Protein AF-0000000085028450 (afdb_homodimer)

Sequence (794 aa):
MEYKFAKRMAGMQASAVREILKVTQRPEVISFAGGLPAPELFPVEEIGKVCQEVCAAEGHKVLQYATTEGRPSLRAKIADRMNRKYKSHLGAENILITTGSQQNLDMAGKIFFDEGDVVLMESPTYLAAINAFKAYQPVFKEVPTDDKGMIPEELDKILAETPRAKLIYVIPDFQNPTGICWSLERRQKFMEVVNKYNIPVLEDNPYGELRYEGETLPSLQSMDTKDLVMAMGTFSKTFCPGLRIGWLAAPVTLMKEFVKVKQSADLHTSAFDQAIIDRYMDEYSLDEHVAEINKLYKHRRDLLLKTMEETFTDGTTWTRPEGGLFLWLTFPEGVSARKVFDKCIEKNVAGVLGEFFYPNIKNDRHMRINYSNMPDDRIVEGVRRMAEALKEIKEGKMEYKFAKRMAGMQASAVREILKVTQRPEVISFAGGLPAPELFPVEEIGKVCQEVCAAEGHKVLQYATTEGRPSLRAKIADRMNRKYKSHLGAENILITTGSQQNLDMAGKIFFDEGDVVLMESPTYLAAINAFKAYQPVFKEVPTDDKGMIPEELDKILAETPRAKLIYVIPDFQNPTGICWSLERRQKFMEVVNKYNIPVLEDNPYGELRYEGETLPSLQSMDTKDLVMAMGTFSKTFCPGLRIGWLAAPVTLMKEFVKVKQSADLHTSAFDQAIIDRYMDEYSLDEHVAEINKLYKHRRDLLLKTMEETFTDGTTWTRPEGGLFLWLTFPEGVSARKVFDKCIEKNVAGVLGEFFYPNIKNDRHMRINYSNMPDDRIVEGVRRMAEALKEIKEGK

Secondary structure (DSSP, 8-state):
------GGGGG----HHHHHHHHTTSTTSEE-------GGGS-HHHHHHHHHHHHHHHHHHHTS---TT--HHHHHHHHHHHHHHH-----GGGEEEEETTHHHHHHHHHHH--TT-EEEEEES--HHHHHHHHTT-PEEEEEEEETTEE-HHHHHHHHHT-TTEEEEEE--SS-TTT-----HHHHHHHHHHHHHHT--EEEE-SSTT-B-SS-PPPPHHHH-SSS-EEEEEESTTTT-GGG-EEEEE--HHHHHHHHHHHHHHHSS--HHHHHHHHHHHHHS-HHHHHHHHHHHHHHHHHHHHHHHHHH--SS-EE---SBSSEEEEEPPTT--HHHHHHHHHHTTEE-EEGGGG-SS---SSEEEEE-TTS-HHHHHHHHHHHHHHHHHHHTT-/------GGGGG----HHHHHHHHTTSTTSEE-------GGGS-HHHHHHHHHHHHHHHHHHHTS---TT--HHHHHHHHHHHHHHH-----GGGEEEEESTHHHHHHHHHHH--TT-EEEEEES--HHHHHHHHTT-PEEEEEEEETTEE-HHHHHHHHHT-TTEEEEEE--SS-TTT-----HHHHHHHHHHHHHHT--EEEE-SSTT-B-SS-PPPPHHHH-SSS-EEEEEESTTTT-GGG-EEEEE--HHHHHHHHHHHHHHHSS--HHHHHHHHHHHHHS-HHHHHHHHHHHHHHHHHHHHHHHHHH--SS-EE---SBSSEEEEEPPTT--HHHHHHHHHHTTEE-EEGGGG-SS---SSEEEEE-TTS-HHHHHHHHHHHHHHHHHHHTT-

Radius of gyration: 27.33 Å; Cα contacts (8 Å, |Δi|>4): 1689; chains: 2; bounding box: 54×71×78 Å

pLDDT: mean 95.01, std 7.17, range [56.22, 98.88]

Solvent-accessible surface area (backbone atoms only — not comparable to full-atom values): 39582 Å² total; per-residue (Å²): 130,83,80,72,60,12,75,44,55,77,72,57,65,66,61,68,61,50,60,55,50,57,62,44,66,40,85,78,30,40,60,22,48,62,95,44,63,45,47,89,70,43,62,35,68,61,47,23,52,35,37,34,49,46,27,73,73,43,22,55,60,33,36,30,76,67,60,45,50,45,60,64,69,43,26,35,51,52,20,50,46,43,25,71,64,22,60,33,89,57,50,36,81,24,33,34,44,30,42,20,42,46,28,54,43,27,50,49,22,62,46,40,34,38,75,66,25,26,36,39,29,44,47,61,26,50,45,63,55,51,54,17,32,41,61,34,40,47,39,80,41,74,29,63,45,57,83,46,35,64,39,44,71,56,44,47,56,50,53,76,74,34,88,52,58,49,39,35,44,46,42,55,36,25,18,53,47,48,4,40,45,44,43,72,67,48,51,53,49,37,50,52,46,36,62,73,68,70,47,37,31,42,41,43,39,62,27,56,80,35,52,63,52,87,76,83,60,69,41,70,51,43,68,48,86,72,75,37,40,31,32,34,32,40,38,37,68,66,57,39,34,6,52,28,44,14,27,39,39,34,41,61,82,58,40,57,57,54,50,43,53,39,43,30,37,32,40,41,46,39,35,44,53,48,48,38,54,41,49,39,56,73,75,43,59,61,66,59,50,34,50,53,48,25,53,52,41,42,52,37,44,52,52,47,51,51,48,41,68,73,53,54,81,77,65,62,44,63,51,79,48,48,26,40,53,31,30,26,37,36,46,40,90,91,43,48,30,66,58,50,49,55,45,17,47,74,61,32,20,42,58,32,68,33,42,63,23,28,85,79,67,72,47,55,31,25,34,28,35,32,42,44,64,52,57,72,69,53,42,52,50,35,50,51,42,43,29,50,33,48,50,35,49,77,72,72,100,129,83,82,71,60,13,76,44,56,76,72,57,66,68,59,68,58,51,61,55,49,56,60,44,66,40,85,77,31,40,60,21,49,62,95,43,62,46,47,90,70,43,61,37,69,61,48,22,52,35,36,34,50,46,28,72,74,42,22,54,60,33,36,29,77,68,58,44,50,45,60,63,69,44,27,34,51,52,21,50,48,44,24,70,63,23,61,33,89,54,48,38,81,26,33,33,42,29,43,19,43,46,28,52,43,26,50,48,24,63,45,40,34,38,74,66,24,25,37,38,29,44,47,63,25,50,44,65,53,51,54,17,33,42,60,33,40,46,39,78,41,74,31,61,44,58,84,47,35,65,41,42,70,55,43,47,57,51,53,75,72,34,88,54,59,49,38,35,46,46,42,54,35,26,18,54,49,48,4,40,47,43,42,71,68,48,51,52,48,37,51,52,47,37,63,74,69,71,47,37,31,42,40,42,38,60,26,59,80,35,50,62,52,87,75,82,61,69,42,69,51,42,67,47,86,72,74,35,38,31,33,32,31,42,39,37,69,67,59,39,34,5,52,27,46,14,27,39,40,35,42,61,82,58,39,57,58,53,50,44,54,39,41,30,37,33,41,40,49,40,34,43,52,51,49,38,53,40,50,40,57,74,76,43,59,61,66,59,51,32,50,52,49,25,52,51,40,41,51,38,44,52,51,46,52,52,48,41,69,74,53,56,82,78,64,62,44,64,54,81,48,48,26,40,52,33,29,26,36,37,47,41,91,93,41,48,30,65,61,50,49,55,44,17,49,75,60,33,22,41,57,31,68,32,42,63,23,28,88,78,67,73,48,56,31,26,34,28,35,32,44,44,62,53,57,70,69,53,44,51,52,36,49,51,41,43,30,51,34,48,48,35,48,74,73,70,100

Structure (mmCIF, N/CA/C/O backbone):
data_AF-0000000085028450-model_v1
#
loop_
_entity.id
_entity.type
_entity.pdbx_description
1 polymer 'Putative transcriptional regulator, GntR family'
#
loop_
_atom_site.group_PDB
_atom_site.id
_atom_site.type_symbol
_atom_site.label_atom_id
_atom_site.label_alt_id
_atom_site.label_comp_id
_atom_site.label_asym_id
_atom_site.label_entity_id
_atom_site.label_seq_id
_atom_site.pdbx_PDB_ins_code
_atom_site.Cartn_x
_atom_site.Cartn_y
_atom_sit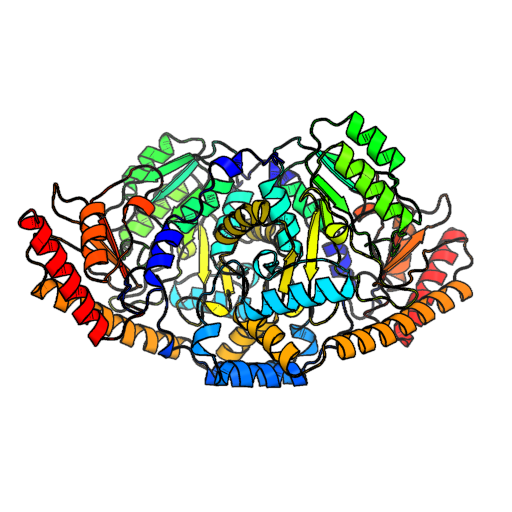e.Cartn_z
_atom_site.occupancy
_atom_site.B_iso_or_equiv
_atom_site.auth_seq_id
_atom_site.auth_comp_id
_atom_site.auth_asym_id
_atom_site.auth_atom_id
_atom_site.pdbx_PDB_model_num
ATOM 1 N N . MET A 1 1 ? 4.684 -19.531 21.875 1 62.53 1 MET A N 1
ATOM 2 C CA . MET A 1 1 ? 5.867 -19.484 21.016 1 62.53 1 MET A CA 1
ATOM 3 C C . MET A 1 1 ? 6.387 -18.062 20.875 1 62.53 1 MET A C 1
ATOM 5 O O . MET A 1 1 ? 5.605 -17.109 20.859 1 62.53 1 MET A O 1
ATOM 9 N N . GLU A 1 2 ? 7.633 -18 21.078 1 80.31 2 GLU A N 1
ATOM 10 C CA . GLU A 1 2 ? 8.258 -16.688 20.938 1 80.31 2 GLU A CA 1
ATOM 11 C C . GLU A 1 2 ? 8.797 -16.469 19.531 1 80.31 2 GLU A C 1
ATOM 13 O O . GLU A 1 2 ? 9.648 -17.234 19.062 1 80.31 2 GLU A O 1
ATOM 18 N N . TYR A 1 3 ? 8.164 -15.688 18.703 1 88.44 3 TYR A N 1
ATOM 19 C CA . TYR A 1 3 ? 8.625 -15.336 17.375 1 88.44 3 TYR A CA 1
ATOM 20 C C . TYR A 1 3 ? 9.93 -14.547 17.438 1 88.44 3 TYR A C 1
ATOM 22 O O . TYR A 1 3 ? 10.141 -13.758 18.359 1 88.44 3 TYR A O 1
ATOM 30 N N . LYS A 1 4 ? 10.812 -14.867 16.609 1 93.19 4 LYS A N 1
ATOM 31 C CA . LYS A 1 4 ? 12.031 -14.078 16.453 1 93.19 4 LYS A CA 1
ATOM 32 C C . LYS A 1 4 ? 11.867 -13.008 15.367 1 93.19 4 LYS A C 1
ATOM 34 O O . LYS A 1 4 ? 12 -13.297 14.18 1 93.19 4 LYS A O 1
ATOM 39 N N . PHE A 1 5 ? 11.617 -11.766 15.797 1 95.75 5 PHE A N 1
ATOM 40 C CA . PHE A 1 5 ? 11.375 -10.672 14.867 1 95.75 5 PHE A CA 1
ATOM 41 C C . PHE A 1 5 ? 12.672 -9.93 14.555 1 95.75 5 PHE A C 1
ATOM 43 O O . PHE A 1 5 ? 13.68 -10.102 15.25 1 95.75 5 PHE A O 1
ATOM 50 N N . ALA A 1 6 ? 12.695 -9.242 13.461 1 96.56 6 ALA A N 1
ATOM 51 C CA . ALA A 1 6 ? 13.797 -8.344 13.125 1 96.56 6 ALA A CA 1
ATOM 52 C C . ALA A 1 6 ? 14.016 -7.305 14.227 1 96.56 6 ALA A C 1
ATOM 54 O O . ALA A 1 6 ? 13.07 -6.93 14.93 1 96.56 6 ALA A O 1
ATOM 55 N N . LYS A 1 7 ? 15.219 -6.758 14.32 1 94.56 7 LYS A N 1
ATOM 56 C CA . LYS A 1 7 ? 15.617 -5.797 15.344 1 94.56 7 LYS A CA 1
ATOM 57 C C . LYS A 1 7 ? 14.766 -4.531 15.273 1 94.56 7 LYS A C 1
ATOM 59 O O . LYS A 1 7 ? 14.438 -3.939 16.297 1 94.56 7 LYS A O 1
ATOM 64 N N . ARG A 1 8 ? 14.375 -4.125 14.125 1 94.25 8 ARG A N 1
ATOM 65 C CA . ARG A 1 8 ? 13.648 -2.879 13.898 1 94.25 8 ARG A CA 1
ATOM 66 C C . ARG A 1 8 ? 12.281 -2.916 14.57 1 94.25 8 ARG A C 1
ATOM 68 O O . ARG A 1 8 ? 11.727 -1.873 14.922 1 94.25 8 ARG A O 1
ATOM 75 N N . MET A 1 9 ? 11.719 -4.117 14.805 1 93.06 9 MET A N 1
ATOM 76 C CA . MET A 1 9 ? 10.375 -4.25 15.352 1 93.06 9 MET A CA 1
ATOM 77 C C . MET A 1 9 ? 10.336 -3.779 16.812 1 93.06 9 MET A C 1
ATOM 79 O O . MET A 1 9 ? 9.289 -3.346 17.297 1 93.06 9 MET A O 1
ATOM 83 N N . ALA A 1 10 ? 11.43 -3.844 17.484 1 86.75 10 ALA A N 1
ATOM 84 C CA . ALA A 1 10 ? 11.516 -3.424 18.875 1 86.75 10 ALA A CA 1
ATOM 85 C C . ALA A 1 10 ? 11.258 -1.926 19.016 1 86.75 10 ALA A C 1
ATOM 87 O O . ALA A 1 10 ? 10.734 -1.47 20.031 1 86.75 10 ALA A O 1
ATOM 88 N N . GLY A 1 11 ? 11.586 -1.196 17.984 1 80.56 11 GLY A N 1
ATOM 89 C CA . GLY A 1 11 ? 11.43 0.248 18.047 1 80.56 11 GLY A CA 1
ATOM 90 C C . GLY A 1 11 ? 10.086 0.723 17.516 1 80.56 11 GLY A C 1
ATOM 91 O O . GLY A 1 11 ? 9.727 1.89 17.688 1 80.56 11 GLY A O 1
ATOM 92 N N . MET A 1 12 ? 9.422 -0.232 16.984 1 81.06 12 MET A N 1
ATOM 93 C CA . MET A 1 12 ? 8.156 0.172 16.375 1 81.06 12 MET A CA 1
ATOM 94 C C . MET A 1 12 ? 7.031 0.123 17.406 1 81.06 12 MET A C 1
ATOM 96 O O . MET A 1 12 ? 6.977 -0.794 18.234 1 81.06 12 MET A O 1
ATOM 100 N N . GLN A 1 13 ? 6.34 1.176 17.625 1 71.88 13 GLN A N 1
ATOM 101 C CA . GLN A 1 13 ? 5.195 1.251 18.531 1 71.88 13 GLN A CA 1
ATOM 102 C C . GLN A 1 13 ? 3.902 1.505 17.766 1 71.88 13 GLN A C 1
ATOM 104 O O . GLN A 1 13 ? 3.914 2.154 16.719 1 71.88 13 GLN A O 1
ATOM 109 N N . ALA A 1 14 ? 2.928 0.711 18.359 1 63.62 14 ALA A N 1
ATOM 110 C CA . ALA A 1 14 ? 1.614 1.062 17.828 1 63.62 14 ALA A CA 1
ATOM 111 C C . ALA A 1 14 ? 1.31 2.541 18.047 1 63.62 14 ALA A C 1
ATOM 113 O O . ALA A 1 14 ? 1.796 3.145 19 1 63.62 14 ALA A O 1
ATOM 114 N N . SER A 1 15 ? 0.757 3.137 17.062 1 61.56 15 SER A N 1
ATOM 115 C CA . SER A 1 15 ? 0.516 4.574 17.109 1 61.56 15 SER A CA 1
ATOM 116 C C . SER A 1 15 ? -0.16 4.98 18.422 1 61.56 15 SER A C 1
ATOM 118 O O . SER A 1 15 ? -1.214 4.445 18.766 1 61.56 15 SER A O 1
ATOM 120 N N . ALA A 1 16 ? 0.602 5.488 19.375 1 56.25 16 ALA A N 1
ATOM 121 C CA . ALA A 1 16 ? 0.039 6.098 20.578 1 56.25 16 ALA A CA 1
ATOM 122 C C . ALA A 1 16 ? -1.253 6.848 20.266 1 56.25 16 ALA A C 1
ATOM 124 O O . ALA A 1 16 ? -2.189 6.848 21.062 1 56.25 16 ALA A O 1
ATOM 125 N N . VAL A 1 17 ? -1.271 7.328 19.078 1 58.5 17 VAL A N 1
ATOM 126 C CA . VAL A 1 17 ? -2.43 8.086 18.625 1 58.5 17 VAL A CA 1
ATOM 127 C C . VAL A 1 17 ? -3.645 7.168 18.531 1 58.5 17 VAL A C 1
ATOM 129 O O . VAL A 1 17 ? -4.773 7.594 18.781 1 58.5 17 VAL A O 1
ATOM 132 N N . ARG A 1 18 ? -3.324 5.949 18.297 1 59.25 18 ARG A N 1
ATOM 133 C CA . ARG A 1 18 ? -4.441 5.02 18.188 1 59.25 18 ARG A CA 1
ATOM 134 C C . ARG A 1 18 ? -5.203 4.91 19.5 1 59.25 18 ARG A C 1
ATOM 136 O O . ARG A 1 18 ? -6.434 4.844 19.5 1 59.25 18 ARG A O 1
ATOM 143 N N . GLU A 1 19 ? -4.402 4.945 20.578 1 57.59 19 GLU A N 1
ATOM 144 C CA . GLU A 1 19 ? -5.059 4.859 21.875 1 57.59 19 GLU A CA 1
ATOM 145 C C . GLU A 1 19 ? -5.926 6.09 22.141 1 57.59 19 GLU A C 1
ATOM 147 O O . GLU A 1 19 ? -7.004 5.98 22.719 1 57.59 19 GLU A O 1
ATOM 152 N N . ILE A 1 20 ? -5.43 7.098 21.672 1 61.25 20 ILE A N 1
ATOM 153 C CA . ILE A 1 20 ? -6.207 8.32 21.828 1 61.25 20 ILE A CA 1
ATOM 154 C C . ILE A 1 20 ? -7.441 8.266 20.938 1 61.25 20 ILE A C 1
ATOM 156 O O . ILE A 1 20 ? -8.531 8.664 21.344 1 61.25 20 ILE A O 1
ATOM 160 N N . LEU A 1 21 ? -7.246 7.641 19.766 1 61.19 21 LEU A N 1
ATOM 161 C CA . LEU A 1 21 ? -8.328 7.59 18.797 1 61.19 21 LEU A CA 1
ATOM 162 C C . LEU A 1 21 ? -9.414 6.613 19.234 1 61.19 21 LEU A C 1
ATOM 164 O O . LEU A 1 21 ? -10.594 6.809 18.938 1 61.19 21 LEU A O 1
ATOM 168 N N . LYS A 1 22 ? -8.953 5.68 20.031 1 62.75 22 LYS A N 1
ATOM 169 C CA . LYS A 1 22 ? -9.938 4.75 20.578 1 62.75 22 LYS A CA 1
ATOM 170 C C . LYS A 1 22 ? -10.898 5.461 21.531 1 62.75 22 LYS A C 1
ATOM 172 O O . LYS A 1 22 ? -12.109 5.203 21.516 1 62.75 22 LYS A O 1
ATOM 177 N N . VAL A 1 23 ? -10.359 6.328 22.297 1 62.72 23 VAL A N 1
ATOM 178 C CA . VAL A 1 23 ? -11.172 7.07 23.25 1 62.72 23 VAL A CA 1
ATOM 179 C C . VAL A 1 23 ? -12.117 8.016 22.5 1 62.72 23 VAL A C 1
ATOM 181 O O . VAL A 1 23 ? -13.258 8.211 22.922 1 62.72 23 VAL A O 1
ATOM 184 N N . THR A 1 24 ? -11.711 8.383 21.344 1 65.69 24 THR A N 1
ATOM 185 C CA . THR A 1 24 ? -12.461 9.391 20.609 1 65.69 24 THR A CA 1
ATOM 186 C C . THR A 1 24 ? -13.602 8.758 19.812 1 65.69 24 THR A C 1
ATOM 188 O O . THR A 1 24 ? -14.438 9.453 19.25 1 65.69 24 THR A O 1
ATOM 191 N N . GLN A 1 25 ? -13.617 7.508 19.906 1 66.31 25 GLN A N 1
ATOM 192 C CA . GLN A 1 25 ? -14.68 6.812 19.203 1 66.31 25 GLN A CA 1
ATOM 193 C C . GLN A 1 25 ? -15.969 6.785 20.016 1 66.31 25 GLN A C 1
ATOM 195 O O . GLN A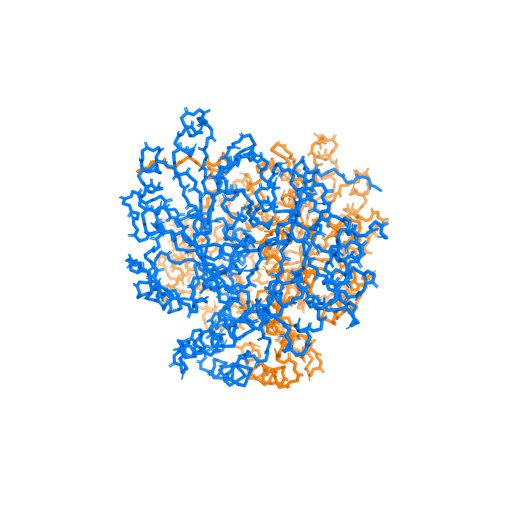 1 25 ? -17.031 6.461 19.5 1 66.31 25 GLN A O 1
ATOM 200 N N . ARG A 1 26 ? -15.922 7.285 21.328 1 75.12 26 ARG A N 1
ATOM 201 C CA . ARG A 1 26 ? -17.125 7.395 22.141 1 75.12 26 ARG A CA 1
ATOM 202 C C . ARG A 1 26 ? -18 8.562 21.672 1 75.12 26 ARG A C 1
ATOM 204 O O . ARG A 1 26 ? -17.516 9.688 21.531 1 75.12 26 ARG A O 1
ATOM 211 N N . PRO A 1 27 ? -19.203 8.297 21.422 1 79.75 27 PRO A N 1
ATOM 212 C CA . PRO A 1 27 ? -20.078 9.32 20.844 1 79.75 27 PRO A CA 1
ATOM 213 C C . PRO A 1 27 ? -20.188 10.57 21.719 1 79.75 27 PRO A C 1
ATOM 215 O O . PRO A 1 27 ? -20.422 11.664 21.203 1 79.75 27 PRO A O 1
ATOM 218 N N . GLU A 1 28 ? -20 10.398 22.938 1 88.44 28 GLU A N 1
ATOM 219 C CA . GLU A 1 28 ? -20.156 11.523 23.844 1 88.44 28 GLU A CA 1
ATOM 220 C C . GLU A 1 28 ? -18.938 12.438 23.812 1 88.44 28 GLU A C 1
ATOM 222 O O . GLU A 1 28 ? -18.984 13.578 24.281 1 88.44 28 GLU A O 1
ATOM 227 N N . VAL A 1 29 ? -17.953 11.953 23.312 1 91.06 29 VAL A N 1
ATOM 228 C CA . VAL A 1 29 ? -16.703 12.711 23.297 1 91.06 29 VAL A CA 1
ATOM 229 C C . VAL A 1 29 ? -16.641 13.594 22.062 1 91.06 29 VAL A C 1
ATOM 231 O O . VAL A 1 29 ? -16.844 13.117 20.938 1 91.06 29 VAL A O 1
ATOM 234 N N . ILE A 1 30 ? -16.5 14.875 22.281 1 93.94 30 ILE A N 1
ATOM 235 C CA . ILE A 1 30 ? -16.172 15.781 21.188 1 93.94 30 ILE A CA 1
ATOM 236 C C . ILE A 1 30 ? -14.68 15.688 20.859 1 93.94 30 ILE A C 1
ATOM 238 O O . ILE A 1 30 ? -13.836 16.109 21.656 1 93.94 30 ILE A O 1
ATOM 242 N N . SER A 1 31 ? -14.398 15.156 19.703 1 91.69 31 SER A N 1
ATOM 243 C CA . SER A 1 31 ? -13 14.867 19.391 1 91.69 31 SER A CA 1
ATOM 244 C C . SER A 1 31 ? -12.422 15.914 18.438 1 91.69 31 SER A C 1
ATOM 246 O O . SER A 1 31 ? -12.867 16.031 17.297 1 91.69 31 SER A O 1
ATOM 248 N N . PHE A 1 32 ? -11.438 16.625 18.922 1 93.62 32 PHE A N 1
ATOM 249 C CA . PHE A 1 32 ? -10.617 17.484 18.094 1 93.62 32 PHE A CA 1
ATOM 250 C C . PHE A 1 32 ? -9.305 16.797 17.719 1 93.62 32 PHE A C 1
ATOM 252 O O . PHE A 1 32 ? -8.359 17.453 17.281 1 93.62 32 PHE A O 1
ATOM 259 N N . ALA A 1 33 ? -9.242 15.477 17.938 1 87.88 33 ALA A N 1
ATOM 260 C CA . ALA A 1 33 ? -7.988 14.734 17.812 1 87.88 33 ALA A CA 1
ATOM 261 C C . ALA A 1 33 ? -7.719 14.359 16.359 1 87.88 33 ALA A C 1
ATOM 263 O O . ALA A 1 33 ? -6.57 14.352 15.914 1 87.88 33 ALA A O 1
ATOM 264 N N . GLY A 1 34 ? -8.664 14.023 15.617 1 81.25 34 GLY A N 1
ATOM 265 C CA . GLY A 1 34 ? -8.414 13.445 14.305 1 81.25 34 GLY A CA 1
ATOM 266 C C . GLY A 1 34 ? -8.227 14.492 13.219 1 81.25 34 GLY A C 1
ATOM 267 O O . GLY A 1 34 ? -8.844 15.562 13.266 1 81.25 34 GLY A O 1
ATOM 268 N N . GLY A 1 35 ? -7.215 14.328 12.328 1 84.25 35 GLY A N 1
ATOM 269 C CA . GLY A 1 35 ? -7.074 15.109 11.109 1 84.25 35 GLY A CA 1
ATOM 270 C C . GLY A 1 35 ? -7.988 14.641 9.992 1 84.25 35 GLY A C 1
ATOM 271 O O . GLY A 1 35 ? -7.531 14.375 8.875 1 84.25 35 GLY A O 1
ATOM 272 N N . LEU A 1 36 ? -9.305 14.664 10.289 1 89.12 36 LEU A N 1
ATOM 273 C CA . LEU A 1 36 ? -10.289 14.078 9.383 1 89.12 36 LEU A CA 1
ATOM 274 C C . LEU A 1 36 ? -10.992 15.164 8.578 1 89.12 36 LEU A C 1
ATOM 276 O O . LEU A 1 36 ? -11.422 16.172 9.133 1 89.12 36 LEU A O 1
ATOM 280 N N . PRO A 1 37 ? -11.102 14.953 7.289 1 93.56 37 PRO A N 1
ATOM 281 C CA . PRO A 1 37 ? -11.914 15.859 6.48 1 93.56 37 PRO A CA 1
ATOM 282 C C . PRO A 1 37 ? -13.398 15.812 6.848 1 93.56 37 PRO A C 1
ATOM 284 O O . PRO A 1 37 ? -13.852 14.852 7.48 1 93.56 37 PRO A O 1
ATOM 287 N N . ALA A 1 38 ? -14.109 16.844 6.488 1 94.5 38 ALA A N 1
ATOM 288 C CA . ALA A 1 38 ? -15.555 16.922 6.699 1 94.5 38 ALA A CA 1
ATOM 289 C C . ALA A 1 38 ? -16.297 15.992 5.75 1 94.5 38 ALA A C 1
ATOM 291 O O . ALA A 1 38 ? -16.359 16.234 4.543 1 94.5 38 ALA A O 1
ATOM 292 N N . PRO A 1 39 ? -16.906 15 6.297 1 93.44 39 PRO A N 1
ATOM 293 C CA . PRO A 1 39 ? -17.531 14.008 5.418 1 93.44 39 PRO A CA 1
ATOM 294 C C . PRO A 1 39 ? -18.703 14.562 4.625 1 93.44 39 PRO A C 1
ATOM 296 O O . PRO A 1 39 ? -19 14.078 3.529 1 93.44 39 PRO A O 1
ATOM 299 N N . GLU A 1 40 ? -19.344 15.602 5.176 1 95 40 GLU A N 1
ATOM 300 C CA . GLU A 1 40 ? -20.531 16.172 4.527 1 95 40 GLU A CA 1
ATOM 301 C C . GLU A 1 40 ? -20.172 16.812 3.188 1 95 40 GLU A C 1
ATOM 303 O O . GLU A 1 40 ? -21.047 17.109 2.377 1 95 40 GLU A O 1
ATOM 308 N N . LEU A 1 41 ? -18.906 17.031 2.918 1 96.25 41 LEU A N 1
ATOM 309 C CA . LEU A 1 41 ? -18.5 17.672 1.675 1 96.25 41 LEU A CA 1
ATOM 310 C C . LEU A 1 41 ? -18.031 16.641 0.655 1 96.25 41 LEU A C 1
ATOM 312 O O . LEU A 1 41 ? -17.734 16.984 -0.491 1 96.25 41 LEU A O 1
ATOM 316 N N . PHE A 1 42 ? -17.938 15.359 1.041 1 97.88 42 PHE A N 1
ATOM 317 C CA . PHE A 1 42 ? -17.562 14.352 0.056 1 97.88 42 PHE A CA 1
ATOM 318 C C . PHE A 1 42 ? -18.562 14.32 -1.091 1 97.88 42 PHE A C 1
ATOM 320 O O . PHE A 1 42 ? -19.781 14.305 -0.864 1 97.88 42 PHE A O 1
ATOM 327 N N . PRO A 1 43 ? -18.094 14.312 -2.291 1 98.38 43 PRO A N 1
ATOM 328 C CA . PRO A 1 43 ? -19.016 14.297 -3.434 1 98.38 43 PRO A CA 1
ATOM 329 C C . PRO A 1 43 ? -19.562 12.898 -3.732 1 98.38 43 PRO A C 1
ATOM 331 O O . PRO A 1 43 ? -19.328 12.359 -4.816 1 98.38 43 PRO A O 1
ATOM 334 N N . VAL A 1 44 ? -20.344 12.406 -2.854 1 98.38 44 VAL A N 1
ATOM 335 C CA . VAL A 1 44 ? -20.812 11.023 -2.83 1 98.38 44 VAL A CA 1
ATOM 336 C C . VAL A 1 44 ? -21.625 10.727 -4.09 1 98.38 44 VAL A C 1
ATOM 338 O O . VAL A 1 44 ? -21.391 9.719 -4.758 1 98.38 44 VAL A O 1
ATOM 341 N N . GLU A 1 45 ? -22.562 11.609 -4.438 1 97.94 45 GLU A N 1
ATOM 342 C CA . GLU A 1 45 ? -23.422 11.391 -5.598 1 97.94 45 GLU A CA 1
ATOM 343 C C . GLU A 1 45 ? -22.609 11.398 -6.891 1 97.94 45 GLU A C 1
ATOM 345 O O . GLU A 1 45 ? -22.812 10.539 -7.758 1 97.94 45 GLU A O 1
ATOM 350 N N . GLU A 1 46 ? -21.75 12.383 -7.008 1 98.44 46 GLU A N 1
ATOM 351 C CA . GLU A 1 46 ? -20.906 12.5 -8.195 1 98.44 46 GLU A CA 1
ATOM 352 C C . GLU A 1 46 ? -20.016 11.266 -8.352 1 98.44 46 GLU A C 1
ATOM 354 O O . GLU A 1 46 ? -19.812 10.781 -9.469 1 98.44 46 GLU A O 1
ATOM 359 N N . ILE A 1 47 ? -19.5 10.734 -7.273 1 98.56 47 ILE A N 1
ATOM 360 C CA . ILE A 1 47 ? -18.641 9.562 -7.312 1 98.56 47 ILE A CA 1
ATOM 361 C C . ILE A 1 47 ? -19.438 8.344 -7.762 1 98.56 47 ILE A C 1
ATOM 363 O O . ILE A 1 47 ? -18.969 7.551 -8.586 1 98.56 47 ILE A O 1
ATOM 367 N N . GLY A 1 48 ? -20.656 8.164 -7.184 1 98.12 48 GLY A N 1
ATOM 368 C CA . GLY A 1 48 ? -21.5 7.078 -7.645 1 98.12 48 GLY A CA 1
ATOM 369 C C . GLY A 1 48 ? -21.734 7.098 -9.148 1 98.12 48 GLY A C 1
ATOM 370 O O . GLY A 1 48 ? -21.656 6.059 -9.805 1 98.12 48 GLY A O 1
ATOM 371 N N . LYS A 1 49 ? -21.953 8.281 -9.68 1 98 49 LYS A N 1
ATOM 372 C CA . LYS A 1 49 ? -22.188 8.445 -11.109 1 98 49 LYS A CA 1
ATOM 373 C C . LYS A 1 49 ? -20.922 8.125 -11.914 1 98 49 LYS A C 1
ATOM 375 O O . LYS A 1 49 ? -20.984 7.414 -12.914 1 98 49 LYS A O 1
ATOM 380 N N . VAL A 1 50 ? -19.875 8.617 -11.477 1 98.06 50 VAL A N 1
ATOM 381 C CA . VAL A 1 50 ? -18.594 8.438 -12.148 1 98.06 50 VAL A CA 1
ATOM 382 C C . VAL A 1 50 ? -18.219 6.953 -12.156 1 98.06 50 VAL A C 1
ATOM 384 O O . VAL A 1 50 ? -17.672 6.453 -13.141 1 98.06 50 VAL A O 1
ATOM 387 N N . CYS A 1 51 ? -18.5 6.254 -11.086 1 98.19 51 CYS A N 1
ATOM 388 C CA . CYS A 1 51 ? -18.219 4.824 -11.023 1 98.19 51 CYS A CA 1
ATOM 389 C C . CYS A 1 51 ? -18.938 4.074 -12.133 1 98.19 51 CYS A C 1
ATOM 391 O O . CYS A 1 51 ? -18.359 3.219 -12.797 1 98.19 51 CYS A O 1
ATOM 393 N N . GLN A 1 52 ? -20.141 4.391 -12.312 1 97.56 52 GLN A N 1
ATOM 394 C CA . GLN A 1 52 ? -20.938 3.746 -13.359 1 97.56 52 GLN A CA 1
ATOM 395 C C . GLN A 1 52 ? -20.359 4.047 -14.742 1 97.56 52 GLN A C 1
ATOM 397 O O . GLN A 1 52 ? -20.297 3.164 -15.594 1 97.56 52 GLN A O 1
ATOM 402 N N . GLU A 1 53 ? -20 5.254 -14.93 1 98.06 53 GLU A N 1
ATOM 403 C CA . GLU A 1 53 ? -19.453 5.672 -16.219 1 98.06 53 GLU A CA 1
ATOM 404 C C . GLU A 1 53 ? -18.125 4.984 -16.5 1 98.06 53 GLU A C 1
ATOM 406 O O . GLU A 1 53 ? -17.875 4.559 -17.625 1 98.06 53 GLU A O 1
ATOM 411 N N . VAL A 1 54 ? -17.281 4.934 -15.492 1 98.56 54 VAL A N 1
ATOM 412 C CA . VAL A 1 54 ? -15.984 4.262 -15.633 1 98.56 54 VAL A CA 1
ATOM 413 C C . VAL A 1 54 ? -16.203 2.793 -15.977 1 98.56 54 VAL A C 1
ATOM 415 O O . VAL A 1 54 ? -15.57 2.264 -16.891 1 98.56 54 VAL A O 1
ATOM 418 N N . CYS A 1 55 ? -17.109 2.115 -15.227 1 98.38 55 CYS A N 1
ATOM 419 C CA . CYS A 1 55 ? -17.391 0.712 -15.492 1 98.38 55 CYS A CA 1
ATOM 420 C C . CYS A 1 55 ? -17.906 0.52 -16.906 1 98.38 55 CYS A C 1
ATOM 422 O O . CYS A 1 55 ? -17.469 -0.392 -17.625 1 98.38 55 CYS A O 1
ATOM 424 N N . ALA A 1 56 ? -18.781 1.407 -17.344 1 97.75 56 ALA A N 1
ATOM 425 C CA . ALA A 1 56 ? -19.391 1.297 -18.672 1 97.75 56 ALA A CA 1
ATOM 426 C C . ALA A 1 56 ? -18.344 1.538 -19.75 1 97.75 56 ALA A C 1
ATOM 428 O O . ALA A 1 56 ? -18.344 0.853 -20.781 1 97.75 56 ALA A O 1
ATOM 429 N N . ALA A 1 57 ? -17.469 2.479 -19.531 1 97.94 57 ALA A N 1
ATOM 430 C CA . ALA A 1 57 ? -16.562 2.928 -20.578 1 97.94 57 ALA A CA 1
ATOM 431 C C . ALA A 1 57 ? -15.312 2.053 -20.641 1 97.94 57 ALA A C 1
ATOM 433 O O . ALA A 1 57 ? -14.781 1.78 -21.719 1 97.94 57 ALA A O 1
ATOM 434 N N . GLU A 1 58 ? -14.828 1.611 -19.484 1 97.75 58 GLU A N 1
ATOM 435 C CA . GLU A 1 58 ? -13.523 0.956 -19.484 1 97.75 58 GLU A CA 1
ATOM 436 C C . GLU A 1 58 ? -13.406 -0.039 -18.328 1 97.75 58 GLU A C 1
ATOM 438 O O . GLU A 1 58 ? -12.32 -0.246 -17.797 1 97.75 58 GLU A O 1
ATOM 443 N N . GLY A 1 59 ? -14.461 -0.588 -17.953 1 97.25 59 GLY A N 1
ATOM 444 C CA . GLY A 1 59 ? -14.5 -1.487 -16.812 1 97.25 59 GLY A CA 1
ATOM 445 C C . GLY A 1 59 ? -13.492 -2.621 -16.906 1 97.25 59 GLY A C 1
ATOM 446 O O . GLY A 1 59 ? -12.75 -2.879 -15.961 1 97.25 59 GLY A O 1
ATOM 447 N N . HIS A 1 60 ? -13.375 -3.324 -18.016 1 95.81 60 HIS A N 1
ATOM 448 C CA . HIS A 1 60 ? -12.5 -4.477 -18.203 1 95.81 60 HIS A CA 1
ATOM 449 C C . HIS A 1 60 ? -11.031 -4.078 -18.078 1 95.81 60 HIS A C 1
ATOM 451 O O . HIS A 1 60 ? -10.203 -4.875 -17.641 1 95.81 60 HIS A O 1
ATOM 457 N N . LYS A 1 61 ? -10.766 -2.846 -18.422 1 95.25 61 LYS A N 1
ATOM 458 C CA . LYS A 1 61 ? -9.391 -2.35 -18.359 1 95.25 61 LYS A CA 1
ATOM 459 C C . LYS A 1 61 ? -9.016 -1.956 -16.922 1 95.25 61 LYS A C 1
ATOM 461 O O . LYS A 1 61 ? -7.965 -2.35 -16.422 1 95.25 61 LYS A O 1
ATOM 466 N N . VAL A 1 62 ? -9.891 -1.232 -16.25 1 97.19 62 VAL A N 1
ATOM 467 C CA . VAL A 1 62 ? -9.523 -0.643 -14.969 1 97.19 62 VAL A CA 1
ATOM 468 C C . VAL A 1 62 ? -9.617 -1.699 -13.867 1 97.19 62 VAL A C 1
ATOM 470 O O . VAL A 1 62 ? -9.055 -1.529 -12.789 1 97.19 62 VAL A O 1
ATOM 473 N N . LEU A 1 63 ? -10.367 -2.746 -14.109 1 97.75 63 LEU A N 1
ATOM 474 C CA . LEU A 1 63 ? -10.492 -3.816 -13.125 1 97.75 63 LEU A CA 1
ATOM 475 C C . LEU A 1 63 ? -9.398 -4.859 -13.32 1 97.75 63 LEU A C 1
ATOM 477 O O . LEU A 1 63 ? -9.328 -5.84 -12.57 1 97.75 63 LEU A O 1
ATOM 481 N N . GLN A 1 64 ? -8.484 -4.68 -14.258 1 95.31 64 GLN A N 1
ATOM 482 C CA . GLN A 1 64 ? -7.289 -5.488 -14.477 1 95.31 64 GLN A CA 1
ATOM 483 C C . GLN A 1 64 ? -6.074 -4.867 -13.789 1 95.31 64 GLN A C 1
ATOM 485 O O . GLN A 1 64 ? -6.137 -3.736 -13.305 1 95.31 64 GLN A O 1
ATOM 490 N N . TYR A 1 65 ? -4.957 -5.637 -13.742 1 93.12 65 TYR A N 1
ATOM 491 C CA . TYR A 1 65 ? -3.68 -5.105 -13.273 1 93.12 65 TYR A CA 1
ATOM 492 C C . TYR A 1 65 ? -3.271 -3.881 -14.086 1 93.12 65 TYR A C 1
ATOM 494 O O . TYR A 1 65 ? -3.598 -3.777 -15.273 1 93.12 65 TYR A O 1
ATOM 502 N N . ALA A 1 66 ? -2.572 -2.982 -13.406 1 93.38 66 ALA A N 1
ATOM 503 C CA . ALA A 1 66 ? -2.105 -1.747 -14.031 1 93.38 66 ALA A CA 1
ATOM 504 C C . ALA A 1 66 ? -0.613 -1.539 -13.781 1 93.38 66 ALA A C 1
ATOM 506 O O . ALA A 1 66 ? 0.047 -2.387 -13.18 1 93.38 66 ALA A O 1
ATOM 507 N N . THR A 1 67 ? -0.11 -0.512 -14.352 1 92.56 67 THR A N 1
ATOM 508 C CA . THR A 1 67 ? 1.3 -0.182 -14.172 1 92.56 67 THR A CA 1
ATOM 509 C C . THR A 1 67 ? 1.554 0.362 -12.773 1 92.56 67 THR A C 1
ATOM 511 O O . THR A 1 67 ? 0.681 1.001 -12.18 1 92.56 67 THR A O 1
ATOM 514 N N . THR A 1 68 ? 2.738 0.172 -12.336 1 95.62 68 THR A N 1
ATOM 515 C CA . THR A 1 68 ? 3.143 0.594 -11 1 95.62 68 THR A CA 1
ATOM 516 C C . THR A 1 68 ? 3.064 2.111 -10.867 1 95.62 68 THR A C 1
ATOM 518 O O . THR A 1 68 ? 2.65 2.627 -9.828 1 95.62 68 THR A O 1
ATOM 521 N N . GLU A 1 69 ? 3.416 2.834 -11.922 1 96.81 69 GLU A N 1
ATOM 522 C CA . GLU A 1 69 ? 3.496 4.293 -11.891 1 96.81 69 GLU A CA 1
ATOM 523 C C . GLU A 1 69 ? 2.117 4.918 -11.695 1 96.81 69 GLU A C 1
ATOM 525 O O . GLU A 1 69 ? 1.995 5.988 -11.102 1 96.81 69 GLU A O 1
ATOM 530 N N . GLY A 1 70 ? 1.115 4.262 -12.242 1 97.69 70 GLY A N 1
ATOM 531 C CA . GLY A 1 70 ? -0.239 4.781 -12.141 1 97.69 70 GLY A CA 1
ATOM 532 C C . GLY A 1 70 ? -0.827 5.184 -13.484 1 97.69 70 GLY A C 1
ATOM 533 O O . GLY A 1 70 ? -0.142 5.141 -14.508 1 97.69 70 GLY A O 1
ATOM 534 N N . ARG A 1 71 ? -2.064 5.539 -13.484 1 98.12 71 ARG A N 1
ATOM 535 C CA . ARG A 1 71 ? -2.836 5.891 -14.672 1 98.12 71 ARG A CA 1
ATOM 536 C C . ARG A 1 71 ? -2.246 7.117 -15.367 1 98.12 71 ARG A C 1
ATOM 538 O O . ARG A 1 71 ? -2.141 8.188 -14.758 1 98.12 71 ARG A O 1
ATOM 545 N N . PRO A 1 72 ? -1.907 6.992 -16.625 1 97.94 72 PRO A N 1
ATOM 546 C CA . PRO A 1 72 ? -1.193 8.07 -17.312 1 97.94 72 PRO A CA 1
ATOM 547 C C . PRO A 1 72 ? -1.965 9.391 -17.297 1 97.94 72 PRO A C 1
ATOM 549 O O . PRO A 1 72 ? -1.39 10.445 -17.016 1 97.94 72 PRO A O 1
ATOM 552 N N . SER A 1 73 ? -3.221 9.352 -17.578 1 98.69 73 SER A N 1
ATOM 553 C CA . SER A 1 73 ? -4.004 10.586 -17.625 1 98.69 73 SER A CA 1
ATOM 554 C C . SER A 1 73 ? -4.086 11.25 -16.266 1 98.69 73 SER A C 1
ATOM 556 O O . SER A 1 73 ? -4.012 12.469 -16.156 1 98.69 73 SER A O 1
ATOM 558 N N . LEU A 1 74 ? -4.211 10.469 -15.211 1 98.81 74 LEU A N 1
ATOM 559 C CA . LEU A 1 74 ? -4.25 11.039 -13.867 1 98.81 74 LEU A CA 1
ATOM 560 C C . LEU A 1 74 ? -2.895 11.625 -13.484 1 98.81 74 LEU A C 1
ATOM 562 O O . LEU A 1 74 ? -2.826 12.688 -12.867 1 98.81 74 LEU A O 1
ATOM 566 N N . ARG A 1 75 ? -1.814 10.906 -13.797 1 98.81 75 ARG A N 1
ATOM 567 C CA . ARG A 1 75 ? -0.471 11.43 -13.562 1 98.81 75 ARG A CA 1
ATOM 568 C C . ARG A 1 75 ? -0.285 12.781 -14.242 1 98.81 75 ARG A C 1
ATOM 570 O O . ARG A 1 75 ? 0.268 13.711 -13.648 1 98.81 75 ARG A O 1
ATOM 577 N N . ALA A 1 76 ? -0.777 12.883 -15.461 1 98.88 76 ALA A N 1
ATOM 578 C CA . ALA A 1 76 ? -0.681 14.141 -16.203 1 98.88 76 ALA A CA 1
ATOM 579 C C . ALA A 1 76 ? -1.5 15.234 -15.523 1 98.88 76 ALA A C 1
ATOM 581 O O . ALA A 1 76 ? -1.051 16.375 -15.422 1 98.88 76 ALA A O 1
ATOM 582 N N . LYS A 1 77 ? -2.699 14.953 -15.102 1 98.88 77 LYS A N 1
ATOM 583 C CA . LYS A 1 77 ? -3.566 15.922 -14.438 1 98.88 77 LYS A CA 1
ATOM 584 C C . LYS A 1 77 ? -2.945 16.406 -13.133 1 98.88 77 LYS A C 1
ATOM 586 O O . LYS A 1 77 ? -3.031 17.594 -12.805 1 98.88 77 LYS A O 1
ATOM 591 N N . ILE A 1 78 ? -2.336 15.484 -12.391 1 98.88 78 ILE A N 1
ATOM 592 C CA . ILE A 1 78 ? -1.679 15.844 -11.133 1 98.88 78 ILE A CA 1
ATOM 593 C C . ILE A 1 78 ? -0.502 16.781 -11.422 1 98.88 78 ILE A C 1
ATOM 595 O O . ILE A 1 78 ? -0.343 17.812 -10.758 1 98.88 78 ILE A O 1
ATOM 599 N N . ALA A 1 79 ? 0.326 16.406 -12.398 1 98.75 79 ALA A N 1
ATOM 600 C CA . ALA A 1 79 ? 1.453 17.25 -12.773 1 98.75 79 ALA A CA 1
ATOM 601 C C . ALA A 1 79 ? 0.981 18.641 -13.164 1 98.75 79 ALA A C 1
ATOM 603 O O . ALA A 1 79 ? 1.519 19.641 -12.68 1 98.75 79 ALA A O 1
ATOM 604 N N . ASP A 1 80 ? -0.023 18.719 -13.984 1 98.69 80 ASP A N 1
ATOM 605 C CA . ASP A 1 80 ? -0.566 19.984 -14.438 1 98.69 80 ASP A CA 1
ATOM 606 C C . ASP A 1 80 ? -1.07 20.828 -13.266 1 98.69 80 ASP A C 1
ATOM 608 O O . ASP A 1 80 ? -0.847 22.031 -13.219 1 98.69 80 ASP A O 1
ATOM 612 N N . ARG A 1 81 ? -1.731 20.219 -12.406 1 98.5 81 ARG A N 1
ATOM 613 C CA . ARG A 1 81 ? -2.271 20.922 -11.25 1 98.5 81 ARG A CA 1
ATOM 614 C C . ARG A 1 81 ? -1.153 21.453 -10.359 1 98.5 81 ARG A C 1
ATOM 616 O O . ARG A 1 81 ? -1.206 22.609 -9.914 1 98.5 81 ARG A O 1
ATOM 623 N N . MET A 1 82 ? -0.152 20.656 -10.117 1 98.44 82 MET A N 1
ATOM 624 C CA . MET A 1 82 ? 0.987 21.109 -9.328 1 98.44 82 MET A CA 1
ATOM 625 C C . MET A 1 82 ? 1.677 22.297 -10.008 1 98.44 82 MET A C 1
ATOM 627 O O . MET A 1 82 ? 2.076 23.25 -9.344 1 98.44 82 MET A O 1
ATOM 631 N N . ASN A 1 83 ? 1.822 22.203 -11.336 1 98.44 83 ASN A N 1
ATOM 632 C CA . ASN A 1 83 ? 2.428 23.297 -12.094 1 98.44 83 ASN A CA 1
ATOM 633 C C . ASN A 1 83 ? 1.628 24.594 -11.945 1 98.44 83 ASN A C 1
ATOM 635 O O . ASN A 1 83 ? 2.201 25.672 -11.742 1 98.44 83 ASN A O 1
ATOM 639 N N . ARG A 1 84 ? 0.349 24.5 -11.977 1 97.88 84 ARG A N 1
ATOM 640 C CA . ARG A 1 84 ? -0.52 25.656 -11.883 1 97.88 84 ARG A CA 1
ATOM 641 C C . ARG A 1 84 ? -0.529 26.219 -10.461 1 97.88 84 ARG A C 1
ATOM 643 O O . ARG A 1 84 ? -0.49 27.438 -10.273 1 97.88 84 ARG A O 1
ATOM 650 N N . LYS A 1 85 ? -0.579 25.375 -9.516 1 97.5 85 LYS A N 1
ATOM 651 C CA . LYS A 1 85 ? -0.791 25.797 -8.141 1 97.5 85 LYS A CA 1
ATOM 652 C C . LYS A 1 85 ? 0.521 26.234 -7.488 1 97.5 85 LYS A C 1
ATOM 654 O O . LYS A 1 85 ? 0.539 27.156 -6.672 1 97.5 85 LYS A O 1
ATOM 659 N N . TYR A 1 86 ? 1.627 25.547 -7.824 1 97.31 86 TYR A N 1
ATOM 660 C CA . TYR A 1 86 ? 2.85 25.734 -7.051 1 97.31 86 TYR A CA 1
ATOM 661 C C . TYR A 1 86 ? 4 26.172 -7.949 1 97.31 86 TYR A C 1
ATOM 663 O O . TYR A 1 86 ? 5.16 26.172 -7.531 1 97.31 86 TYR A O 1
ATOM 671 N N . LYS A 1 87 ? 3.746 26.438 -9.219 1 94.38 87 LYS A N 1
ATOM 672 C CA . LYS A 1 87 ? 4.695 26.984 -10.18 1 94.38 87 LYS A CA 1
ATOM 673 C C . LYS A 1 87 ? 5.809 25.984 -10.484 1 94.38 87 LYS A C 1
ATOM 675 O O . LYS A 1 87 ? 6.969 26.359 -10.633 1 94.38 87 LYS A O 1
ATOM 680 N N . SER A 1 88 ? 5.477 24.719 -10.328 1 96.12 88 SER A N 1
ATOM 681 C CA . SER A 1 88 ? 6.422 23.672 -10.688 1 96.12 88 SER A CA 1
ATOM 682 C C . SER A 1 88 ? 6.465 23.469 -12.195 1 96.12 88 SER A C 1
ATOM 684 O O . SER A 1 88 ? 5.816 24.188 -12.945 1 96.12 88 SER A O 1
ATOM 686 N N . HIS A 1 89 ? 7.379 22.625 -12.664 1 96 89 HIS A N 1
ATOM 687 C CA . HIS A 1 89 ? 7.508 22.203 -14.055 1 96 89 HIS A CA 1
ATOM 688 C C . HIS A 1 89 ? 7.633 20.688 -14.172 1 96 89 HIS A C 1
ATOM 690 O O . HIS A 1 89 ? 8.688 20.172 -14.547 1 96 89 HIS A O 1
ATOM 696 N N . LEU A 1 90 ? 6.531 20.078 -13.969 1 97.81 90 LEU A N 1
ATOM 697 C CA . LEU A 1 90 ? 6.508 18.625 -13.898 1 97.81 90 LEU A CA 1
ATOM 698 C C . LEU A 1 90 ? 5.766 18.031 -15.094 1 97.81 90 LEU A C 1
ATOM 700 O O . LEU A 1 90 ? 4.895 18.688 -15.672 1 97.81 90 LEU A O 1
ATOM 704 N N . GLY A 1 91 ? 6.176 16.922 -15.578 1 98.06 91 GLY A N 1
ATOM 705 C CA . GLY A 1 91 ? 5.402 16.078 -16.469 1 98.06 91 GLY A CA 1
ATOM 706 C C . GLY A 1 91 ? 4.875 14.82 -15.789 1 98.06 91 GLY A C 1
ATOM 707 O O . GLY A 1 91 ? 5.145 14.586 -14.609 1 98.06 91 GLY A O 1
ATOM 708 N N . ALA A 1 92 ? 4.062 14.07 -16.547 1 98 92 ALA A N 1
ATOM 709 C CA . ALA A 1 92 ? 3.51 12.828 -16.031 1 98 92 ALA A CA 1
ATOM 710 C C . ALA A 1 92 ? 4.617 11.891 -15.547 1 98 92 ALA A C 1
ATOM 712 O O . ALA A 1 92 ? 4.426 11.133 -14.594 1 98 92 ALA A O 1
ATOM 713 N N . GLU A 1 93 ? 5.785 11.875 -16.156 1 97 93 GLU A N 1
ATOM 714 C CA . GLU A 1 93 ? 6.902 10.992 -15.844 1 97 93 GLU A CA 1
ATOM 715 C C . GLU A 1 93 ? 7.48 11.312 -14.461 1 97 93 GLU A C 1
ATOM 717 O O . GLU A 1 93 ? 8.219 10.508 -13.898 1 97 93 GLU A O 1
ATOM 722 N N . ASN A 1 94 ? 7.082 12.477 -13.906 1 98.19 94 ASN A N 1
ATOM 723 C CA . ASN A 1 94 ? 7.562 12.875 -12.586 1 98.19 94 ASN A CA 1
ATOM 724 C C . ASN A 1 94 ? 6.602 12.438 -11.492 1 98.19 94 ASN A C 1
ATOM 726 O O . ASN A 1 94 ? 6.859 12.664 -10.305 1 98.19 94 ASN A O 1
ATOM 730 N N . ILE A 1 95 ? 5.496 11.805 -11.922 1 98.81 95 ILE A N 1
ATOM 731 C CA . ILE A 1 95 ? 4.449 11.516 -10.953 1 98.81 95 ILE A CA 1
ATOM 732 C C . ILE A 1 95 ? 4.332 10.008 -10.75 1 98.81 95 ILE A C 1
ATOM 734 O O . ILE A 1 95 ? 4.148 9.258 -11.711 1 98.81 95 ILE A O 1
ATOM 738 N N . LEU A 1 96 ? 4.445 9.555 -9.531 1 98.69 96 LEU A N 1
ATOM 739 C CA . LEU A 1 96 ? 4.133 8.195 -9.109 1 98.69 96 LEU A CA 1
ATOM 740 C C . LEU A 1 96 ? 2.891 8.172 -8.227 1 98.69 96 LEU A C 1
ATOM 742 O O . LEU A 1 96 ? 2.879 8.781 -7.152 1 98.69 96 LEU A O 1
ATOM 746 N N . ILE A 1 97 ? 1.839 7.496 -8.68 1 98.81 97 ILE A N 1
ATOM 747 C CA . ILE A 1 97 ? 0.647 7.359 -7.852 1 98.81 97 ILE A CA 1
ATOM 748 C C . ILE A 1 97 ? 0.912 6.355 -6.734 1 98.81 97 ILE A C 1
ATOM 750 O O . ILE A 1 97 ? 1.478 5.285 -6.973 1 98.81 97 ILE A O 1
ATOM 754 N N . THR A 1 98 ? 0.523 6.719 -5.566 1 98.75 98 THR A N 1
ATOM 755 C CA . THR A 1 98 ? 0.807 5.883 -4.406 1 98.75 98 THR A CA 1
ATOM 756 C C . THR A 1 98 ? -0.462 5.633 -3.598 1 98.75 98 THR A C 1
ATOM 758 O O . THR A 1 98 ? -1.486 6.281 -3.822 1 98.75 98 THR A O 1
ATOM 761 N N . THR A 1 99 ? -0.44 4.625 -2.727 1 98.44 99 THR A N 1
ATOM 762 C CA . THR A 1 99 ? -1.542 4.312 -1.823 1 98.44 99 THR A CA 1
ATOM 763 C C . THR A 1 99 ? -1.52 5.23 -0.605 1 98.44 99 THR A C 1
ATOM 765 O O . THR A 1 99 ? -1.015 4.852 0.454 1 98.44 99 THR A O 1
ATOM 768 N N . GLY A 1 100 ? -2.088 6.355 -0.816 1 97.19 100 GLY A N 1
ATOM 769 C CA . GLY A 1 100 ? -1.882 7.441 0.128 1 97.19 100 GLY A CA 1
ATOM 770 C C . GLY A 1 100 ? -0.469 7.996 0.105 1 97.19 100 GLY A C 1
ATOM 771 O O . GLY A 1 100 ? 0.441 7.359 -0.434 1 97.19 100 GLY A O 1
ATOM 772 N N . SER A 1 101 ? -0.334 9.148 0.714 1 97 101 SER A N 1
ATOM 773 C CA . SER A 1 101 ? 1.003 9.734 0.746 1 97 101 SER A CA 1
ATOM 774 C C . SER A 1 101 ? 1.88 9.055 1.79 1 97 101 SER A C 1
ATOM 776 O O . SER A 1 101 ? 3.107 9.164 1.747 1 97 101 SER A O 1
ATOM 778 N N . GLN A 1 102 ? 1.245 8.344 2.752 1 96.5 102 GLN A N 1
ATOM 779 C CA . GLN A 1 102 ? 1.974 7.59 3.764 1 96.5 102 GLN A CA 1
ATOM 780 C C . GLN A 1 102 ? 2.961 6.621 3.119 1 96.5 102 GLN A C 1
ATOM 782 O O . GLN A 1 102 ? 4.059 6.406 3.637 1 96.5 102 GLN A O 1
ATOM 787 N N . GLN A 1 103 ? 2.588 6.035 2.014 1 98.38 103 GLN A N 1
ATOM 788 C CA . GLN A 1 103 ? 3.438 5.062 1.332 1 98.38 103 GLN A CA 1
ATOM 789 C C . GLN A 1 103 ? 4.75 5.695 0.886 1 98.38 103 GLN A C 1
ATOM 791 O O . GLN A 1 103 ? 5.793 5.035 0.875 1 98.38 103 GLN A O 1
ATOM 796 N N . ASN A 1 104 ? 4.715 6.98 0.528 1 98.62 104 ASN A N 1
ATOM 797 C CA . ASN A 1 104 ? 5.934 7.68 0.137 1 98.62 104 ASN A CA 1
ATOM 798 C C . ASN A 1 104 ? 6.953 7.711 1.273 1 98.62 104 ASN A C 1
ATOM 800 O O . ASN A 1 104 ? 8.156 7.566 1.04 1 98.62 104 ASN A O 1
ATOM 804 N N . LEU A 1 105 ? 6.445 7.957 2.482 1 98.44 105 LEU A N 1
ATOM 805 C CA . LEU A 1 105 ? 7.312 8.016 3.654 1 98.44 105 LEU A CA 1
ATOM 806 C C . LEU A 1 105 ? 7.984 6.668 3.898 1 98.44 105 LEU A C 1
ATOM 808 O O . LEU A 1 105 ? 9.195 6.602 4.121 1 98.44 105 LEU A O 1
ATOM 812 N N . ASP A 1 106 ? 7.23 5.66 3.824 1 97.88 106 ASP A N 1
ATOM 813 C CA . ASP A 1 106 ? 7.758 4.312 4.008 1 97.88 106 ASP A CA 1
ATOM 814 C C . ASP A 1 106 ? 8.797 3.98 2.943 1 97.88 106 ASP A C 1
ATOM 816 O O . ASP A 1 106 ? 9.875 3.469 3.258 1 97.88 106 ASP A O 1
ATOM 820 N N . MET A 1 107 ? 8.477 4.25 1.673 1 98.31 107 MET A N 1
ATOM 821 C CA . MET A 1 107 ? 9.391 3.969 0.573 1 98.31 107 MET A CA 1
ATOM 822 C C . MET A 1 107 ? 10.672 4.793 0.704 1 98.31 107 MET A C 1
ATOM 824 O O . MET A 1 107 ? 11.766 4.285 0.46 1 98.31 107 MET A O 1
ATOM 828 N N . ALA A 1 108 ? 10.531 6.055 1.072 1 98.5 108 ALA A N 1
ATOM 829 C CA . ALA A 1 108 ? 11.711 6.895 1.252 1 98.5 108 ALA A CA 1
ATOM 830 C C . ALA A 1 108 ? 12.625 6.324 2.328 1 98.5 108 ALA A C 1
ATOM 832 O O . ALA A 1 108 ? 13.852 6.305 2.162 1 98.5 108 ALA A O 1
ATOM 833 N N . GLY A 1 109 ? 12.023 5.906 3.445 1 98 109 GLY A N 1
ATOM 834 C CA . GLY A 1 109 ? 12.828 5.262 4.469 1 98 109 GLY A CA 1
ATOM 835 C C . GLY A 1 109 ? 13.609 4.066 3.953 1 98 109 GLY A C 1
ATOM 836 O O . GLY A 1 109 ? 14.805 3.943 4.211 1 98 109 GLY A O 1
ATOM 837 N N . LYS A 1 110 ? 12.914 3.229 3.223 1 97.12 110 LYS A N 1
ATOM 838 C CA . LYS A 1 110 ? 13.523 2.031 2.648 1 97.12 110 LYS A CA 1
ATOM 839 C C . LYS A 1 110 ? 14.656 2.393 1.694 1 97.12 110 LYS A C 1
ATOM 841 O O . LYS A 1 110 ? 15.688 1.721 1.668 1 97.12 110 LYS A O 1
ATOM 846 N N . ILE A 1 111 ? 14.516 3.41 0.925 1 97.69 111 ILE A N 1
ATOM 847 C CA . ILE A 1 111 ? 15.43 3.781 -0.152 1 97.69 111 ILE A CA 1
ATOM 848 C C . ILE A 1 111 ? 16.656 4.477 0.43 1 97.69 111 ILE A C 1
ATOM 850 O O . ILE A 1 111 ? 17.781 4.254 -0.033 1 97.69 111 ILE A O 1
ATOM 854 N N . PHE A 1 112 ? 16.516 5.23 1.52 1 98.06 112 PHE A N 1
ATOM 855 C CA . PHE A 1 112 ? 17.594 6.148 1.866 1 98.06 112 PHE A CA 1
ATOM 856 C C . PHE A 1 112 ? 18.328 5.684 3.123 1 98.06 112 PHE A C 1
ATOM 858 O O . PHE A 1 112 ? 19.5 6.008 3.328 1 98.06 112 PHE A O 1
ATOM 865 N N . PHE A 1 113 ? 17.719 4.914 3.998 1 97.75 113 PHE A N 1
ATOM 866 C CA . PHE A 1 113 ? 18.312 4.785 5.328 1 97.75 113 PHE A CA 1
ATOM 867 C C . PHE A 1 113 ? 18.922 3.398 5.52 1 97.75 113 PHE A C 1
ATOM 869 O O . PHE A 1 113 ? 18.25 2.387 5.273 1 97.75 113 PHE A O 1
ATOM 876 N N . ASP A 1 114 ? 20.109 3.373 5.918 1 96.69 114 ASP A N 1
ATOM 877 C CA . ASP A 1 114 ? 20.672 2.285 6.711 1 96.69 114 ASP A CA 1
ATOM 878 C C . ASP A 1 114 ? 20.625 2.611 8.203 1 96.69 114 ASP A C 1
ATOM 880 O O . ASP A 1 114 ? 20.438 3.768 8.586 1 96.69 114 ASP A O 1
ATOM 884 N N . GLU A 1 115 ? 20.719 1.569 9 1 95.69 115 GLU A N 1
ATOM 885 C CA . GLU A 1 115 ? 20.797 1.8 10.438 1 95.69 115 GLU A CA 1
ATOM 886 C C . GLU A 1 115 ? 21.859 2.844 10.773 1 95.69 115 GLU A C 1
ATOM 888 O O . GLU A 1 115 ? 22.984 2.758 10.305 1 95.69 115 GLU A O 1
ATOM 893 N N . GLY A 1 116 ? 21.438 3.871 11.492 1 96.81 116 GLY A N 1
ATOM 894 C CA . GLY A 1 116 ? 22.391 4.871 11.953 1 96.81 116 GLY A CA 1
ATOM 895 C C . GLY A 1 116 ? 22.453 6.094 11.062 1 96.81 116 GLY A C 1
ATOM 896 O O . GLY A 1 116 ? 22.984 7.133 11.461 1 96.81 116 GLY A O 1
ATOM 897 N N . ASP A 1 117 ? 21.953 6.008 9.852 1 98.31 117 ASP A N 1
ATOM 898 C CA . ASP A 1 117 ? 21.844 7.203 9.016 1 98.31 117 ASP A CA 1
ATOM 899 C C . ASP A 1 117 ? 20.969 8.258 9.68 1 98.31 117 ASP A C 1
ATOM 901 O O . ASP A 1 117 ? 20.219 7.961 10.617 1 98.31 117 ASP A O 1
ATOM 905 N N . VAL A 1 118 ? 21.062 9.523 9.195 1 98.62 118 VAL A N 1
ATOM 906 C CA . VAL A 1 118 ? 20.406 10.609 9.914 1 98.62 118 VAL A CA 1
ATOM 907 C C . VAL A 1 118 ? 19.312 11.219 9.031 1 98.62 118 VAL A C 1
ATOM 909 O O . VAL A 1 118 ? 19.531 11.469 7.848 1 98.62 118 VAL A O 1
ATOM 912 N N . VAL A 1 119 ? 18.172 11.367 9.539 1 98.75 119 VAL A N 1
ATOM 913 C CA . VAL A 1 119 ? 17.094 12.148 8.945 1 98.75 119 VAL A CA 1
ATOM 914 C C . VAL A 1 119 ? 16.859 13.414 9.758 1 98.75 119 VAL A C 1
ATOM 916 O O . VAL A 1 119 ? 16.797 13.367 10.992 1 98.75 119 VAL A O 1
ATOM 919 N N . LEU A 1 120 ? 16.891 14.57 9.094 1 98.75 120 LEU A N 1
ATOM 920 C CA . LEU A 1 120 ? 16.594 15.844 9.727 1 98.75 120 LEU A CA 1
ATOM 921 C C . LEU A 1 120 ? 15.125 16.219 9.547 1 98.75 120 LEU A C 1
ATOM 923 O O . LEU A 1 120 ? 14.57 16.062 8.453 1 98.75 120 LEU A O 1
ATOM 927 N N . MET A 1 121 ? 14.484 16.656 10.586 1 98.19 121 MET A N 1
ATOM 928 C CA . MET A 1 121 ? 13.055 16.969 10.578 1 98.19 121 MET A CA 1
ATOM 929 C C . MET A 1 121 ? 12.758 18.203 11.422 1 98.19 121 MET A C 1
ATOM 931 O O . MET A 1 121 ? 13.531 18.531 12.32 1 98.19 121 MET A O 1
ATOM 935 N N . GLU A 1 122 ? 11.641 18.766 11.117 1 97.75 122 GLU A N 1
ATOM 936 C CA . GLU A 1 122 ? 11.109 19.797 11.992 1 97.75 122 GLU A CA 1
ATOM 937 C C . GLU A 1 122 ? 10.781 19.25 13.375 1 97.75 122 GLU A C 1
ATOM 939 O O . GLU A 1 122 ? 10.594 18.031 13.531 1 97.75 122 GLU A O 1
ATOM 944 N N . SER A 1 123 ? 10.805 20.156 14.359 1 96.19 123 SER A N 1
ATOM 945 C CA . SER A 1 123 ? 10.391 19.828 15.719 1 96.19 123 SER A CA 1
ATOM 946 C C . SER A 1 123 ? 9.422 20.875 16.266 1 96.19 123 SER A C 1
ATOM 948 O O . SER A 1 123 ? 9.812 22 16.562 1 96.19 123 SER A O 1
ATOM 950 N N . PRO A 1 124 ? 8.148 20.531 16.453 1 96.69 124 PRO A N 1
ATOM 951 C CA . PRO A 1 124 ? 7.5 19.234 16.234 1 96.69 124 PRO A CA 1
ATOM 952 C C . PRO A 1 124 ? 7.262 18.938 14.758 1 96.69 124 PRO A C 1
ATOM 954 O O . PRO A 1 124 ? 7.488 19.797 13.906 1 96.69 124 PRO A O 1
ATOM 957 N N . THR A 1 125 ? 6.867 17.672 14.453 1 97.06 125 THR A N 1
ATOM 958 C CA . THR A 1 125 ? 6.582 17.266 13.086 1 97.06 125 THR A CA 1
ATOM 959 C C . THR A 1 125 ? 5.504 16.188 13.07 1 97.06 125 THR A C 1
ATOM 961 O O . THR A 1 125 ? 4.848 15.938 14.078 1 97.06 125 THR A O 1
ATOM 964 N N . TYR A 1 126 ? 5.25 15.672 11.938 1 95.81 126 TYR A N 1
ATOM 965 C CA . TYR A 1 126 ? 4.176 14.711 11.703 1 95.81 126 TYR A CA 1
ATOM 966 C C . TYR A 1 126 ? 4.523 13.352 12.289 1 95.81 126 TYR A C 1
ATOM 968 O O . TYR A 1 126 ? 5.488 12.711 11.859 1 95.81 126 TYR A O 1
ATOM 976 N N . LEU A 1 127 ? 3.713 12.867 13.148 1 92.19 127 LEU A N 1
ATOM 977 C CA . LEU A 1 127 ? 3.949 11.656 13.922 1 92.19 127 LEU A CA 1
ATOM 978 C C . LEU A 1 127 ? 4.102 10.445 13.008 1 92.19 127 LEU A C 1
ATOM 980 O O . LEU A 1 127 ? 4.953 9.586 13.242 1 92.19 127 LEU A O 1
ATOM 984 N N . ALA A 1 128 ? 3.275 10.336 11.984 1 91.38 128 ALA A N 1
ATOM 985 C CA . ALA A 1 128 ? 3.297 9.141 11.148 1 91.38 128 ALA A CA 1
ATOM 986 C C . ALA A 1 128 ? 4.562 9.086 10.297 1 91.38 128 ALA A C 1
ATOM 988 O O . ALA A 1 128 ? 4.988 8.016 9.867 1 91.38 128 ALA A O 1
ATOM 989 N N . ALA A 1 129 ? 5.141 10.219 9.977 1 96.12 129 ALA A N 1
ATOM 990 C CA . ALA A 1 129 ? 6.445 10.227 9.312 1 96.12 129 ALA A CA 1
ATOM 991 C C . ALA A 1 129 ? 7.52 9.633 10.219 1 96.12 129 ALA A C 1
ATOM 993 O O . ALA A 1 129 ? 8.336 8.82 9.773 1 96.12 129 ALA A O 1
ATOM 994 N N . ILE A 1 130 ? 7.496 10.078 11.516 1 94.88 130 ILE A N 1
ATOM 995 C CA . ILE A 1 130 ? 8.43 9.539 12.492 1 94.88 130 ILE A CA 1
ATOM 996 C C . ILE A 1 130 ? 8.32 8.016 12.539 1 94.88 130 ILE A C 1
ATOM 998 O O . ILE A 1 130 ? 9.328 7.312 12.43 1 94.88 130 ILE A O 1
ATOM 1002 N N . ASN A 1 131 ? 7.145 7.574 12.602 1 92 131 ASN A N 1
ATOM 1003 C CA . ASN A 1 131 ? 6.906 6.137 12.727 1 92 131 ASN A CA 1
ATOM 1004 C C . ASN A 1 131 ? 7.348 5.391 11.469 1 92 131 ASN A C 1
ATOM 1006 O O . ASN A 1 131 ? 7.914 4.301 11.555 1 92 131 ASN A O 1
ATOM 1010 N N . ALA A 1 132 ? 7.051 5.922 10.32 1 94.88 132 ALA A N 1
ATOM 1011 C CA . ALA A 1 132 ? 7.453 5.297 9.062 1 94.88 132 ALA A CA 1
ATOM 1012 C C . ALA A 1 132 ? 8.969 5.148 8.984 1 94.88 132 ALA A C 1
ATOM 1014 O O . ALA A 1 132 ? 9.477 4.094 8.594 1 94.88 132 ALA A O 1
ATOM 1015 N N . PHE A 1 133 ? 9.688 6.195 9.375 1 96.81 133 PHE A N 1
ATOM 1016 C CA . PHE A 1 133 ? 11.141 6.176 9.266 1 96.81 133 PHE A CA 1
ATOM 1017 C C . PHE A 1 133 ? 11.75 5.273 10.336 1 96.81 133 PHE A C 1
ATOM 1019 O O . PHE A 1 133 ? 12.797 4.656 10.109 1 96.81 133 PHE A O 1
ATOM 1026 N N . LYS A 1 134 ? 11.086 5.176 11.531 1 93.94 134 LYS A N 1
ATOM 1027 C CA . LYS A 1 134 ? 11.594 4.348 12.617 1 93.94 134 LYS A CA 1
ATOM 1028 C C . LYS A 1 134 ? 11.82 2.91 12.156 1 93.94 134 LYS A C 1
ATOM 1030 O O . LYS A 1 134 ? 12.727 2.234 12.641 1 93.94 134 LYS A O 1
ATOM 1035 N N . ALA A 1 135 ? 11.094 2.494 11.234 1 92.88 135 ALA A N 1
ATOM 1036 C CA . ALA A 1 135 ? 11.156 1.129 10.719 1 92.88 135 ALA A CA 1
ATOM 1037 C C . ALA A 1 135 ? 12.5 0.855 10.055 1 92.88 135 ALA A C 1
ATOM 1039 O O . ALA A 1 135 ? 12.852 -0.3 9.812 1 92.88 135 ALA A O 1
ATOM 1040 N N . TYR A 1 136 ? 13.258 1.85 9.781 1 95.88 136 TYR A N 1
ATOM 1041 C CA . TYR A 1 136 ? 14.531 1.684 9.086 1 95.88 136 TYR A CA 1
ATOM 1042 C C . TYR A 1 136 ? 15.695 2.15 9.953 1 95.88 136 TYR A C 1
ATOM 1044 O O . TYR A 1 136 ? 16.812 2.295 9.469 1 95.88 136 TYR A O 1
ATOM 1052 N N . GLN A 1 137 ? 15.359 2.537 11.188 1 96 137 GLN A N 1
ATOM 1053 C CA . GLN A 1 137 ? 16.281 2.729 12.305 1 96 137 GLN A CA 1
ATOM 1054 C C . GLN A 1 137 ? 17.266 3.865 12.023 1 96 137 GLN A C 1
ATOM 1056 O O . GLN A 1 137 ? 18.469 3.717 12.234 1 96 137 GLN A O 1
ATOM 1061 N N . PRO A 1 138 ? 16.766 4.965 11.508 1 97.31 138 PRO A N 1
ATOM 1062 C CA . PRO A 1 138 ? 17.641 6.137 11.422 1 97.31 138 PRO A CA 1
ATOM 1063 C C . PRO A 1 138 ? 17.828 6.832 12.773 1 97.31 138 PRO A C 1
ATOM 1065 O O . PRO A 1 138 ? 17.156 6.488 13.742 1 97.31 138 PRO A O 1
ATOM 1068 N N . VAL A 1 139 ? 18.797 7.684 12.805 1 97.88 139 VAL A N 1
ATOM 1069 C CA . VAL A 1 139 ? 18.891 8.648 13.898 1 97.88 139 VAL A CA 1
ATOM 1070 C C . VAL A 1 139 ? 18.094 9.906 13.539 1 97.88 139 VAL A C 1
ATOM 1072 O O . VAL A 1 139 ? 18.297 10.492 12.477 1 97.88 139 VAL A O 1
ATOM 1075 N N . PHE A 1 140 ? 17.188 10.289 14.398 1 97.75 140 PHE A N 1
ATOM 1076 C CA . PHE A 1 140 ? 16.391 11.5 14.188 1 97.75 140 PHE A CA 1
ATOM 1077 C C . PHE A 1 140 ? 17.125 12.727 14.734 1 97.75 140 PHE A C 1
ATOM 1079 O O . PHE A 1 140 ? 17.469 12.773 15.914 1 97.75 140 PHE A O 1
ATOM 1086 N N . LYS A 1 141 ? 17.375 13.633 13.906 1 98.19 141 LYS A N 1
ATOM 1087 C CA . LYS A 1 141 ? 17.922 14.922 14.328 1 98.19 141 LYS A CA 1
ATOM 1088 C C . LYS A 1 141 ? 16.922 16.047 14.125 1 98.19 141 LYS A C 1
ATOM 1090 O O . LYS A 1 141 ? 16.453 16.281 13 1 98.19 141 LYS A O 1
ATOM 1095 N N . GLU A 1 142 ? 16.562 16.672 15.188 1 97.94 142 GLU A N 1
ATOM 1096 C CA . GLU A 1 142 ? 15.57 17.75 15.172 1 97.94 142 GLU A CA 1
ATOM 1097 C C . GLU A 1 142 ? 16.203 19.078 14.789 1 97.94 142 GLU A C 1
ATOM 1099 O O . GLU A 1 142 ? 17.312 19.406 15.234 1 97.94 142 GLU A O 1
ATOM 1104 N N . VAL A 1 143 ? 15.555 19.797 13.914 1 98.31 143 VAL A N 1
ATOM 1105 C CA . VAL A 1 143 ? 15.961 21.141 13.555 1 98.31 143 VAL A CA 1
ATOM 1106 C C . VAL A 1 143 ? 15.016 22.156 14.195 1 98.31 143 VAL A C 1
ATOM 1108 O O . VAL A 1 143 ? 13.797 22.078 14.023 1 98.31 143 VAL A O 1
ATOM 1111 N N . PRO A 1 144 ? 15.57 23.078 14.914 1 96.56 144 PRO A N 1
ATOM 1112 C CA . PRO A 1 144 ? 14.719 24.094 15.531 1 96.56 144 PRO A CA 1
ATOM 1113 C C . PRO A 1 144 ? 13.766 24.766 14.539 1 96.56 144 PRO A C 1
ATOM 1115 O O . PRO A 1 144 ? 14.164 25.078 13.414 1 96.56 144 PRO A O 1
ATOM 1118 N N . THR A 1 145 ? 12.516 24.891 14.977 1 95.62 145 THR A N 1
ATOM 1119 C CA . THR A 1 145 ? 11.445 25.438 14.164 1 95.62 145 THR A CA 1
ATOM 1120 C C . THR A 1 145 ? 10.727 26.562 14.906 1 95.62 145 THR A C 1
ATOM 1122 O O . THR A 1 145 ? 10.484 26.469 16.109 1 95.62 145 THR A O 1
ATOM 1125 N N . ASP A 1 146 ? 10.516 27.688 14.234 1 95.62 146 ASP A N 1
ATOM 1126 C CA . ASP A 1 146 ? 9.781 28.797 14.828 1 95.62 146 ASP A CA 1
ATOM 1127 C C . ASP A 1 146 ? 8.477 29.062 14.07 1 95.62 146 ASP A C 1
ATOM 1129 O O . ASP A 1 146 ? 7.945 28.156 13.414 1 95.62 146 ASP A O 1
ATOM 1133 N N . ASP A 1 147 ? 7.859 30.203 14.227 1 94.56 147 ASP A N 1
ATOM 1134 C CA . ASP A 1 147 ? 6.547 30.516 13.664 1 94.56 147 ASP A CA 1
ATOM 1135 C C . ASP A 1 147 ? 6.617 30.656 12.148 1 94.56 147 ASP A C 1
ATOM 1137 O O . ASP A 1 147 ? 5.582 30.734 11.477 1 94.56 147 ASP A O 1
ATOM 1141 N N . LYS A 1 148 ? 7.832 30.578 11.648 1 94.88 148 LYS A N 1
ATOM 1142 C CA . LYS A 1 148 ? 8.008 30.656 10.203 1 94.88 148 LYS A CA 1
ATOM 1143 C C . LYS A 1 148 ? 8.578 29.359 9.641 1 94.88 148 LYS A C 1
ATOM 1145 O O . LYS A 1 148 ? 9.008 29.312 8.492 1 94.88 148 LYS A O 1
ATOM 1150 N N . GLY A 1 149 ? 8.633 28.375 10.445 1 95.5 149 GLY A N 1
ATOM 1151 C CA . GLY A 1 149 ? 9.102 27.078 9.992 1 95.5 149 GLY A CA 1
ATOM 1152 C C . GLY A 1 149 ? 10.523 26.766 10.43 1 95.5 149 GLY A C 1
ATOM 1153 O O . GLY A 1 149 ? 11.031 27.375 11.375 1 95.5 149 GLY A O 1
ATOM 1154 N N . MET A 1 150 ? 11.109 25.781 9.812 1 98.06 150 MET A N 1
ATOM 1155 C CA . MET A 1 150 ? 12.469 25.328 10.102 1 98.06 150 MET A CA 1
ATOM 1156 C C . MET A 1 150 ? 13.469 26.469 9.953 1 98.06 150 MET A C 1
ATOM 1158 O O . MET A 1 150 ? 13.43 27.203 8.977 1 98.06 150 MET A O 1
ATOM 1162 N N . ILE A 1 151 ? 14.398 26.641 10.93 1 98.56 151 ILE A N 1
ATOM 1163 C CA . ILE A 1 151 ? 15.375 27.734 10.914 1 98.56 151 ILE A CA 1
ATOM 1164 C C . ILE A 1 151 ? 16.578 27.328 10.07 1 98.56 151 ILE A C 1
ATOM 1166 O O . ILE A 1 151 ? 17.359 26.453 10.469 1 98.56 151 ILE A O 1
ATOM 1170 N N . PRO A 1 152 ? 16.75 28 8.938 1 98.5 152 PRO A N 1
ATOM 1171 C CA . PRO A 1 152 ? 17.797 27.562 7.996 1 98.5 152 PRO A CA 1
ATOM 1172 C C . PRO A 1 152 ? 19.203 27.672 8.578 1 98.5 152 PRO A C 1
ATOM 1174 O O . PRO A 1 152 ? 20.047 26.812 8.305 1 98.5 152 PRO A O 1
ATOM 1177 N N . GLU A 1 153 ? 19.469 28.688 9.414 1 98.38 153 GLU A N 1
ATOM 1178 C CA . GLU A 1 153 ? 20.781 28.844 10.023 1 98.38 153 GLU A CA 1
ATOM 1179 C C . GLU A 1 153 ? 21.109 27.672 10.938 1 98.38 153 GLU A C 1
ATOM 1181 O O . GLU A 1 153 ? 22.25 27.203 10.977 1 98.38 153 GLU A O 1
ATOM 1186 N N . GLU A 1 154 ? 20.125 27.234 11.625 1 98.62 154 GLU A N 1
ATOM 1187 C CA . GLU A 1 154 ? 20.328 26.078 12.484 1 98.62 154 GLU A CA 1
ATOM 1188 C C . GLU A 1 154 ? 20.516 24.812 11.648 1 98.62 154 GLU A C 1
ATOM 1190 O O . GLU A 1 154 ? 21.328 23.938 12 1 98.62 154 GLU A O 1
ATOM 1195 N N . LEU A 1 155 ? 19.766 24.703 10.594 1 98.81 155 LEU A N 1
ATOM 1196 C CA . LEU A 1 155 ? 19.938 23.578 9.68 1 98.81 155 LEU A CA 1
ATOM 1197 C C . LEU A 1 155 ? 21.359 23.531 9.141 1 98.81 155 LEU A C 1
ATOM 1199 O O . LEU A 1 155 ? 21.969 22.453 9.086 1 98.81 155 LEU A O 1
ATOM 1203 N N . ASP A 1 156 ? 21.844 24.656 8.719 1 98.75 156 ASP A N 1
ATOM 1204 C CA . ASP A 1 156 ? 23.203 24.766 8.188 1 98.75 156 ASP A CA 1
ATOM 1205 C C . ASP A 1 156 ? 24.234 24.266 9.203 1 98.75 156 ASP A C 1
ATOM 1207 O O . ASP A 1 156 ? 25.109 23.469 8.859 1 98.75 156 ASP A O 1
ATOM 1211 N N . LYS A 1 157 ? 24.078 24.719 10.445 1 98.62 157 LYS A N 1
ATOM 1212 C CA . LYS A 1 157 ? 24.984 24.297 11.516 1 98.62 157 LYS A CA 1
ATOM 1213 C C . LYS A 1 157 ? 24.922 22.797 11.734 1 98.62 157 LYS A C 1
ATOM 1215 O O . LYS A 1 157 ? 25.953 22.141 11.867 1 98.62 157 LYS A O 1
ATOM 1220 N N . ILE A 1 158 ? 23.75 22.25 11.781 1 98.56 158 ILE A N 1
ATOM 1221 C CA . ILE A 1 158 ? 23.547 20.828 12.062 1 98.56 158 ILE A CA 1
ATOM 1222 C C . ILE A 1 158 ? 24.125 20 10.93 1 98.56 158 ILE A C 1
ATOM 1224 O O . ILE A 1 158 ? 24.812 19 11.18 1 98.56 158 ILE A O 1
ATOM 1228 N N . LEU A 1 159 ? 23.859 20.406 9.688 1 98.5 159 LEU A N 1
ATOM 1229 C CA . LEU A 1 159 ? 24.344 19.656 8.539 1 98.5 159 LEU A CA 1
ATOM 1230 C C . LEU A 1 159 ? 25.875 19.656 8.484 1 98.5 159 LEU A C 1
ATOM 1232 O O . LEU A 1 159 ? 26.484 18.656 8.094 1 98.5 159 LEU A O 1
ATOM 1236 N N . ALA A 1 160 ? 26.453 20.734 8.898 1 98.19 160 ALA A N 1
ATOM 1237 C CA . ALA A 1 160 ? 27.906 20.844 8.914 1 98.19 160 ALA A CA 1
ATOM 1238 C C . ALA A 1 160 ? 28.531 19.797 9.828 1 98.19 160 ALA A C 1
ATOM 1240 O O . ALA A 1 160 ? 29.641 19.328 9.594 1 98.19 160 ALA A O 1
ATOM 1241 N N . GLU A 1 161 ? 27.734 19.328 10.758 1 98.06 161 GLU A N 1
ATOM 1242 C CA . GLU A 1 161 ? 28.266 18.406 11.758 1 98.06 161 GLU A CA 1
ATOM 1243 C C . GLU A 1 161 ? 27.641 17.016 11.609 1 98.06 161 GLU A C 1
ATOM 1245 O O . GLU A 1 161 ? 27.781 16.172 12.5 1 98.06 161 GLU A O 1
ATOM 1250 N N . THR A 1 162 ? 26.969 16.75 10.578 1 97.81 162 THR A N 1
ATOM 1251 C CA . THR A 1 162 ? 26.234 15.5 10.445 1 97.81 162 THR A CA 1
ATOM 1252 C C . THR A 1 162 ? 26.516 14.852 9.094 1 97.81 162 THR A C 1
ATOM 1254 O O . THR A 1 162 ? 25.656 14.805 8.219 1 97.81 162 THR A O 1
ATOM 1257 N N . PRO A 1 163 ? 27.656 14.266 8.953 1 95 163 PRO A N 1
ATOM 1258 C CA . PRO A 1 163 ? 28.047 13.695 7.664 1 95 163 PRO A CA 1
ATOM 1259 C C . PRO A 1 163 ? 27.141 12.531 7.242 1 95 163 PRO A C 1
ATOM 1261 O O . PRO A 1 163 ? 27.078 12.203 6.059 1 95 163 PRO A O 1
ATOM 1264 N N . ARG A 1 164 ? 26.391 11.961 8.156 1 96.44 164 ARG A N 1
ATOM 1265 C CA . ARG A 1 164 ? 25.562 10.797 7.844 1 96.44 164 ARG A CA 1
ATOM 1266 C C . ARG A 1 164 ? 24.125 11.219 7.52 1 96.44 164 ARG A C 1
ATOM 1268 O O . ARG A 1 164 ? 23.234 10.375 7.453 1 96.44 164 ARG A O 1
ATOM 1275 N N . ALA A 1 165 ? 23.922 12.539 7.328 1 98.19 165 ALA A N 1
ATOM 1276 C CA . ALA A 1 165 ? 22.609 13.023 6.914 1 98.19 165 ALA A CA 1
ATOM 1277 C C . ALA A 1 165 ? 22.234 12.484 5.535 1 98.19 165 ALA A C 1
ATOM 1279 O O . ALA A 1 165 ? 23.031 12.547 4.598 1 98.19 165 ALA A O 1
ATOM 1280 N N . LYS A 1 166 ? 21 11.945 5.449 1 98.06 166 LYS A N 1
ATOM 1281 C CA . LYS A 1 166 ? 20.578 11.32 4.199 1 98.06 166 LYS A CA 1
ATOM 1282 C C . LYS A 1 166 ? 19.344 12.016 3.623 1 98.06 166 LYS A C 1
ATOM 1284 O O . LYS A 1 166 ? 19.109 11.977 2.412 1 98.06 166 LYS A O 1
ATOM 1289 N N . LEU A 1 167 ? 18.516 12.586 4.469 1 98.56 167 LEU A N 1
ATOM 1290 C CA . LEU A 1 167 ? 17.203 13.078 4.059 1 98.56 167 LEU A CA 1
ATOM 1291 C C . LEU A 1 167 ? 16.719 14.164 5.008 1 98.56 167 LEU A C 1
ATOM 1293 O O . LEU A 1 167 ? 16.984 14.117 6.211 1 98.56 167 LEU A O 1
ATOM 1297 N N . ILE A 1 168 ? 16.094 15.195 4.492 1 98.81 168 ILE A N 1
ATOM 1298 C CA . ILE A 1 168 ? 15.359 16.188 5.266 1 98.81 168 ILE A CA 1
ATOM 1299 C C . ILE A 1 168 ? 13.867 16.047 4.984 1 98.81 168 ILE A C 1
ATOM 1301 O O . ILE A 1 168 ? 13.453 15.992 3.822 1 98.81 168 ILE A O 1
ATOM 1305 N N . TYR A 1 169 ? 13.086 15.961 5.996 1 98.81 169 TYR A N 1
ATOM 1306 C CA . TYR A 1 169 ? 11.633 15.922 5.875 1 98.81 169 TYR A CA 1
ATOM 1307 C C . TYR A 1 169 ? 11.008 17.203 6.406 1 98.81 169 TYR A C 1
ATOM 1309 O O . TYR A 1 169 ? 11.266 17.609 7.547 1 98.81 169 TYR A O 1
ATOM 1317 N N . VAL A 1 170 ? 10.102 17.859 5.551 1 98.81 170 VAL A N 1
ATOM 1318 C CA . VAL A 1 170 ? 9.523 19.141 5.965 1 98.81 170 VAL A CA 1
ATOM 1319 C C . VAL A 1 170 ? 8.078 19.234 5.484 1 98.81 170 VAL A C 1
ATOM 1321 O O . VAL A 1 170 ? 7.699 18.578 4.5 1 98.81 170 VAL A O 1
ATOM 1324 N N . ILE A 1 171 ? 7.301 20.016 6.141 1 98.62 171 ILE A N 1
ATOM 1325 C CA . ILE A 1 171 ? 5.926 20.344 5.797 1 98.62 171 ILE A CA 1
ATOM 1326 C C . ILE A 1 171 ? 5.762 21.859 5.734 1 98.62 171 ILE A C 1
ATOM 1328 O O . ILE A 1 171 ? 5.234 22.484 6.664 1 98.62 171 ILE A O 1
ATOM 1332 N N . PRO A 1 172 ? 6.035 22.453 4.613 1 98.44 172 PRO A N 1
ATOM 1333 C CA . PRO A 1 172 ? 6.129 23.922 4.539 1 98.44 172 PRO A CA 1
ATOM 1334 C C . PRO A 1 172 ? 4.762 24.594 4.586 1 98.44 172 PRO A C 1
ATOM 1336 O O . PRO A 1 172 ? 4.668 25.781 4.922 1 98.44 172 PRO A O 1
ATOM 1339 N N . ASP A 1 173 ? 3.738 23.875 4.184 1 98.12 173 ASP A N 1
ATOM 1340 C CA . ASP A 1 173 ? 2.418 24.484 4.117 1 98.12 173 ASP A CA 1
ATOM 1341 C C . ASP A 1 173 ? 1.48 23.906 5.168 1 98.12 173 ASP A C 1
ATOM 1343 O O . ASP A 1 173 ? 1.145 22.719 5.109 1 98.12 173 ASP A O 1
ATOM 1347 N N . PHE A 1 174 ? 1.071 24.797 6.121 1 98 174 PHE A N 1
ATOM 1348 C CA . PHE A 1 174 ? 0.089 24.453 7.145 1 98 174 PHE A CA 1
ATOM 1349 C C . PHE A 1 174 ? 0.482 23.172 7.863 1 98 174 PHE A C 1
ATOM 1351 O O . PHE A 1 174 ? -0.297 22.219 7.91 1 98 174 PHE A O 1
ATOM 1358 N N . GLN A 1 175 ? 1.561 23.25 8.492 1 97.81 175 GLN A N 1
ATOM 1359 C CA . GLN A 1 175 ? 2.338 22.156 9.062 1 97.81 175 GLN A CA 1
ATOM 1360 C C . GLN A 1 175 ? 1.516 21.375 10.086 1 97.81 175 GLN A C 1
ATOM 1362 O O . GLN A 1 175 ? 0.784 21.969 10.883 1 97.81 175 GLN A O 1
ATOM 1367 N N . ASN A 1 176 ? 1.488 20.094 9.992 1 96.75 176 ASN A N 1
ATOM 1368 C CA . ASN A 1 176 ? 1.033 19.188 11.047 1 96.75 176 ASN A CA 1
ATOM 1369 C C . ASN A 1 176 ? 2.152 18.875 12.039 1 96.75 176 ASN A C 1
ATOM 1371 O O . ASN A 1 176 ? 3.129 18.219 11.68 1 96.75 176 ASN A O 1
ATOM 1375 N N . PRO A 1 177 ? 2.082 19.422 13.195 1 96.38 177 PRO A N 1
ATOM 1376 C CA . PRO A 1 177 ? 0.83 19.688 13.914 1 96.38 177 PRO A CA 1
ATOM 1377 C C . PRO A 1 177 ? 0.558 21.172 14.102 1 96.38 177 PRO A C 1
ATOM 1379 O O . PRO A 1 177 ? -0.501 21.547 14.617 1 96.38 177 PRO A O 1
ATOM 1382 N N . THR A 1 178 ? 1.405 22.078 13.664 1 97.31 178 THR A N 1
ATOM 1383 C CA . THR A 1 178 ? 1.407 23.422 14.234 1 97.31 178 THR A CA 1
ATOM 1384 C C . THR A 1 178 ? 0.502 24.344 13.43 1 97.31 178 THR A C 1
ATOM 1386 O O . THR A 1 178 ? 0.146 25.438 13.891 1 97.31 178 THR A O 1
ATOM 1389 N N . GLY A 1 179 ? 0.25 24 12.18 1 97.25 179 GLY A N 1
ATOM 1390 C CA . GLY A 1 179 ? -0.555 24.844 11.32 1 97.25 179 GLY A CA 1
ATOM 1391 C C . GLY A 1 179 ? 0.234 25.984 10.695 1 97.25 179 GLY A C 1
ATOM 1392 O O . GLY A 1 179 ? -0.301 26.75 9.898 1 97.25 179 GLY A O 1
ATOM 1393 N N . ILE A 1 180 ? 1.48 26.078 10.969 1 96.38 180 ILE A N 1
ATOM 1394 C CA . ILE A 1 180 ? 2.293 27.203 10.492 1 96.38 180 ILE A CA 1
ATOM 1395 C C . ILE A 1 180 ? 2.594 27.031 9.008 1 96.38 180 ILE 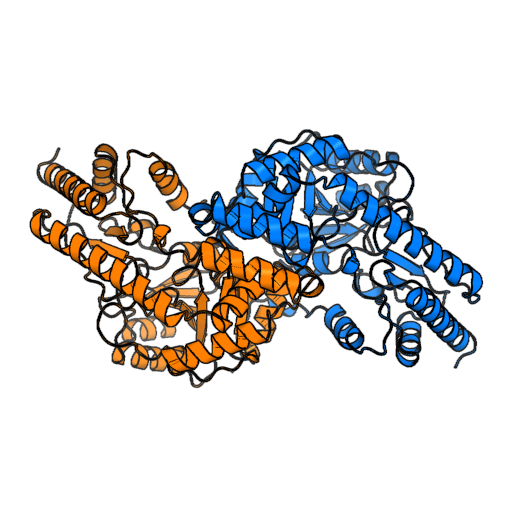A C 1
ATOM 1397 O O . ILE A 1 180 ? 2.557 25.906 8.484 1 96.38 180 ILE A O 1
ATOM 1401 N N . CYS A 1 181 ? 2.848 28.062 8.289 1 97.44 181 CYS A N 1
ATOM 1402 C CA . CYS A 1 181 ? 3.232 28.125 6.883 1 97.44 181 CYS A CA 1
ATOM 1403 C C . CYS A 1 181 ? 4.551 28.875 6.711 1 97.44 181 CYS A C 1
ATOM 1405 O O . CYS A 1 181 ? 4.738 29.953 7.277 1 97.44 181 CYS A O 1
ATOM 1407 N N . TRP A 1 182 ? 5.461 28.25 5.953 1 98.19 182 TRP A N 1
ATOM 1408 C CA . TRP A 1 182 ? 6.746 28.891 5.715 1 98.19 182 TRP A CA 1
ATOM 1409 C C . TRP A 1 182 ? 6.578 30.141 4.852 1 98.19 182 TRP A C 1
ATOM 1411 O O . TRP A 1 182 ? 5.77 30.156 3.922 1 98.19 182 TRP A O 1
ATOM 1421 N N . SER A 1 183 ? 7.363 31.172 5.137 1 96.94 183 SER A N 1
ATOM 1422 C CA . SER A 1 183 ? 7.406 32.312 4.254 1 96.94 183 SER A CA 1
ATOM 1423 C C . SER A 1 183 ? 8.234 32.031 3.004 1 96.94 183 SER A C 1
ATOM 1425 O O . SER A 1 183 ? 8.945 31.031 2.943 1 96.94 183 SER A O 1
ATOM 1427 N N . LEU A 1 184 ? 8.039 32.875 1.989 1 97.31 184 LEU A N 1
ATOM 1428 C CA . LEU A 1 184 ? 8.844 32.75 0.777 1 97.31 184 LEU A CA 1
ATOM 1429 C C . LEU A 1 184 ? 10.328 32.875 1.099 1 97.31 184 LEU A C 1
ATOM 1431 O O . LEU A 1 184 ? 11.141 32.094 0.573 1 97.31 184 LEU A O 1
ATOM 1435 N N . GLU A 1 185 ? 10.664 33.844 1.948 1 97.88 185 GLU A N 1
ATOM 1436 C CA . GLU A 1 185 ? 12.055 34.062 2.34 1 97.88 185 GLU A CA 1
ATOM 1437 C C . GLU A 1 185 ? 12.625 32.812 3.02 1 97.88 185 GLU A C 1
ATOM 1439 O O . GLU A 1 185 ? 13.758 32.406 2.746 1 97.88 185 GLU A O 1
ATOM 1444 N N . ARG A 1 186 ? 11.867 32.25 3.928 1 98.38 186 ARG A N 1
ATOM 1445 C CA . ARG A 1 186 ? 12.273 31.031 4.617 1 98.38 186 ARG A CA 1
ATOM 1446 C C . ARG A 1 186 ? 12.539 29.891 3.629 1 98.38 186 ARG A C 1
ATOM 1448 O O . ARG A 1 186 ? 13.508 29.156 3.771 1 98.38 186 ARG A O 1
ATOM 1455 N N . ARG A 1 187 ? 11.688 29.703 2.637 1 98.5 187 ARG A N 1
ATOM 1456 C CA . ARG A 1 187 ? 11.836 28.672 1.614 1 98.5 187 ARG A CA 1
ATOM 1457 C C . ARG A 1 187 ? 13.125 28.859 0.823 1 98.5 187 ARG A C 1
ATOM 1459 O O . ARG A 1 187 ? 13.852 27.906 0.562 1 98.5 187 ARG A O 1
ATOM 1466 N N . GLN A 1 188 ? 13.383 30.062 0.427 1 98.38 188 GLN A N 1
ATOM 1467 C CA . GLN A 1 188 ? 14.57 30.375 -0.354 1 98.38 188 GLN A CA 1
ATOM 1468 C C . GLN A 1 188 ? 15.844 30.078 0.436 1 98.38 188 GLN A C 1
ATOM 1470 O O . GLN A 1 188 ? 16.781 29.469 -0.085 1 98.38 188 GLN A O 1
ATOM 1475 N N . LYS A 1 189 ? 15.867 30.547 1.678 1 98.69 189 LYS A N 1
ATOM 1476 C CA . LYS A 1 189 ? 17.031 30.312 2.527 1 98.69 189 LYS A CA 1
ATOM 1477 C C . LYS A 1 189 ? 17.234 28.812 2.764 1 98.69 189 LYS A C 1
ATOM 1479 O O . LYS A 1 189 ? 18.375 28.344 2.803 1 98.69 189 LYS A O 1
ATOM 1484 N N . PHE A 1 190 ? 16.172 28.141 2.986 1 98.69 190 PHE A N 1
ATOM 1485 C CA . PHE A 1 190 ? 16.219 26.688 3.139 1 98.69 190 PHE A CA 1
ATOM 1486 C C . PHE A 1 190 ? 16.875 26.047 1.918 1 98.69 190 PHE A C 1
ATOM 1488 O O . PHE A 1 190 ? 17.766 25.203 2.053 1 98.69 190 PHE A O 1
ATOM 1495 N N . MET A 1 191 ? 16.422 26.406 0.69 1 98.62 191 MET A N 1
ATOM 1496 C CA . MET A 1 191 ? 16.938 25.812 -0.542 1 98.62 191 MET A CA 1
ATOM 1497 C C . MET A 1 191 ? 18.422 26.141 -0.724 1 98.62 191 MET A C 1
ATOM 1499 O O . MET A 1 191 ? 19.172 25.328 -1.269 1 98.62 191 MET A O 1
ATOM 1503 N N . GLU A 1 192 ? 18.828 27.297 -0.222 1 98.5 192 GLU A N 1
ATOM 1504 C CA . GLU A 1 192 ? 20.234 27.625 -0.267 1 98.5 192 GLU A CA 1
ATOM 1505 C C . GLU A 1 192 ? 21.062 26.641 0.546 1 98.5 192 GLU A C 1
ATOM 1507 O O . GLU A 1 192 ? 22.109 26.172 0.086 1 98.5 192 GLU A O 1
ATOM 1512 N N . VAL A 1 193 ? 20.578 26.344 1.729 1 98.56 193 VAL A N 1
ATOM 1513 C CA . VAL A 1 193 ? 21.281 25.422 2.604 1 98.56 193 VAL A CA 1
ATOM 1514 C C . VAL A 1 193 ? 21.281 24.031 1.983 1 98.56 193 VAL A C 1
ATOM 1516 O O . VAL A 1 193 ? 22.328 23.359 1.945 1 98.56 193 VAL A O 1
ATOM 1519 N N . VAL A 1 194 ? 20.172 23.594 1.498 1 97.12 194 VAL A N 1
ATOM 1520 C CA . VAL A 1 194 ? 20 22.281 0.889 1 97.12 194 VAL A CA 1
ATOM 1521 C C . VAL A 1 194 ? 20.969 22.125 -0.287 1 97.12 194 VAL A C 1
ATOM 1523 O O . VAL A 1 194 ? 21.594 21.078 -0.445 1 97.12 194 VAL A O 1
ATOM 1526 N N . ASN A 1 195 ? 21.078 23.141 -1.099 1 97.12 195 ASN A N 1
ATOM 1527 C CA . ASN A 1 195 ? 21.953 23.125 -2.264 1 97.12 195 ASN A CA 1
ATOM 1528 C C . ASN A 1 195 ? 23.422 23.047 -1.857 1 97.12 195 ASN A C 1
ATOM 1530 O O . ASN A 1 195 ? 24.234 22.422 -2.549 1 97.12 195 ASN A O 1
ATOM 1534 N N . LYS A 1 196 ? 23.703 23.734 -0.787 1 97.31 196 LYS A N 1
ATOM 1535 C CA . LYS A 1 196 ? 25.078 23.734 -0.278 1 97.31 196 LYS A CA 1
ATOM 1536 C C . LYS A 1 196 ? 25.547 22.328 0.08 1 97.31 196 LYS A C 1
ATOM 1538 O O . LYS A 1 196 ? 26.703 21.984 -0.141 1 97.31 196 LYS A O 1
ATOM 1543 N N . TYR A 1 197 ? 24.672 21.5 0.565 1 97.06 197 TYR A N 1
ATOM 1544 C CA . TYR A 1 197 ? 25.062 20.203 1.103 1 97.06 197 TYR A CA 1
ATOM 1545 C C . TYR A 1 197 ? 24.625 19.062 0.188 1 97.06 197 TYR A C 1
ATOM 1547 O O . TYR A 1 197 ? 24.969 17.906 0.414 1 97.06 197 TYR A O 1
ATOM 1555 N N . ASN A 1 198 ? 23.797 19.344 -0.838 1 96.56 198 ASN A N 1
ATOM 1556 C CA . ASN A 1 198 ? 23.281 18.344 -1.776 1 96.56 198 ASN A CA 1
ATOM 1557 C C . ASN A 1 198 ? 22.547 17.234 -1.054 1 96.56 198 ASN A C 1
ATOM 1559 O O . ASN A 1 198 ? 22.828 16.047 -1.269 1 96.56 198 ASN A O 1
ATOM 1563 N N . ILE A 1 199 ? 21.578 17.594 -0.217 1 96.62 199 ILE A N 1
ATOM 1564 C CA . ILE A 1 199 ? 20.828 16.625 0.574 1 96.62 199 ILE A CA 1
ATOM 1565 C C . ILE A 1 199 ? 19.406 16.516 0.039 1 96.62 199 ILE A C 1
ATOM 1567 O O . ILE A 1 199 ? 18.75 17.531 -0.203 1 96.62 199 ILE A O 1
ATOM 1571 N N . PRO A 1 200 ? 18.906 15.258 -0.21 1 97.75 200 PRO A N 1
ATOM 1572 C CA . PRO A 1 200 ? 17.516 15.086 -0.644 1 97.75 200 PRO A CA 1
ATOM 1573 C C . PRO A 1 200 ? 16.5 15.633 0.365 1 97.75 200 PRO A C 1
ATOM 1575 O O . PRO A 1 200 ? 16.734 15.57 1.574 1 97.75 200 PRO A O 1
ATOM 1578 N N . VAL A 1 201 ? 15.43 16.156 -0.164 1 98.62 201 VAL A N 1
ATOM 1579 C CA . VAL A 1 201 ? 14.367 16.75 0.654 1 98.62 201 VAL A CA 1
ATOM 1580 C C . VAL A 1 201 ? 13.031 16.094 0.314 1 98.62 201 VAL A C 1
ATOM 1582 O O . VAL A 1 201 ? 12.703 15.914 -0.861 1 98.62 201 VAL A O 1
ATOM 1585 N N . LEU A 1 202 ? 12.344 15.656 1.271 1 98.75 202 LEU A N 1
ATOM 1586 C CA . LEU A 1 202 ? 10.945 15.258 1.14 1 98.75 202 LEU A CA 1
ATOM 1587 C C . LEU A 1 202 ? 10.016 16.375 1.6 1 98.75 202 LEU A C 1
ATOM 1589 O O . LEU A 1 202 ? 9.93 16.672 2.795 1 98.75 202 LEU A O 1
ATOM 1593 N N . GLU A 1 203 ? 9.367 17 0.67 1 98.88 203 GLU A N 1
ATOM 1594 C CA . GLU A 1 203 ? 8.398 18.062 0.917 1 98.88 203 GLU A CA 1
ATOM 1595 C C . GLU A 1 203 ? 6.977 17.516 1.005 1 98.88 203 GLU A C 1
ATOM 1597 O O . GLU A 1 203 ? 6.406 17.094 -0.003 1 98.88 203 GLU A O 1
ATOM 1602 N N . ASP A 1 204 ? 6.434 17.484 2.164 1 98.69 204 ASP A N 1
ATOM 1603 C CA . ASP A 1 204 ? 5.094 16.953 2.41 1 98.69 204 ASP A CA 1
ATOM 1604 C C . ASP A 1 204 ? 4.043 18.062 2.318 1 98.69 204 ASP A C 1
ATOM 1606 O O . ASP A 1 204 ? 4.066 19.016 3.1 1 98.69 204 ASP A O 1
ATOM 1610 N N . ASN A 1 205 ? 3.084 17.891 1.379 1 98.25 205 ASN A N 1
ATOM 1611 C CA . ASN A 1 205 ? 2.123 18.953 1.163 1 98.25 205 ASN A CA 1
ATOM 1612 C C . ASN A 1 205 ? 0.701 18.422 1.032 1 98.25 205 ASN A C 1
ATOM 1614 O O . ASN A 1 205 ? 0.056 18.609 -0.001 1 98.25 205 ASN A O 1
ATOM 1618 N N . PRO A 1 206 ? 0.163 17.875 2.078 1 97.69 206 PRO A N 1
ATOM 1619 C CA . PRO A 1 206 ? -1.232 17.438 2.012 1 97.69 206 PRO A CA 1
ATOM 1620 C C . PRO A 1 206 ? -2.225 18.578 2.168 1 97.69 206 PRO A C 1
ATOM 1622 O O . PRO A 1 206 ? -3.4 18.438 1.822 1 97.69 206 PRO A O 1
ATOM 1625 N N . TYR A 1 207 ? -1.786 19.781 2.619 1 97.75 207 TYR A N 1
ATOM 1626 C CA . TYR A 1 207 ? -2.721 20.812 3.043 1 97.75 207 TYR A CA 1
ATOM 1627 C C . TYR A 1 207 ? -2.582 22.062 2.18 1 97.75 207 TYR A C 1
ATOM 1629 O O . TYR A 1 207 ? -3.318 23.031 2.359 1 97.75 207 TYR A O 1
ATOM 1637 N N . GLY A 1 208 ? -1.651 22.062 1.278 1 97.44 208 GLY A N 1
ATOM 1638 C CA . GLY A 1 208 ? -1.297 23.297 0.573 1 97.44 208 GLY A CA 1
ATOM 1639 C C . GLY A 1 208 ? -2.484 23.969 -0.083 1 97.44 208 GLY A C 1
ATOM 1640 O O . GLY A 1 208 ? -2.545 25.203 -0.153 1 97.44 208 GLY A O 1
ATOM 1641 N N . GLU A 1 209 ? -3.43 23.234 -0.501 1 97.81 209 GLU A N 1
ATOM 1642 C CA . GLU A 1 209 ? -4.566 23.797 -1.226 1 97.81 209 GLU A CA 1
ATOM 1643 C C . GLU A 1 209 ? -5.691 24.188 -0.27 1 97.81 209 GLU A C 1
ATOM 1645 O O . GLU A 1 209 ? -6.668 24.812 -0.679 1 97.81 209 GLU A O 1
ATOM 1650 N N . LEU A 1 210 ? -5.559 23.828 0.98 1 98.12 210 LEU A N 1
ATOM 1651 C CA . LEU A 1 210 ? -6.496 24.266 2.006 1 98.12 210 LEU A CA 1
ATOM 1652 C C . LEU A 1 210 ? -6.094 25.625 2.564 1 98.12 210 LEU A C 1
ATOM 1654 O O . LEU A 1 210 ? -5.875 25.766 3.77 1 98.12 210 LEU A O 1
ATOM 1658 N N . ARG A 1 211 ? -6.004 26.578 1.744 1 97.81 211 ARG A N 1
ATOM 1659 C CA . ARG A 1 211 ? -5.602 27.938 2.102 1 97.81 211 ARG A CA 1
ATOM 1660 C C . ARG A 1 211 ? -6.816 28.859 2.215 1 97.81 211 ARG A C 1
ATOM 1662 O O . ARG A 1 211 ? -7.59 28.984 1.267 1 97.81 211 ARG A O 1
ATOM 1669 N N . TYR A 1 212 ? -6.941 29.562 3.375 1 96.62 212 TYR A N 1
ATOM 1670 C CA . TYR A 1 212 ? -8.086 30.422 3.664 1 96.62 212 TYR A CA 1
ATOM 1671 C C . TYR A 1 212 ? -7.754 31.875 3.387 1 96.62 212 TYR A C 1
ATOM 1673 O O . TYR A 1 212 ? -8.641 32.688 3.062 1 96.62 212 TYR A O 1
ATOM 1681 N N . GLU A 1 213 ? -6.523 32.125 3.727 1 95.19 213 GLU A N 1
ATOM 1682 C CA . GLU A 1 213 ? -6.027 33.469 3.621 1 95.19 213 GLU A CA 1
ATOM 1683 C C . GLU A 1 213 ? -4.668 33.531 2.93 1 95.19 213 GLU A C 1
ATOM 1685 O O . GLU A 1 213 ? -3.932 32.531 2.934 1 95.19 213 GLU A O 1
ATOM 1690 N N . GLY A 1 214 ? -4.457 34.688 2.406 1 94.31 214 GLY A N 1
ATOM 1691 C CA . GLY A 1 214 ? -3.152 34.875 1.794 1 94.31 214 GLY A CA 1
ATOM 1692 C C . GLY A 1 214 ? -3.045 34.25 0.415 1 94.31 214 GLY A C 1
ATOM 1693 O O . GLY A 1 214 ? -4.059 34 -0.235 1 94.31 214 GLY A O 1
ATOM 1694 N N . GLU A 1 215 ? -1.795 34.094 -0.01 1 95.12 215 GLU A N 1
ATOM 1695 C CA . GLU A 1 215 ? -1.544 33.594 -1.354 1 95.12 215 GLU A CA 1
ATOM 1696 C C . GLU A 1 215 ? -0.749 32.281 -1.31 1 95.12 215 GLU A C 1
ATOM 1698 O O . GLU A 1 215 ? 0.07 32.094 -0.411 1 95.12 215 GLU A O 1
ATOM 1703 N N . THR A 1 216 ? -1.052 31.516 -2.322 1 96.38 216 THR A N 1
ATOM 1704 C CA . THR A 1 216 ? -0.281 30.297 -2.473 1 96.38 216 THR A CA 1
ATOM 1705 C C . THR A 1 216 ? 1.156 30.609 -2.883 1 96.38 216 THR A C 1
ATOM 1707 O O . THR A 1 216 ? 1.388 31.391 -3.799 1 96.38 216 THR A O 1
ATOM 1710 N N . LEU A 1 217 ? 2.098 30.016 -2.223 1 96.44 217 LEU A N 1
ATOM 1711 C CA . LEU A 1 217 ? 3.518 30.219 -2.48 1 96.44 217 LEU A CA 1
ATOM 1712 C C . LEU A 1 217 ? 4.09 29.094 -3.326 1 96.44 217 LEU A C 1
ATOM 1714 O O . LEU A 1 217 ? 3.523 28 -3.375 1 96.44 217 LEU A O 1
ATOM 1718 N N . PRO A 1 218 ? 5.23 29.344 -4 1 97.25 218 PRO A N 1
ATOM 1719 C CA . PRO A 1 218 ? 5.914 28.25 -4.691 1 97.25 218 PRO A CA 1
ATOM 1720 C C . PRO A 1 218 ? 6.371 27.141 -3.736 1 97.25 218 PRO A C 1
ATOM 1722 O O . PRO A 1 218 ? 6.785 27.438 -2.611 1 97.25 218 PRO A O 1
ATOM 1725 N N . SER A 1 219 ? 6.262 25.953 -4.25 1 97.62 219 SER A N 1
ATOM 1726 C CA . SER A 1 219 ? 6.77 24.844 -3.465 1 97.62 219 SER A CA 1
ATOM 1727 C C . SER A 1 219 ? 8.297 24.812 -3.451 1 97.62 219 SER A C 1
ATOM 1729 O O . SER A 1 219 ? 8.938 25.5 -4.254 1 97.62 219 SER A O 1
ATOM 1731 N N . LEU A 1 220 ? 8.898 24.094 -2.471 1 98.5 220 LEU A N 1
ATOM 1732 C CA . LEU A 1 220 ? 10.336 23.844 -2.51 1 98.5 220 LEU A CA 1
ATOM 1733 C C . LEU A 1 220 ? 10.734 23.141 -3.799 1 98.5 220 LEU A C 1
ATOM 1735 O O . LEU A 1 220 ? 11.773 23.453 -4.387 1 98.5 220 LEU A O 1
ATOM 1739 N N . GLN A 1 221 ? 9.891 22.188 -4.203 1 98 221 GLN A N 1
ATOM 1740 C CA . GLN A 1 221 ? 10.125 21.438 -5.43 1 98 221 GLN A CA 1
ATOM 1741 C C . GLN A 1 221 ? 10.25 22.375 -6.633 1 98 221 GLN A C 1
ATOM 1743 O O . GLN A 1 221 ? 11.078 22.141 -7.516 1 98 221 GLN A O 1
ATOM 1748 N N . SER A 1 222 ? 9.445 23.391 -6.703 1 97.38 222 SER A N 1
ATOM 1749 C CA . SER A 1 222 ? 9.484 24.328 -7.824 1 97.38 222 SER A CA 1
ATOM 1750 C C . SER A 1 222 ? 10.773 25.141 -7.816 1 97.38 222 SER A C 1
ATOM 1752 O O . SER A 1 222 ? 11.172 25.688 -8.844 1 97.38 222 SER A O 1
ATOM 1754 N N . MET A 1 223 ? 11.43 25.234 -6.672 1 97.62 223 MET A N 1
ATOM 1755 C CA . MET A 1 223 ? 12.648 26.016 -6.523 1 97.62 223 MET A CA 1
ATOM 1756 C C . MET A 1 223 ? 13.883 25.156 -6.699 1 97.62 223 MET A C 1
ATOM 1758 O O . MET A 1 223 ? 15.008 25.656 -6.695 1 97.62 223 MET A O 1
ATOM 1762 N N . ASP A 1 224 ? 13.656 23.891 -6.852 1 96.88 224 ASP A N 1
ATOM 1763 C CA . ASP A 1 224 ? 14.75 22.922 -6.898 1 96.88 224 ASP A CA 1
ATOM 1764 C C . ASP A 1 224 ? 15.555 23.078 -8.188 1 96.88 224 ASP A C 1
ATOM 1766 O O . ASP A 1 224 ? 14.992 23.094 -9.281 1 96.88 224 ASP A O 1
ATOM 1770 N N . THR A 1 225 ? 16.875 23.156 -8.062 1 95.5 225 THR A N 1
ATOM 1771 C CA . THR A 1 225 ? 17.734 23.328 -9.227 1 95.5 225 THR A CA 1
ATOM 1772 C C . THR A 1 225 ? 18.688 22.156 -9.367 1 95.5 225 THR A C 1
ATOM 1774 O O . THR A 1 225 ? 19.453 22.062 -10.336 1 95.5 225 THR A O 1
ATOM 1777 N N . LYS A 1 226 ? 18.688 21.203 -8.43 1 96.12 226 LYS A N 1
ATOM 1778 C CA . LYS A 1 226 ? 19.703 20.156 -8.43 1 96.12 226 LYS A CA 1
ATOM 1779 C C . LYS A 1 226 ? 19.062 18.766 -8.344 1 96.12 226 LYS A C 1
ATOM 1781 O O . LYS A 1 226 ? 19.75 17.781 -8.047 1 96.12 226 LYS A O 1
ATOM 1786 N N . ASP A 1 227 ? 17.719 18.703 -8.5 1 95.94 227 ASP A N 1
ATOM 1787 C CA . ASP A 1 227 ? 16.984 17.438 -8.445 1 95.94 227 ASP A CA 1
ATOM 1788 C C . ASP A 1 227 ? 17.078 16.812 -7.059 1 95.94 227 ASP A C 1
ATOM 1790 O O . ASP A 1 227 ? 17.375 15.617 -6.926 1 95.94 227 ASP A O 1
ATOM 1794 N N . LEU A 1 228 ? 16.797 17.672 -6.008 1 97.19 228 LEU A N 1
ATOM 1795 C CA . LEU A 1 228 ? 16.953 17.203 -4.633 1 97.19 228 LEU A CA 1
ATOM 1796 C C . LEU A 1 228 ? 15.594 17.062 -3.957 1 97.19 228 LEU A C 1
ATOM 1798 O O . LEU A 1 228 ? 15.469 16.375 -2.938 1 97.19 228 LEU A O 1
ATOM 1802 N N . VAL A 1 229 ? 14.578 17.703 -4.535 1 98.19 229 VAL A N 1
ATOM 1803 C CA . VAL A 1 229 ? 13.336 17.828 -3.781 1 98.19 229 VAL A CA 1
ATOM 1804 C C . VAL A 1 229 ? 12.289 16.875 -4.348 1 98.19 229 VAL A C 1
ATOM 1806 O O . VAL A 1 229 ? 11.992 16.906 -5.547 1 98.19 229 VAL A O 1
ATOM 1809 N N . MET A 1 230 ? 11.781 16 -3.564 1 98.56 230 MET A N 1
ATOM 1810 C CA . MET A 1 230 ? 10.625 15.148 -3.812 1 98.56 230 MET A CA 1
ATOM 1811 C C . MET A 1 230 ? 9.391 15.672 -3.084 1 98.56 230 MET A C 1
ATOM 1813 O O . MET A 1 230 ? 9.414 15.852 -1.866 1 98.56 230 MET A O 1
ATOM 1817 N N . ALA A 1 231 ? 8.383 15.898 -3.828 1 98.69 231 ALA A N 1
ATOM 1818 C CA . ALA A 1 231 ? 7.168 16.453 -3.236 1 98.69 231 ALA A CA 1
ATOM 1819 C C . ALA A 1 231 ? 6.078 15.398 -3.113 1 98.69 231 ALA A C 1
ATOM 1821 O O . ALA A 1 231 ? 5.891 14.586 -4.02 1 98.69 231 ALA A O 1
ATOM 1822 N N . MET A 1 232 ? 5.434 15.422 -2.004 1 98.62 232 MET A N 1
ATOM 1823 C CA . MET A 1 232 ? 4.332 14.492 -1.759 1 98.62 232 MET A CA 1
ATOM 1824 C C . MET A 1 232 ? 2.992 15.227 -1.767 1 98.62 232 MET A C 1
ATOM 1826 O O . MET A 1 232 ? 2.889 16.344 -1.26 1 98.62 232 MET A O 1
ATOM 1830 N N . GLY A 1 233 ? 2.02 14.578 -2.324 1 98.44 233 GLY A N 1
ATOM 1831 C CA . GLY A 1 233 ? 0.649 15.055 -2.312 1 98.44 233 GLY A CA 1
ATOM 1832 C C . GLY A 1 233 ? -0.372 13.953 -2.137 1 98.44 233 GLY A C 1
ATOM 1833 O O . GLY A 1 233 ? -0.021 12.766 -2.139 1 98.44 233 GLY A O 1
ATOM 1834 N N . THR A 1 234 ? -1.593 14.328 -1.898 1 98.5 234 THR A N 1
ATOM 1835 C CA . THR A 1 234 ? -2.662 13.359 -1.678 1 98.5 234 THR A CA 1
ATOM 1836 C C . THR A 1 234 ? -4.02 13.969 -2.016 1 98.5 234 THR A C 1
ATOM 1838 O O . THR A 1 234 ? -4.195 15.188 -1.943 1 98.5 234 THR A O 1
ATOM 1841 N N . PHE A 1 235 ? -4.957 13.18 -2.408 1 98.69 235 PHE A N 1
ATOM 1842 C CA . PHE A 1 235 ? -6.344 13.586 -2.6 1 98.69 235 PHE A CA 1
ATOM 1843 C C . PHE A 1 235 ? -7.137 13.422 -1.309 1 98.69 235 PHE A C 1
ATOM 1845 O O . PHE A 1 235 ? -8.328 13.75 -1.261 1 98.69 235 PHE A O 1
ATOM 1852 N N . SER A 1 236 ? -6.504 13.016 -0.232 1 97.44 236 SER A N 1
ATOM 1853 C CA . SER A 1 236 ? -7.199 12.664 1.001 1 97.44 236 SER A CA 1
ATOM 1854 C C . SER A 1 236 ? -7.844 13.891 1.643 1 97.44 236 SER A C 1
ATOM 1856 O O . SER A 1 236 ? -8.898 13.781 2.273 1 97.44 236 SER A O 1
ATOM 1858 N N . LYS A 1 237 ? -7.156 15.047 1.51 1 97.44 237 LYS A N 1
ATOM 1859 C CA . LYS A 1 237 ? -7.605 16.219 2.25 1 97.44 237 LYS A CA 1
ATOM 1860 C C . LYS A 1 237 ? -8.422 17.156 1.359 1 97.44 237 LYS A C 1
ATOM 1862 O O . LYS A 1 237 ? -9.172 18 1.855 1 97.44 237 LYS A O 1
ATOM 1867 N N . THR A 1 238 ? -8.305 16.969 0.08 1 97.56 238 THR A N 1
ATOM 1868 C CA . THR A 1 238 ? -8.961 17.859 -0.865 1 97.56 238 THR A CA 1
ATOM 1869 C C . THR A 1 238 ? -10.086 17.141 -1.606 1 97.56 238 THR A C 1
ATOM 1871 O O . THR A 1 238 ? -10.812 17.75 -2.391 1 97.56 238 THR A O 1
ATOM 1874 N N . PHE A 1 239 ? -10.195 15.812 -1.403 1 97.88 239 PHE A N 1
ATOM 1875 C CA . PHE A 1 239 ? -11.211 15.031 -2.088 1 97.88 239 PHE A CA 1
ATOM 1876 C C . PHE A 1 239 ? -11.797 13.977 -1.158 1 97.88 239 PHE A C 1
ATOM 1878 O O . PHE A 1 239 ? -12.656 14.273 -0.33 1 97.88 239 PHE A O 1
ATOM 1885 N N . CYS A 1 240 ? -11.195 12.734 -1.114 1 97.31 240 CYS A N 1
ATOM 1886 C CA . CYS A 1 240 ? -11.727 11.664 -0.273 1 97.31 240 CYS A CA 1
ATOM 1887 C C . CYS A 1 240 ? -10.602 10.781 0.246 1 97.31 240 CYS A C 1
ATOM 1889 O O . CYS A 1 240 ? -9.969 10.055 -0.526 1 97.31 240 CYS A O 1
ATOM 1891 N N . PRO A 1 241 ? -10.43 10.773 1.573 1 97 241 PRO A N 1
ATOM 1892 C CA . PRO A 1 241 ? -9.344 9.953 2.109 1 97 241 PRO A CA 1
ATOM 1893 C C . PRO A 1 241 ? -9.586 8.453 1.937 1 97 241 PRO A C 1
ATOM 1895 O O . PRO A 1 241 ? -8.633 7.676 1.847 1 97 241 PRO A O 1
ATOM 1898 N N . GLY A 1 242 ? -10.82 8.016 1.8 1 97.5 242 GLY A N 1
ATOM 1899 C CA . GLY A 1 242 ? -11.156 6.602 1.739 1 97.5 242 GLY A CA 1
ATOM 1900 C C . GLY A 1 242 ? -10.656 5.922 0.478 1 97.5 242 GLY A C 1
ATOM 1901 O O . GLY A 1 242 ? -10.586 4.691 0.415 1 97.5 242 GLY A O 1
ATOM 1902 N N . LEU A 1 243 ? -10.32 6.691 -0.575 1 98.5 243 LEU A N 1
ATOM 1903 C CA . LEU A 1 243 ? -9.828 6.145 -1.836 1 98.5 243 LEU A CA 1
ATOM 1904 C C . LEU A 1 243 ? -8.336 5.832 -1.753 1 98.5 243 LEU A C 1
ATOM 1906 O O . LEU A 1 243 ? -7.809 5.094 -2.586 1 98.5 243 LEU A O 1
ATOM 1910 N N . ARG A 1 244 ? -7.629 6.461 -0.834 1 98.12 244 ARG A N 1
ATOM 1911 C CA . ARG A 1 244 ? -6.219 6.211 -0.547 1 98.12 244 ARG A CA 1
ATOM 1912 C C . ARG A 1 244 ? -5.352 6.492 -1.77 1 98.12 244 ARG A C 1
ATOM 1914 O O . ARG A 1 244 ? -4.488 5.688 -2.121 1 98.12 244 ARG A O 1
ATOM 1921 N N . ILE A 1 245 ? -5.59 7.637 -2.406 1 98.81 245 ILE A N 1
ATOM 1922 C CA . ILE A 1 245 ? -4.773 8.008 -3.559 1 98.81 245 ILE A CA 1
ATOM 1923 C C . ILE A 1 245 ? -3.889 9.195 -3.203 1 98.81 245 ILE A C 1
ATOM 1925 O O . ILE A 1 245 ? -4.391 10.258 -2.816 1 98.81 245 ILE A O 1
ATOM 1929 N N . GLY A 1 246 ? -2.635 9.039 -3.207 1 98.75 246 GLY A N 1
ATOM 1930 C CA . GLY A 1 246 ? -1.612 10.07 -3.127 1 98.75 246 GLY A CA 1
ATOM 1931 C C . GLY A 1 246 ? -0.6 9.992 -4.254 1 98.75 246 GLY A C 1
ATOM 1932 O O . GLY A 1 246 ? -0.79 9.25 -5.219 1 98.75 246 GLY A O 1
ATOM 1933 N N . TRP A 1 247 ? 0.446 10.82 -4.148 1 98.88 247 TRP A N 1
ATOM 1934 C CA . TRP A 1 247 ? 1.463 10.75 -5.195 1 98.88 247 TRP A CA 1
ATOM 1935 C C . TRP A 1 247 ? 2.799 11.289 -4.688 1 98.88 247 TRP A C 1
ATOM 1937 O O . TRP A 1 247 ? 2.854 11.961 -3.656 1 98.88 247 TRP A O 1
ATOM 1947 N N . LEU A 1 248 ? 3.787 10.875 -5.352 1 98.81 248 LEU A N 1
ATOM 1948 C CA . LEU A 1 248 ? 5.137 11.422 -5.266 1 98.81 248 LEU A CA 1
ATOM 1949 C C . LEU A 1 248 ? 5.52 12.125 -6.562 1 98.81 248 LEU A C 1
ATOM 1951 O O . LEU A 1 248 ? 5.383 11.555 -7.648 1 98.81 248 LEU A O 1
ATOM 1955 N N . ALA A 1 249 ? 5.852 13.359 -6.469 1 98.75 249 ALA A N 1
ATOM 1956 C CA . ALA A 1 249 ? 6.5 14.07 -7.562 1 98.75 249 ALA A CA 1
ATOM 1957 C C . ALA A 1 249 ? 8.016 14.125 -7.367 1 98.75 249 ALA A C 1
ATOM 1959 O O . ALA A 1 249 ? 8.5 14.734 -6.414 1 98.75 249 ALA A O 1
ATOM 1960 N N . ALA A 1 250 ? 8.758 13.523 -8.203 1 97.81 250 ALA A N 1
ATOM 1961 C CA . ALA A 1 250 ? 10.195 13.383 -8 1 97.81 250 ALA A CA 1
ATOM 1962 C C . ALA A 1 250 ? 10.953 13.531 -9.32 1 97.81 250 ALA A C 1
ATOM 1964 O O . ALA A 1 250 ? 10.367 13.391 -10.391 1 97.81 250 ALA A O 1
ATOM 1965 N N . PRO A 1 251 ? 12.305 13.898 -9.203 1 95.12 251 PRO A N 1
ATOM 1966 C CA . PRO A 1 251 ? 13.141 13.805 -10.398 1 95.12 251 PRO A CA 1
ATOM 1967 C C . PRO A 1 251 ? 13.141 12.406 -11.016 1 95.12 251 PRO A C 1
ATOM 1969 O O . PRO A 1 251 ? 13.047 11.414 -10.297 1 95.12 251 PRO A O 1
ATOM 1972 N N . VAL A 1 252 ? 13.336 12.344 -12.281 1 90.38 252 VAL A N 1
ATOM 1973 C CA . VAL A 1 252 ? 13.227 11.102 -13.031 1 90.38 252 VAL A CA 1
ATOM 1974 C C . VAL A 1 252 ? 14.266 10.102 -12.531 1 90.38 252 VAL A C 1
ATOM 1976 O O . VAL A 1 252 ? 14.016 8.891 -12.508 1 90.38 252 VAL A O 1
ATOM 1979 N N . THR A 1 253 ? 15.406 10.578 -12.133 1 87.62 253 THR A N 1
ATOM 1980 C CA . THR A 1 253 ? 16.469 9.695 -11.664 1 87.62 253 THR A CA 1
ATOM 1981 C C . THR A 1 253 ? 16.078 9 -10.367 1 87.62 253 THR A C 1
ATOM 1983 O O . THR A 1 253 ? 16.469 7.855 -10.133 1 87.62 253 THR A O 1
ATOM 1986 N N . LEU A 1 254 ? 15.312 9.68 -9.539 1 93.69 254 LEU A N 1
ATOM 1987 C CA . LEU A 1 254 ? 14.867 9.086 -8.281 1 93.69 254 LEU A CA 1
ATOM 1988 C C . LEU A 1 254 ? 13.625 8.234 -8.484 1 93.69 254 LEU A C 1
ATOM 1990 O O . LEU A 1 254 ? 13.359 7.312 -7.715 1 93.69 254 LEU A O 1
ATOM 1994 N N . MET A 1 255 ? 12.891 8.578 -9.586 1 94.94 255 MET A N 1
ATOM 1995 C CA . MET A 1 255 ? 11.625 7.914 -9.875 1 94.94 255 MET A CA 1
ATOM 1996 C C . MET A 1 255 ? 11.828 6.414 -10.07 1 94.94 255 MET A C 1
ATOM 1998 O O . MET A 1 255 ? 11.039 5.609 -9.57 1 94.94 255 MET A O 1
ATOM 2002 N N . LYS A 1 256 ? 12.898 6.043 -10.672 1 91.31 256 LYS A N 1
ATOM 2003 C CA . LYS A 1 256 ? 13.172 4.637 -10.961 1 91.31 256 LYS A CA 1
ATOM 2004 C C . LYS A 1 256 ? 13.305 3.828 -9.672 1 91.31 256 LYS A C 1
ATOM 2006 O O . LYS A 1 256 ? 12.867 2.68 -9.609 1 91.31 256 LYS A O 1
ATOM 2011 N N . GLU A 1 257 ? 13.914 4.418 -8.617 1 94.56 257 GLU A N 1
ATOM 2012 C CA . GLU A 1 257 ? 14.094 3.736 -7.34 1 94.56 257 GLU A CA 1
ATOM 2013 C C . GLU A 1 257 ? 12.766 3.566 -6.613 1 94.56 257 GLU A C 1
ATOM 2015 O O . GLU A 1 257 ? 12.492 2.506 -6.047 1 94.56 257 GLU A O 1
ATOM 2020 N N . PHE A 1 258 ? 11.969 4.613 -6.703 1 97.12 258 PHE A N 1
ATOM 2021 C CA . PHE A 1 258 ? 10.664 4.543 -6.055 1 97.12 258 PHE A CA 1
ATOM 2022 C C . PHE A 1 258 ? 9.766 3.523 -6.746 1 97.12 258 PHE A C 1
ATOM 2024 O O . PHE A 1 258 ? 9.023 2.797 -6.09 1 97.12 258 PHE A O 1
ATOM 2031 N N . VAL A 1 259 ? 9.836 3.457 -8.031 1 94.94 259 VAL A N 1
ATOM 2032 C CA . VAL A 1 259 ? 9.023 2.508 -8.781 1 94.94 259 VAL A CA 1
ATOM 2033 C C . VAL A 1 259 ? 9.43 1.081 -8.422 1 94.94 259 VAL A C 1
ATOM 2035 O O . VAL A 1 259 ? 8.57 0.225 -8.188 1 94.94 259 VAL A O 1
ATOM 2038 N N . LYS A 1 260 ? 10.711 0.847 -8.375 1 92.25 260 LYS A N 1
ATOM 2039 C CA . LYS A 1 260 ? 11.234 -0.466 -8.008 1 92.25 260 LYS A CA 1
ATOM 2040 C C . LYS A 1 260 ? 10.727 -0.9 -6.637 1 92.25 260 LYS A C 1
ATOM 2042 O O . LYS A 1 260 ? 10.242 -2.021 -6.477 1 92.25 260 LYS A O 1
ATOM 2047 N N . VAL A 1 261 ? 10.82 -0.017 -5.699 1 95.69 261 VAL A N 1
ATOM 2048 C CA . VAL A 1 261 ? 10.43 -0.307 -4.324 1 95.69 261 VAL A CA 1
ATOM 2049 C C . VAL A 1 261 ? 8.914 -0.516 -4.246 1 95.69 261 VAL A C 1
ATOM 2051 O O . VAL A 1 261 ? 8.445 -1.42 -3.553 1 95.69 261 VAL A O 1
ATOM 2054 N N . LYS A 1 262 ? 8.195 0.282 -4.992 1 96.12 262 LYS A N 1
ATOM 2055 C CA . LYS A 1 262 ? 6.742 0.169 -4.961 1 96.12 262 LYS A CA 1
ATOM 2056 C C . LYS A 1 262 ? 6.281 -1.15 -5.574 1 96.12 262 LYS A C 1
ATOM 2058 O O . LYS A 1 262 ? 5.332 -1.771 -5.086 1 96.12 262 LYS A O 1
ATOM 2063 N N . GLN A 1 263 ? 6.895 -1.53 -6.609 1 92.31 263 GLN A N 1
ATOM 2064 C CA . GLN A 1 263 ? 6.555 -2.799 -7.246 1 92.31 263 GLN A CA 1
ATOM 2065 C C . GLN A 1 263 ? 6.613 -3.949 -6.246 1 92.31 263 GLN A C 1
ATOM 2067 O O . GLN A 1 263 ? 5.746 -4.828 -6.25 1 92.31 263 GLN A O 1
ATOM 2072 N N . SER A 1 264 ? 7.582 -3.904 -5.461 1 92.25 264 SER A N 1
ATOM 2073 C CA . SER A 1 264 ? 7.754 -4.957 -4.465 1 92.25 264 SER A CA 1
ATOM 2074 C C . SER A 1 264 ? 6.785 -4.785 -3.301 1 92.25 264 SER A C 1
ATOM 2076 O O . SER A 1 264 ? 6.379 -5.766 -2.674 1 92.25 264 SER A O 1
ATOM 2078 N N . ALA A 1 265 ? 6.375 -3.566 -3.08 1 95.25 265 ALA A N 1
ATOM 2079 C CA . ALA A 1 265 ? 5.57 -3.262 -1.897 1 95.25 265 ALA A CA 1
ATOM 2080 C C . ALA A 1 265 ? 4.109 -3.637 -2.115 1 95.25 265 ALA A C 1
ATOM 2082 O O . ALA A 1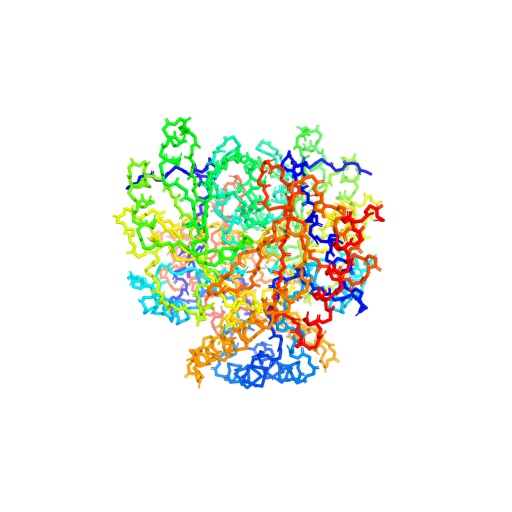 265 ? 3.484 -4.25 -1.246 1 95.25 265 ALA A O 1
ATOM 2083 N N . ASP A 1 266 ? 3.623 -3.207 -3.312 1 95.81 266 ASP A N 1
ATOM 2084 C CA . ASP A 1 266 ? 2.199 -3.473 -3.494 1 95.81 266 ASP A CA 1
ATOM 2085 C C . ASP A 1 266 ? 1.841 -3.553 -4.977 1 95.81 266 ASP A C 1
ATOM 2087 O O . ASP A 1 266 ? 0.663 -3.51 -5.34 1 95.81 266 ASP A O 1
ATOM 2091 N N . LEU A 1 267 ? 2.818 -3.643 -5.859 1 93.38 267 LEU A N 1
ATOM 2092 C CA . LEU A 1 267 ? 2.66 -3.715 -7.309 1 93.38 267 LEU A CA 1
ATOM 2093 C C . LEU A 1 267 ? 2.133 -2.395 -7.863 1 93.38 267 LEU A C 1
ATOM 2095 O O . LEU A 1 267 ? 2.809 -1.737 -8.656 1 93.38 267 LEU A O 1
ATOM 2099 N N . HIS A 1 268 ? 0.998 -1.981 -7.52 1 95.94 268 HIS A N 1
ATOM 2100 C CA . HIS A 1 268 ? 0.421 -0.696 -7.895 1 95.94 268 HIS A CA 1
ATOM 2101 C C . HIS A 1 268 ? -0.786 -0.357 -7.027 1 95.94 268 HIS A C 1
ATOM 2103 O O . HIS A 1 268 ? -1.255 -1.196 -6.254 1 95.94 268 HIS A O 1
ATOM 2109 N N . THR A 1 269 ? -1.167 0.866 -7.078 1 98.25 269 THR A N 1
ATOM 2110 C CA . THR A 1 269 ? -2.336 1.375 -6.367 1 98.25 269 THR A CA 1
ATOM 2111 C C . THR A 1 269 ? -3.615 1.055 -7.137 1 98.25 269 THR A C 1
ATOM 2113 O O . THR A 1 269 ? -3.588 0.881 -8.352 1 98.25 269 THR A O 1
ATOM 2116 N N . SER A 1 270 ? -4.758 0.956 -6.453 1 98.56 270 SER A N 1
ATOM 2117 C CA . SER A 1 270 ? -6.035 0.619 -7.074 1 98.56 270 SER A CA 1
ATOM 2118 C C . SER A 1 270 ? -6.227 1.367 -8.391 1 98.56 270 SER A C 1
ATOM 2120 O O . SER A 1 270 ? -6.305 2.598 -8.406 1 98.56 270 SER A O 1
ATOM 2122 N N . ALA A 1 271 ? -6.281 0.579 -9.461 1 98.12 271 ALA A N 1
ATOM 2123 C CA . ALA A 1 271 ? -6.523 1.17 -10.773 1 98.12 271 ALA A CA 1
ATOM 2124 C C . ALA A 1 271 ? -7.934 1.742 -10.867 1 98.12 271 ALA A C 1
ATOM 2126 O O . ALA A 1 271 ? -8.156 2.762 -11.531 1 98.12 271 ALA A O 1
ATOM 2127 N N . PHE A 1 272 ? -8.859 1.097 -10.18 1 98.69 272 PHE A N 1
ATOM 2128 C CA . PHE A 1 272 ? -10.25 1.525 -10.188 1 98.69 272 PHE A CA 1
ATOM 2129 C C . PHE A 1 272 ? -10.406 2.877 -9.5 1 98.69 272 PHE A C 1
ATOM 2131 O O . PHE A 1 272 ? -11.047 3.783 -10.039 1 98.69 272 PHE A O 1
ATOM 2138 N N . ASP A 1 273 ? -9.812 3.047 -8.328 1 98.81 273 ASP A N 1
ATOM 2139 C CA . ASP A 1 273 ? -9.883 4.312 -7.602 1 98.81 273 ASP A CA 1
ATOM 2140 C C . ASP A 1 273 ? -9.242 5.441 -8.406 1 98.81 273 ASP A C 1
ATOM 2142 O O . ASP A 1 273 ? -9.734 6.57 -8.406 1 98.81 273 ASP A O 1
ATOM 2146 N N . GLN A 1 274 ? -8.117 5.145 -9.047 1 98.88 274 GLN A N 1
ATOM 2147 C CA . GLN A 1 274 ? -7.469 6.141 -9.898 1 98.88 274 GLN A CA 1
ATOM 2148 C C . GLN A 1 274 ? -8.398 6.594 -11.023 1 98.88 274 GLN A C 1
ATOM 2150 O O . GLN A 1 274 ? -8.492 7.789 -11.312 1 98.88 274 GLN A O 1
ATOM 2155 N N . ALA A 1 275 ? -9.07 5.629 -11.625 1 98.81 275 ALA A N 1
ATOM 2156 C CA . ALA A 1 275 ? -9.977 5.934 -12.734 1 98.81 275 ALA A CA 1
ATOM 2157 C C . ALA A 1 275 ? -11.141 6.805 -12.266 1 98.81 275 ALA A C 1
ATOM 2159 O O . ALA A 1 275 ? -11.609 7.676 -13.008 1 98.81 275 ALA A O 1
ATOM 2160 N N . ILE A 1 276 ? -11.625 6.57 -11.094 1 98.75 276 ILE A N 1
ATOM 2161 C CA . ILE A 1 276 ? -12.719 7.348 -10.523 1 98.75 276 ILE A CA 1
ATOM 2162 C C . ILE A 1 276 ? -12.297 8.805 -10.391 1 98.75 276 ILE A C 1
ATOM 2164 O O . ILE A 1 276 ? -13.008 9.711 -10.836 1 98.75 276 ILE A O 1
ATOM 2168 N N . ILE A 1 277 ? -11.148 9.055 -9.797 1 98.88 277 ILE A N 1
ATOM 2169 C CA . ILE A 1 277 ? -10.672 10.422 -9.602 1 98.88 277 ILE A CA 1
ATOM 2170 C C . ILE A 1 277 ? -10.406 11.07 -10.961 1 98.88 277 ILE A C 1
ATOM 2172 O O . ILE A 1 277 ? -10.766 12.227 -11.18 1 98.88 277 ILE A O 1
ATOM 2176 N N . ASP A 1 278 ? -9.75 10.289 -11.828 1 98.88 278 ASP A N 1
ATOM 2177 C CA . ASP A 1 278 ? -9.43 10.773 -13.164 1 98.88 278 ASP A CA 1
ATOM 2178 C C . ASP A 1 278 ? -10.688 11.25 -13.891 1 98.88 278 ASP A C 1
ATOM 2180 O O . ASP A 1 278 ? -10.719 12.359 -14.43 1 98.88 278 ASP A O 1
ATOM 2184 N N . ARG A 1 279 ? -11.727 10.414 -13.891 1 98.69 279 ARG A N 1
ATOM 2185 C CA . ARG A 1 279 ? -12.984 10.734 -14.562 1 98.69 279 ARG A CA 1
ATOM 2186 C C . ARG A 1 279 ? -13.703 11.883 -13.852 1 98.69 279 ARG A C 1
ATOM 2188 O O . ARG A 1 279 ? -14.305 12.742 -14.5 1 98.69 279 ARG A O 1
ATOM 2195 N N . TYR A 1 280 ? -13.719 11.883 -12.531 1 98.75 280 TYR A N 1
ATOM 2196 C CA . TYR A 1 280 ? -14.297 13 -11.789 1 98.75 280 TYR A CA 1
ATOM 2197 C C . TYR A 1 280 ? -13.703 14.32 -12.25 1 98.75 280 TYR A C 1
ATOM 2199 O O . TYR A 1 280 ? -14.438 15.289 -12.484 1 98.75 280 TYR A O 1
ATOM 2207 N N . MET A 1 281 ? -12.414 14.383 -12.406 1 98.75 281 MET A N 1
ATOM 2208 C CA . MET A 1 281 ? -11.727 15.617 -12.766 1 98.75 281 MET A CA 1
ATOM 2209 C C . MET A 1 281 ? -12.055 16.031 -14.195 1 98.75 281 MET A C 1
ATOM 2211 O O . MET A 1 281 ? -11.875 17.188 -14.57 1 98.75 281 MET A O 1
ATOM 2215 N N . ASP A 1 282 ? -12.438 15.094 -15.031 1 98.44 282 ASP A N 1
ATOM 2216 C CA . ASP A 1 282 ? -12.891 15.406 -16.375 1 98.44 282 ASP A CA 1
ATOM 2217 C C . ASP A 1 282 ? -14.273 16.062 -16.359 1 98.44 282 ASP A C 1
ATOM 2219 O O . ASP A 1 282 ? -14.578 16.906 -17.188 1 98.44 282 ASP A O 1
ATOM 2223 N N . GLU A 1 283 ? -15.094 15.641 -15.391 1 98.25 283 GLU A N 1
ATOM 2224 C CA . GLU A 1 283 ? -16.516 15.969 -15.461 1 98.25 283 GLU A CA 1
ATOM 2225 C C . GLU A 1 283 ? -16.875 17.078 -14.469 1 98.25 283 GLU A C 1
ATOM 2227 O O . GLU A 1 283 ? -17.875 17.766 -14.656 1 98.25 283 GLU A O 1
ATOM 2232 N N . TYR A 1 284 ? -16.141 17.141 -13.43 1 98.5 284 TYR A N 1
ATOM 2233 C CA . TYR A 1 284 ? -16.406 18.125 -12.383 1 98.5 284 TYR A CA 1
ATOM 2234 C C . TYR A 1 284 ? -15.164 18.953 -12.07 1 98.5 284 TYR A C 1
ATOM 2236 O O . TYR A 1 284 ? -14.055 18.594 -12.477 1 98.5 284 TYR A O 1
ATOM 2244 N N . SER A 1 285 ? -15.367 20.062 -11.414 1 98.38 285 SER A N 1
ATOM 2245 C CA . SER A 1 285 ? -14.258 20.938 -11.078 1 98.38 285 SER A CA 1
ATOM 2246 C C . SER A 1 285 ? -13.727 20.641 -9.68 1 98.38 285 SER A C 1
ATOM 2248 O O . SER A 1 285 ? -14.352 21 -8.68 1 98.38 285 SER A O 1
ATOM 2250 N N . LEU A 1 286 ? -12.594 20.078 -9.648 1 98.44 286 LEU A N 1
ATOM 2251 C CA . LEU A 1 286 ? -11.953 19.875 -8.352 1 98.44 286 LEU A CA 1
ATOM 2252 C C . LEU A 1 286 ? -11.648 21.203 -7.68 1 98.44 286 LEU A C 1
ATOM 2254 O O . LEU A 1 286 ? -11.711 21.312 -6.453 1 98.44 286 LEU A O 1
ATOM 2258 N N . ASP A 1 287 ? -11.352 22.203 -8.453 1 98.31 287 ASP A N 1
ATOM 2259 C CA . ASP A 1 287 ? -11.094 23.531 -7.914 1 98.31 287 ASP A CA 1
ATOM 2260 C C . ASP A 1 287 ? -12.312 24.062 -7.172 1 98.31 287 ASP A C 1
ATOM 2262 O O . ASP A 1 287 ? -12.188 24.641 -6.086 1 98.31 287 ASP A O 1
ATOM 2266 N N . GLU A 1 288 ? -13.453 23.922 -7.75 1 98.5 288 GLU A N 1
ATOM 2267 C CA . GLU A 1 288 ? -14.68 24.375 -7.098 1 98.5 288 GLU A CA 1
ATOM 2268 C C . GLU A 1 288 ? -14.945 23.594 -5.816 1 98.5 288 GLU A C 1
ATOM 2270 O O . GLU A 1 288 ? -15.383 24.156 -4.812 1 98.5 288 GLU A O 1
ATOM 2275 N N . HIS A 1 289 ? -14.68 22.359 -5.918 1 98.5 289 HIS A N 1
ATOM 2276 C CA . HIS A 1 289 ? -14.852 21.516 -4.73 1 98.5 289 HIS A CA 1
ATOM 2277 C C . HIS A 1 289 ? -13.93 21.984 -3.604 1 98.5 289 HIS A C 1
ATOM 2279 O O . HIS A 1 289 ? -14.367 22.109 -2.459 1 98.5 289 HIS A O 1
ATOM 2285 N N . VAL A 1 290 ? -12.68 22.203 -3.902 1 98.44 290 VAL A N 1
ATOM 2286 C CA . VAL A 1 290 ? -11.703 22.656 -2.912 1 98.44 290 VAL A CA 1
ATOM 2287 C C . VAL A 1 290 ? -12.117 24.016 -2.361 1 98.44 290 VAL A C 1
ATOM 2289 O O . VAL A 1 290 ? -11.938 24.281 -1.171 1 98.44 290 VAL A O 1
ATOM 2292 N N . ALA A 1 291 ? -12.641 24.828 -3.211 1 98.19 291 ALA A N 1
ATOM 2293 C CA . ALA A 1 291 ? -13.117 26.125 -2.758 1 98.19 291 ALA A CA 1
ATOM 2294 C C . ALA A 1 291 ? -14.211 25.984 -1.711 1 98.19 291 ALA A C 1
ATOM 2296 O O . ALA A 1 291 ? -14.266 26.75 -0.748 1 98.19 291 ALA A O 1
ATOM 2297 N N . GLU A 1 292 ? -15.086 25.031 -1.918 1 98.19 292 GLU A N 1
ATOM 2298 C CA . GLU A 1 292 ? -16.141 24.75 -0.94 1 98.19 292 GLU A CA 1
ATOM 2299 C C . GLU A 1 292 ? -15.547 24.281 0.383 1 98.19 292 GLU A C 1
ATOM 2301 O O . GLU A 1 292 ? -16.016 24.672 1.455 1 98.19 292 GLU A O 1
ATOM 2306 N N . ILE A 1 293 ? -14.602 23.453 0.267 1 98.25 293 ILE A N 1
ATOM 2307 C CA . ILE A 1 293 ? -13.914 22.953 1.453 1 98.25 293 ILE A CA 1
ATOM 2308 C C . ILE A 1 293 ? -13.273 24.109 2.205 1 98.25 293 ILE A C 1
ATOM 2310 O O . ILE A 1 293 ? -13.438 24.25 3.42 1 98.25 293 ILE A O 1
ATOM 2314 N N . ASN A 1 294 ? -12.578 24.953 1.459 1 98.38 294 ASN A N 1
ATOM 2315 C CA . ASN A 1 294 ? -11.891 26.094 2.062 1 98.38 294 ASN A CA 1
ATOM 2316 C C . ASN A 1 294 ? -12.875 27.031 2.766 1 98.38 294 ASN A C 1
ATOM 2318 O O . ASN A 1 294 ? -12.578 27.547 3.838 1 98.38 294 ASN A O 1
ATOM 2322 N N . LYS A 1 295 ? -13.992 27.234 2.168 1 98.31 295 LYS A N 1
ATOM 2323 C CA . LYS A 1 295 ? -15.008 28.094 2.771 1 98.31 295 LYS A CA 1
ATOM 2324 C C . LYS A 1 295 ? -15.477 27.531 4.113 1 98.31 295 LYS A C 1
ATOM 2326 O O . LYS A 1 295 ? -15.57 28.266 5.098 1 98.31 295 LYS A O 1
ATOM 2331 N N . LEU A 1 296 ? -15.75 26.281 4.133 1 98.19 296 LEU A N 1
ATOM 2332 C CA . LEU A 1 296 ? -16.234 25.641 5.352 1 98.19 296 LEU A CA 1
ATOM 2333 C C . LEU A 1 296 ? -15.148 25.641 6.426 1 98.19 296 LEU A C 1
ATOM 2335 O O . LEU A 1 296 ? -15.422 25.984 7.582 1 98.19 296 LEU A O 1
ATOM 2339 N N . TYR A 1 297 ? -13.961 25.219 6.035 1 98.06 297 TYR A N 1
ATOM 2340 C CA . TYR A 1 297 ? -12.883 25.094 7.02 1 98.06 297 TYR A CA 1
ATOM 2341 C C . TYR A 1 297 ? -12.477 26.469 7.547 1 98.06 297 TYR A C 1
ATOM 2343 O O . TYR A 1 297 ? -12.117 26.609 8.719 1 98.06 297 TYR A O 1
ATOM 2351 N N . LYS A 1 298 ? -12.477 27.484 6.668 1 98.38 298 LYS A N 1
ATOM 2352 C CA . LYS A 1 298 ? -12.242 28.844 7.141 1 98.38 298 LYS A CA 1
ATOM 2353 C C . LYS A 1 298 ? -13.266 29.25 8.203 1 98.38 298 LYS A C 1
ATOM 2355 O O . LYS A 1 298 ? -12.898 29.812 9.234 1 98.38 298 LYS A O 1
ATOM 2360 N N . HIS A 1 299 ? -14.5 29.016 7.93 1 98.5 299 HIS A N 1
ATOM 2361 C CA . HIS A 1 299 ? -15.57 29.328 8.867 1 98.5 299 HIS A CA 1
ATOM 2362 C C . HIS A 1 299 ? -15.352 28.625 10.203 1 98.5 299 HIS A C 1
ATOM 2364 O O . HIS A 1 299 ? -15.422 29.25 11.266 1 98.5 299 HIS A O 1
ATOM 2370 N N . ARG A 1 300 ? -15.062 27.344 10.156 1 98.12 300 ARG A N 1
ATOM 2371 C CA . ARG A 1 300 ? -14.891 26.547 11.375 1 98.12 300 ARG A CA 1
ATOM 2372 C C . ARG A 1 300 ? -13.648 27 12.141 1 98.12 300 ARG A C 1
ATOM 2374 O O . ARG A 1 300 ? -13.656 27.062 13.367 1 98.12 300 ARG A O 1
ATOM 2381 N N . ARG A 1 301 ? -12.578 27.25 11.391 1 97.94 301 ARG A N 1
ATOM 2382 C CA . ARG A 1 301 ? -11.375 27.797 12.008 1 97.94 301 ARG A CA 1
ATOM 2383 C C . ARG A 1 301 ? -11.672 29.109 12.711 1 97.94 301 ARG A C 1
ATOM 2385 O O . ARG A 1 301 ? -11.281 29.312 13.859 1 97.94 301 ARG A O 1
ATOM 2392 N N . ASP A 1 302 ? -12.359 30.016 12.07 1 98.56 302 ASP A N 1
ATOM 2393 C CA . ASP A 1 302 ? -12.695 31.312 12.648 1 98.56 302 ASP A CA 1
ATOM 2394 C C . ASP A 1 302 ? -13.555 31.156 13.898 1 98.56 302 ASP A C 1
ATOM 2396 O O . ASP A 1 302 ? -13.359 31.859 14.891 1 98.56 302 ASP A O 1
ATOM 2400 N N . LEU A 1 303 ? -14.539 30.25 13.812 1 98.62 303 LEU A N 1
ATOM 2401 C CA . LEU A 1 303 ? -15.414 30 14.945 1 98.62 303 LEU A CA 1
ATOM 2402 C C . LEU A 1 303 ? -14.617 29.469 16.141 1 98.62 303 LEU A C 1
ATOM 2404 O O . LEU A 1 303 ? -14.836 29.891 17.281 1 98.62 303 LEU A O 1
ATOM 2408 N N . LEU A 1 304 ? -13.766 28.531 15.875 1 98.31 304 LEU A N 1
ATOM 2409 C CA . LEU A 1 304 ? -12.93 27.953 16.922 1 98.31 304 LEU A CA 1
ATOM 2410 C C . LEU A 1 304 ? -12.062 29.031 17.578 1 98.31 304 LEU A C 1
ATOM 2412 O O . LEU A 1 304 ? -12.008 29.125 18.797 1 98.31 304 LEU A O 1
ATOM 2416 N N . LEU A 1 305 ? -11.383 29.859 16.781 1 98.31 305 LEU A N 1
ATOM 2417 C CA . LEU A 1 305 ? -10.5 30.906 17.266 1 98.31 305 LEU A CA 1
ATOM 2418 C C . LEU A 1 305 ? -11.281 31.938 18.094 1 98.31 305 LEU A C 1
ATOM 2420 O O . LEU A 1 305 ? -10.836 32.344 19.172 1 98.31 305 LEU A O 1
ATOM 2424 N N . LYS A 1 306 ? -12.383 32.281 17.562 1 98.5 306 LYS A N 1
ATOM 2425 C CA . LYS A 1 306 ? -13.219 33.25 18.281 1 98.5 306 LYS A CA 1
ATOM 2426 C C . LYS A 1 306 ? -13.648 32.719 19.641 1 98.5 306 LYS A C 1
ATOM 2428 O O . LYS A 1 306 ? -13.57 33.438 20.641 1 98.5 306 LYS A O 1
ATOM 2433 N N . THR A 1 307 ? -14.133 31.484 19.609 1 98.56 307 THR A N 1
ATOM 2434 C CA . THR A 1 307 ? -14.586 30.875 20.859 1 98.56 307 THR A CA 1
ATOM 2435 C C . THR A 1 307 ? -13.438 30.75 21.844 1 98.56 307 THR A C 1
ATOM 2437 O O . THR A 1 307 ? -13.625 30.984 23.047 1 98.56 307 THR A O 1
ATOM 2440 N N . MET A 1 308 ? -12.289 30.406 21.438 1 98.31 308 MET A N 1
ATOM 2441 C CA . MET A 1 308 ? -11.117 30.297 22.297 1 98.31 308 MET A CA 1
ATOM 2442 C C . MET A 1 308 ? -10.75 31.672 22.875 1 98.31 308 MET A C 1
ATOM 2444 O O . MET A 1 308 ? -10.461 31.781 24.062 1 98.31 308 MET A O 1
ATOM 2448 N N . GLU A 1 309 ? -10.727 32.688 22.078 1 98 309 GLU A N 1
ATOM 2449 C CA . GLU A 1 309 ? -10.422 34.031 22.516 1 98 309 GLU A CA 1
ATOM 2450 C C . GLU A 1 309 ? -11.375 34.469 23.609 1 98 309 GLU A C 1
ATOM 2452 O O . GLU A 1 309 ? -10.969 35.188 24.547 1 98 309 GLU A O 1
ATOM 2457 N N . GLU A 1 310 ? -12.547 34 23.516 1 97.81 310 GLU A N 1
ATOM 2458 C CA . GLU A 1 310 ? -13.586 34.406 24.453 1 97.81 310 GLU A CA 1
ATOM 2459 C C . GLU A 1 310 ? -13.539 33.594 25.734 1 97.81 310 GLU A C 1
ATOM 2461 O O . GLU A 1 310 ? -14.008 34.031 26.781 1 97.81 310 GLU A O 1
ATOM 2466 N N . THR A 1 311 ? -12.984 32.406 25.641 1 97.69 311 THR A N 1
ATOM 2467 C CA . THR A 1 311 ? -13.227 31.516 26.75 1 97.69 311 THR A CA 1
ATOM 2468 C C . THR A 1 311 ? -11.914 31.141 27.438 1 97.69 311 THR A C 1
ATOM 2470 O O . THR A 1 311 ? -11.906 30.812 28.625 1 97.69 311 THR A O 1
ATOM 2473 N N . PHE A 1 312 ? -10.82 31.062 26.703 1 96.5 312 PHE A N 1
ATOM 2474 C CA . PHE A 1 312 ? -9.539 30.719 27.312 1 96.5 312 PHE A CA 1
ATOM 2475 C C . PHE A 1 312 ? -8.961 31.906 28.062 1 96.5 312 PHE A C 1
ATOM 2477 O O . PHE A 1 312 ? -8.648 32.938 27.453 1 96.5 312 PHE A O 1
ATOM 2484 N N . THR A 1 313 ? -8.812 31.844 29.406 1 91.75 313 THR A N 1
ATOM 2485 C CA . THR A 1 313 ? -8.359 32.969 30.219 1 91.75 313 THR A CA 1
ATOM 2486 C C . THR A 1 313 ? -7.168 32.562 31.078 1 91.75 313 THR A C 1
ATOM 2488 O O . THR A 1 313 ? -6.723 33.344 31.922 1 91.75 313 THR A O 1
ATOM 2491 N N . ASP A 1 314 ? -6.582 31.484 30.797 1 91.44 314 ASP A N 1
ATOM 2492 C CA . ASP A 1 314 ? -5.582 30.906 31.688 1 91.44 314 ASP A CA 1
ATOM 2493 C C . ASP A 1 314 ? -4.168 31.25 31.234 1 91.44 314 ASP A C 1
ATOM 2495 O O . ASP A 1 314 ? -3.203 31.047 31.969 1 91.44 314 ASP A O 1
ATOM 2499 N N . GLY A 1 315 ? -4.004 31.844 30.094 1 95 315 GLY A N 1
ATOM 2500 C CA . GLY A 1 315 ? -2.684 32.156 29.578 1 95 315 GLY A CA 1
ATOM 2501 C C . GLY A 1 315 ? -2.258 31.234 28.438 1 95 315 GLY A C 1
ATOM 2502 O O . GLY A 1 315 ? -1.175 31.391 27.875 1 95 315 GLY A O 1
ATOM 2503 N N . THR A 1 316 ? -3.102 30.266 28.078 1 97.31 316 THR A N 1
ATOM 2504 C CA . THR A 1 316 ? -2.832 29.406 26.922 1 97.31 316 THR A CA 1
ATOM 2505 C C . THR A 1 316 ? -2.758 30.219 25.641 1 97.31 316 THR A C 1
ATOM 2507 O O . THR A 1 316 ? -3.561 31.125 25.438 1 97.31 316 THR A O 1
ATOM 2510 N N . THR A 1 317 ? -1.735 29.953 24.844 1 97.56 317 THR A N 1
ATOM 2511 C CA . THR A 1 317 ? -1.625 30.562 23.531 1 97.56 317 THR A CA 1
ATOM 2512 C C . THR A 1 317 ? -1.805 29.516 22.438 1 97.56 317 THR A C 1
ATOM 2514 O O . THR A 1 317 ? -1.81 28.312 22.703 1 97.56 317 THR A O 1
ATOM 2517 N N . TRP A 1 318 ? -2.027 29.969 21.234 1 98 318 TRP A N 1
ATOM 2518 C CA . TRP A 1 318 ? -2.242 29.047 20.125 1 98 318 TRP A CA 1
ATOM 2519 C C . TRP A 1 318 ? -1.847 29.688 18.797 1 98 318 TRP A C 1
ATOM 2521 O O . TRP A 1 318 ? -1.749 30.906 18.703 1 98 318 TRP A O 1
ATOM 2531 N N . THR A 1 319 ? -1.507 28.859 17.812 1 97.75 319 THR A N 1
ATOM 2532 C CA . THR A 1 319 ? -1.257 29.328 16.469 1 97.75 319 THR A CA 1
ATOM 2533 C C . THR A 1 319 ? -2.553 29.797 15.805 1 97.75 319 THR A C 1
ATOM 2535 O O . THR A 1 319 ? -3.645 29.469 16.266 1 97.75 319 THR A O 1
ATOM 2538 N N . ARG A 1 320 ? -2.43 30.656 14.844 1 96.88 320 ARG A N 1
ATOM 2539 C CA . ARG A 1 320 ? -3.527 31.141 14.016 1 96.88 320 ARG A CA 1
ATOM 2540 C C . ARG A 1 320 ? -3.293 30.812 12.547 1 96.88 320 ARG A C 1
ATOM 2542 O O . ARG A 1 320 ? -2.887 31.688 11.766 1 96.88 320 ARG A O 1
ATOM 2549 N N . PRO A 1 321 ? -3.619 29.609 12.141 1 96.69 321 PRO A N 1
ATOM 2550 C CA . PRO A 1 321 ? -3.271 29.141 10.797 1 96.69 321 PRO A CA 1
ATOM 2551 C C . PRO A 1 321 ? -4.035 29.875 9.695 1 96.69 321 PRO A C 1
ATOM 2553 O O . PRO A 1 321 ? -5.215 30.203 9.867 1 96.69 321 PRO A O 1
ATOM 2556 N N . GLU A 1 322 ? -3.35 30.094 8.617 1 97.25 322 GLU A N 1
ATOM 2557 C CA . GLU A 1 322 ? -3.949 30.688 7.422 1 97.25 322 GLU A CA 1
ATOM 2558 C C . GLU A 1 322 ? -4.59 29.609 6.539 1 97.25 322 GLU A C 1
ATOM 2560 O O . GLU A 1 322 ? -5.188 29.938 5.508 1 97.25 322 GLU A O 1
ATOM 2565 N N . GLY A 1 323 ? -4.504 28.406 6.871 1 97.69 323 GLY A N 1
ATOM 2566 C CA . GLY A 1 323 ? -5.02 27.234 6.164 1 97.69 323 GLY A CA 1
ATOM 2567 C C . GLY A 1 323 ? -4.773 25.938 6.906 1 97.69 323 GLY A C 1
ATOM 2568 O O . GLY A 1 323 ? -4.352 25.938 8.062 1 97.69 323 GLY A O 1
ATOM 2569 N N . GLY A 1 324 ? -5.129 24.844 6.27 1 97.5 324 GLY A N 1
ATOM 2570 C CA . GLY A 1 324 ? -4.898 23.516 6.844 1 97.5 324 GLY A CA 1
ATOM 2571 C C . GLY A 1 324 ? -6.02 23.062 7.754 1 97.5 324 GLY A C 1
ATOM 2572 O O . GLY A 1 324 ? -7.184 23.406 7.535 1 97.5 324 GLY A O 1
ATOM 2573 N N . LEU A 1 325 ? -5.637 22.219 8.727 1 97.38 325 LEU A N 1
ATOM 2574 C CA . LEU A 1 325 ? -6.672 21.562 9.516 1 97.38 325 LEU A CA 1
ATOM 2575 C C . LEU A 1 325 ? -6.41 21.75 11.008 1 97.38 325 LEU A C 1
ATOM 2577 O O . LEU A 1 325 ? -7.273 21.438 11.836 1 97.38 325 LEU A O 1
ATOM 2581 N N . PHE A 1 326 ? -5.242 22.344 11.383 1 97.19 326 PHE A N 1
ATOM 2582 C CA . PHE A 1 326 ? -4.824 22.141 12.766 1 97.19 326 PHE A CA 1
ATOM 2583 C C . PHE A 1 326 ? -4.457 23.484 13.406 1 97.19 326 PHE A C 1
ATOM 2585 O O . PHE A 1 326 ? -4.094 24.438 12.719 1 97.19 326 PHE A O 1
ATOM 2592 N N . LEU A 1 327 ? -4.625 23.453 14.734 1 96.06 327 LEU A N 1
ATOM 2593 C CA . LEU A 1 327 ? -4.078 24.469 15.625 1 96.06 327 LEU A CA 1
ATOM 2594 C C . LEU A 1 327 ? -3.215 23.844 16.703 1 96.06 327 LEU A C 1
ATOM 2596 O O . LEU A 1 327 ? -3.428 22.688 17.078 1 96.06 327 LEU A O 1
ATOM 2600 N N . TRP A 1 328 ? -2.303 24.594 17.156 1 97.75 328 TRP A N 1
ATOM 2601 C CA . TRP A 1 328 ? -1.324 24.156 18.141 1 97.75 328 TRP A CA 1
ATOM 2602 C C . TRP A 1 328 ? -1.426 24.984 19.422 1 97.75 328 TRP A C 1
ATOM 2604 O O . TRP A 1 328 ? -1.171 26.188 19.406 1 97.75 328 TRP A O 1
ATOM 2614 N N . LEU A 1 329 ? -1.784 24.328 20.453 1 98.19 329 LEU A N 1
ATOM 2615 C CA . LEU A 1 329 ? -1.907 24.984 21.75 1 98.19 329 LEU A CA 1
ATOM 2616 C C . LEU A 1 329 ? -0.595 24.922 22.531 1 98.19 329 LEU A C 1
ATOM 2618 O O . LEU A 1 329 ? 0.097 23.891 22.5 1 98.19 329 LEU A O 1
ATOM 2622 N N . THR A 1 330 ? -0.272 25.938 23.141 1 97.94 330 THR A N 1
ATOM 2623 C CA . THR A 1 330 ? 0.831 26.016 24.094 1 97.94 330 THR A CA 1
ATOM 2624 C C . THR A 1 330 ? 0.328 26.422 25.484 1 97.94 330 THR A C 1
ATOM 2626 O O . THR A 1 330 ? -0.157 27.531 25.656 1 97.94 330 THR A O 1
ATOM 2629 N N . PHE A 1 331 ? 0.479 25.547 26.375 1 97.88 331 PHE A N 1
ATOM 2630 C CA . PHE A 1 331 ? 0.014 25.828 27.734 1 97.88 331 PHE A CA 1
ATOM 2631 C C . PHE A 1 331 ? 1.05 26.625 28.516 1 97.88 331 PHE A C 1
ATOM 2633 O O . PHE A 1 331 ? 2.234 26.625 28.172 1 97.88 331 PHE A O 1
ATOM 2640 N N . PRO A 1 332 ? 0.559 27.312 29.562 1 95.31 332 PRO A N 1
ATOM 2641 C CA . PRO A 1 332 ? 1.491 28.125 30.344 1 95.31 332 PRO A CA 1
ATOM 2642 C C . PRO A 1 332 ? 2.574 27.281 31.016 1 95.31 332 PRO A C 1
ATOM 2644 O O . PRO A 1 332 ? 2.43 26.062 31.141 1 95.31 332 PRO A O 1
ATOM 2647 N N . GLU A 1 333 ? 3.623 27.984 31.422 1 94 333 GLU A N 1
ATOM 2648 C CA . GLU A 1 333 ? 4.699 27.312 32.125 1 94 333 GLU A CA 1
ATOM 2649 C C . GLU A 1 333 ? 4.172 26.578 33.375 1 94 333 GLU A C 1
ATOM 2651 O O . GLU A 1 333 ? 3.334 27.109 34.094 1 94 333 GLU A O 1
ATOM 2656 N N . GLY A 1 334 ? 4.609 25.375 33.5 1 91.5 334 GLY A N 1
ATOM 2657 C CA . GLY A 1 334 ? 4.23 24.609 34.656 1 91.5 334 GLY A CA 1
ATOM 2658 C C . GLY A 1 334 ? 2.971 23.781 34.469 1 91.5 334 GLY A C 1
ATOM 2659 O O . GLY A 1 334 ? 2.643 22.922 35.281 1 91.5 334 GLY A O 1
ATOM 2660 N N . VAL A 1 335 ? 2.297 24.078 33.438 1 94.88 335 VAL A N 1
ATOM 2661 C CA . VAL A 1 335 ? 1.08 23.328 33.156 1 94.88 335 VAL A CA 1
ATOM 2662 C C . VAL A 1 335 ? 1.39 22.172 32.188 1 94.88 335 VAL A C 1
ATOM 2664 O O . VAL A 1 335 ? 1.817 22.406 31.062 1 94.88 335 VAL A O 1
ATOM 2667 N N . SER A 1 336 ? 1.112 21 32.656 1 95.31 336 SER A N 1
ATOM 2668 C CA . SER A 1 336 ? 1.351 19.797 31.891 1 95.31 336 SER A CA 1
ATOM 2669 C C . SER A 1 336 ? 0.214 19.547 30.906 1 95.31 336 SER A C 1
ATOM 2671 O O . SER A 1 336 ? -0.956 19.516 31.297 1 95.31 336 SER A O 1
ATOM 2673 N N . ALA A 1 337 ? 0.612 19.328 29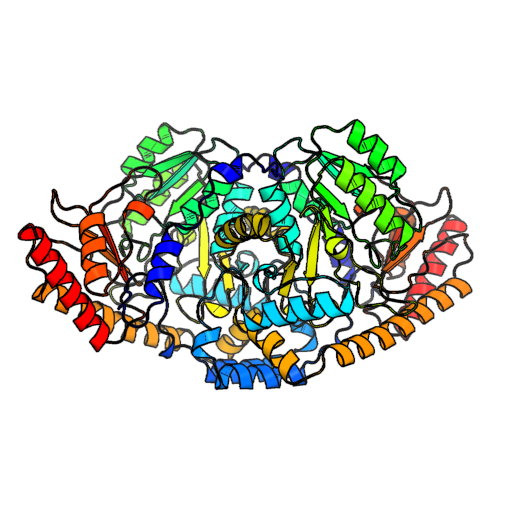.625 1 95.69 337 ALA A N 1
ATOM 2674 C CA . ALA A 1 337 ? -0.385 18.969 28.609 1 95.69 337 ALA A CA 1
ATOM 2675 C C . ALA A 1 337 ? -1.103 17.672 28.984 1 95.69 337 ALA A C 1
ATOM 2677 O O . ALA A 1 337 ? -2.293 17.516 28.703 1 95.69 337 ALA A O 1
ATOM 2678 N N . ARG A 1 338 ? -0.405 16.734 29.531 1 94.06 338 ARG A N 1
ATOM 2679 C CA . ARG A 1 338 ? -1.005 15.469 29.953 1 94.06 338 ARG A CA 1
ATOM 2680 C C . ARG A 1 338 ? -2.111 15.703 30.969 1 94.06 338 ARG A C 1
ATOM 2682 O O . ARG A 1 338 ? -3.172 15.078 30.891 1 94.06 338 ARG A O 1
ATOM 2689 N N . LYS A 1 339 ? -1.852 16.547 31.922 1 95.06 339 LYS A N 1
ATOM 2690 C CA . LYS A 1 339 ? -2.869 16.875 32.906 1 95.06 339 LYS A CA 1
ATOM 2691 C C . LYS A 1 339 ? -4.086 17.531 32.25 1 95.06 339 LYS A C 1
ATOM 2693 O O . LYS A 1 339 ? -5.227 17.219 32.625 1 95.06 339 LYS A O 1
ATOM 2698 N N . VAL A 1 340 ? -3.779 18.438 31.406 1 96.19 340 VAL A N 1
ATOM 2699 C CA . VAL A 1 340 ? -4.867 19.094 30.688 1 96.19 340 VAL A CA 1
ATOM 2700 C C . VAL A 1 340 ? -5.676 18.062 29.922 1 96.19 340 VAL A C 1
ATOM 2702 O O . VAL A 1 340 ? -6.91 18.078 29.938 1 96.19 340 VAL A O 1
ATOM 2705 N N . PHE A 1 341 ? -4.996 17.188 29.188 1 93.88 341 PHE A N 1
ATOM 2706 C CA . PHE A 1 341 ? -5.637 16.125 28.406 1 93.88 341 PHE A CA 1
ATOM 2707 C C . PHE A 1 341 ? -6.562 15.297 29.297 1 93.88 341 PHE A C 1
ATOM 2709 O O . PHE A 1 341 ? -7.719 15.055 28.938 1 93.88 341 PHE A O 1
ATOM 2716 N N . ASP A 1 342 ? -6.059 14.828 30.391 1 93.62 342 ASP A N 1
ATOM 2717 C CA . ASP A 1 342 ? -6.84 13.992 31.297 1 93.62 342 ASP A CA 1
ATOM 2718 C C . ASP A 1 342 ? -8.094 14.719 31.781 1 93.62 342 ASP A C 1
ATOM 2720 O O . ASP A 1 342 ? -9.18 14.133 31.828 1 93.62 342 ASP A O 1
ATOM 2724 N N . LYS A 1 343 ? -7.938 15.938 32.156 1 95.81 343 LYS A N 1
ATOM 2725 C CA . LYS A 1 343 ? -9.078 16.734 32.594 1 95.81 343 LYS A CA 1
ATOM 2726 C C . LYS A 1 343 ? -10.086 16.938 31.469 1 95.81 343 LYS A C 1
ATOM 2728 O O . LYS A 1 343 ? -11.297 16.922 31.688 1 95.81 343 LYS A O 1
ATOM 2733 N N . CYS A 1 344 ? -9.609 17.219 30.281 1 95.56 344 CYS A N 1
ATOM 2734 C CA . CYS A 1 344 ? -10.477 17.344 29.109 1 95.56 344 CYS A CA 1
ATOM 2735 C C . CYS A 1 344 ? -11.281 16.078 28.875 1 95.56 344 CYS A C 1
ATOM 2737 O O . CYS A 1 344 ? -12.477 16.141 28.578 1 95.56 344 CYS A O 1
ATOM 2739 N N . ILE A 1 345 ? -10.641 14.953 29.016 1 93.06 345 ILE A N 1
ATOM 2740 C CA . ILE A 1 345 ? -11.305 13.672 28.812 1 93.06 345 ILE A CA 1
ATOM 2741 C C . ILE A 1 345 ? -12.438 13.516 29.828 1 93.06 345 ILE A C 1
ATOM 2743 O O . ILE A 1 345 ? -13.516 13 29.484 1 93.06 345 ILE A O 1
ATOM 2747 N N . GLU A 1 346 ? -12.172 13.938 31 1 94.12 346 GLU A N 1
ATOM 2748 C CA . GLU A 1 346 ? -13.219 13.914 32 1 94.12 346 GLU A CA 1
ATOM 2749 C C . GLU A 1 346 ? -14.445 14.711 31.562 1 94.12 346 GLU A C 1
ATOM 2751 O O . GLU A 1 346 ? -15.57 14.398 31.953 1 94.12 346 GLU A O 1
ATOM 2756 N N . LYS A 1 347 ? -14.188 15.656 30.797 1 96.25 347 LYS A N 1
ATOM 2757 C CA . LYS A 1 347 ? -15.258 16.531 30.344 1 96.25 347 LYS A CA 1
ATOM 2758 C C . LYS A 1 347 ? -15.711 16.172 28.938 1 96.25 347 LYS A C 1
ATOM 2760 O O . LYS A 1 347 ? -16.391 16.953 28.266 1 96.25 347 LYS A O 1
ATOM 2765 N N . ASN A 1 348 ? -15.273 15.109 28.422 1 94.5 348 ASN A N 1
ATOM 2766 C CA . ASN A 1 348 ? -15.688 14.516 27.156 1 94.5 348 ASN A CA 1
ATOM 2767 C C . ASN A 1 348 ? -15.25 15.367 25.969 1 94.5 348 ASN A C 1
ATOM 2769 O O . ASN A 1 348 ? -16.047 15.617 25.062 1 94.5 348 ASN A O 1
ATOM 2773 N N . VAL A 1 349 ? -14.109 15.859 26.016 1 95 349 VAL A N 1
ATOM 2774 C CA . VAL A 1 349 ? -13.469 16.531 24.875 1 95 349 VAL A CA 1
ATOM 2775 C C . VAL A 1 349 ? -12.016 16.078 24.766 1 95 349 VAL A C 1
ATOM 2777 O O . VAL A 1 349 ? -11.391 15.719 25.766 1 95 349 VAL A O 1
ATOM 2780 N N . ALA A 1 350 ? -11.539 16.016 23.531 1 92.19 350 ALA A N 1
ATOM 2781 C CA . ALA A 1 350 ? -10.203 15.453 23.359 1 92.19 350 ALA A CA 1
ATOM 2782 C C . ALA A 1 350 ? -9.445 16.156 22.25 1 92.19 350 ALA A C 1
ATOM 2784 O O . ALA A 1 350 ? -10.023 16.516 21.219 1 92.19 350 ALA A O 1
ATOM 2785 N N . GLY A 1 351 ? -8.172 16.422 22.484 1 93.69 351 GLY A N 1
ATOM 2786 C CA . GLY A 1 351 ? -7.168 16.734 21.484 1 93.69 351 GLY A CA 1
ATOM 2787 C C . GLY A 1 351 ? -6.055 15.703 21.406 1 93.69 351 GLY A C 1
ATOM 2788 O O . GLY A 1 351 ? -6.242 14.555 21.812 1 93.69 351 GLY A O 1
ATOM 2789 N N . VAL A 1 352 ? -4.941 16.094 20.797 1 93.12 352 VAL A N 1
ATOM 2790 C CA . VAL A 1 352 ? -3.807 15.18 20.719 1 93.12 352 VAL A CA 1
ATOM 2791 C C . VAL A 1 352 ? -2.617 15.773 21.484 1 93.12 352 VAL A C 1
ATOM 2793 O O . VAL A 1 352 ? -2.248 16.922 21.25 1 93.12 352 VAL A O 1
ATOM 2796 N N . LEU A 1 353 ? -2.062 14.938 22.344 1 93.56 353 LEU A N 1
ATOM 2797 C CA . LEU A 1 353 ? -0.891 15.367 23.094 1 93.56 353 LEU A CA 1
ATOM 2798 C C . LEU A 1 353 ? 0.264 15.711 22.156 1 93.56 353 LEU A C 1
ATOM 2800 O O . LEU A 1 353 ? 0.578 14.938 21.25 1 93.56 353 LEU A O 1
ATOM 2804 N N . GLY A 1 354 ? 0.879 16.844 22.438 1 94.62 354 GLY A N 1
ATOM 2805 C CA . GLY A 1 354 ? 1.962 17.328 21.594 1 94.62 354 GLY A CA 1
ATOM 2806 C C . GLY A 1 354 ? 3.186 16.422 21.625 1 94.62 354 GLY A C 1
ATOM 2807 O O . GLY A 1 354 ? 3.945 16.359 20.656 1 94.62 354 GLY A O 1
ATOM 2808 N N . GLU A 1 355 ? 3.396 15.711 22.703 1 93.06 355 GLU A N 1
ATOM 2809 C CA . GLU A 1 355 ? 4.598 14.906 22.906 1 93.06 355 GLU A CA 1
ATOM 2810 C C . GLU A 1 355 ? 4.758 13.875 21.797 1 93.06 355 GLU A C 1
ATOM 2812 O O . GLU A 1 355 ? 5.879 13.469 21.469 1 93.06 355 GLU A O 1
ATOM 2817 N N . PHE A 1 356 ? 3.709 13.547 21.125 1 91.44 356 PHE A N 1
ATOM 2818 C CA . PHE A 1 356 ? 3.744 12.5 20.109 1 91.44 356 PHE A CA 1
ATOM 2819 C C . PHE A 1 356 ? 4.328 13.031 18.797 1 91.44 356 PHE A C 1
ATOM 2821 O O . PHE A 1 356 ? 4.676 12.258 17.906 1 91.44 356 PHE A O 1
ATOM 2828 N N . PHE A 1 357 ? 4.441 14.328 18.688 1 94.94 357 PHE A N 1
ATOM 2829 C CA . PHE A 1 357 ? 4.855 14.938 17.422 1 94.94 357 PHE A CA 1
ATOM 2830 C C . PHE A 1 357 ? 6.34 15.281 17.453 1 94.94 357 PHE A C 1
ATOM 2832 O O . PHE A 1 357 ? 6.852 15.914 16.531 1 94.94 357 PHE A O 1
ATOM 2839 N N . TYR A 1 358 ? 7.016 14.883 18.531 1 95.12 358 TYR A N 1
ATOM 2840 C CA . TYR A 1 358 ? 8.445 15.125 18.641 1 95.12 358 TYR A CA 1
ATOM 2841 C C . TYR A 1 358 ? 9.234 13.844 18.375 1 95.12 358 TYR A C 1
ATOM 2843 O O . TYR A 1 358 ? 8.961 12.805 18.984 1 95.12 358 TYR A O 1
ATOM 2851 N N . PRO A 1 359 ? 10.219 13.93 17.5 1 93.06 359 PRO A N 1
ATOM 2852 C CA . PRO A 1 359 ? 11.031 12.734 17.266 1 93.06 359 PRO A CA 1
ATOM 2853 C C . PRO A 1 359 ? 11.797 12.289 18.516 1 93.06 359 PRO A C 1
ATOM 2855 O O . PRO A 1 359 ? 11.914 11.094 18.766 1 93.06 359 PRO A O 1
ATOM 2858 N N . ASN A 1 360 ? 12.398 13.266 19.234 1 92.62 360 ASN A N 1
ATOM 2859 C CA . ASN A 1 360 ? 13.227 12.945 20.391 1 92.62 360 ASN A CA 1
ATOM 2860 C C . ASN A 1 360 ? 12.828 13.781 21.609 1 92.62 360 ASN A C 1
ATOM 2862 O O . ASN A 1 360 ? 12.57 13.234 22.672 1 92.62 360 ASN A O 1
ATOM 2866 N N . ILE A 1 361 ? 12.719 15.078 21.422 1 82.19 361 ILE A N 1
ATOM 2867 C CA . ILE A 1 361 ? 12.523 16.031 22.516 1 82.19 361 ILE A CA 1
ATOM 2868 C C . ILE A 1 361 ? 11.047 16.094 22.891 1 82.19 361 ILE A C 1
ATOM 2870 O O . ILE A 1 361 ? 10.219 16.578 22.125 1 82.19 361 ILE A O 1
ATOM 2874 N N . LYS A 1 362 ? 10.812 15.586 24.047 1 86.94 362 LYS A N 1
ATOM 2875 C CA . LYS A 1 362 ? 9.422 15.633 24.484 1 86.94 362 LYS A CA 1
ATOM 2876 C C . LYS A 1 362 ? 9.109 16.938 25.203 1 86.94 362 LYS A C 1
ATOM 2878 O O . LYS A 1 362 ? 9.891 17.391 26.047 1 86.94 362 LYS A O 1
ATOM 2883 N N . ASN A 1 363 ? 8.242 17.609 24.656 1 89.75 363 ASN A N 1
ATOM 2884 C CA . ASN A 1 363 ? 7.664 18.797 25.281 1 89.75 363 ASN A CA 1
ATOM 2885 C C . ASN A 1 363 ? 6.242 18.531 25.766 1 89.75 363 ASN A C 1
ATOM 2887 O O . ASN A 1 363 ? 5.41 18.016 25.016 1 89.75 363 ASN A O 1
ATOM 2891 N N . ASP A 1 364 ? 5.977 18.828 27 1 93.94 364 ASP A N 1
ATOM 2892 C CA . ASP A 1 364 ? 4.691 18.484 27.594 1 93.94 364 ASP A CA 1
ATOM 2893 C C . ASP A 1 364 ? 3.811 19.719 27.75 1 93.94 364 ASP A C 1
ATOM 2895 O O . ASP A 1 364 ? 3.053 19.828 28.719 1 93.94 364 ASP A O 1
ATOM 2899 N N . ARG A 1 365 ? 3.92 20.625 26.875 1 96.31 365 ARG A N 1
ATOM 2900 C CA . ARG A 1 365 ? 3.143 21.844 27.031 1 96.31 365 ARG A CA 1
ATOM 2901 C C . ARG A 1 365 ? 2.225 22.078 25.844 1 96.31 365 ARG A C 1
ATOM 2903 O O . ARG A 1 365 ? 1.629 23.156 25.703 1 96.31 365 ARG A O 1
ATOM 2910 N N . HIS A 1 366 ? 2.17 21.109 25.016 1 97.19 366 HIS A N 1
ATOM 2911 C CA . HIS A 1 366 ? 1.479 21.391 23.766 1 97.19 366 HIS A CA 1
ATOM 2912 C C . HIS A 1 366 ? 0.374 20.375 23.5 1 97.19 366 HIS A C 1
ATOM 2914 O O . HIS A 1 366 ? 0.431 19.25 24.016 1 97.19 366 HIS A O 1
ATOM 2920 N N . MET A 1 367 ? -0.594 20.766 22.75 1 96.38 367 MET A N 1
ATOM 2921 C CA . MET A 1 367 ? -1.688 19.938 22.281 1 96.38 367 MET A CA 1
ATOM 2922 C C . MET A 1 367 ? -2.133 20.359 20.875 1 96.38 367 MET A C 1
ATOM 2924 O O . MET A 1 367 ? -2.225 21.562 20.594 1 96.38 367 MET A O 1
ATOM 2928 N N . ARG A 1 368 ? -2.357 19.438 20 1 96.62 368 ARG A N 1
ATOM 2929 C CA . ARG A 1 368 ? -2.906 19.734 18.672 1 96.62 368 ARG A CA 1
ATOM 2930 C C . ARG A 1 368 ? -4.422 19.562 18.656 1 96.62 368 ARG A C 1
ATOM 2932 O O . ARG A 1 368 ? -4.945 18.594 19.203 1 96.62 368 ARG A O 1
ATOM 2939 N N . ILE A 1 369 ? -5.098 20.453 18.062 1 96.06 369 ILE A N 1
ATOM 2940 C CA . ILE A 1 369 ? -6.535 20.281 17.875 1 96.06 369 ILE A CA 1
ATOM 2941 C C . ILE A 1 369 ? -6.902 20.531 16.422 1 96.06 369 ILE A C 1
ATOM 2943 O O . ILE A 1 369 ? -6.199 21.25 15.711 1 96.06 369 ILE A O 1
ATOM 2947 N N . ASN A 1 370 ? -7.922 19.969 15.984 1 95.31 370 ASN A N 1
ATOM 2948 C CA . ASN A 1 370 ? -8.438 20.016 14.625 1 95.31 370 ASN A CA 1
ATOM 2949 C C . ASN A 1 370 ? -9.82 20.656 14.578 1 95.31 370 ASN A C 1
ATOM 2951 O O . ASN A 1 370 ? -10.609 20.516 15.508 1 95.31 370 ASN A O 1
ATOM 2955 N N . TYR A 1 371 ? -10.18 21.391 13.539 1 95.19 371 TYR A N 1
ATOM 2956 C CA . TYR A 1 371 ? -11.461 22.078 13.477 1 95.19 371 TYR A CA 1
ATOM 2957 C C . TYR A 1 371 ? -12.273 21.609 12.273 1 95.19 371 TYR A C 1
ATOM 2959 O O . TYR A 1 371 ? -13.422 22.016 12.094 1 95.19 371 TYR A O 1
ATOM 2967 N N . SER A 1 372 ? -11.742 20.703 11.477 1 92.94 372 SER A N 1
ATOM 2968 C CA . SER A 1 372 ? -12.359 20.391 10.188 1 92.94 372 SER A CA 1
ATOM 2969 C C . SER A 1 372 ? -13.555 19.453 10.359 1 92.94 372 SER A C 1
ATOM 2971 O O . SER A 1 372 ? -14.516 19.516 9.594 1 92.94 372 SER A O 1
ATOM 2973 N N . ASN A 1 373 ? -13.531 18.547 11.344 1 88.62 373 ASN A N 1
ATOM 2974 C CA . ASN A 1 373 ? -14.438 17.406 11.359 1 88.62 373 ASN A CA 1
ATOM 2975 C C . ASN A 1 373 ? -15.547 17.594 12.398 1 88.62 373 ASN A C 1
ATOM 2977 O O . ASN A 1 373 ? -16.141 16.609 12.852 1 88.62 373 ASN A O 1
ATOM 2981 N N . MET A 1 374 ? -15.859 18.75 12.898 1 91.19 374 MET A N 1
ATOM 2982 C CA . MET A 1 374 ? -16.906 19 13.883 1 91.19 374 MET A CA 1
ATOM 2983 C C . MET A 1 374 ? -17.859 20.078 13.414 1 91.19 374 MET A C 1
ATOM 2985 O O . MET A 1 374 ? -17.438 21.078 12.836 1 91.19 374 MET A O 1
ATOM 2989 N N . PRO A 1 375 ? -19.125 19.812 13.625 1 94.12 375 PRO A N 1
ATOM 2990 C CA . PRO A 1 375 ? -20.047 20.906 13.344 1 94.12 375 PRO A CA 1
ATOM 2991 C C . PRO A 1 375 ? -19.891 22.094 14.289 1 94.12 375 PRO A C 1
ATOM 2993 O O . PRO A 1 375 ? -19.25 21.969 15.336 1 94.12 375 PRO A O 1
ATOM 2996 N N . ASP A 1 376 ? -20.562 23.172 13.953 1 97.25 376 ASP A N 1
ATOM 2997 C CA . ASP A 1 376 ? -20.359 24.453 14.633 1 97.25 376 ASP A CA 1
ATOM 2998 C C . ASP A 1 376 ? -20.688 24.344 16.109 1 97.25 376 ASP A C 1
ATOM 3000 O O . ASP A 1 376 ? -19.938 24.828 16.969 1 97.25 376 ASP A O 1
ATOM 3004 N N . ASP A 1 377 ? -21.797 23.734 16.406 1 97.19 377 ASP A N 1
ATOM 3005 C CA . ASP A 1 377 ? -22.25 23.641 17.797 1 97.19 377 ASP A CA 1
ATOM 3006 C C . ASP A 1 377 ? -21.281 22.812 18.641 1 97.19 377 ASP A C 1
ATOM 3008 O O . ASP A 1 377 ? -21.031 23.141 19.797 1 97.19 377 ASP A O 1
ATOM 3012 N N . ARG A 1 378 ? -20.766 21.797 18.062 1 95.75 378 ARG A N 1
ATOM 3013 C CA . ARG A 1 378 ? -19.812 20.938 18.766 1 95.75 378 ARG A CA 1
ATOM 3014 C C . ARG A 1 378 ? -18.469 21.641 18.938 1 95.75 378 ARG A C 1
ATOM 3016 O O . ARG A 1 378 ? -17.766 21.422 19.922 1 95.75 378 ARG A O 1
ATOM 3023 N N . ILE A 1 379 ? -18.109 22.453 17.984 1 97.5 379 ILE A N 1
ATOM 3024 C CA . ILE A 1 379 ? -16.891 23.25 18.094 1 97.5 379 ILE A CA 1
ATOM 3025 C C . ILE A 1 379 ? -17 24.188 19.297 1 97.5 379 ILE A C 1
ATOM 3027 O O . ILE A 1 379 ? -16.109 24.203 20.156 1 97.5 379 ILE A O 1
ATOM 3031 N N . VAL A 1 380 ? -18.062 24.875 19.359 1 98.31 380 VAL A N 1
ATOM 3032 C CA . VAL A 1 380 ? -18.266 25.828 20.438 1 98.31 380 VAL A CA 1
ATOM 3033 C C . VAL A 1 380 ? -18.312 25.109 21.781 1 98.31 380 VAL A C 1
ATOM 3035 O O . VAL A 1 380 ? -17.594 25.484 22.719 1 98.31 380 VAL A O 1
ATOM 3038 N N . GLU A 1 381 ? -19.062 24.047 21.812 1 97.88 381 GLU A N 1
ATOM 3039 C CA . GLU A 1 381 ? -19.203 23.281 23.047 1 97.88 381 GLU A CA 1
ATOM 3040 C C . GLU A 1 381 ? -17.875 22.656 23.469 1 97.88 381 GLU A C 1
ATOM 3042 O O . GLU A 1 381 ? -17.516 22.672 24.641 1 97.88 381 GLU A O 1
ATOM 3047 N N . GLY A 1 382 ? -17.219 22.078 22.516 1 97.5 382 GLY A N 1
ATOM 3048 C CA . GLY A 1 382 ? -15.93 21.469 22.812 1 97.5 382 GLY A CA 1
ATOM 3049 C C . GLY A 1 382 ? -14.914 22.438 23.359 1 97.5 382 GLY A C 1
ATOM 3050 O O . GLY A 1 382 ? -14.203 22.141 24.328 1 97.5 382 GLY A O 1
ATOM 3051 N N . VAL A 1 383 ? -14.844 23.578 22.766 1 98.06 383 VAL A N 1
ATOM 3052 C CA . VAL A 1 383 ? -13.906 24.609 23.219 1 98.06 383 VAL A CA 1
ATOM 3053 C C . VAL A 1 383 ? -14.281 25.094 24.609 1 98.06 383 VAL A C 1
ATOM 3055 O O . VAL A 1 383 ? -13.406 25.312 25.453 1 98.06 383 VAL A O 1
ATOM 3058 N N . ARG A 1 384 ? -15.508 25.234 24.859 1 98 384 ARG A N 1
ATOM 3059 C CA . ARG A 1 384 ? -15.969 25.625 26.188 1 98 384 ARG A CA 1
ATOM 3060 C C . ARG A 1 384 ? -15.562 24.609 27.25 1 98 384 ARG A C 1
ATOM 3062 O O . ARG A 1 384 ? -15.125 24.969 28.344 1 98 384 ARG A O 1
ATOM 3069 N N . ARG A 1 385 ? -15.734 23.406 26.906 1 97.75 385 ARG A N 1
ATOM 3070 C CA . ARG A 1 385 ? -15.344 22.344 27.828 1 97.75 385 ARG A CA 1
ATOM 3071 C C . ARG A 1 385 ? -13.836 22.359 28.078 1 97.75 385 ARG A C 1
ATOM 3073 O O . ARG A 1 385 ? -13.391 22.125 29.203 1 97.75 385 ARG A O 1
ATOM 3080 N N . MET A 1 386 ? -13.086 22.578 27.094 1 97.56 386 MET A N 1
ATOM 3081 C CA . MET A 1 386 ? -11.641 22.703 27.25 1 97.56 386 MET A CA 1
ATOM 3082 C C . MET A 1 386 ? -11.289 23.875 28.156 1 97.56 386 MET A C 1
ATOM 3084 O O . MET A 1 386 ? -10.414 23.766 29 1 97.56 386 MET A O 1
ATOM 3088 N N . ALA A 1 387 ? -11.984 24.938 27.938 1 97.5 387 ALA A N 1
ATOM 3089 C CA . ALA A 1 387 ? -11.758 26.125 28.75 1 97.5 387 ALA A CA 1
ATOM 3090 C C . ALA A 1 387 ? -12.031 25.844 30.234 1 97.5 387 ALA A C 1
ATOM 3092 O O . ALA A 1 387 ? -11.297 26.312 31.109 1 97.5 387 ALA A O 1
ATOM 3093 N N . GLU A 1 388 ? -13.078 25.141 30.438 1 97.06 388 GLU A N 1
ATOM 3094 C CA . GLU A 1 388 ? -13.406 24.75 31.812 1 97.06 388 GLU A CA 1
ATOM 3095 C C . GLU A 1 388 ? -12.312 23.891 32.406 1 97.06 388 GLU A C 1
ATOM 3097 O O . GLU A 1 388 ? -11.953 24.047 33.594 1 97.06 388 GLU A O 1
ATOM 3102 N N . ALA A 1 389 ? -11.867 22.969 31.656 1 96.81 389 ALA A N 1
ATOM 3103 C CA . ALA A 1 389 ? -10.773 22.109 32.094 1 96.81 389 ALA A CA 1
ATOM 3104 C C . ALA A 1 389 ? -9.547 22.938 32.469 1 96.81 389 ALA A C 1
ATOM 3106 O O . ALA A 1 389 ? -8.922 22.703 33.531 1 96.81 389 ALA A O 1
ATOM 3107 N N . LEU A 1 390 ? -9.211 23.859 31.688 1 96.38 390 LEU A N 1
ATOM 3108 C CA . LEU A 1 390 ? -8.039 24.703 31.906 1 96.38 390 LEU A CA 1
ATOM 3109 C C . LEU A 1 390 ? -8.219 25.578 33.156 1 96.38 390 LEU A C 1
ATOM 3111 O O . LEU A 1 390 ? -7.27 25.766 33.906 1 96.38 390 LEU A O 1
ATOM 3115 N N . LYS A 1 391 ? -9.391 26.016 33.312 1 94.75 391 LYS A N 1
ATOM 3116 C CA . LYS A 1 391 ? -9.695 26.812 34.5 1 94.75 391 LYS A CA 1
ATOM 3117 C C . LYS A 1 391 ? -9.516 26 35.75 1 94.75 391 LYS A C 1
ATOM 3119 O O . LYS A 1 391 ? -8.945 26.484 36.75 1 94.75 391 LYS A O 1
ATOM 3124 N N . GLU A 1 392 ? -10.016 24.844 35.656 1 95.19 392 GLU A N 1
ATOM 3125 C CA . GLU A 1 392 ? -9.898 23.969 36.812 1 95.19 392 GLU A CA 1
ATOM 3126 C C . GLU A 1 392 ? -8.438 23.656 37.125 1 95.19 392 GLU A C 1
ATOM 3128 O O . GLU A 1 392 ? -8.047 23.609 38.281 1 95.19 392 GLU A O 1
ATOM 3133 N N . ILE A 1 393 ? -7.664 23.422 36.219 1 94.44 393 ILE A N 1
ATOM 3134 C CA . ILE A 1 393 ? -6.246 23.141 36.406 1 94.44 393 ILE A CA 1
ATOM 3135 C C . ILE A 1 393 ? -5.559 24.359 37 1 94.44 393 ILE A C 1
ATOM 3137 O O . ILE A 1 393 ? -4.746 24.219 37.938 1 94.44 393 ILE A O 1
ATOM 3141 N N . LYS A 1 394 ? -5.84 25.453 36.5 1 90.56 394 LYS A N 1
ATOM 3142 C CA . LYS A 1 394 ? -5.262 26.703 37 1 90.56 394 LYS A CA 1
ATOM 3143 C C . LYS A 1 394 ? -5.613 26.906 38.469 1 90.56 394 LYS A C 1
ATOM 3145 O O . LYS A 1 394 ? -4.809 27.438 39.25 1 90.56 394 LYS A O 1
ATOM 3150 N N . GLU A 1 395 ? -6.812 26.453 38.812 1 90.31 395 GLU A N 1
ATOM 3151 C CA . GLU A 1 395 ? -7.293 26.594 40.188 1 90.31 395 GLU A CA 1
ATOM 3152 C C . GLU A 1 395 ? -6.805 25.453 41.062 1 90.31 395 GLU A C 1
ATOM 3154 O O . GLU A 1 395 ? -7.07 25.422 42.281 1 90.31 395 GLU A O 1
ATOM 3159 N N . GLY A 1 396 ? -6.059 24.484 40.5 1 84.25 396 GLY A N 1
ATOM 3160 C CA . GLY A 1 396 ? -5.492 23.359 41.25 1 84.25 396 GLY A CA 1
ATOM 3161 C C . GLY A 1 396 ? -6.477 22.234 41.469 1 84.25 396 GLY A C 1
ATOM 3162 O O . GLY A 1 396 ? -6.328 21.438 42.406 1 84.25 396 GLY A O 1
ATOM 3163 N N . LYS A 1 397 ? -7.586 22.125 40.781 1 78.62 397 LYS A N 1
ATOM 3164 C CA . LYS A 1 397 ? -8.586 21.062 40.906 1 78.62 397 LYS A CA 1
ATOM 3165 C C . LYS A 1 397 ? -8.281 19.906 39.969 1 78.62 397 LYS A C 1
ATOM 3167 O O . LYS A 1 397 ? -7.738 20.125 38.875 1 78.62 397 LYS A O 1
ATOM 3172 N N . MET B 1 1 ? 24.094 14.594 -9.766 1 62.69 1 MET B N 1
ATOM 3173 C CA . MET B 1 1 ? 24.203 14.344 -8.336 1 62.69 1 MET B CA 1
ATOM 3174 C C . MET B 1 1 ? 24.062 12.859 -8.031 1 62.69 1 MET B C 1
ATOM 3176 O O . MET B 1 1 ? 23.312 12.148 -8.703 1 62.69 1 MET B O 1
ATOM 3180 N N . GLU B 1 2 ? 24.984 12.453 -7.281 1 80.31 2 GLU B N 1
ATOM 3181 C CA . GLU B 1 2 ? 24.938 11.047 -6.895 1 80.31 2 GLU B CA 1
ATOM 3182 C C . GLU B 1 2 ? 24.219 10.859 -5.562 1 80.31 2 GLU B C 1
ATOM 3184 O O . GLU B 1 2 ? 24.625 11.414 -4.543 1 80.31 2 GLU B O 1
ATOM 3189 N N . TYR B 1 3 ? 23.016 10.359 -5.547 1 89 3 TYR B N 1
ATOM 3190 C CA . TYR B 1 3 ? 22.25 10.055 -4.336 1 89 3 TYR B CA 1
ATOM 3191 C C . TYR B 1 3 ? 22.922 8.938 -3.539 1 89 3 TYR B C 1
ATOM 3193 O O . TYR B 1 3 ? 23.516 8.023 -4.117 1 89 3 TYR B O 1
ATOM 3201 N N . LYS B 1 4 ? 22.984 9.109 -2.301 1 93.25 4 LYS B N 1
ATOM 3202 C CA . LYS B 1 4 ? 23.438 8.039 -1.414 1 93.25 4 LYS B CA 1
ATOM 3203 C C . LYS B 1 4 ? 22.266 7.191 -0.923 1 93.25 4 LYS B C 1
ATOM 3205 O O . LYS B 1 4 ? 21.578 7.57 0.022 1 93.25 4 LYS B O 1
ATOM 3210 N N . PHE B 1 5 ? 22.094 6.004 -1.533 1 95.81 5 PHE B N 1
ATOM 3211 C CA . PHE B 1 5 ? 20.969 5.133 -1.196 1 95.81 5 PHE B CA 1
ATOM 3212 C C . PHE B 1 5 ? 21.391 4.117 -0.136 1 95.81 5 PHE B C 1
ATOM 3214 O O . PHE B 1 5 ? 22.578 3.934 0.131 1 95.81 5 PHE B O 1
ATOM 3221 N N . ALA B 1 6 ? 20.422 3.576 0.542 1 96.62 6 ALA B N 1
ATOM 3222 C CA . ALA B 1 6 ? 20.656 2.461 1.457 1 96.62 6 ALA B CA 1
ATOM 3223 C C . ALA B 1 6 ? 21.297 1.284 0.735 1 96.62 6 ALA B C 1
ATOM 3225 O O . ALA B 1 6 ? 21.094 1.098 -0.467 1 96.62 6 ALA B O 1
ATOM 3226 N N . LYS B 1 7 ? 22.016 0.426 1.465 1 94.56 7 LYS B N 1
ATOM 3227 C CA . LYS B 1 7 ? 22.75 -0.719 0.933 1 94.56 7 LYS B CA 1
ATOM 3228 C C . LYS B 1 7 ? 21.797 -1.69 0.223 1 94.56 7 LYS B C 1
ATOM 3230 O O . LYS B 1 7 ? 22.172 -2.289 -0.791 1 94.56 7 LYS B O 1
ATOM 3235 N N . ARG B 1 8 ? 20.609 -1.841 0.685 1 94.25 8 ARG B N 1
ATOM 3236 C CA . ARG B 1 8 ? 19.656 -2.814 0.169 1 94.25 8 ARG B CA 1
ATOM 3237 C C . ARG B 1 8 ? 19.266 -2.488 -1.268 1 94.25 8 ARG B C 1
ATOM 3239 O O . ARG B 1 8 ? 18.875 -3.379 -2.029 1 94.25 8 ARG B O 1
ATOM 3246 N N . MET B 1 9 ? 19.391 -1.219 -1.685 1 93 9 MET B N 1
ATOM 3247 C CA . MET B 1 9 ? 18.953 -0.793 -3.012 1 93 9 MET B CA 1
ATOM 3248 C C . MET B 1 9 ? 19.844 -1.403 -4.094 1 93 9 MET B C 1
ATOM 3250 O O . MET B 1 9 ? 19.406 -1.593 -5.23 1 93 9 MET B O 1
ATOM 3254 N N . ALA B 1 10 ? 21.062 -1.717 -3.764 1 86.62 10 ALA B N 1
ATOM 3255 C CA . ALA B 1 10 ? 22 -2.305 -4.711 1 86.62 10 ALA B CA 1
ATOM 3256 C C . ALA B 1 10 ? 21.531 -3.684 -5.168 1 86.62 10 ALA B C 1
ATOM 3258 O O . ALA B 1 10 ? 21.812 -4.098 -6.297 1 86.62 10 ALA B O 1
ATOM 3259 N N . GLY B 1 11 ? 20.812 -4.344 -4.324 1 80.56 11 GLY B N 1
ATOM 3260 C CA . GLY B 1 11 ? 20.375 -5.688 -4.645 1 80.56 11 GLY B CA 1
ATOM 3261 C C . GLY B 1 11 ? 19 -5.719 -5.301 1 80.56 11 GLY B C 1
ATOM 3262 O O . GLY B 1 11 ? 18.578 -6.754 -5.824 1 80.56 11 GLY B O 1
ATOM 3263 N N . MET B 1 12 ? 18.438 -4.566 -5.285 1 80.62 12 MET B N 1
ATOM 3264 C CA . MET B 1 12 ? 17.078 -4.543 -5.836 1 80.62 12 MET B CA 1
ATOM 3265 C C . MET B 1 12 ? 17.109 -4.305 -7.344 1 80.62 12 MET B C 1
ATOM 3267 O O . MET B 1 12 ? 17.906 -3.504 -7.836 1 80.62 12 MET B O 1
ATOM 3271 N N . GLN B 1 13 ? 16.578 -5.164 -8.125 1 71.56 13 GLN B N 1
ATOM 3272 C CA . GLN B 1 13 ? 16.484 -5.023 -9.578 1 71.56 13 GLN B CA 1
ATOM 3273 C C . GLN B 1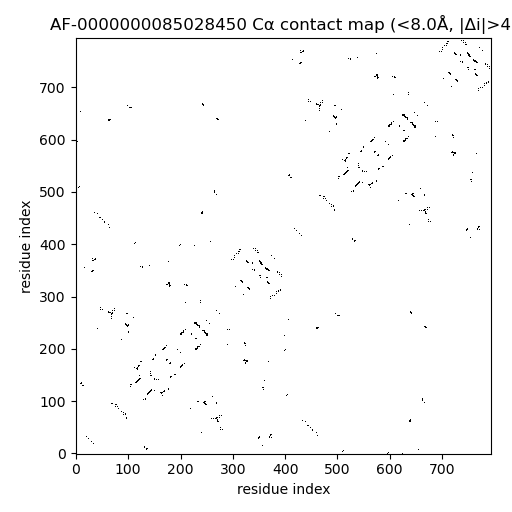 13 ? 15.031 -4.836 -10.008 1 71.56 13 GLN B C 1
ATOM 3275 O O . GLN B 1 13 ? 14.117 -5.332 -9.359 1 71.56 13 GLN B O 1
ATOM 3280 N N . ALA B 1 14 ? 15.039 -3.895 -11.031 1 63.22 14 ALA B N 1
ATOM 3281 C CA . ALA B 1 14 ? 13.719 -3.832 -11.648 1 63.22 14 ALA B CA 1
ATOM 3282 C C . ALA B 1 14 ? 13.297 -5.195 -12.188 1 63.22 14 ALA B C 1
ATOM 3284 O O . ALA B 1 14 ? 14.148 -6.008 -12.562 1 63.22 14 ALA B O 1
ATOM 3285 N N . SER B 1 15 ? 12.086 -5.492 -11.984 1 60.72 15 SER B N 1
ATOM 3286 C CA . SER B 1 15 ? 11.594 -6.816 -12.359 1 60.72 15 SER B CA 1
ATOM 3287 C C . SER B 1 15 ? 12 -7.168 -13.789 1 60.72 15 SER B C 1
ATOM 3289 O O . SER B 1 15 ? 11.711 -6.422 -14.719 1 60.72 15 SER B O 1
ATOM 3291 N N . ALA B 1 16 ? 13.078 -7.945 -13.961 1 56.22 16 ALA B N 1
ATOM 3292 C CA . ALA B 1 16 ? 13.422 -8.508 -15.266 1 56.22 16 ALA B CA 1
ATOM 3293 C C . ALA B 1 16 ? 12.164 -8.852 -16.062 1 56.22 16 ALA B C 1
ATOM 3295 O O . ALA B 1 16 ? 12.133 -8.695 -17.281 1 56.22 16 ALA B O 1
ATOM 3296 N N . VAL B 1 17 ? 11.164 -9.172 -15.312 1 58.62 17 VAL B N 1
ATOM 3297 C CA . VAL B 1 17 ? 9.891 -9.539 -15.922 1 58.62 17 VAL B CA 1
ATOM 3298 C C . VAL B 1 17 ? 9.273 -8.32 -16.609 1 58.62 17 VAL B C 1
ATOM 3300 O O . VAL B 1 17 ? 8.609 -8.461 -17.641 1 58.62 17 VAL B O 1
ATOM 3303 N N . ARG B 1 18 ? 9.641 -7.215 -16.078 1 59.38 18 ARG B N 1
ATOM 3304 C CA . ARG B 1 18 ? 9.078 -6.016 -16.688 1 59.38 18 ARG B CA 1
ATOM 3305 C C . ARG B 1 18 ? 9.547 -5.859 -18.141 1 59.38 18 ARG B C 1
ATOM 3307 O O . ARG B 1 18 ? 8.773 -5.469 -19.016 1 59.38 18 ARG B O 1
ATOM 3314 N N . GLU B 1 19 ? 10.844 -6.223 -18.312 1 57.72 19 GLU B N 1
ATOM 3315 C CA . GLU B 1 19 ? 11.367 -6.113 -19.672 1 57.72 19 GLU B CA 1
ATOM 3316 C C . GLU B 1 19 ? 10.664 -7.09 -20.609 1 57.72 19 GLU B C 1
ATOM 3318 O O . GLU B 1 19 ? 10.406 -6.766 -21.781 1 57.72 19 GLU B O 1
ATOM 3323 N N . ILE B 1 20 ? 10.383 -8.125 -20.047 1 61.56 20 ILE B N 1
ATOM 3324 C CA . ILE B 1 20 ? 9.672 -9.117 -20.859 1 61.56 20 ILE B CA 1
ATOM 3325 C C . ILE B 1 20 ? 8.242 -8.648 -21.109 1 61.56 20 ILE B C 1
ATOM 3327 O O . ILE B 1 20 ? 7.727 -8.781 -22.219 1 61.56 20 ILE B O 1
ATOM 3331 N N . LEU B 1 21 ? 7.707 -7.961 -20.094 1 61.06 21 LEU B N 1
ATOM 3332 C CA . LEU B 1 21 ? 6.316 -7.527 -20.188 1 61.06 21 LEU B CA 1
ATOM 3333 C C . LEU B 1 21 ? 6.18 -6.352 -21.141 1 61.06 21 LEU B C 1
ATOM 3335 O O . LEU B 1 21 ? 5.148 -6.199 -21.797 1 61.06 21 LEU B O 1
ATOM 3339 N N . LYS B 1 22 ? 7.289 -5.66 -21.266 1 63.03 22 LYS B N 1
ATOM 3340 C CA . LYS B 1 22 ? 7.281 -4.57 -22.234 1 63.03 22 LYS B CA 1
ATOM 3341 C C . LYS B 1 22 ? 7.148 -5.098 -23.656 1 63.03 22 LYS B C 1
ATOM 3343 O O . LYS B 1 22 ? 6.418 -4.527 -24.469 1 63.03 22 LYS B O 1
ATOM 3348 N N . VAL B 1 23 ? 7.82 -6.156 -23.891 1 63.25 23 VAL B N 1
ATOM 3349 C CA . VAL B 1 23 ? 7.777 -6.762 -25.219 1 63.25 23 VAL B CA 1
ATOM 3350 C C . VAL B 1 23 ? 6.383 -7.324 -25.484 1 63.25 23 VAL B C 1
ATOM 3352 O O . VAL B 1 23 ? 5.883 -7.258 -26.609 1 63.25 23 VAL B O 1
ATOM 3355 N N . THR B 1 24 ? 5.73 -7.652 -24.438 1 65.81 24 THR B N 1
ATOM 3356 C CA . THR B 1 24 ? 4.445 -8.328 -24.578 1 65.81 24 THR B CA 1
ATOM 3357 C C . THR B 1 24 ? 3.32 -7.32 -24.781 1 65.81 24 THR B C 1
ATOM 3359 O O . THR B 1 24 ? 2.184 -7.699 -25.078 1 65.81 24 THR B O 1
ATOM 3362 N N . GLN B 1 25 ? 3.713 -6.133 -24.703 1 66.75 25 GLN B N 1
ATOM 3363 C CA . GLN B 1 25 ? 2.701 -5.098 -24.891 1 66.75 25 GLN B CA 1
ATOM 3364 C C . GLN B 1 25 ? 2.475 -4.809 -26.375 1 66.75 25 GLN B C 1
ATOM 3366 O O . GLN B 1 25 ? 1.497 -4.152 -26.734 1 66.75 25 GLN B O 1
ATOM 3371 N N . ARG B 1 26 ? 3.307 -5.449 -27.281 1 75.44 26 ARG B N 1
ATOM 3372 C CA . ARG B 1 26 ? 3.084 -5.312 -28.719 1 75.44 26 ARG B CA 1
ATOM 3373 C C . ARG B 1 26 ? 1.872 -6.125 -29.172 1 75.44 26 ARG B C 1
ATOM 3375 O O . ARG B 1 26 ? 1.769 -7.316 -28.859 1 75.44 26 ARG B O 1
ATOM 3382 N N . PRO B 1 27 ? 1.002 -5.523 -29.844 1 80 27 PRO B N 1
ATOM 3383 C CA . PRO B 1 27 ? -0.257 -6.188 -30.188 1 80 27 PRO B CA 1
ATOM 3384 C C . PRO B 1 27 ? -0.05 -7.453 -31.016 1 80 27 PRO B C 1
ATOM 3386 O O . PRO B 1 27 ? -0.877 -8.367 -30.969 1 80 27 PRO B O 1
ATOM 3389 N N . GLU B 1 28 ? 0.986 -7.492 -31.703 1 88.5 28 GLU B N 1
ATOM 3390 C CA . GLU B 1 28 ? 1.223 -8.641 -32.562 1 88.5 28 GLU B CA 1
ATOM 3391 C C . GLU B 1 28 ? 1.73 -9.836 -31.781 1 88.5 28 GLU B C 1
ATOM 3393 O O . GLU B 1 28 ? 1.729 -10.961 -32.281 1 88.5 28 GLU B O 1
ATOM 3398 N N . VAL B 1 29 ? 2.146 -9.586 -30.672 1 91.12 29 VAL B N 1
ATOM 3399 C CA . VAL B 1 29 ? 2.73 -10.656 -29.875 1 91.12 29 VAL B CA 1
ATOM 3400 C C . VAL B 1 29 ? 1.634 -11.367 -29.078 1 91.12 29 VAL B C 1
ATOM 3402 O O . VAL B 1 29 ? 0.835 -10.719 -28.406 1 91.12 29 VAL B O 1
ATOM 3405 N N . ILE B 1 30 ? 1.539 -12.648 -29.281 1 93.94 30 ILE B N 1
ATOM 3406 C CA . ILE B 1 30 ? 0.713 -13.477 -28.406 1 93.94 30 ILE B CA 1
ATOM 3407 C C . ILE B 1 30 ? 1.459 -13.75 -27.094 1 93.94 30 ILE B C 1
ATOM 3409 O O . ILE B 1 30 ? 2.455 -14.477 -27.094 1 93.94 30 ILE B O 1
ATOM 3413 N N . SER B 1 31 ? 0.964 -13.18 -26.047 1 91.69 31 SER B N 1
ATOM 3414 C CA . SER B 1 31 ? 1.71 -13.242 -24.797 1 91.69 31 SER B CA 1
ATOM 3415 C C . SER B 1 31 ? 1.116 -14.281 -23.859 1 91.69 31 SER B C 1
ATOM 3417 O O . SER B 1 31 ? -0.018 -14.141 -23.391 1 91.69 31 SER B O 1
ATOM 3419 N N . PHE B 1 32 ? 1.904 -15.297 -23.562 1 93.56 32 PHE B N 1
ATOM 3420 C CA . PHE B 1 32 ? 1.598 -16.25 -22.5 1 93.56 32 PHE B CA 1
ATOM 3421 C C . PHE B 1 32 ? 2.361 -15.891 -21.234 1 93.56 32 PHE B C 1
ATOM 3423 O O . PHE B 1 32 ? 2.473 -16.719 -20.312 1 93.56 32 PHE B O 1
ATOM 3430 N N . ALA B 1 33 ? 2.91 -14.664 -21.172 1 88 33 ALA B N 1
ATOM 3431 C CA . ALA B 1 33 ? 3.826 -14.289 -20.109 1 88 33 ALA B CA 1
ATOM 3432 C C . ALA B 1 33 ? 3.061 -13.82 -18.859 1 88 33 ALA B C 1
ATOM 3434 O O . ALA B 1 33 ? 3.502 -14.047 -17.734 1 88 33 ALA B O 1
ATOM 3435 N N . GLY B 1 34 ? 1.995 -13.195 -19 1 81.19 34 GLY B N 1
ATOM 3436 C CA . GLY B 1 34 ? 1.365 -12.555 -17.859 1 81.19 34 GLY B CA 1
ATOM 3437 C C . GLY B 1 34 ? 0.443 -13.484 -17.078 1 81.19 34 GLY B C 1
ATOM 3438 O O . GLY B 1 34 ? -0.178 -14.375 -17.672 1 81.19 34 GLY B O 1
ATOM 3439 N N . GLY B 1 35 ? 0.482 -13.461 -15.727 1 84.19 35 GLY B N 1
ATOM 3440 C CA . GLY B 1 35 ? -0.506 -14.102 -14.875 1 84.19 35 GLY B CA 1
ATOM 3441 C C . GLY B 1 35 ? -1.772 -13.281 -14.711 1 84.19 35 GLY B C 1
ATOM 3442 O O . GLY B 1 35 ? -2.213 -13.031 -13.586 1 84.19 35 GLY B O 1
ATOM 3443 N N . LEU B 1 36 ? -2.41 -13.008 -15.852 1 89.06 36 LEU B N 1
ATOM 3444 C CA . LEU B 1 36 ? -3.537 -12.078 -15.867 1 89.06 36 LEU B CA 1
ATOM 3445 C C . LEU B 1 36 ? -4.859 -12.828 -15.953 1 89.06 36 LEU B C 1
ATOM 3447 O O . LEU B 1 36 ? -5.004 -13.758 -16.75 1 89.06 36 LEU B O 1
ATOM 3451 N N . PRO B 1 37 ? -5.801 -12.445 -15.125 1 93.56 37 PRO B N 1
ATOM 3452 C CA . PRO B 1 37 ? -7.152 -13 -15.258 1 93.56 37 PRO B CA 1
ATOM 3453 C C . PRO B 1 37 ? -7.828 -12.602 -16.562 1 93.56 37 PRO B C 1
ATOM 3455 O O . PRO B 1 37 ? -7.402 -11.641 -17.219 1 93.56 37 PRO B O 1
ATOM 3458 N N . ALA B 1 38 ? -8.82 -13.352 -16.953 1 94.5 38 ALA B N 1
ATOM 3459 C CA . ALA B 1 38 ? -9.617 -13.062 -18.141 1 94.5 38 ALA B CA 1
ATOM 3460 C C . ALA B 1 38 ? -10.523 -11.859 -17.906 1 94.5 38 ALA B C 1
ATOM 3462 O O . ALA B 1 38 ? -11.492 -11.938 -17.141 1 94.5 38 ALA B O 1
ATOM 3463 N N . PRO B 1 39 ? -10.258 -10.812 -18.609 1 93.44 39 PRO B N 1
ATOM 3464 C CA . PRO B 1 39 ? -11.016 -9.594 -18.328 1 93.44 39 PRO B CA 1
ATOM 3465 C C . PRO B 1 39 ? -12.5 -9.719 -18.688 1 93.44 39 PRO B C 1
ATOM 3467 O O . PRO B 1 39 ? -13.344 -9.047 -18.094 1 93.44 39 PRO B O 1
ATOM 3470 N N . GLU B 1 40 ? -12.797 -10.586 -19.656 1 95.06 40 GLU B N 1
ATOM 3471 C CA . GLU B 1 40 ? -14.172 -10.742 -20.109 1 95.06 40 GLU B CA 1
ATOM 3472 C C . GLU B 1 40 ? -15.062 -11.297 -19.016 1 95.06 40 GLU B C 1
ATOM 3474 O O . GLU B 1 40 ? -16.297 -11.25 -19.125 1 95.06 40 GLU B O 1
ATOM 3479 N N . LEU B 1 41 ? -14.508 -11.805 -17.953 1 96.31 41 LEU B N 1
ATOM 3480 C CA . LEU B 1 41 ? -15.305 -12.391 -16.875 1 96.31 41 LEU B CA 1
ATOM 3481 C C . LEU B 1 41 ? -15.453 -11.414 -15.719 1 96.31 41 LEU B C 1
ATOM 3483 O O . LEU B 1 41 ? -16.172 -11.688 -14.75 1 96.31 41 LEU B O 1
ATOM 3487 N N . PHE B 1 42 ? -14.789 -10.266 -15.766 1 97.88 42 PHE B N 1
ATOM 3488 C CA . PHE B 1 42 ? -14.984 -9.289 -14.695 1 97.88 42 PHE B CA 1
ATOM 3489 C C . PHE B 1 42 ? -16.438 -8.852 -14.625 1 97.88 42 PHE B C 1
ATOM 3491 O O . PHE B 1 42 ? -17.062 -8.539 -15.641 1 97.88 42 PHE B O 1
ATOM 3498 N N . PRO B 1 43 ? -17 -8.828 -13.469 1 98.38 43 PRO B N 1
ATOM 3499 C CA . PRO B 1 43 ? -18.406 -8.438 -13.336 1 98.38 43 PRO B CA 1
ATOM 3500 C C . PRO B 1 43 ? -18.594 -6.918 -13.359 1 98.38 43 PRO B C 1
ATOM 3502 O O . PRO B 1 43 ? -19.062 -6.34 -12.375 1 98.38 43 PRO B O 1
ATOM 3505 N N . VAL B 1 44 ? -18.344 -6.336 -14.469 1 98.38 44 VAL B N 1
ATOM 3506 C CA . VAL B 1 44 ? -18.25 -4.891 -14.656 1 98.38 44 VAL B CA 1
ATOM 3507 C C . VAL B 1 44 ? -19.594 -4.242 -14.336 1 98.38 44 VAL B C 1
ATOM 3509 O O . VAL B 1 44 ? -19.656 -3.262 -13.594 1 98.38 44 VAL B O 1
ATOM 3512 N N . GLU B 1 45 ? -20.688 -4.789 -14.875 1 97.94 45 GLU B N 1
ATOM 3513 C CA . GLU B 1 45 ? -22.016 -4.219 -14.664 1 97.94 45 GLU B CA 1
ATOM 3514 C C . GLU B 1 45 ? -22.422 -4.289 -13.195 1 97.94 45 GLU B C 1
ATOM 3516 O O . GLU B 1 45 ? -22.938 -3.318 -12.641 1 97.94 45 GLU B O 1
ATOM 3521 N N . GLU B 1 46 ? -22.219 -5.457 -12.617 1 98.44 46 GLU B N 1
ATOM 3522 C CA . GLU B 1 46 ? -22.547 -5.656 -11.211 1 98.44 46 GLU B CA 1
ATOM 3523 C C . GLU B 1 46 ? -21.766 -4.703 -10.312 1 98.44 46 GLU B C 1
ATOM 3525 O O . GLU B 1 46 ? -22.297 -4.156 -9.352 1 98.44 46 GLU B O 1
ATOM 3530 N N . ILE B 1 47 ? -20.516 -4.449 -10.633 1 98.56 47 ILE B N 1
ATOM 3531 C CA . ILE B 1 47 ? -19.672 -3.561 -9.844 1 98.56 47 ILE B CA 1
ATOM 3532 C C . ILE B 1 47 ? -20.172 -2.125 -9.969 1 98.56 47 ILE B C 1
ATOM 3534 O O . ILE B 1 47 ? -20.25 -1.401 -8.969 1 98.56 47 ILE B O 1
ATOM 3538 N N . GLY B 1 48 ? -20.5 -1.7 -11.219 1 98.12 48 GLY B N 1
ATOM 3539 C CA . GLY B 1 48 ? -21.078 -0.38 -11.383 1 98.12 48 GLY B CA 1
ATOM 3540 C C . GLY B 1 48 ? -22.312 -0.163 -10.523 1 98.12 48 GLY B C 1
ATOM 3541 O O . GLY B 1 48 ? -22.453 0.889 -9.898 1 98.12 48 GLY B O 1
ATOM 3542 N N . LYS B 1 49 ? -23.156 -1.167 -10.453 1 98 49 LYS B N 1
ATOM 3543 C CA . LYS B 1 49 ? -24.375 -1.098 -9.656 1 98 49 LYS B CA 1
ATOM 3544 C C . LYS B 1 49 ? -24.062 -1.036 -8.164 1 98 49 LYS B C 1
ATOM 3546 O O . LYS B 1 49 ? -24.625 -0.224 -7.434 1 98 49 LYS B O 1
ATOM 3551 N N . VAL B 1 50 ? -23.203 -1.837 -7.758 1 98.06 50 VAL B N 1
ATOM 3552 C CA . VAL B 1 50 ? -22.812 -1.93 -6.355 1 98.06 50 VAL B CA 1
ATOM 3553 C C . VAL B 1 50 ? -22.188 -0.613 -5.906 1 98.06 50 VAL B C 1
ATOM 3555 O O . VAL B 1 50 ? -22.406 -0.166 -4.777 1 98.06 50 VAL B O 1
ATOM 3558 N N . CYS B 1 51 ? -21.406 0.009 -6.766 1 98.19 51 CYS B N 1
ATOM 3559 C CA . CYS B 1 51 ? -20.781 1.294 -6.441 1 98.19 51 CYS B CA 1
ATOM 3560 C C . CYS B 1 51 ? -21.844 2.334 -6.109 1 98.19 51 CYS B C 1
ATOM 3562 O O . CYS B 1 51 ? -21.719 3.072 -5.129 1 98.19 51 CYS B O 1
ATOM 3564 N N . GLN B 1 52 ? -22.828 2.381 -6.887 1 97.56 52 GLN B N 1
ATOM 3565 C CA . GLN B 1 52 ? -23.922 3.332 -6.656 1 97.56 52 GLN B CA 1
ATOM 3566 C C . GLN B 1 52 ? -24.625 3.051 -5.332 1 97.56 52 GLN B C 1
ATOM 3568 O O . GLN B 1 52 ? -24.953 3.979 -4.594 1 97.56 52 GLN B O 1
ATOM 3573 N N . GLU B 1 53 ? -24.859 1.826 -5.09 1 98.06 53 GLU B N 1
ATOM 3574 C CA . GLU B 1 53 ? -25.547 1.431 -3.863 1 98.06 53 GLU B CA 1
ATOM 3575 C C . GLU B 1 53 ? -24.703 1.765 -2.631 1 98.06 53 GLU B C 1
ATOM 3577 O O . GLU B 1 53 ? -25.234 2.236 -1.622 1 98.06 53 GLU B O 1
ATOM 3582 N N . VAL B 1 54 ? -23.422 1.465 -2.703 1 98.56 54 VAL B N 1
ATOM 3583 C CA . VAL B 1 54 ? -22.516 1.776 -1.607 1 98.56 54 VAL B CA 1
ATOM 3584 C C . VAL B 1 54 ? -22.516 3.283 -1.354 1 98.56 54 VAL B C 1
ATOM 3586 O O . VAL B 1 54 ? -22.625 3.727 -0.208 1 98.56 54 VAL B O 1
ATOM 3589 N N . CYS B 1 55 ? -22.359 4.078 -2.434 1 98.38 55 CYS B N 1
ATOM 3590 C CA . CYS B 1 55 ? -22.375 5.531 -2.303 1 98.38 55 CYS B CA 1
ATOM 3591 C C . CYS B 1 55 ? -23.672 6.023 -1.676 1 98.38 55 CYS B C 1
ATOM 3593 O O . CYS B 1 55 ? -23.656 6.863 -0.773 1 98.38 55 CYS B O 1
ATOM 3595 N N . ALA B 1 56 ? -24.766 5.457 -2.107 1 97.75 56 ALA B N 1
ATOM 3596 C CA . ALA B 1 56 ? -26.078 5.879 -1.611 1 97.75 56 ALA B CA 1
ATOM 3597 C C . ALA B 1 56 ? -26.25 5.496 -0.145 1 97.75 56 ALA B C 1
ATOM 3599 O O . ALA B 1 56 ? -26.812 6.273 0.642 1 97.75 56 ALA B O 1
ATOM 3600 N N . ALA B 1 57 ? -25.797 4.348 0.217 1 97.94 57 ALA B N 1
ATOM 3601 C CA . ALA B 1 57 ? -26.078 3.795 1.539 1 97.94 57 ALA B CA 1
ATOM 3602 C C . ALA B 1 57 ? -25.078 4.309 2.574 1 97.94 57 ALA B C 1
ATOM 3604 O O . ALA B 1 57 ? -25.438 4.543 3.73 1 97.94 57 ALA B O 1
ATOM 3605 N N . GLU B 1 58 ? -23.812 4.465 2.174 1 97.69 58 GLU B N 1
ATOM 3606 C CA . GLU B 1 58 ? -22.797 4.746 3.188 1 97.69 58 GLU B CA 1
ATOM 3607 C C . GLU B 1 58 ? -21.641 5.527 2.598 1 97.69 58 GLU B C 1
ATOM 3609 O O . GLU B 1 58 ? -20.484 5.367 3.029 1 97.69 58 GLU B O 1
ATOM 3614 N N . GLY B 1 59 ? -21.891 6.297 1.643 1 97.25 59 GLY B N 1
ATOM 3615 C CA . GLY B 1 59 ? -20.859 7.031 0.934 1 97.25 59 GLY B CA 1
ATOM 3616 C C . GLY B 1 59 ? -19.969 7.855 1.854 1 97.25 59 GLY B C 1
ATOM 3617 O O . GLY B 1 59 ? -18.75 7.793 1.765 1 97.25 59 GLY B O 1
ATOM 3618 N N . HIS B 1 60 ? -20.5 8.625 2.789 1 95.88 60 HIS B N 1
ATOM 3619 C CA . HIS B 1 60 ? -19.766 9.508 3.68 1 95.88 60 HIS B CA 1
ATOM 3620 C C . HIS B 1 60 ? -18.828 8.719 4.594 1 95.88 60 HIS B C 1
ATOM 3622 O O . HIS B 1 60 ? -17.766 9.203 4.969 1 95.88 60 HIS B O 1
ATOM 3628 N N . LYS B 1 61 ? -19.234 7.512 4.875 1 95.19 61 LYS B N 1
ATOM 3629 C CA . LYS B 1 61 ? -18.438 6.66 5.754 1 95.19 61 LYS B CA 1
ATOM 3630 C C . LYS B 1 61 ? -17.281 6.016 4.996 1 95.19 61 LYS B C 1
ATOM 3632 O O . LYS B 1 61 ? -16.141 6.055 5.453 1 95.19 61 LYS B O 1
ATOM 3637 N N . VAL B 1 62 ? -17.547 5.477 3.826 1 97.12 62 VAL B N 1
ATOM 3638 C CA . VAL B 1 62 ? -16.562 4.664 3.137 1 97.12 62 VAL B CA 1
ATOM 3639 C C . VAL B 1 62 ? -15.547 5.566 2.434 1 97.12 62 VAL B C 1
ATOM 3641 O O . VAL B 1 62 ? -14.453 5.125 2.074 1 97.12 62 VAL B O 1
ATOM 3644 N N . LEU B 1 63 ? -15.922 6.797 2.182 1 97.69 63 LEU B N 1
ATOM 3645 C CA . LEU B 1 63 ? -15.008 7.734 1.541 1 97.69 63 LEU B CA 1
ATOM 3646 C C . LEU B 1 63 ? -14.156 8.461 2.578 1 97.69 63 LEU B C 1
ATOM 3648 O O . LEU B 1 63 ? -13.32 9.289 2.227 1 97.69 63 LEU B O 1
ATOM 3652 N N . GLN B 1 64 ? -14.289 8.156 3.859 1 95.31 64 GLN B N 1
ATOM 3653 C CA . GLN B 1 64 ? -13.453 8.633 4.961 1 95.31 64 GLN B CA 1
ATOM 3654 C C . GLN B 1 64 ? -12.344 7.637 5.285 1 95.31 64 GLN B C 1
ATOM 3656 O O . GLN B 1 64 ? -12.344 6.516 4.77 1 95.31 64 GLN B O 1
ATOM 3661 N N . TYR B 1 65 ? -11.383 8.062 6.137 1 93.12 65 TYR B N 1
ATOM 3662 C CA . TYR B 1 65 ? -10.375 7.156 6.668 1 93.12 65 TYR B CA 1
ATOM 3663 C C . TYR B 1 65 ? -11.023 5.973 7.375 1 93.12 65 TYR B C 1
ATOM 3665 O O . TYR B 1 65 ? -12.109 6.102 7.945 1 93.12 65 TYR B O 1
ATOM 3673 N N . ALA B 1 66 ? -10.328 4.852 7.305 1 93.31 66 ALA B N 1
ATOM 3674 C CA . ALA B 1 66 ? -10.805 3.617 7.926 1 93.31 66 ALA B CA 1
ATOM 3675 C C . ALA B 1 66 ? -9.727 2.99 8.805 1 93.31 66 ALA B C 1
ATOM 3677 O O . ALA B 1 66 ? -8.648 3.555 8.961 1 93.31 66 ALA B O 1
ATOM 3678 N N . THR B 1 67 ? -10.094 1.932 9.438 1 92.62 67 THR B N 1
ATOM 3679 C CA . THR B 1 67 ? -9.148 1.217 10.289 1 92.62 67 THR B CA 1
ATOM 3680 C C . THR B 1 67 ? -8.125 0.463 9.445 1 92.62 67 THR B C 1
ATOM 3682 O O . THR B 1 67 ? -8.438 0.016 8.336 1 92.62 67 THR B O 1
ATOM 3685 N N . THR B 1 68 ? -7.008 0.277 10.008 1 95.69 68 THR B N 1
ATOM 3686 C CA . THR B 1 68 ? -5.902 -0.39 9.336 1 95.69 68 THR B CA 1
ATOM 3687 C C . THR B 1 68 ? -6.262 -1.837 9.008 1 95.69 68 THR B C 1
ATOM 3689 O O . THR B 1 68 ? -5.922 -2.342 7.938 1 95.69 68 THR B O 1
ATOM 3692 N N . GLU B 1 69 ? -6.98 -2.494 9.898 1 96.88 69 GLU B N 1
ATOM 3693 C CA . GLU B 1 69 ? -7.301 -3.912 9.773 1 96.88 69 GLU B CA 1
ATOM 3694 C C . GLU B 1 69 ? -8.219 -4.168 8.578 1 96.88 69 GLU B C 1
ATOM 3696 O O . GLU B 1 69 ? -8.148 -5.23 7.957 1 96.88 69 GLU B O 1
ATOM 3701 N N . GLY B 1 70 ? -9.078 -3.207 8.312 1 97.69 70 GLY B N 1
ATOM 3702 C CA . GLY B 1 70 ? -10.016 -3.355 7.211 1 97.69 70 GLY B CA 1
ATOM 3703 C C . GLY B 1 70 ? -11.461 -3.422 7.66 1 97.69 70 GLY B C 1
ATOM 3704 O O . GLY B 1 70 ? -11.742 -3.436 8.859 1 97.69 70 GLY B O 1
ATOM 3705 N N . ARG B 1 71 ? -12.352 -3.434 6.734 1 98.06 71 ARG B N 1
ATOM 3706 C CA . ARG B 1 71 ? -13.789 -3.422 6.961 1 98.06 71 ARG B CA 1
ATOM 3707 C C . ARG B 1 71 ? -14.234 -4.672 7.711 1 98.06 71 ARG B C 1
ATOM 3709 O O . ARG B 1 71 ? -14.023 -5.793 7.246 1 98.06 71 ARG B O 1
ATOM 3716 N N . PRO B 1 72 ? -14.891 -4.496 8.836 1 97.88 72 PRO B N 1
ATOM 3717 C CA . PRO B 1 72 ? -15.211 -5.641 9.688 1 97.88 72 PRO B CA 1
ATOM 3718 C C . PRO B 1 72 ? -16.062 -6.695 8.977 1 97.88 72 PRO B C 1
ATOM 3720 O O . PRO B 1 72 ? -15.766 -7.891 9.07 1 97.88 72 PRO B O 1
ATOM 3723 N N . SER B 1 73 ? -17.047 -6.289 8.273 1 98.69 73 SER B N 1
ATOM 3724 C CA . SER B 1 73 ? -17.922 -7.25 7.602 1 98.69 73 SER B CA 1
ATOM 3725 C C . SER B 1 73 ? -17.172 -8.023 6.523 1 98.69 73 SER B C 1
ATOM 3727 O O . SER B 1 73 ? -17.375 -9.227 6.359 1 98.69 73 SER B O 1
ATOM 3729 N N . LEU B 1 74 ? -16.297 -7.367 5.801 1 98.81 74 LEU B N 1
ATOM 3730 C CA . LEU B 1 74 ? -15.508 -8.055 4.781 1 98.81 74 LEU B CA 1
ATOM 3731 C C . LEU B 1 74 ? -14.516 -9.023 5.422 1 98.81 74 LEU B C 1
ATOM 3733 O O . LEU B 1 74 ? -14.312 -10.133 4.914 1 98.81 74 LEU B O 1
ATOM 3737 N N . ARG B 1 75 ? -13.852 -8.602 6.496 1 98.81 75 ARG B N 1
ATOM 3738 C CA . ARG B 1 75 ? -12.961 -9.484 7.238 1 98.81 75 ARG B CA 1
ATOM 3739 C C . ARG B 1 75 ? -13.695 -10.75 7.676 1 98.81 75 ARG B C 1
ATOM 3741 O O . ARG B 1 75 ? -13.156 -11.859 7.551 1 98.81 75 ARG B O 1
ATOM 3748 N N . ALA B 1 76 ? -14.914 -10.57 8.148 1 98.88 76 ALA B N 1
ATOM 3749 C CA . ALA B 1 76 ? -15.719 -11.711 8.578 1 98.88 76 ALA B CA 1
ATOM 3750 C C . ALA B 1 76 ? -16.062 -12.617 7.402 1 98.88 76 ALA B C 1
ATOM 3752 O O . ALA B 1 76 ? -16 -13.844 7.52 1 98.88 76 ALA B O 1
ATOM 3753 N N . LYS B 1 77 ? -16.438 -12.078 6.289 1 98.88 77 LYS B N 1
ATOM 3754 C CA . LYS B 1 77 ? -16.781 -12.852 5.098 1 98.88 77 LYS B CA 1
ATOM 3755 C C . LYS B 1 77 ? -15.586 -13.641 4.586 1 98.88 77 LYS B C 1
ATOM 3757 O O . LYS B 1 77 ? -15.727 -14.789 4.164 1 98.88 77 LYS B O 1
ATOM 3762 N N . ILE B 1 78 ? -14.414 -13 4.613 1 98.88 78 ILE B N 1
ATOM 3763 C CA . ILE B 1 78 ? -13.188 -13.672 4.184 1 98.88 78 ILE B CA 1
ATOM 3764 C C . ILE B 1 78 ? -12.883 -14.844 5.113 1 98.88 78 ILE B C 1
ATOM 3766 O O . ILE B 1 78 ? -12.586 -15.945 4.652 1 98.88 78 ILE B O 1
ATOM 3770 N N . ALA B 1 79 ? -12.953 -14.586 6.422 1 98.75 79 ALA B N 1
ATOM 3771 C CA . ALA B 1 79 ? -12.727 -15.656 7.391 1 98.75 79 ALA B CA 1
ATOM 3772 C C . ALA B 1 79 ? -13.688 -16.828 7.152 1 98.75 79 ALA B C 1
ATOM 3774 O O . ALA B 1 79 ? -13.266 -17.984 7.09 1 98.75 79 ALA B O 1
ATOM 3775 N N . ASP B 1 80 ? -14.945 -16.516 6.992 1 98.75 80 ASP B N 1
ATOM 3776 C CA . ASP B 1 80 ? -15.961 -17.531 6.766 1 98.75 80 ASP B CA 1
ATOM 3777 C C . ASP B 1 80 ? -15.672 -18.344 5.5 1 98.75 80 ASP B C 1
ATOM 3779 O O . ASP B 1 80 ? -15.812 -19.562 5.484 1 98.75 80 ASP B O 1
ATOM 3783 N N . ARG B 1 81 ? -15.312 -17.688 4.508 1 98.5 81 ARG B N 1
ATOM 3784 C CA . ARG B 1 81 ? -15.023 -18.344 3.24 1 98.5 81 ARG B CA 1
ATOM 3785 C C . ARG B 1 81 ? -13.812 -19.266 3.369 1 98.5 81 ARG B C 1
ATOM 3787 O O . ARG B 1 81 ? -13.836 -20.406 2.891 1 98.5 81 ARG B O 1
ATOM 3794 N N . MET B 1 82 ? -12.773 -18.797 4.012 1 98.44 82 MET B N 1
ATOM 3795 C CA . MET B 1 82 ? -11.594 -19.641 4.23 1 98.44 82 MET B CA 1
ATOM 3796 C C . MET B 1 82 ? -11.953 -20.875 5.055 1 98.44 82 MET B C 1
ATOM 3798 O O . MET B 1 82 ? -11.477 -21.969 4.773 1 98.44 82 MET B O 1
ATOM 3802 N N . ASN B 1 83 ? -12.797 -20.672 6.086 1 98.44 83 ASN B N 1
ATOM 3803 C CA . ASN B 1 83 ? -13.242 -21.781 6.91 1 98.44 83 ASN B CA 1
ATOM 3804 C C . ASN B 1 83 ? -14 -22.828 6.086 1 98.44 83 ASN B C 1
ATOM 3806 O O . ASN B 1 83 ? -13.766 -24.016 6.23 1 98.44 83 ASN B O 1
ATOM 3810 N N . ARG B 1 84 ? -14.82 -22.375 5.207 1 97.94 84 ARG B N 1
ATOM 3811 C CA . ARG B 1 84 ? -15.617 -23.281 4.383 1 97.94 84 ARG B CA 1
ATOM 3812 C C . ARG B 1 84 ? -14.758 -23.984 3.336 1 97.94 84 ARG B C 1
ATOM 3814 O O . ARG B 1 84 ? -14.922 -25.172 3.09 1 97.94 84 ARG B O 1
ATOM 3821 N N . LYS B 1 85 ? -13.883 -23.266 2.744 1 97.5 85 LYS B N 1
ATOM 3822 C CA . LYS B 1 85 ? -13.141 -23.781 1.597 1 97.5 85 LYS B CA 1
ATOM 3823 C C . LYS B 1 85 ? -11.953 -24.625 2.045 1 97.5 85 LYS B C 1
ATOM 3825 O O . LYS B 1 85 ? -11.609 -25.625 1.393 1 97.5 85 LYS B O 1
ATOM 3830 N N . TYR B 1 86 ? -11.297 -24.219 3.152 1 97.38 86 TYR B N 1
ATOM 3831 C CA . TYR B 1 86 ? -10.008 -24.828 3.475 1 97.38 86 TYR B CA 1
ATOM 3832 C C . TYR B 1 86 ? -10.023 -25.453 4.867 1 97.38 86 TYR B C 1
ATOM 3834 O O . TYR B 1 86 ? -8.977 -25.812 5.406 1 97.38 86 TYR B O 1
ATOM 3842 N N . LYS B 1 87 ? -11.172 -25.469 5.531 1 94.56 87 LYS B N 1
ATOM 3843 C CA . LYS B 1 87 ? -11.398 -26.125 6.809 1 94.56 87 LYS B CA 1
ATOM 3844 C C . LYS B 1 87 ? -10.633 -25.438 7.934 1 94.56 87 LYS B C 1
ATOM 3846 O O . LYS B 1 87 ? -10.094 -26.094 8.82 1 94.56 87 LYS B O 1
ATOM 3851 N N . SER B 1 88 ? -10.383 -24.172 7.727 1 96.19 88 SER B N 1
ATOM 3852 C CA . SER B 1 88 ? -9.75 -23.375 8.773 1 96.19 88 SER B CA 1
ATOM 3853 C C . SER B 1 88 ? -10.758 -23.016 9.867 1 96.19 88 SER B C 1
ATOM 3855 O O . SER B 1 88 ? -11.906 -23.453 9.828 1 96.19 88 SER B O 1
ATOM 3857 N N . HIS B 1 89 ? -10.281 -22.391 10.938 1 96 89 HIS B N 1
ATOM 3858 C CA . HIS B 1 89 ? -11.086 -21.875 12.031 1 96 89 HIS B CA 1
ATOM 3859 C C . HIS B 1 89 ? -10.688 -20.438 12.383 1 96 89 HIS B C 1
ATOM 3861 O O . HIS B 1 89 ? -10.133 -20.188 13.453 1 96 89 HIS B O 1
ATOM 3867 N N . LEU B 1 90 ? -11.086 -19.594 11.523 1 97.75 90 LEU B N 1
ATOM 3868 C CA . LEU B 1 90 ? -10.656 -18.203 11.633 1 97.75 90 LEU B CA 1
ATOM 3869 C C . LEU B 1 90 ? -11.836 -17.297 11.992 1 97.75 90 LEU B C 1
ATOM 3871 O O . LEU B 1 90 ? -12.984 -17.625 11.695 1 97.75 90 LEU B O 1
ATOM 3875 N N . GLY B 1 91 ? -11.617 -16.281 12.742 1 98.06 91 GLY B N 1
ATOM 3876 C CA . GLY B 1 91 ? -12.523 -15.148 12.898 1 98.06 91 GLY B CA 1
ATOM 3877 C C . GLY B 1 91 ? -12.039 -13.891 12.195 1 98.06 91 GLY B C 1
ATOM 3878 O O . GLY B 1 91 ? -10.961 -13.883 11.602 1 98.06 91 GLY B O 1
ATOM 3879 N N . ALA B 1 92 ? -12.906 -12.875 12.234 1 98.06 92 ALA B N 1
ATOM 3880 C CA . ALA B 1 92 ? -12.547 -11.602 11.625 1 98.06 92 ALA B CA 1
ATOM 3881 C C . ALA B 1 92 ? -11.234 -11.062 12.195 1 98.06 92 ALA B C 1
ATOM 3883 O O . ALA B 1 92 ? -10.469 -10.398 11.484 1 98.06 92 ALA B O 1
ATOM 3884 N N . GLU B 1 93 ? -10.93 -11.289 13.461 1 97 93 GLU B N 1
ATOM 3885 C CA . GLU B 1 93 ? -9.742 -10.781 14.141 1 97 93 GLU B CA 1
ATOM 3886 C C . GLU B 1 93 ? -8.469 -11.406 13.57 1 97 93 GLU B C 1
ATOM 3888 O O . GLU B 1 93 ? -7.371 -10.906 13.812 1 97 93 GLU B O 1
ATOM 3893 N N . ASN B 1 94 ? -8.648 -12.484 12.766 1 98.19 94 ASN B N 1
ATOM 3894 C CA . ASN B 1 94 ? -7.5 -13.148 12.156 1 98.19 94 ASN B CA 1
ATOM 3895 C C . ASN B 1 94 ? -7.207 -12.602 10.766 1 98.19 94 ASN B C 1
ATOM 3897 O O . ASN B 1 94 ? -6.25 -13.016 10.109 1 98.19 94 ASN B O 1
ATOM 3901 N N . ILE B 1 95 ? -8.062 -11.641 10.344 1 98.81 95 ILE B N 1
ATOM 3902 C CA . ILE B 1 95 ? -7.957 -11.195 8.953 1 98.81 95 ILE B CA 1
ATOM 3903 C C . ILE B 1 95 ? -7.48 -9.75 8.914 1 98.81 95 ILE B C 1
ATOM 3905 O O . ILE B 1 95 ? -8.086 -8.867 9.531 1 98.81 95 ILE B O 1
ATOM 3909 N N . LEU B 1 96 ? -6.422 -9.484 8.203 1 98.69 96 LEU B N 1
ATOM 3910 C CA . LEU B 1 96 ? -5.949 -8.148 7.855 1 98.69 96 LEU B CA 1
ATOM 3911 C C . LEU B 1 96 ? -6.105 -7.895 6.359 1 98.69 96 LEU B C 1
ATOM 3913 O O . LEU B 1 96 ? -5.508 -8.594 5.539 1 98.69 96 LEU B O 1
ATOM 3917 N N . ILE B 1 97 ? -6.93 -6.918 6 1 98.81 97 ILE B N 1
ATOM 3918 C CA . ILE B 1 97 ? -7.059 -6.562 4.59 1 98.81 97 ILE B CA 1
ATOM 3919 C C . ILE B 1 97 ? -5.816 -5.805 4.133 1 98.81 97 ILE B C 1
ATOM 3921 O O . ILE B 1 97 ? -5.336 -4.906 4.828 1 98.81 97 ILE B O 1
ATOM 3925 N N . THR B 1 98 ? -5.328 -6.184 3.01 1 98.75 98 THR B N 1
ATOM 3926 C CA . THR B 1 98 ? -4.086 -5.598 2.52 1 98.75 98 THR B CA 1
ATOM 3927 C C . THR B 1 98 ? -4.25 -5.109 1.082 1 98.75 98 THR B C 1
ATOM 3929 O O . THR B 1 98 ? -5.234 -5.441 0.418 1 98.75 98 THR B O 1
ATOM 3932 N N . THR B 1 99 ? -3.344 -4.246 0.628 1 98.44 99 THR B N 1
ATOM 3933 C CA . THR B 1 99 ? -3.32 -3.752 -0.745 1 98.44 99 THR B CA 1
ATOM 3934 C C . THR B 1 99 ? -2.676 -4.777 -1.676 1 98.44 99 THR B C 1
ATOM 3936 O O . THR B 1 99 ? -1.492 -4.664 -2.004 1 98.44 99 THR B O 1
ATOM 3939 N N . GLY B 1 100 ? -3.488 -5.68 -2.061 1 97.19 100 GLY B N 1
ATOM 3940 C CA . GLY B 1 100 ? -2.971 -6.883 -2.693 1 97.19 100 GLY B CA 1
ATOM 3941 C C . GLY B 1 100 ? -2.229 -7.793 -1.731 1 97.19 100 GLY B C 1
ATOM 3942 O O . GLY B 1 100 ? -1.854 -7.371 -0.635 1 97.19 100 GLY B O 1
ATOM 3943 N N . SER B 1 101 ? -2.02 -9.016 -2.193 1 97 101 SER B N 1
ATOM 3944 C CA . SER B 1 101 ? -1.293 -9.938 -1.33 1 97 101 SER B CA 1
ATOM 3945 C C . SER B 1 101 ? 0.203 -9.641 -1.336 1 97 101 SER B C 1
ATOM 3947 O O . SER B 1 101 ? 0.93 -10.07 -0.437 1 97 101 SER B O 1
ATOM 3949 N N . GLN B 1 102 ? 0.675 -8.914 -2.373 1 96.5 102 GLN B N 1
ATOM 3950 C CA . GLN B 1 102 ? 2.072 -8.5 -2.457 1 96.5 102 GLN B CA 1
ATOM 3951 C C . GLN B 1 102 ? 2.504 -7.762 -1.193 1 96.5 102 GLN B C 1
ATOM 3953 O O . GLN B 1 102 ? 3.641 -7.91 -0.739 1 96.5 102 GLN B O 1
ATOM 3958 N N . GLN B 1 103 ? 1.632 -6.977 -0.632 1 98.38 103 GLN B N 1
ATOM 3959 C CA . GLN B 1 103 ? 1.948 -6.195 0.559 1 98.38 103 GLN B CA 1
ATOM 3960 C C . GLN B 1 103 ? 2.303 -7.102 1.733 1 98.38 103 GLN B C 1
ATOM 3962 O O . GLN B 1 103 ? 3.143 -6.75 2.564 1 98.38 103 GLN B O 1
ATOM 3967 N N . ASN B 1 104 ? 1.669 -8.273 1.803 1 98.62 104 ASN B N 1
ATOM 3968 C CA . ASN B 1 104 ? 1.985 -9.227 2.861 1 98.62 104 ASN B CA 1
ATOM 3969 C C . ASN B 1 104 ? 3.447 -9.664 2.805 1 98.62 104 ASN B C 1
ATOM 3971 O O . ASN B 1 104 ? 4.094 -9.828 3.84 1 98.62 104 ASN B O 1
ATOM 3975 N N . LEU B 1 105 ? 3.926 -9.906 1.583 1 98.44 105 LEU B N 1
ATOM 3976 C CA . LEU B 1 105 ? 5.309 -10.328 1.393 1 98.44 105 LEU B CA 1
ATOM 3977 C C . LEU B 1 105 ? 6.277 -9.25 1.865 1 98.44 105 LEU B C 1
ATOM 3979 O O . LEU B 1 105 ? 7.234 -9.539 2.59 1 98.44 105 LEU B O 1
ATOM 3983 N N . ASP B 1 106 ? 6.004 -8.078 1.491 1 97.88 106 ASP B N 1
ATOM 3984 C CA . ASP B 1 106 ? 6.84 -6.953 1.9 1 97.88 106 ASP B CA 1
ATOM 3985 C C . ASP B 1 106 ? 6.836 -6.789 3.42 1 97.88 106 ASP B C 1
ATOM 3987 O O . ASP B 1 106 ? 7.891 -6.625 4.035 1 97.88 106 ASP B O 1
ATOM 3991 N N . MET B 1 107 ? 5.641 -6.816 4.031 1 98.31 107 MET B N 1
ATOM 3992 C CA . MET B 1 107 ? 5.52 -6.664 5.48 1 98.31 107 MET B CA 1
ATOM 3993 C C . MET B 1 107 ? 6.211 -7.809 6.207 1 98.31 107 MET B C 1
ATOM 3995 O O . MET B 1 107 ? 6.879 -7.594 7.219 1 98.31 107 MET B O 1
ATOM 3999 N N . ALA B 1 108 ? 6.051 -9.023 5.703 1 98.5 108 ALA B N 1
ATOM 4000 C CA . ALA B 1 108 ? 6.715 -10.164 6.324 1 98.5 108 ALA B CA 1
ATOM 4001 C C . ALA B 1 108 ? 8.234 -9.992 6.312 1 98.5 108 ALA B C 1
ATOM 4003 O O . ALA B 1 108 ? 8.906 -10.281 7.305 1 98.5 108 ALA B O 1
ATOM 4004 N N . GLY B 1 109 ? 8.758 -9.555 5.156 1 98 109 GLY B N 1
ATOM 4005 C CA . GLY B 1 109 ? 10.188 -9.273 5.105 1 98 109 GLY B CA 1
ATOM 4006 C C . GLY B 1 109 ? 10.633 -8.281 6.164 1 98 109 GLY B C 1
ATOM 4007 O O . GLY B 1 109 ? 11.625 -8.508 6.855 1 98 109 GLY B O 1
ATOM 4008 N N . LYS B 1 110 ? 9.883 -7.207 6.277 1 97.12 110 LYS B N 1
ATOM 4009 C CA . LYS B 1 110 ? 10.18 -6.156 7.246 1 97.12 110 LYS B CA 1
ATOM 4010 C C . LYS B 1 110 ? 10.125 -6.699 8.672 1 97.12 110 LYS B C 1
ATOM 4012 O O . LYS B 1 110 ? 10.953 -6.328 9.516 1 97.12 110 LYS B O 1
ATOM 4017 N N . ILE B 1 111 ? 9.219 -7.551 8.977 1 97.69 111 ILE B N 1
ATOM 4018 C CA . ILE B 1 111 ? 8.93 -8.023 10.328 1 97.69 111 ILE B CA 1
ATOM 4019 C C . ILE B 1 111 ? 9.953 -9.094 10.727 1 97.69 111 ILE B C 1
ATOM 4021 O O . ILE B 1 111 ? 10.398 -9.125 11.875 1 97.69 111 ILE B O 1
ATOM 4025 N N . PHE B 1 112 ? 10.438 -9.898 9.789 1 98.06 112 PHE B N 1
ATOM 4026 C CA . PHE B 1 112 ? 11.133 -11.109 10.211 1 98.06 112 PHE B CA 1
ATOM 4027 C C . PHE B 1 112 ? 12.625 -11.008 9.922 1 98.06 112 PHE B C 1
ATOM 4029 O O . PHE B 1 112 ? 13.438 -11.664 10.578 1 98.06 112 PHE B O 1
ATOM 4036 N N . PHE B 1 113 ? 13.078 -10.211 8.984 1 97.75 113 PHE B N 1
ATOM 4037 C CA . PHE B 1 113 ? 14.445 -10.398 8.508 1 97.75 113 PHE B CA 1
ATOM 4038 C C . PHE B 1 113 ? 15.344 -9.258 8.969 1 97.75 113 PHE B C 1
ATOM 4040 O O . PHE B 1 113 ? 15.016 -8.086 8.773 1 97.75 113 PHE B O 1
ATOM 4047 N N . ASP B 1 114 ? 16.406 -9.594 9.555 1 96.75 114 ASP B N 1
ATOM 4048 C CA . ASP B 1 114 ? 17.625 -8.797 9.539 1 96.75 114 ASP B CA 1
ATOM 4049 C C . ASP B 1 114 ? 18.578 -9.273 8.453 1 96.75 114 ASP B C 1
ATOM 4051 O O . ASP B 1 114 ? 18.422 -10.375 7.918 1 96.75 114 ASP B O 1
ATOM 4055 N N . GLU B 1 115 ? 19.484 -8.406 8.094 1 95.69 115 GLU B N 1
ATOM 4056 C CA . GLU B 1 115 ? 20.5 -8.82 7.129 1 95.69 115 GLU B CA 1
ATOM 4057 C C . GLU B 1 115 ? 21.156 -10.141 7.535 1 95.69 115 GLU B C 1
ATOM 4059 O O . GLU B 1 115 ? 21.562 -10.312 8.688 1 95.69 115 GLU B O 1
ATOM 4064 N N . GLY B 1 116 ? 21.125 -11.094 6.625 1 96.81 116 GLY B N 1
ATOM 4065 C CA . GLY B 1 116 ? 21.797 -12.359 6.867 1 96.81 116 GLY B CA 1
ATOM 4066 C C . GLY B 1 116 ? 20.875 -13.438 7.383 1 96.81 116 GLY B C 1
ATOM 4067 O O . GLY B 1 116 ? 21.219 -14.625 7.367 1 96.81 116 GLY B O 1
ATOM 4068 N N . ASP B 1 117 ? 19.703 -13.078 7.867 1 98.31 117 ASP B N 1
ATOM 4069 C CA . ASP B 1 117 ? 18.703 -14.094 8.227 1 98.31 117 ASP B CA 1
ATOM 4070 C C . ASP B 1 117 ? 18.328 -14.945 7.012 1 98.31 117 ASP B C 1
ATOM 4072 O O . ASP B 1 117 ? 18.609 -14.562 5.871 1 98.31 117 ASP B O 1
ATOM 4076 N N . VAL B 1 118 ? 17.719 -16.109 7.273 1 98.62 118 VAL B N 1
ATOM 4077 C CA . VAL B 1 118 ? 17.516 -17.062 6.18 1 98.62 118 VAL B CA 1
ATOM 4078 C C . VAL B 1 118 ? 16.016 -17.25 5.93 1 98.62 118 VAL B C 1
ATOM 4080 O O . VAL B 1 118 ? 15.242 -17.422 6.875 1 98.62 118 VAL B O 1
ATOM 4083 N N . VAL B 1 119 ? 15.602 -17.156 4.746 1 98.75 119 VAL B N 1
ATOM 4084 C CA . VAL B 1 119 ? 14.266 -17.531 4.293 1 98.75 119 VAL B CA 1
ATOM 4085 C C . VAL B 1 119 ? 14.359 -18.781 3.412 1 98.75 119 VAL B C 1
ATOM 4087 O O . VAL B 1 119 ? 15.211 -18.859 2.52 1 98.75 119 VAL B O 1
ATOM 4090 N N . LEU B 1 120 ? 13.594 -19.812 3.752 1 98.75 120 LEU B N 1
ATOM 4091 C CA . LEU B 1 120 ? 13.516 -21.031 2.949 1 98.75 120 LEU B CA 1
ATOM 4092 C C . LEU B 1 120 ? 12.344 -20.969 1.979 1 98.75 120 LEU B C 1
ATOM 4094 O O . LEU B 1 120 ? 11.242 -20.547 2.354 1 98.75 120 LEU B O 1
ATOM 4098 N N . MET B 1 121 ? 12.562 -21.344 0.758 1 98.19 121 MET B N 1
ATOM 4099 C CA . MET B 1 121 ? 11.547 -21.25 -0.291 1 98.19 121 MET B CA 1
ATOM 4100 C C . MET B 1 121 ? 11.633 -22.438 -1.232 1 98.19 121 MET B C 1
ATOM 4102 O O . MET B 1 121 ? 12.68 -23.078 -1.341 1 98.19 121 MET B O 1
ATOM 4106 N N . GLU B 1 122 ? 10.547 -22.656 -1.888 1 97.75 122 GLU B N 1
ATOM 4107 C CA . GLU B 1 122 ? 10.555 -23.609 -2.994 1 97.75 122 GLU B CA 1
ATOM 4108 C C . GLU B 1 122 ? 11.484 -23.141 -4.113 1 97.75 122 GLU B C 1
ATOM 4110 O O . GLU B 1 122 ? 11.797 -21.953 -4.219 1 97.75 122 GLU B O 1
ATOM 4115 N N . SER B 1 123 ? 11.961 -24.141 -4.875 1 96.25 123 SER B N 1
ATOM 4116 C CA . SER B 1 123 ? 12.758 -23.875 -6.066 1 96.25 123 SER B CA 1
ATOM 4117 C C . SER B 1 123 ? 12.258 -24.672 -7.262 1 96.25 123 SER B C 1
ATOM 4119 O O . SER B 1 123 ? 12.414 -25.891 -7.309 1 96.25 123 SER B O 1
ATOM 4121 N N . PRO B 1 124 ? 11.656 -24.031 -8.273 1 96.81 124 PRO B N 1
ATOM 4122 C CA . PRO B 1 124 ? 11.438 -22.594 -8.438 1 96.81 124 PRO B CA 1
ATOM 4123 C C . PRO B 1 124 ? 10.297 -22.062 -7.559 1 96.81 124 PRO B C 1
ATOM 4125 O O . PRO B 1 124 ? 9.602 -22.859 -6.914 1 96.81 124 PRO B O 1
ATOM 4128 N N . THR B 1 125 ? 10.164 -20.719 -7.484 1 97.19 125 THR B N 1
ATOM 4129 C CA . THR B 1 125 ? 9.117 -20.078 -6.699 1 97.19 125 THR B CA 1
ATOM 4130 C C . THR B 1 125 ? 8.695 -18.75 -7.332 1 97.19 125 THR B C 1
ATOM 4132 O O . THR B 1 125 ? 9.062 -18.469 -8.469 1 97.19 125 THR B O 1
ATOM 4135 N N . TYR B 1 126 ? 7.863 -18.062 -6.676 1 95.88 126 TYR B N 1
ATOM 4136 C CA . TYR B 1 126 ? 7.258 -16.828 -7.18 1 95.88 126 TYR B CA 1
ATOM 4137 C C . TYR B 1 126 ? 8.266 -15.688 -7.176 1 95.88 126 TYR B C 1
ATOM 4139 O O . TYR B 1 126 ? 8.75 -15.289 -6.117 1 95.88 126 TYR B O 1
ATOM 4147 N N . LEU B 1 127 ? 8.484 -15.117 -8.289 1 92.19 127 LEU B N 1
ATOM 4148 C CA . LEU B 1 127 ? 9.516 -14.102 -8.516 1 92.19 127 LEU B CA 1
ATOM 4149 C C . LEU B 1 127 ? 9.281 -12.883 -7.633 1 92.19 127 LEU B C 1
ATOM 4151 O O . LEU B 1 127 ? 10.227 -12.32 -7.082 1 92.19 127 LEU B O 1
ATOM 4155 N N . ALA B 1 128 ? 8.039 -12.438 -7.512 1 91.38 128 ALA B N 1
ATOM 4156 C CA . ALA B 1 128 ? 7.773 -11.203 -6.777 1 91.38 128 ALA B CA 1
ATOM 4157 C C . ALA B 1 128 ? 7.992 -11.398 -5.281 1 91.38 128 ALA B C 1
ATOM 4159 O O . ALA B 1 128 ? 8.234 -10.43 -4.551 1 91.38 128 ALA B O 1
ATOM 4160 N N . ALA B 1 129 ? 7.844 -12.594 -4.773 1 96.12 129 ALA B N 1
ATOM 4161 C CA . ALA B 1 129 ? 8.203 -12.875 -3.385 1 96.12 129 ALA B CA 1
ATOM 4162 C C . ALA B 1 129 ? 9.703 -12.703 -3.166 1 96.12 129 ALA B C 1
ATOM 4164 O O . ALA B 1 129 ? 10.133 -12.094 -2.182 1 96.12 129 ALA B O 1
ATOM 4165 N N . ILE B 1 130 ? 10.492 -13.281 -4.125 1 94.88 130 ILE B N 1
ATOM 4166 C CA . ILE B 1 130 ? 11.945 -13.133 -4.07 1 94.88 130 ILE B CA 1
ATOM 4167 C C . ILE B 1 130 ? 12.312 -11.648 -3.998 1 94.88 130 ILE B C 1
ATOM 4169 O O . ILE B 1 130 ? 13.07 -11.234 -3.119 1 94.88 130 ILE B O 1
ATOM 4173 N N . ASN B 1 131 ? 11.719 -10.906 -4.836 1 92.06 131 ASN B N 1
ATOM 4174 C CA . ASN B 1 131 ? 12.039 -9.484 -4.918 1 92.06 131 ASN B CA 1
ATOM 4175 C C . ASN B 1 131 ? 11.625 -8.742 -3.65 1 92.06 131 ASN B C 1
ATOM 4177 O O . ASN B 1 131 ? 12.344 -7.863 -3.178 1 92.06 131 ASN B O 1
ATOM 4181 N N . ALA B 1 132 ? 10.469 -9.047 -3.135 1 94.94 132 ALA B N 1
ATOM 4182 C CA . ALA B 1 132 ? 9.992 -8.414 -1.909 1 94.94 132 ALA B CA 1
ATOM 4183 C C . ALA B 1 132 ? 10.953 -8.672 -0.75 1 94.94 132 ALA B C 1
ATOM 4185 O O . ALA B 1 132 ? 11.289 -7.754 0.003 1 94.94 132 ALA B O 1
ATOM 4186 N N . PHE B 1 133 ? 11.414 -9.906 -0.628 1 96.81 133 PHE B N 1
ATOM 4187 C CA . PHE B 1 133 ? 12.281 -10.266 0.489 1 96.81 133 PHE B CA 1
ATOM 4188 C C . PHE B 1 133 ? 13.68 -9.695 0.296 1 96.81 133 PHE B C 1
ATOM 4190 O O . PHE B 1 133 ? 14.359 -9.359 1.269 1 96.81 133 PHE B O 1
ATOM 4197 N N . LYS B 1 134 ? 14.133 -9.57 -0.986 1 94.12 134 LYS B N 1
ATOM 4198 C CA . LYS B 1 134 ? 15.461 -9.047 -1.282 1 94.12 134 LYS B CA 1
ATOM 4199 C C . LYS B 1 134 ? 15.664 -7.676 -0.639 1 94.12 134 LYS B C 1
ATOM 4201 O O . LYS B 1 134 ? 16.781 -7.332 -0.241 1 94.12 134 LYS B O 1
ATOM 4206 N N . ALA B 1 135 ? 14.648 -6.973 -0.473 1 92.88 135 ALA B N 1
ATOM 4207 C CA . ALA B 1 135 ? 14.688 -5.621 0.079 1 92.88 135 ALA B CA 1
ATOM 4208 C C . ALA B 1 135 ? 15.148 -5.637 1.534 1 92.88 135 ALA B C 1
ATOM 4210 O O . ALA B 1 135 ? 15.516 -4.598 2.088 1 92.88 135 ALA B O 1
ATOM 4211 N N . TYR B 1 136 ? 15.18 -6.762 2.148 1 95.88 136 TYR B N 1
ATOM 4212 C CA . TYR B 1 136 ? 15.547 -6.855 3.557 1 95.88 136 TYR B CA 1
ATOM 4213 C C . TYR B 1 136 ? 16.797 -7.715 3.74 1 95.88 136 TYR B C 1
ATOM 4215 O O . TYR B 1 136 ? 17.125 -8.094 4.863 1 95.88 136 TYR B O 1
ATOM 4223 N N . GLN B 1 137 ? 17.344 -8.141 2.617 1 96 137 GLN B N 1
ATOM 4224 C CA . GLN B 1 137 ? 18.688 -8.703 2.482 1 96 137 GLN B CA 1
ATOM 4225 C C . GLN B 1 137 ? 18.812 -10.016 3.248 1 96 137 GLN B C 1
ATOM 4227 O O . GLN B 1 137 ? 19.781 -10.227 3.986 1 96 137 GLN B O 1
ATOM 4232 N N . PRO B 1 138 ? 17.828 -10.883 3.123 1 97.31 138 PRO B N 1
ATOM 4233 C CA . PRO B 1 138 ? 18.016 -12.227 3.676 1 97.31 138 PRO B CA 1
ATOM 4234 C C . PRO B 1 138 ? 18.922 -13.102 2.805 1 97.31 138 PRO B C 1
ATOM 4236 O O . PRO B 1 138 ? 19.281 -12.703 1.693 1 97.31 138 PRO B O 1
ATOM 4239 N N . VAL B 1 139 ? 19.344 -14.18 3.371 1 97.94 139 VAL B N 1
ATOM 4240 C CA . VAL B 1 139 ? 19.922 -15.258 2.58 1 97.94 139 VAL B CA 1
ATOM 4241 C C . VAL B 1 139 ? 18.812 -16.203 2.109 1 97.94 139 VAL B C 1
ATOM 4243 O O . VAL B 1 139 ? 18.016 -16.688 2.918 1 97.94 139 VAL B O 1
ATOM 4246 N N . PHE B 1 140 ? 18.734 -16.422 0.829 1 97.81 140 PHE B N 1
ATOM 4247 C CA . PHE B 1 140 ? 17.75 -17.344 0.261 1 97.81 140 PHE B CA 1
ATOM 4248 C C . PHE B 1 140 ? 18.281 -18.781 0.267 1 97.81 140 PHE B C 1
ATOM 4250 O O . PHE B 1 140 ? 19.328 -19.062 -0.305 1 97.81 140 PHE B O 1
ATOM 4257 N N . LYS B 1 141 ? 17.594 -19.609 0.907 1 98.19 141 LYS B N 1
ATOM 4258 C CA . LYS B 1 141 ? 17.906 -21.047 0.864 1 98.19 141 LYS B CA 1
ATOM 4259 C C . LYS B 1 141 ? 16.812 -21.812 0.14 1 98.19 141 LYS B C 1
ATOM 4261 O O . LYS B 1 141 ? 15.656 -21.797 0.553 1 98.19 141 LYS B O 1
ATOM 4266 N N . GLU B 1 142 ? 17.203 -22.438 -0.921 1 97.94 142 GLU B N 1
ATOM 4267 C CA . GLU B 1 142 ? 16.266 -23.203 -1.759 1 97.94 142 GLU B CA 1
ATOM 4268 C C . GLU B 1 142 ? 16.031 -24.594 -1.201 1 97.94 142 GLU B C 1
ATOM 4270 O O . GLU B 1 142 ? 16.984 -25.266 -0.777 1 97.94 142 GLU B O 1
ATOM 4275 N N . VAL B 1 143 ? 14.797 -25 -1.133 1 98.31 143 VAL B N 1
ATOM 4276 C CA . VAL B 1 143 ? 14.445 -26.359 -0.755 1 98.31 143 VAL B CA 1
ATOM 4277 C C . VAL B 1 143 ? 14.023 -27.141 -1.993 1 98.31 143 VAL B C 1
ATOM 4279 O O . VAL B 1 143 ? 13.141 -26.719 -2.738 1 98.31 143 VAL B O 1
ATOM 4282 N N . PRO B 1 144 ? 14.633 -28.266 -2.197 1 96.81 144 PRO B N 1
ATOM 4283 C CA . PRO B 1 144 ? 14.258 -29.078 -3.357 1 96.81 144 PRO B CA 1
ATOM 4284 C C . PRO B 1 144 ? 12.758 -29.344 -3.432 1 96.81 144 PRO B C 1
ATOM 4286 O O . PRO B 1 144 ? 12.125 -29.641 -2.41 1 96.81 144 PRO B O 1
ATOM 4289 N N . THR B 1 145 ? 12.234 -29.188 -4.633 1 95.88 145 THR B N 1
ATOM 4290 C CA . THR B 1 145 ? 10.805 -29.328 -4.906 1 95.88 145 THR B CA 1
ATOM 4291 C C . THR B 1 145 ? 10.578 -30.297 -6.062 1 95.88 145 THR B C 1
ATOM 4293 O O . THR B 1 145 ? 11.312 -30.281 -7.055 1 95.88 145 THR B O 1
ATOM 4296 N N . ASP B 1 146 ? 9.672 -31.234 -5.883 1 95.88 146 ASP B N 1
ATOM 4297 C CA . ASP B 1 146 ? 9.32 -32.188 -6.941 1 95.88 146 ASP B CA 1
ATOM 4298 C C . ASP B 1 146 ? 7.871 -31.969 -7.391 1 95.88 146 ASP B C 1
ATOM 4300 O O . ASP B 1 146 ? 7.305 -30.891 -7.219 1 95.88 146 ASP B O 1
ATOM 4304 N N . ASP B 1 147 ? 7.277 -32.938 -8.086 1 94.75 147 ASP B N 1
ATOM 4305 C CA . ASP B 1 147 ? 5.949 -32.781 -8.68 1 94.75 147 ASP B CA 1
ATOM 4306 C C . ASP B 1 147 ? 4.867 -32.75 -7.602 1 94.75 147 ASP B C 1
ATOM 4308 O O . ASP B 1 147 ? 3.705 -32.469 -7.895 1 94.75 147 ASP B O 1
ATOM 4312 N N . LYS B 1 148 ? 5.301 -32.969 -6.375 1 95.06 148 LYS B N 1
ATOM 4313 C CA . LYS B 1 148 ? 4.352 -32.906 -5.266 1 95.06 148 LYS B CA 1
ATOM 4314 C C . LYS B 1 148 ? 4.668 -31.766 -4.32 1 95.06 148 LYS B C 1
ATOM 4316 O O . LYS B 1 148 ? 4.137 -31.703 -3.211 1 95.06 148 LYS B O 1
ATOM 4321 N N . GLY B 1 149 ? 5.551 -30.938 -4.719 1 95.69 149 GLY B N 1
ATOM 4322 C CA . GLY B 1 149 ? 5.875 -29.766 -3.918 1 95.69 149 GLY B CA 1
ATOM 4323 C C . GLY B 1 149 ? 7.188 -29.906 -3.164 1 95.69 149 GLY B C 1
ATOM 4324 O O . GLY B 1 149 ? 8.031 -30.719 -3.521 1 95.69 149 GLY B O 1
ATOM 4325 N N . MET B 1 150 ? 7.391 -29.031 -2.197 1 98.12 150 MET B N 1
ATOM 4326 C CA . MET B 1 150 ? 8.594 -29 -1.373 1 98.12 150 MET B CA 1
ATOM 4327 C C . MET B 1 150 ? 8.828 -30.344 -0.695 1 98.12 150 MET B C 1
ATOM 4329 O O . MET B 1 150 ? 7.902 -30.938 -0.134 1 98.12 150 MET B O 1
ATOM 4333 N N . ILE B 1 151 ? 10.07 -30.891 -0.718 1 98.62 151 ILE B N 1
ATOM 4334 C CA . ILE B 1 151 ? 10.398 -32.188 -0.132 1 98.62 151 ILE B CA 1
ATOM 4335 C C . ILE B 1 151 ? 10.672 -32.031 1.36 1 98.62 151 ILE B C 1
ATOM 4337 O O . ILE B 1 151 ? 11.703 -31.453 1.752 1 98.62 151 ILE B O 1
ATOM 4341 N N . PRO B 1 152 ? 9.789 -32.594 2.188 1 98.5 152 PRO B N 1
ATOM 4342 C CA . PRO B 1 152 ? 9.898 -32.344 3.629 1 98.5 152 PRO B CA 1
ATOM 4343 C C . PRO B 1 152 ? 11.195 -32.875 4.223 1 98.5 152 PRO B C 1
ATOM 4345 O O . PRO B 1 152 ? 11.773 -32.281 5.125 1 98.5 152 PRO B O 1
ATOM 4348 N N . GLU B 1 153 ? 11.695 -34.031 3.727 1 98.38 153 GLU B N 1
ATOM 4349 C CA . GLU B 1 153 ? 12.938 -34.594 4.23 1 98.38 153 GLU B CA 1
ATOM 4350 C C . GLU B 1 153 ? 14.125 -33.656 3.982 1 98.38 153 GLU B C 1
ATOM 4352 O O . GLU B 1 153 ? 15.008 -33.531 4.828 1 98.38 153 GLU B O 1
ATOM 4357 N N . GLU B 1 154 ? 14.102 -33.062 2.85 1 98.69 154 GLU B N 1
ATOM 4358 C CA . GLU B 1 154 ? 15.148 -32.125 2.541 1 98.69 154 GLU B CA 1
ATOM 4359 C C . GLU B 1 154 ? 15.016 -30.859 3.398 1 98.69 154 GLU B C 1
ATOM 4361 O O . GLU B 1 154 ? 16.016 -30.281 3.838 1 98.69 154 GLU B O 1
ATOM 4366 N N . LEU B 1 155 ? 13.805 -30.422 3.598 1 98.81 155 LEU B N 1
ATOM 4367 C CA . LEU B 1 155 ? 13.555 -29.297 4.484 1 98.81 155 LEU B CA 1
ATOM 4368 C C . LEU B 1 155 ? 14.102 -29.562 5.883 1 98.81 155 LEU B C 1
ATOM 4370 O O . LEU B 1 155 ? 14.742 -28.703 6.48 1 98.81 155 LEU B O 1
ATOM 4374 N N . ASP B 1 156 ? 13.812 -30.75 6.383 1 98.75 156 ASP B N 1
ATOM 4375 C CA . ASP B 1 156 ? 14.273 -31.141 7.707 1 98.75 156 ASP B CA 1
ATOM 4376 C C . ASP B 1 156 ? 15.797 -31.062 7.809 1 98.75 156 ASP B C 1
ATOM 4378 O O . ASP B 1 156 ? 16.328 -30.5 8.773 1 98.75 156 ASP B O 1
ATOM 4382 N N . LYS B 1 157 ? 16.469 -31.594 6.785 1 98.62 157 LYS B N 1
ATOM 4383 C CA . LYS B 1 157 ? 17.922 -31.562 6.75 1 98.62 157 LYS B CA 1
ATOM 4384 C C . LYS B 1 157 ? 18.453 -30.125 6.73 1 98.62 157 LYS B C 1
ATOM 4386 O O . LYS B 1 157 ? 19.375 -29.797 7.469 1 98.62 157 LYS B O 1
ATOM 4391 N N . ILE B 1 158 ? 17.875 -29.297 5.918 1 98.62 158 ILE B N 1
ATOM 4392 C CA . ILE B 1 158 ? 18.328 -27.922 5.742 1 98.62 158 ILE B CA 1
ATOM 4393 C C . ILE B 1 158 ? 18.109 -27.141 7.039 1 98.62 158 ILE B C 1
ATOM 4395 O O . ILE B 1 158 ? 19 -26.406 7.48 1 98.62 158 ILE B O 1
ATOM 4399 N N . LEU B 1 159 ? 16.938 -27.344 7.656 1 98.5 159 LEU B N 1
ATOM 4400 C CA . LEU B 1 159 ? 16.625 -26.609 8.883 1 98.5 159 LEU B CA 1
ATOM 4401 C C . LEU B 1 159 ? 17.578 -27.016 10.008 1 98.5 159 LEU B C 1
ATOM 4403 O O . LEU B 1 159 ? 17.953 -26.188 10.828 1 98.5 159 LEU B O 1
ATOM 4407 N N . ALA B 1 160 ? 17.953 -28.25 10.008 1 98.19 160 ALA B N 1
ATOM 4408 C CA . ALA B 1 160 ? 18.859 -28.734 11.031 1 98.19 160 ALA B CA 1
ATOM 4409 C C . ALA B 1 160 ? 20.203 -28 10.969 1 98.19 160 ALA B C 1
ATOM 4411 O O . ALA B 1 160 ? 20.875 -27.844 11.984 1 98.19 160 ALA B O 1
ATOM 4412 N N . GLU B 1 161 ? 20.484 -27.469 9.82 1 98.06 161 GLU B N 1
ATOM 4413 C CA . GLU B 1 161 ? 21.797 -26.844 9.609 1 98.06 161 GLU B CA 1
ATOM 4414 C C . GLU B 1 161 ? 21.672 -25.344 9.438 1 98.06 161 GLU B C 1
ATOM 4416 O O . GLU B 1 161 ? 22.609 -24.672 9.008 1 98.06 161 GLU B O 1
ATOM 4421 N N . THR B 1 162 ? 20.547 -24.781 9.688 1 97.81 162 THR B N 1
ATOM 4422 C CA . THR B 1 162 ? 20.312 -23.375 9.414 1 97.81 162 THR B CA 1
ATOM 4423 C C . THR B 1 162 ? 19.703 -22.672 10.625 1 97.81 162 THR B C 1
ATOM 4425 O O . THR B 1 162 ? 18.531 -22.281 10.602 1 97.81 162 THR B O 1
ATOM 4428 N N . PRO B 1 163 ? 20.5 -22.422 11.594 1 95.06 163 PRO B N 1
ATOM 4429 C CA . PRO B 1 163 ? 19.969 -21.812 12.828 1 95.06 163 PRO B CA 1
ATOM 4430 C C . PRO B 1 163 ? 19.406 -20.422 12.609 1 95.06 163 PRO B C 1
ATOM 4432 O O . PRO B 1 163 ? 18.609 -19.938 13.422 1 95.06 163 PRO B O 1
ATOM 4435 N N . ARG B 1 164 ? 19.734 -19.766 11.508 1 96.44 164 ARG B N 1
ATOM 4436 C CA . ARG B 1 164 ? 19.297 -18.391 11.266 1 96.44 164 ARG B CA 1
ATOM 4437 C C . ARG B 1 164 ? 18.031 -18.375 10.414 1 96.44 164 ARG B C 1
ATOM 4439 O O . ARG B 1 164 ? 17.625 -17.312 9.922 1 96.44 164 ARG B O 1
ATOM 4446 N N . ALA B 1 165 ? 17.406 -19.562 10.242 1 98.25 165 ALA B N 1
ATOM 4447 C CA . ALA B 1 165 ? 16.125 -19.609 9.531 1 98.25 165 ALA B CA 1
ATOM 4448 C C . ALA B 1 165 ? 15.047 -18.844 10.273 1 98.25 165 ALA B C 1
ATOM 4450 O O . ALA B 1 165 ? 14.867 -19.016 11.477 1 98.25 165 ALA B O 1
ATOM 4451 N N . LYS B 1 166 ? 14.328 -17.984 9.508 1 98.12 166 LYS B N 1
ATOM 4452 C CA . LYS B 1 166 ? 13.328 -17.125 10.141 1 98.12 166 LYS B CA 1
ATOM 4453 C C . LYS B 1 166 ? 11.938 -17.391 9.57 1 98.12 166 LYS B C 1
ATOM 4455 O O . LYS B 1 166 ? 10.93 -17.156 10.242 1 98.12 166 LYS B O 1
ATOM 4460 N N . LEU B 1 167 ? 11.859 -17.812 8.328 1 98.56 167 LEU B N 1
ATOM 4461 C CA . LEU B 1 167 ? 10.586 -17.891 7.613 1 98.56 167 LEU B CA 1
ATOM 4462 C C . LEU B 1 167 ? 10.664 -18.906 6.48 1 98.56 167 LEU B C 1
ATOM 4464 O O . LEU B 1 167 ? 11.711 -19.078 5.855 1 98.56 167 LEU B O 1
ATOM 4468 N N . ILE B 1 168 ? 9.617 -19.656 6.277 1 98.81 168 ILE B N 1
ATOM 4469 C CA . ILE B 1 168 ? 9.43 -20.5 5.098 1 98.81 168 ILE B CA 1
ATOM 4470 C C . ILE B 1 168 ? 8.305 -19.938 4.238 1 98.81 168 ILE B C 1
ATOM 4472 O O . ILE B 1 168 ? 7.219 -19.641 4.742 1 98.81 168 ILE B O 1
ATOM 4476 N N . TYR B 1 169 ? 8.555 -19.75 2.988 1 98.88 169 TYR B N 1
ATOM 4477 C CA . TYR B 1 169 ? 7.539 -19.312 2.033 1 98.88 169 TYR B CA 1
ATOM 4478 C C . TYR B 1 169 ? 7.176 -20.438 1.072 1 98.88 169 TYR B C 1
ATOM 4480 O O . TYR B 1 169 ? 8.055 -21.031 0.43 1 98.88 169 TYR B O 1
ATOM 4488 N N . VAL B 1 170 ? 5.805 -20.719 0.932 1 98.81 170 VAL B N 1
ATOM 4489 C CA . VAL B 1 170 ? 5.387 -21.828 0.087 1 98.81 170 VAL B CA 1
ATOM 4490 C C . VAL B 1 170 ? 4.09 -21.469 -0.636 1 98.81 170 VAL B C 1
ATOM 4492 O O . VAL B 1 170 ? 3.314 -20.641 -0.159 1 98.81 170 VAL B O 1
ATOM 4495 N N . ILE B 1 171 ? 3.855 -22.094 -1.734 1 98.69 171 ILE B N 1
ATOM 4496 C CA . ILE B 1 171 ? 2.637 -22.016 -2.529 1 98.69 171 ILE B CA 1
ATOM 4497 C C . ILE B 1 171 ? 2.078 -23.406 -2.781 1 98.69 171 ILE B C 1
ATOM 4499 O O . ILE B 1 171 ? 2.242 -23.969 -3.869 1 98.69 171 ILE B O 1
ATOM 4503 N N . PRO B 1 172 ? 1.289 -23.906 -1.891 1 98.5 172 PRO B N 1
ATOM 4504 C CA . PRO B 1 172 ? 0.904 -25.328 -1.947 1 98.5 172 PRO B CA 1
ATOM 4505 C C . PRO B 1 172 ? -0.12 -25.609 -3.043 1 98.5 172 PRO B C 1
ATOM 4507 O O . PRO B 1 172 ? -0.255 -26.75 -3.48 1 98.5 172 PRO B O 1
ATOM 4510 N N . ASP B 1 173 ? -0.871 -24.594 -3.414 1 98.19 173 ASP B N 1
ATOM 4511 C CA . ASP B 1 173 ? -1.934 -24.828 -4.387 1 98.19 173 ASP B CA 1
ATOM 4512 C C . ASP B 1 173 ? -1.626 -24.125 -5.711 1 98.19 173 ASP B C 1
ATOM 4514 O O . ASP B 1 173 ? -1.562 -22.906 -5.773 1 98.19 173 ASP B O 1
ATOM 4518 N N . PHE B 1 174 ? -1.449 -24.984 -6.766 1 98.06 174 PHE B N 1
ATOM 4519 C CA . PHE B 1 174 ? -1.26 -24.516 -8.133 1 98.06 174 PHE B CA 1
ATOM 4520 C C . PHE B 1 174 ? -0.145 -23.484 -8.203 1 98.06 174 PHE B C 1
ATOM 4522 O O . PHE B 1 174 ? -0.354 -22.375 -8.688 1 98.06 174 PHE B O 1
ATOM 4529 N N . GLN B 1 175 ? 0.979 -23.922 -7.855 1 97.88 175 GLN B N 1
ATOM 4530 C CA . GLN B 1 175 ? 2.188 -23.156 -7.566 1 97.88 175 GLN B CA 1
ATOM 4531 C C . GLN B 1 175 ? 2.604 -22.312 -8.766 1 97.88 175 GLN B C 1
ATOM 4533 O O . GLN B 1 175 ? 2.551 -22.766 -9.906 1 97.88 175 GLN B O 1
ATOM 4538 N N . ASN B 1 176 ? 2.861 -21.047 -8.586 1 96.81 176 ASN B N 1
ATOM 4539 C CA . ASN B 1 176 ? 3.564 -20.188 -9.531 1 96.81 176 ASN B CA 1
ATOM 4540 C C . ASN B 1 176 ? 5.078 -20.297 -9.375 1 96.81 176 ASN B C 1
ATOM 4542 O O . ASN B 1 176 ? 5.633 -19.891 -8.359 1 96.81 176 ASN B O 1
ATOM 4546 N N . PRO B 1 177 ? 5.719 -20.938 -10.266 1 96.38 177 PRO B N 1
ATOM 4547 C CA . PRO B 1 177 ? 5.355 -20.938 -11.688 1 96.38 177 PRO B CA 1
ATOM 4548 C C . PRO B 1 177 ? 4.918 -22.312 -12.188 1 96.38 177 PRO B C 1
ATOM 4550 O O . PRO B 1 177 ? 4.492 -22.453 -13.336 1 96.38 177 PRO B O 1
ATOM 4553 N N . THR B 1 178 ? 4.902 -23.359 -11.391 1 97.44 178 THR B N 1
ATOM 4554 C CA . THR B 1 178 ? 4.949 -24.719 -11.93 1 97.44 178 THR B CA 1
ATOM 4555 C C . THR B 1 178 ? 3.543 -25.266 -12.141 1 97.44 178 THR B C 1
ATOM 4557 O O . THR B 1 178 ? 3.357 -26.266 -12.844 1 97.44 178 THR B O 1
ATOM 4560 N N . GLY B 1 179 ? 2.584 -24.719 -11.422 1 97.31 179 GLY B N 1
ATOM 4561 C CA . GLY B 1 179 ? 1.219 -25.219 -11.516 1 97.31 179 GLY B CA 1
ATOM 4562 C C . GLY B 1 179 ? 0.971 -26.438 -10.656 1 97.31 179 GLY B C 1
ATOM 4563 O O . GLY B 1 179 ? -0.155 -26.938 -10.586 1 97.31 179 GLY B O 1
ATOM 4564 N N . ILE B 1 180 ? 1.931 -26.891 -9.953 1 96.56 180 ILE B N 1
ATOM 4565 C CA . ILE B 1 180 ? 1.81 -28.125 -9.172 1 96.56 180 ILE B CA 1
ATOM 4566 C C . ILE B 1 180 ? 0.981 -27.859 -7.918 1 96.56 180 ILE B C 1
ATOM 4568 O O . ILE B 1 180 ? 0.882 -26.719 -7.457 1 96.56 180 ILE B O 1
ATOM 4572 N N . CYS B 1 181 ? 0.361 -28.844 -7.355 1 97.5 181 CYS B N 1
ATOM 4573 C CA . CYS B 1 181 ? -0.417 -28.844 -6.121 1 97.5 181 CYS B CA 1
ATOM 4574 C C . CYS B 1 181 ? 0.107 -29.891 -5.145 1 97.5 181 CYS B C 1
ATOM 4576 O O . CYS B 1 181 ? 0.344 -31.031 -5.527 1 97.5 181 CYS B O 1
ATOM 4578 N N . TRP B 1 182 ? 0.325 -29.438 -3.898 1 98.19 182 TRP B N 1
ATOM 4579 C CA . TRP B 1 182 ? 0.803 -30.375 -2.889 1 98.19 182 TRP B CA 1
ATOM 4580 C C . TRP B 1 182 ? -0.26 -31.422 -2.568 1 98.19 182 TRP B C 1
ATOM 4582 O O . TRP B 1 182 ? -1.451 -31.109 -2.514 1 98.19 182 TRP B O 1
ATOM 4592 N N . SER B 1 183 ? 0.171 -32.656 -2.314 1 97 183 SER B N 1
ATOM 4593 C CA . SER B 1 183 ? -0.75 -33.656 -1.812 1 97 183 SER B CA 1
ATOM 4594 C C . SER B 1 183 ? -1.04 -33.469 -0.329 1 97 183 SER B C 1
ATOM 4596 O O . SER B 1 183 ? -0.352 -32.688 0.345 1 97 183 SER B O 1
ATOM 4598 N N . LEU B 1 184 ? -2.117 -34.094 0.125 1 97.38 184 LEU B N 1
ATOM 4599 C CA . LEU B 1 184 ? -2.439 -34.062 1.548 1 97.38 184 LEU B CA 1
ATOM 4600 C C . LEU B 1 184 ? -1.284 -34.594 2.383 1 97.38 184 LEU B C 1
ATOM 4602 O O . LEU B 1 184 ? -0.936 -34.031 3.416 1 97.38 184 LEU B O 1
ATOM 4606 N N . GLU B 1 185 ? -0.721 -35.719 1.925 1 97.94 185 GLU B N 1
ATOM 4607 C CA . GLU B 1 185 ? 0.398 -36.344 2.631 1 97.94 185 GLU B CA 1
ATOM 4608 C C . GLU B 1 185 ? 1.586 -35.375 2.723 1 97.94 185 GLU B C 1
ATOM 4610 O O . GLU B 1 185 ? 2.223 -35.281 3.771 1 97.94 185 GLU B O 1
ATOM 4615 N N . ARG B 1 186 ? 1.909 -34.75 1.62 1 98.44 186 ARG B N 1
ATOM 4616 C CA . ARG B 1 186 ? 2.994 -33.781 1.581 1 98.44 186 ARG B CA 1
ATOM 4617 C C . ARG B 1 186 ? 2.756 -32.656 2.582 1 98.44 186 ARG B C 1
ATOM 4619 O O . ARG B 1 186 ? 3.682 -32.219 3.271 1 98.44 186 ARG B O 1
ATOM 4626 N N . ARG B 1 187 ? 1.556 -32.125 2.678 1 98.56 187 ARG B N 1
ATOM 4627 C CA . ARG B 1 187 ? 1.193 -31.047 3.609 1 98.56 187 ARG B CA 1
ATOM 4628 C C . ARG B 1 187 ? 1.401 -31.5 5.055 1 98.56 187 ARG B C 1
ATOM 4630 O O . ARG B 1 187 ? 1.939 -30.734 5.867 1 98.56 187 ARG B O 1
ATOM 4637 N N . GLN B 1 188 ? 0.957 -32.656 5.367 1 98.38 188 GLN B N 1
ATOM 4638 C CA . GLN B 1 188 ? 1.077 -33.188 6.719 1 98.38 188 GLN B CA 1
ATOM 4639 C C . GLN B 1 188 ? 2.541 -33.344 7.125 1 98.38 188 GLN B C 1
ATOM 4641 O O . GLN B 1 188 ? 2.932 -32.938 8.219 1 98.38 188 GLN B O 1
ATOM 4646 N N . LYS B 1 189 ? 3.326 -33.938 6.238 1 98.69 189 LYS B N 1
ATOM 4647 C CA . LYS B 1 189 ? 4.75 -34.125 6.516 1 98.69 189 LYS B CA 1
ATOM 4648 C C . LYS B 1 189 ? 5.449 -32.781 6.68 1 98.69 189 LYS B C 1
ATOM 4650 O O . LYS B 1 189 ? 6.336 -32.625 7.523 1 98.69 189 LYS B O 1
ATOM 4655 N N . PHE B 1 190 ? 5.102 -31.875 5.836 1 98.75 190 PHE B N 1
ATOM 4656 C CA . PHE B 1 190 ? 5.637 -30.516 5.941 1 98.75 190 PHE B CA 1
ATOM 4657 C C . PHE B 1 190 ? 5.348 -29.938 7.316 1 98.75 190 PHE B C 1
ATOM 4659 O O . PHE B 1 190 ? 6.242 -29.391 7.965 1 98.75 190 PHE B O 1
ATOM 4666 N N . MET B 1 191 ? 4.082 -30.016 7.801 1 98.62 191 MET B N 1
ATOM 4667 C CA . MET B 1 191 ? 3.686 -29.453 9.086 1 98.62 191 MET B CA 1
ATOM 4668 C C . MET B 1 191 ? 4.422 -30.125 10.234 1 98.62 191 MET B C 1
ATOM 4670 O O . MET B 1 191 ? 4.73 -29.5 11.242 1 98.62 191 MET B O 1
ATOM 4674 N N . GLU B 1 192 ? 4.734 -31.406 10.039 1 98.5 192 GLU B N 1
ATOM 4675 C CA . GLU B 1 192 ? 5.527 -32.094 11.047 1 98.5 192 GLU B CA 1
ATOM 4676 C C . GLU B 1 192 ? 6.906 -31.469 11.195 1 98.5 192 GLU B C 1
ATOM 4678 O O . GLU B 1 192 ? 7.371 -31.25 12.32 1 98.5 192 GLU B O 1
ATOM 4683 N N . VAL B 1 193 ? 7.52 -31.203 10.07 1 98.56 193 VAL B N 1
ATOM 4684 C CA . VAL B 1 193 ? 8.852 -30.594 10.086 1 98.56 193 VAL B CA 1
ATOM 4685 C C . VAL B 1 193 ? 8.773 -29.188 10.68 1 98.56 193 VAL B C 1
ATOM 4687 O O . VAL B 1 193 ? 9.594 -28.828 11.531 1 98.56 193 VAL B O 1
ATOM 4690 N N . VAL B 1 194 ? 7.824 -28.438 10.258 1 97.12 194 VAL B N 1
ATOM 4691 C CA . VAL B 1 194 ? 7.625 -27.062 10.711 1 97.12 194 VAL B CA 1
ATOM 4692 C C . VAL B 1 194 ? 7.441 -27.031 12.227 1 97.12 194 VAL B C 1
ATOM 4694 O O . VAL B 1 194 ? 8.016 -26.188 12.906 1 97.12 194 VAL B O 1
ATOM 4697 N N . ASN B 1 195 ? 6.668 -27.938 12.75 1 97.12 195 ASN B N 1
ATOM 4698 C CA . ASN B 1 195 ? 6.402 -28.031 14.18 1 97.12 195 ASN B CA 1
ATOM 4699 C C . ASN B 1 195 ? 7.66 -28.391 14.961 1 97.12 195 ASN B C 1
ATOM 4701 O O . ASN B 1 195 ? 7.852 -27.922 16.094 1 97.12 195 ASN B O 1
ATOM 4705 N N . LYS B 1 196 ? 8.43 -29.25 14.352 1 97.31 196 LYS B N 1
ATOM 4706 C CA . LYS B 1 196 ? 9.672 -29.688 14.984 1 97.31 196 LYS B CA 1
ATOM 4707 C C . LYS B 1 196 ? 10.602 -28.5 15.234 1 97.31 196 LYS B C 1
ATOM 4709 O O . LYS B 1 196 ? 11.289 -28.453 16.266 1 97.31 196 LYS B O 1
ATOM 4714 N N . TYR B 1 197 ? 10.609 -27.516 14.375 1 97.12 197 TYR B N 1
ATOM 4715 C CA . TYR B 1 197 ? 11.602 -26.453 14.445 1 97.12 197 TYR B CA 1
ATOM 4716 C C . TYR B 1 197 ? 10.961 -25.141 14.883 1 97.12 197 TYR B C 1
ATOM 4718 O O . TYR B 1 197 ? 11.656 -24.141 15.109 1 97.12 197 TYR B O 1
ATOM 4726 N N . ASN B 1 198 ? 9.625 -25.062 14.977 1 96.56 198 ASN B N 1
ATOM 4727 C CA . ASN B 1 198 ? 8.883 -23.875 15.359 1 96.56 198 ASN B CA 1
ATOM 4728 C C . ASN B 1 198 ? 9.227 -22.688 14.469 1 96.56 198 ASN B C 1
ATOM 4730 O O . ASN B 1 198 ? 9.57 -21.609 14.961 1 96.56 198 ASN B O 1
ATOM 4734 N N . ILE B 1 199 ? 9.109 -22.859 13.164 1 96.62 199 ILE B N 1
ATOM 4735 C CA . ILE B 1 199 ? 9.453 -21.828 12.195 1 96.62 199 ILE B CA 1
ATOM 4736 C C . ILE B 1 199 ? 8.18 -21.281 11.547 1 96.62 199 ILE B C 1
ATOM 4738 O O . ILE B 1 199 ? 7.316 -22.047 11.117 1 96.62 199 ILE B O 1
ATOM 4742 N N . PRO B 1 200 ? 8.016 -19.906 11.508 1 97.75 200 PRO B N 1
ATOM 4743 C CA . PRO B 1 200 ? 6.859 -19.328 10.828 1 97.75 200 PRO B CA 1
ATOM 4744 C C . PRO B 1 200 ? 6.789 -19.703 9.352 1 97.75 200 PRO B C 1
ATOM 4746 O O . PRO B 1 200 ? 7.828 -19.844 8.695 1 97.75 200 PRO B O 1
ATOM 4749 N N . VAL B 1 201 ? 5.586 -19.844 8.875 1 98.62 201 VAL B N 1
ATOM 4750 C CA . VAL B 1 201 ? 5.336 -20.219 7.48 1 98.62 201 VAL B CA 1
ATOM 4751 C C . VAL B 1 201 ? 4.41 -19.188 6.832 1 98.62 201 VAL B C 1
ATOM 4753 O O . VAL B 1 201 ? 3.402 -18.797 7.422 1 98.62 201 VAL B O 1
ATOM 4756 N N . LEU B 1 202 ? 4.773 -18.719 5.734 1 98.75 202 LEU B N 1
ATOM 4757 C CA . LEU B 1 202 ? 3.885 -17.938 4.867 1 98.75 202 LEU B CA 1
ATOM 4758 C C . LEU B 1 202 ? 3.318 -18.812 3.756 1 98.75 202 LEU B C 1
ATOM 4760 O O . LEU B 1 202 ? 4.043 -19.203 2.838 1 98.75 202 LEU B O 1
ATOM 4764 N N . GLU B 1 203 ? 2.064 -19.125 3.854 1 98.88 203 GLU B N 1
ATOM 4765 C CA . GLU B 1 203 ? 1.335 -19.906 2.865 1 98.88 203 GLU B CA 1
ATOM 4766 C C . GLU B 1 203 ? 0.635 -19.016 1.85 1 98.88 203 GLU B C 1
ATOM 4768 O O . GLU B 1 203 ? -0.343 -18.344 2.18 1 98.88 203 GLU B O 1
ATOM 4773 N N . ASP B 1 204 ? 1.126 -18.969 0.668 1 98.69 204 ASP B N 1
ATOM 4774 C CA . ASP B 1 204 ? 0.588 -18.141 -0.399 1 98.69 204 ASP B CA 1
ATOM 4775 C C . ASP B 1 204 ? -0.452 -18.891 -1.222 1 98.69 204 ASP B C 1
ATOM 4777 O O . ASP B 1 204 ? -0.135 -19.906 -1.854 1 98.69 204 ASP B O 1
ATOM 4781 N N . ASN B 1 205 ? -1.701 -18.359 -1.241 1 98.25 205 ASN B N 1
ATOM 4782 C CA . ASN B 1 205 ? -2.766 -19.094 -1.906 1 98.25 205 ASN B CA 1
ATOM 4783 C C . ASN B 1 205 ? -3.631 -18.188 -2.771 1 98.25 205 ASN B C 1
ATOM 4785 O O . ASN B 1 205 ? -4.836 -18.062 -2.539 1 98.25 205 ASN B O 1
ATOM 4789 N N . PRO B 1 206 ? -3.084 -17.656 -3.811 1 97.69 206 PRO B N 1
ATOM 4790 C CA . PRO B 1 206 ? -3.91 -16.844 -4.715 1 97.69 206 PRO B CA 1
ATOM 4791 C C . PRO B 1 206 ? -4.746 -17.703 -5.668 1 97.69 206 PRO B C 1
ATOM 4793 O O . PRO B 1 206 ? -5.711 -17.203 -6.258 1 97.69 206 PRO B O 1
ATOM 4796 N N . TYR B 1 207 ? -4.453 -19.016 -5.805 1 97.81 207 TYR B N 1
ATOM 4797 C CA . TYR B 1 207 ? -5.027 -19.797 -6.887 1 97.81 207 TYR B CA 1
ATOM 4798 C C . TYR B 1 207 ? -5.891 -20.938 -6.34 1 97.81 207 TYR B C 1
ATOM 4800 O O . TYR B 1 207 ? -6.492 -21.688 -7.105 1 97.81 207 TYR B O 1
ATOM 4808 N N . GLY B 1 208 ? -5.941 -21.094 -5.059 1 97.44 208 GLY B N 1
ATOM 4809 C CA . GLY B 1 208 ? -6.547 -22.266 -4.465 1 97.44 208 GLY B CA 1
ATOM 4810 C C . GLY B 1 208 ? -7.965 -22.516 -4.941 1 97.44 208 GLY B C 1
ATOM 4811 O O . GLY B 1 208 ? -8.391 -23.672 -5.078 1 97.44 208 GLY B O 1
ATOM 4812 N N . GLU B 1 209 ? -8.672 -21.516 -5.246 1 97.88 209 GLU B N 1
ATOM 4813 C CA . GLU B 1 209 ? -10.07 -21.656 -5.633 1 97.88 209 GLU B CA 1
ATOM 4814 C C . GLU B 1 209 ? -10.211 -21.844 -7.141 1 97.88 209 GLU B C 1
ATOM 4816 O O . GLU B 1 209 ? -11.305 -22.125 -7.637 1 97.88 209 GLU B O 1
ATOM 4821 N N . LEU B 1 210 ? -9.141 -21.672 -7.863 1 98.12 210 LEU B N 1
ATOM 4822 C CA . LEU B 1 210 ? -9.125 -21.953 -9.289 1 98.12 210 LEU B CA 1
ATOM 4823 C C . LEU B 1 210 ? -8.828 -23.438 -9.547 1 98.12 210 LEU B C 1
ATOM 4825 O O . LEU B 1 210 ? -7.863 -23.766 -10.234 1 98.12 210 LEU B O 1
ATOM 4829 N N . ARG B 1 211 ? -9.609 -24.281 -9.039 1 97.88 211 ARG B N 1
ATOM 4830 C CA . ARG B 1 211 ? -9.461 -25.719 -9.156 1 97.88 211 ARG B CA 1
ATOM 4831 C C . ARG B 1 211 ? -10.406 -26.281 -10.211 1 97.88 211 ARG B C 1
ATOM 4833 O O . ARG B 1 211 ? -11.625 -26.078 -10.133 1 97.88 211 ARG B O 1
ATOM 4840 N N . TYR B 1 212 ? -9.852 -27.062 -11.18 1 96.69 212 TYR B N 1
ATOM 4841 C CA . TYR B 1 212 ? -10.617 -27.609 -12.305 1 96.69 212 TYR B CA 1
ATOM 4842 C C . TYR B 1 212 ? -11 -29.047 -12.039 1 96.69 212 TYR B C 1
ATOM 4844 O O . TYR B 1 212 ? -12.016 -29.531 -12.547 1 96.69 212 TYR B O 1
ATOM 4852 N N . GLU B 1 213 ? -10.023 -29.656 -11.406 1 95.19 213 GLU B N 1
ATOM 4853 C CA . GLU B 1 213 ? -10.156 -31.094 -11.141 1 95.19 213 GLU B CA 1
ATOM 4854 C C . GLU B 1 213 ? -9.781 -31.406 -9.695 1 95.19 213 GLU B C 1
ATOM 4856 O O . GLU B 1 213 ? -9.047 -30.656 -9.055 1 95.19 213 GLU B O 1
ATOM 4861 N N . GLY B 1 214 ? -10.328 -32.531 -9.312 1 94.31 214 GLY B N 1
ATOM 4862 C CA . GLY B 1 214 ? -9.977 -32.969 -7.98 1 94.31 214 GLY B CA 1
ATOM 4863 C C . GLY B 1 214 ? -10.734 -32.25 -6.883 1 94.31 214 GLY B C 1
ATOM 4864 O O . GLY B 1 214 ? -11.773 -31.641 -7.133 1 94.31 214 GLY B O 1
ATOM 4865 N N . GLU B 1 215 ? -10.203 -32.406 -5.688 1 95.19 215 GLU B N 1
ATOM 4866 C CA . GLU B 1 215 ? -10.867 -31.828 -4.523 1 95.19 215 GLU B CA 1
ATOM 4867 C C . GLU B 1 215 ? -9.977 -30.797 -3.83 1 95.19 215 GLU B C 1
ATOM 4869 O O . GLU B 1 215 ? -8.75 -30.938 -3.836 1 95.19 215 GLU B O 1
ATOM 4874 N N . THR B 1 216 ? -10.688 -29.875 -3.266 1 96.44 216 THR B N 1
ATOM 4875 C CA . THR B 1 216 ? -9.969 -28.891 -2.463 1 96.44 216 THR B CA 1
ATOM 4876 C C . THR B 1 216 ? -9.422 -29.516 -1.189 1 96.44 216 THR B C 1
ATOM 4878 O O . THR B 1 216 ? -10.141 -30.234 -0.49 1 96.44 216 THR B O 1
ATOM 4881 N N . LEU B 1 217 ? -8.188 -29.281 -0.896 1 96.56 217 LEU B N 1
ATOM 4882 C CA . LEU B 1 217 ? -7.516 -29.844 0.273 1 96.56 217 LEU B CA 1
ATOM 4883 C C . LEU B 1 217 ? -7.449 -28.812 1.398 1 96.56 217 LEU B C 1
ATOM 4885 O O . LEU B 1 217 ? -7.555 -27.609 1.152 1 96.56 217 LEU B O 1
ATOM 4889 N N . PRO B 1 218 ? -7.27 -29.281 2.652 1 97.25 218 PRO B N 1
ATOM 4890 C CA . PRO B 1 218 ? -7.027 -28.328 3.742 1 97.25 218 PRO B CA 1
ATOM 4891 C C . PRO B 1 218 ? -5.754 -27.516 3.543 1 97.25 218 PRO B C 1
ATOM 4893 O O . PRO B 1 218 ? -4.758 -28.031 3.029 1 97.25 218 PRO B O 1
ATOM 4896 N N . SER B 1 219 ? -5.871 -26.281 3.959 1 97.69 219 SER B N 1
ATOM 4897 C CA . SER B 1 219 ? -4.68 -25.438 3.912 1 97.69 219 SER B CA 1
ATOM 4898 C C . SER B 1 219 ? -3.684 -25.844 4.996 1 97.69 219 SER B C 1
ATOM 4900 O O . SER B 1 219 ? -4.031 -26.562 5.934 1 97.69 219 SER B O 1
ATOM 4902 N N . LEU B 1 220 ? -2.393 -25.422 4.848 1 98.56 220 LEU B N 1
ATOM 4903 C CA . LEU B 1 220 ? -1.433 -25.562 5.938 1 98.56 220 LEU B CA 1
ATOM 4904 C C . LEU B 1 220 ? -1.915 -24.844 7.191 1 98.56 220 LEU B C 1
ATOM 4906 O O . LEU B 1 220 ? -1.754 -25.359 8.305 1 98.56 220 LEU B O 1
ATOM 4910 N N . GLN B 1 221 ? -2.492 -23.672 6.969 1 98 221 GLN B N 1
ATOM 4911 C CA . GLN B 1 221 ? -3.018 -22.859 8.07 1 98 221 GLN B CA 1
ATOM 4912 C C . GLN B 1 221 ? -4.051 -23.641 8.875 1 98 221 GLN B C 1
ATOM 4914 O O . GLN B 1 221 ? -4.094 -23.547 10.102 1 98 221 GLN B O 1
ATOM 4919 N N . SER B 1 222 ? -4.891 -24.406 8.227 1 97.31 222 SER B N 1
ATOM 4920 C CA . SER B 1 222 ? -5.922 -25.172 8.914 1 97.31 222 SER B CA 1
ATOM 4921 C C . SER B 1 222 ? -5.309 -26.297 9.742 1 97.31 222 SER B C 1
ATOM 4923 O O . SER B 1 222 ? -5.938 -26.812 10.672 1 97.31 222 SER B O 1
ATOM 4925 N N . MET B 1 223 ? -4.09 -26.688 9.422 1 97.62 223 MET B N 1
ATOM 4926 C CA . MET B 1 223 ? -3.414 -27.797 10.102 1 97.62 223 MET B CA 1
ATOM 4927 C C . MET B 1 223 ? -2.504 -27.266 11.203 1 97.62 223 MET B C 1
ATOM 4929 O O . MET B 1 223 ? -1.907 -28.062 11.945 1 97.62 223 MET B O 1
ATOM 4933 N N . ASP B 1 224 ? -2.42 -25.984 11.289 1 96.88 224 ASP B N 1
ATOM 4934 C CA . ASP B 1 224 ? -1.495 -25.359 12.227 1 96.88 224 ASP B CA 1
ATOM 4935 C C . ASP B 1 224 ? -1.938 -25.578 13.672 1 96.88 224 ASP B C 1
ATOM 4937 O O . ASP B 1 224 ? -3.092 -25.312 14.016 1 96.88 224 ASP B O 1
ATOM 4941 N N . THR B 1 225 ? -1.035 -26 14.516 1 95.5 225 THR B N 1
ATOM 4942 C CA . THR B 1 225 ? -1.361 -26.266 15.914 1 95.5 225 THR B CA 1
ATOM 4943 C C . THR B 1 225 ? -0.524 -25.375 16.828 1 95.5 225 THR B C 1
ATOM 4945 O O . THR B 1 225 ? -0.71 -25.391 18.047 1 95.5 225 THR B O 1
ATOM 4948 N N . LYS B 1 226 ? 0.401 -24.594 16.297 1 96.06 226 LYS B N 1
ATOM 4949 C CA . LYS B 1 226 ? 1.336 -23.859 17.156 1 96.06 226 LYS B CA 1
ATOM 4950 C C . LYS B 1 226 ? 1.357 -22.375 16.797 1 96.06 226 LYS B C 1
ATOM 4952 O O . LYS B 1 226 ? 2.273 -21.641 17.188 1 96.06 226 LYS B O 1
ATOM 4957 N N . ASP B 1 227 ? 0.399 -21.922 15.945 1 95.81 227 ASP B N 1
ATOM 4958 C CA . ASP B 1 227 ? 0.31 -20.516 15.539 1 95.81 227 ASP B CA 1
ATOM 4959 C C . ASP B 1 227 ? 1.534 -20.109 14.727 1 95.81 227 ASP B C 1
ATOM 4961 O O . ASP B 1 227 ? 2.137 -19.062 14.984 1 95.81 227 ASP B O 1
ATOM 4965 N N . LEU B 1 228 ? 1.864 -20.984 13.695 1 97.12 228 LEU B N 1
ATOM 4966 C CA . LEU B 1 228 ? 3.072 -20.734 12.914 1 97.12 228 LEU B CA 1
ATOM 4967 C C . LEU B 1 228 ? 2.725 -20.312 11.492 1 97.12 228 LEU B C 1
ATOM 4969 O O . LEU B 1 228 ? 3.561 -19.734 10.789 1 97.12 228 LEU B O 1
ATOM 4973 N N . VAL B 1 229 ? 1.483 -20.594 11.086 1 98.19 229 VAL B N 1
ATOM 4974 C CA . VAL B 1 229 ? 1.195 -20.469 9.664 1 98.19 229 VAL B CA 1
ATOM 4975 C C . VAL B 1 229 ? 0.375 -19.203 9.414 1 98.19 229 VAL B C 1
ATOM 4977 O O . VAL B 1 229 ? -0.681 -19 10.023 1 98.19 229 VAL B O 1
ATOM 4980 N N . MET B 1 230 ? 0.844 -18.328 8.617 1 98.56 230 MET B N 1
ATOM 4981 C CA . MET B 1 230 ? 0.149 -17.172 8.055 1 98.56 230 MET B CA 1
ATOM 4982 C C . MET B 1 230 ? -0.262 -17.422 6.605 1 98.56 230 MET B C 1
ATOM 4984 O O . MET B 1 230 ? 0.579 -17.75 5.766 1 98.56 230 MET B O 1
ATOM 4988 N N . ALA B 1 231 ? -1.501 -17.281 6.367 1 98.69 231 ALA B N 1
ATOM 4989 C CA . ALA B 1 231 ? -2.006 -17.562 5.023 1 98.69 231 ALA B CA 1
ATOM 4990 C C . ALA B 1 231 ? -2.334 -16.266 4.281 1 98.69 231 ALA B C 1
ATOM 4992 O O . ALA B 1 231 ? -2.891 -15.336 4.863 1 98.69 231 ALA B O 1
ATOM 4993 N N . MET B 1 232 ? -1.956 -16.25 3.053 1 98.62 232 MET B N 1
ATOM 4994 C CA . MET B 1 232 ? -2.238 -15.094 2.205 1 98.62 232 MET B CA 1
ATOM 4995 C C . MET B 1 232 ? -3.301 -15.43 1.164 1 98.62 232 MET B C 1
ATOM 4997 O O . MET B 1 232 ? -3.303 -16.531 0.607 1 98.62 232 MET B O 1
ATOM 5001 N N . GLY B 1 233 ? -4.148 -14.477 0.928 1 98.44 233 GLY B N 1
ATOM 5002 C CA . GLY B 1 233 ? -5.152 -14.57 -0.121 1 98.44 233 GLY B CA 1
ATOM 5003 C C . GLY B 1 233 ? -5.383 -13.258 -0.844 1 98.44 233 GLY B C 1
ATOM 5004 O O . GLY B 1 233 ? -4.84 -12.219 -0.454 1 98.44 233 GLY B O 1
ATOM 5005 N N . THR B 1 234 ? -6.105 -13.32 -1.925 1 98.5 234 THR B N 1
ATOM 5006 C CA . THR B 1 234 ? -6.375 -12.141 -2.73 1 98.5 234 THR B CA 1
ATOM 5007 C C . THR B 1 234 ? -7.652 -12.312 -3.543 1 98.5 234 THR B C 1
ATOM 5009 O O . THR B 1 234 ? -8.047 -13.438 -3.859 1 98.5 234 THR B O 1
ATOM 5012 N N . PHE B 1 235 ? -8.32 -11.258 -3.842 1 98.69 235 PHE B N 1
ATOM 5013 C CA . PHE B 1 235 ? -9.461 -11.25 -4.75 1 98.69 235 PHE B CA 1
ATOM 5014 C C . PHE B 1 235 ? -9.008 -11.031 -6.188 1 98.69 235 PHE B C 1
ATOM 5016 O O . PHE B 1 235 ? -9.828 -11.023 -7.109 1 98.69 235 PHE B O 1
ATOM 5023 N N . SER B 1 236 ? -7.723 -10.945 -6.43 1 97.44 236 SER B N 1
ATOM 5024 C CA . SER B 1 236 ? -7.195 -10.562 -7.734 1 97.44 236 SER B CA 1
ATOM 5025 C C . SER B 1 236 ? -7.473 -11.633 -8.781 1 97.44 236 SER B C 1
ATOM 5027 O O . SER B 1 236 ? -7.668 -11.32 -9.961 1 97.44 236 SER B O 1
ATOM 5029 N N . LYS B 1 237 ? -7.445 -12.906 -8.336 1 97.44 237 LYS B N 1
ATOM 5030 C CA . LYS B 1 237 ? -7.52 -13.992 -9.305 1 97.44 237 LYS B CA 1
ATOM 5031 C C . LYS B 1 237 ? -8.93 -14.562 -9.391 1 97.44 237 LYS B C 1
ATOM 5033 O O . LYS B 1 237 ? -9.281 -15.234 -10.367 1 97.44 237 LYS B O 1
ATOM 5038 N N . THR B 1 238 ? -9.719 -14.266 -8.406 1 97.56 238 THR B N 1
ATOM 5039 C CA . THR B 1 238 ? -11.055 -14.836 -8.336 1 97.56 238 THR B CA 1
ATOM 5040 C C . THR B 1 238 ? -12.109 -13.75 -8.539 1 97.56 238 THR B C 1
ATOM 5042 O O . THR B 1 238 ? -13.312 -14.047 -8.594 1 97.56 238 THR B O 1
ATOM 5045 N N . PHE B 1 239 ? -11.68 -12.477 -8.609 1 97.88 239 PHE B N 1
ATOM 5046 C CA . PHE B 1 239 ? -12.617 -11.367 -8.766 1 97.88 239 PHE B CA 1
ATOM 5047 C C . PHE B 1 239 ? -12.039 -10.312 -9.703 1 97.88 239 PHE B C 1
ATOM 5049 O O . PHE B 1 239 ? -12.094 -10.461 -10.922 1 97.88 239 PHE B O 1
ATOM 5056 N N . CYS B 1 240 ? -11.289 -9.305 -9.164 1 97.38 240 CYS B N 1
ATOM 5057 C CA . CYS B 1 240 ? -10.734 -8.234 -10 1 97.38 240 CYS B CA 1
ATOM 5058 C C . CYS B 1 240 ? -9.406 -7.75 -9.445 1 97.38 240 CYS B C 1
ATOM 5060 O O . CYS B 1 240 ? -9.352 -7.137 -8.383 1 97.38 240 CYS B O 1
ATOM 5062 N N . PRO B 1 241 ? -8.344 -7.949 -10.227 1 97.06 241 PRO B N 1
ATOM 5063 C CA . PRO B 1 241 ? -7.035 -7.523 -9.719 1 97.06 241 PRO B CA 1
ATOM 5064 C C . PRO B 1 241 ? -6.914 -6.008 -9.602 1 97.06 241 PRO B C 1
ATOM 5066 O O . PRO B 1 241 ? -6.156 -5.508 -8.766 1 97.06 241 PRO B O 1
ATOM 5069 N N . GLY B 1 242 ? -7.68 -5.234 -10.344 1 97.5 242 GLY B N 1
ATOM 5070 C CA . GLY B 1 242 ? -7.559 -3.785 -10.375 1 97.5 242 GLY B CA 1
ATOM 5071 C C . GLY B 1 242 ? -7.961 -3.121 -9.07 1 97.5 242 GLY B C 1
ATOM 5072 O O . GLY B 1 242 ? -7.629 -1.959 -8.836 1 97.5 242 GLY B O 1
ATOM 5073 N N . LEU B 1 243 ? -8.695 -3.83 -8.188 1 98.5 243 LEU B N 1
ATOM 5074 C CA . LEU B 1 243 ? -9.141 -3.289 -6.91 1 98.5 243 LEU B CA 1
ATOM 5075 C C . LEU B 1 243 ? -8.039 -3.4 -5.863 1 98.5 243 LEU B C 1
ATOM 5077 O O . LEU B 1 243 ? -8.094 -2.742 -4.82 1 98.5 243 LEU B O 1
ATOM 5081 N N . ARG B 1 244 ? -7.094 -4.305 -6.062 1 98.12 244 ARG B N 1
ATOM 5082 C CA . ARG B 1 244 ? -5.918 -4.477 -5.219 1 98.12 244 ARG B CA 1
ATOM 5083 C C . ARG B 1 244 ? -6.316 -4.832 -3.789 1 98.12 244 ARG B C 1
ATOM 5085 O O . ARG B 1 244 ? -5.793 -4.254 -2.834 1 98.12 244 ARG B O 1
ATOM 5092 N N . ILE B 1 245 ? -7.23 -5.777 -3.654 1 98.81 245 ILE B N 1
ATOM 5093 C CA . ILE B 1 245 ? -7.633 -6.215 -2.32 1 98.81 245 ILE B CA 1
ATOM 5094 C C . ILE B 1 245 ? -7.129 -7.637 -2.07 1 98.81 245 ILE B C 1
ATOM 5096 O O . ILE B 1 245 ? -7.457 -8.562 -2.82 1 98.81 245 ILE B O 1
ATOM 5100 N N . GLY B 1 246 ? -6.285 -7.828 -1.146 1 98.75 246 GLY B N 1
ATOM 5101 C CA . GLY B 1 246 ? -5.848 -9.102 -0.592 1 98.75 246 GLY B CA 1
ATOM 5102 C C . GLY B 1 246 ? -5.988 -9.172 0.917 1 98.75 246 GLY B C 1
ATOM 5103 O O . GLY B 1 246 ? -6.605 -8.297 1.53 1 98.75 246 GLY B O 1
ATOM 5104 N N . TRP B 1 247 ? -5.457 -10.25 1.491 1 98.88 247 TRP B N 1
ATOM 5105 C CA . TRP B 1 247 ? -5.539 -10.344 2.945 1 98.88 247 TRP B CA 1
ATOM 5106 C C . TRP B 1 247 ? -4.461 -11.273 3.494 1 98.88 247 TRP B C 1
ATOM 5108 O O . TRP B 1 247 ? -3.867 -12.055 2.748 1 98.88 247 TRP B O 1
ATOM 5118 N N . LEU B 1 248 ? -4.191 -11.07 4.707 1 98.81 248 LEU B N 1
ATOM 5119 C CA . LEU B 1 248 ? -3.408 -11.961 5.551 1 98.81 248 LEU B CA 1
ATOM 5120 C C . LEU B 1 248 ? -4.277 -12.586 6.637 1 98.81 248 LEU B C 1
ATOM 5122 O O . LEU B 1 248 ? -4.988 -11.875 7.352 1 98.81 248 LEU B O 1
ATOM 5126 N N . ALA B 1 249 ? -4.332 -13.859 6.66 1 98.75 249 ALA B N 1
ATOM 5127 C CA . ALA B 1 249 ? -4.895 -14.586 7.793 1 98.75 249 ALA B CA 1
ATOM 5128 C C . ALA B 1 249 ? -3.793 -15.07 8.734 1 98.75 249 ALA B C 1
ATOM 5130 O O . ALA B 1 249 ? -2.957 -15.891 8.359 1 98.75 249 ALA B O 1
ATOM 5131 N N . ALA B 1 250 ? -3.754 -14.602 9.922 1 97.81 250 ALA B N 1
ATOM 5132 C CA . ALA B 1 250 ? -2.646 -14.883 10.836 1 97.81 250 ALA B CA 1
ATOM 5133 C C . ALA B 1 250 ? -3.15 -15.078 12.258 1 97.81 250 ALA B C 1
ATOM 5135 O O . ALA B 1 250 ? -4.258 -14.656 12.594 1 97.81 250 ALA B O 1
ATOM 5136 N N . PRO B 1 251 ? -2.301 -15.797 13.102 1 95.12 251 PRO B N 1
ATOM 5137 C CA . PRO B 1 251 ? -2.594 -15.797 14.539 1 95.12 251 PRO B CA 1
ATOM 5138 C C . PRO B 1 251 ? -2.664 -14.391 15.125 1 95.12 251 PRO B C 1
ATOM 5140 O O . PRO B 1 251 ? -1.938 -13.492 14.68 1 95.12 251 PRO B O 1
ATOM 5143 N N . VAL B 1 252 ? -3.434 -14.234 16.125 1 90.44 252 VAL B N 1
ATOM 5144 C CA . VAL B 1 252 ? -3.713 -12.93 16.719 1 90.44 252 VAL B CA 1
ATOM 5145 C C . VAL B 1 252 ? -2.42 -12.312 17.25 1 90.44 252 VAL B C 1
ATOM 5147 O O . VAL B 1 252 ? -2.234 -11.102 17.188 1 90.44 252 VAL B O 1
ATOM 5150 N N . THR B 1 253 ? -1.536 -13.133 17.734 1 87.56 253 THR B N 1
ATOM 5151 C CA . THR B 1 253 ? -0.282 -12.641 18.297 1 87.56 253 THR B CA 1
ATOM 5152 C C . THR B 1 253 ? 0.587 -12.016 17.203 1 87.56 253 THR B C 1
ATOM 5154 O O . THR B 1 253 ? 1.315 -11.055 17.469 1 87.56 253 THR B O 1
ATOM 5157 N N . LEU B 1 254 ? 0.516 -12.531 15.992 1 93.62 254 LEU B N 1
ATOM 5158 C CA . LEU B 1 254 ? 1.301 -11.992 14.891 1 93.62 254 LEU B CA 1
ATOM 5159 C C . LEU B 1 254 ? 0.582 -10.812 14.242 1 93.62 254 LEU B C 1
ATOM 5161 O O . LEU B 1 254 ? 1.22 -9.953 13.625 1 93.62 254 LEU B O 1
ATOM 5165 N N . MET B 1 255 ? -0.77 -10.812 14.438 1 94.94 255 MET B N 1
ATOM 5166 C CA . MET B 1 255 ? -1.61 -9.805 13.805 1 94.94 255 MET B CA 1
ATOM 5167 C C . MET B 1 255 ? -1.211 -8.398 14.258 1 94.94 255 MET B C 1
ATOM 5169 O O . MET B 1 255 ? -1.142 -7.477 13.445 1 94.94 255 MET B O 1
ATOM 5173 N N . LYS B 1 256 ? -0.849 -8.25 15.477 1 91.31 256 LYS B N 1
ATOM 5174 C CA . LYS B 1 256 ? -0.501 -6.945 16.031 1 91.31 256 LYS B CA 1
ATOM 5175 C C . LYS B 1 256 ? 0.726 -6.363 15.336 1 91.31 256 LYS B C 1
ATOM 5177 O O . LYS B 1 256 ? 0.799 -5.156 15.109 1 91.31 256 LYS B O 1
ATOM 5182 N N . GLU B 1 257 ? 1.715 -7.223 14.984 1 94.56 257 GLU B N 1
ATOM 5183 C CA . GLU B 1 257 ? 2.93 -6.773 14.312 1 94.56 257 GLU B CA 1
ATOM 5184 C C . GLU B 1 257 ? 2.639 -6.34 12.883 1 94.56 257 GLU B C 1
ATOM 5186 O O . GLU B 1 257 ? 3.156 -5.32 12.414 1 94.56 257 GLU B O 1
ATOM 5191 N N . PHE B 1 258 ? 1.777 -7.113 12.258 1 97.12 258 PHE B N 1
ATOM 5192 C CA . PHE B 1 258 ? 1.423 -6.777 10.883 1 97.12 258 PHE B CA 1
ATOM 5193 C C . PHE B 1 258 ? 0.623 -5.48 10.836 1 97.12 258 PHE B C 1
ATOM 5195 O O . PHE B 1 258 ? 0.809 -4.664 9.93 1 97.12 258 PHE B O 1
ATOM 5202 N N . VAL B 1 259 ? -0.238 -5.281 11.766 1 94.94 259 VAL B N 1
ATOM 5203 C CA . VAL B 1 259 ? -1.045 -4.066 11.812 1 94.94 259 VAL B CA 1
ATOM 5204 C C . VAL B 1 259 ? -0.142 -2.854 12.023 1 94.94 259 VAL B C 1
ATOM 5206 O O . VAL B 1 259 ? -0.295 -1.833 11.352 1 94.94 259 VAL B O 1
ATOM 5209 N N . LYS B 1 260 ? 0.783 -2.979 12.93 1 92.31 260 LYS B N 1
ATOM 5210 C CA . LYS B 1 260 ? 1.734 -1.906 13.211 1 92.31 260 LYS B CA 1
ATOM 5211 C C . LYS B 1 260 ? 2.512 -1.516 11.961 1 92.31 260 LYS B C 1
ATOM 5213 O O . LYS B 1 260 ? 2.619 -0.331 11.633 1 92.31 260 LYS B O 1
ATOM 5218 N N . VAL B 1 261 ? 3.004 -2.496 11.273 1 95.69 261 VAL B N 1
ATOM 5219 C CA . VAL B 1 261 ? 3.82 -2.275 10.086 1 95.69 261 VAL B CA 1
ATOM 5220 C C . VAL B 1 261 ? 2.963 -1.678 8.969 1 95.69 261 VAL B C 1
ATOM 5222 O O . VAL B 1 261 ? 3.398 -0.767 8.266 1 95.69 261 VAL B O 1
ATOM 5225 N N . LYS B 1 262 ? 1.747 -2.168 8.875 1 96.19 262 LYS B N 1
ATOM 5226 C CA . LYS B 1 262 ? 0.864 -1.674 7.824 1 96.19 262 LYS B CA 1
ATOM 5227 C C . LYS B 1 262 ? 0.479 -0.218 8.07 1 96.19 262 LYS B C 1
ATOM 5229 O O . LYS B 1 262 ? 0.387 0.572 7.125 1 96.19 262 LYS B O 1
ATOM 5234 N N . GLN B 1 263 ? 0.237 0.117 9.258 1 92.31 263 GLN B N 1
ATOM 5235 C CA . GLN B 1 263 ? -0.1 1.495 9.594 1 92.31 263 GLN B CA 1
ATOM 5236 C C . GLN B 1 263 ? 0.963 2.465 9.086 1 92.31 263 GLN B C 1
ATOM 5238 O O . GLN B 1 263 ? 0.639 3.537 8.57 1 92.31 263 GLN B O 1
ATOM 5243 N N . SER B 1 264 ? 2.139 2.064 9.234 1 92.31 264 SER B N 1
ATOM 5244 C CA . SER B 1 264 ? 3.246 2.908 8.805 1 92.31 264 SER B CA 1
ATOM 5245 C C . SER B 1 264 ? 3.416 2.863 7.289 1 92.31 264 SER B C 1
ATOM 5247 O O . SER B 1 264 ? 3.867 3.836 6.68 1 92.31 264 SER B O 1
ATOM 5249 N N . ALA B 1 265 ? 2.986 1.773 6.699 1 95.38 265 ALA B N 1
ATOM 5250 C CA . ALA B 1 265 ? 3.238 1.557 5.277 1 95.38 265 ALA B CA 1
ATOM 5251 C C . ALA B 1 265 ? 2.242 2.334 4.422 1 95.38 265 ALA B C 1
ATOM 5253 O O . ALA B 1 265 ? 2.629 2.984 3.447 1 95.38 265 ALA B O 1
ATOM 5254 N N . ASP B 1 266 ? 0.955 2.199 4.84 1 95.88 266 ASP B N 1
ATOM 5255 C CA . ASP B 1 266 ? -0.019 2.857 3.975 1 95.88 266 ASP B CA 1
ATOM 5256 C C . ASP B 1 266 ? -1.291 3.209 4.742 1 95.88 266 ASP B C 1
ATOM 5258 O O . ASP B 1 266 ? -2.318 3.525 4.145 1 95.88 266 ASP B O 1
ATOM 5262 N N . LEU B 1 267 ? -1.266 3.135 6.07 1 93.5 267 LEU B N 1
ATOM 5263 C CA . LEU B 1 267 ? -2.387 3.422 6.957 1 93.5 267 LEU B CA 1
ATOM 5264 C C . LEU B 1 267 ? -3.48 2.369 6.809 1 93.5 267 LEU B C 1
ATOM 5266 O O . LEU B 1 267 ? -3.793 1.655 7.766 1 93.5 267 LEU B O 1
ATOM 5270 N N . HIS B 1 268 ? -4.078 2.238 5.715 1 95.94 268 HIS B N 1
ATOM 5271 C CA . HIS B 1 268 ? -5.066 1.21 5.41 1 95.94 268 HIS B CA 1
ATOM 5272 C C . HIS B 1 268 ? -5.316 1.113 3.906 1 95.94 268 HIS B C 1
ATOM 5274 O O . HIS B 1 268 ? -4.844 1.954 3.139 1 95.94 268 HIS B O 1
ATOM 5280 N N . THR B 1 269 ? -5.926 0.044 3.516 1 98.19 269 THR B N 1
ATOM 5281 C CA . THR B 1 269 ? -6.305 -0.209 2.129 1 98.19 269 THR B CA 1
ATOM 5282 C C . THR B 1 269 ? -7.594 0.527 1.777 1 98.19 269 THR B C 1
ATOM 5284 O O . THR B 1 269 ? -8.406 0.823 2.656 1 98.19 269 THR B O 1
ATOM 5287 N N . SER B 1 270 ? -7.812 0.858 0.501 1 98.56 270 SER B N 1
ATOM 5288 C CA . SER B 1 270 ? -8.992 1.594 0.051 1 98.56 270 SER B CA 1
ATOM 5289 C C . SER B 1 270 ? -10.25 1.084 0.734 1 98.56 270 SER B C 1
ATOM 5291 O O . SER B 1 270 ? -10.648 -0.07 0.546 1 98.56 270 SER B O 1
ATOM 5293 N N . ALA B 1 271 ? -10.844 1.977 1.525 1 98.06 271 ALA B N 1
ATOM 5294 C CA . ALA B 1 271 ? -12.094 1.63 2.189 1 98.06 271 ALA B CA 1
ATOM 5295 C C . ALA B 1 271 ? -13.227 1.471 1.177 1 98.06 271 ALA B C 1
ATOM 5297 O O . ALA B 1 271 ? -14.109 0.632 1.354 1 98.06 271 ALA B O 1
ATOM 5298 N N . PHE B 1 272 ? -13.164 2.256 0.12 1 98.69 272 PHE B N 1
ATOM 5299 C CA . PHE B 1 272 ? -14.18 2.221 -0.919 1 98.69 272 PHE B CA 1
ATOM 5300 C C . PHE B 1 272 ? -14.156 0.891 -1.661 1 98.69 272 PHE B C 1
ATOM 5302 O O . PHE B 1 272 ? -15.195 0.26 -1.854 1 98.69 272 PHE B O 1
ATOM 5309 N N . ASP B 1 273 ? -12.984 0.429 -2.072 1 98.81 273 ASP B N 1
ATOM 5310 C CA . ASP B 1 273 ? -12.852 -0.849 -2.766 1 98.81 273 ASP B CA 1
ATOM 5311 C C . ASP B 1 273 ? -13.312 -2.004 -1.883 1 98.81 273 ASP B C 1
ATOM 5313 O O . ASP B 1 273 ? -13.93 -2.953 -2.369 1 98.81 273 ASP B O 1
ATOM 5317 N N . GLN B 1 274 ? -12.969 -1.948 -0.606 1 98.81 274 GLN B N 1
ATOM 5318 C CA . GLN B 1 274 ? -13.422 -2.975 0.325 1 98.81 274 GLN B CA 1
ATOM 5319 C C . GLN B 1 274 ? -14.945 -3.027 0.382 1 98.81 274 GLN B C 1
ATOM 5321 O O . GLN B 1 274 ? -15.539 -4.109 0.376 1 98.81 274 GLN B O 1
ATOM 5326 N N . ALA B 1 275 ? -15.555 -1.85 0.432 1 98.81 275 ALA B N 1
ATOM 5327 C CA . ALA B 1 275 ? -17.016 -1.771 0.511 1 98.81 275 ALA B CA 1
ATOM 5328 C C . ALA B 1 275 ? -17.656 -2.342 -0.746 1 98.81 275 ALA B C 1
ATOM 5330 O O . ALA B 1 275 ? -18.719 -2.961 -0.676 1 98.81 275 ALA B O 1
ATOM 5331 N N . ILE B 1 276 ? -17.078 -2.123 -1.874 1 98.75 276 ILE B N 1
ATOM 5332 C CA . ILE B 1 276 ? -17.578 -2.639 -3.141 1 98.75 276 ILE B CA 1
ATOM 5333 C C . ILE B 1 276 ? -17.609 -4.164 -3.105 1 98.75 276 ILE B C 1
ATOM 5335 O O . ILE B 1 276 ? -18.625 -4.785 -3.41 1 98.75 276 ILE B O 1
ATOM 5339 N N . ILE B 1 277 ? -16.5 -4.781 -2.717 1 98.88 277 ILE B N 1
ATOM 5340 C CA . ILE B 1 277 ? -16.422 -6.238 -2.674 1 98.88 277 ILE B CA 1
ATOM 5341 C C . ILE B 1 277 ? -17.391 -6.777 -1.623 1 98.88 277 ILE B C 1
ATOM 5343 O O . ILE B 1 277 ? -18.094 -7.762 -1.863 1 98.88 277 ILE B O 1
ATOM 5347 N N . ASP B 1 278 ? -17.375 -6.102 -0.461 1 98.88 278 ASP B N 1
ATOM 5348 C CA . ASP B 1 278 ? -18.266 -6.496 0.63 1 98.88 278 ASP B CA 1
ATOM 5349 C C . ASP B 1 278 ? -19.719 -6.531 0.17 1 98.88 278 ASP B C 1
ATOM 5351 O O . ASP B 1 278 ? -20.422 -7.523 0.385 1 98.88 278 ASP B O 1
ATOM 5355 N N . ARG B 1 279 ? -20.172 -5.453 -0.472 1 98.75 279 ARG B N 1
ATOM 5356 C CA . ARG B 1 279 ? -21.547 -5.348 -0.955 1 98.75 279 ARG B CA 1
ATOM 5357 C C . ARG B 1 279 ? -21.812 -6.328 -2.092 1 98.75 279 ARG B C 1
ATOM 5359 O O . ARG B 1 279 ? -22.891 -6.914 -2.182 1 98.75 279 ARG B O 1
ATOM 5366 N N . TYR B 1 280 ? -20.875 -6.484 -3.006 1 98.75 280 TYR B N 1
ATOM 5367 C CA . TYR B 1 280 ? -21 -7.48 -4.062 1 98.75 280 TYR B CA 1
ATOM 5368 C C . TYR B 1 280 ? -21.312 -8.859 -3.479 1 98.75 280 TYR B C 1
ATOM 5370 O O . TYR B 1 280 ? -22.219 -9.555 -3.957 1 98.75 280 TYR B O 1
ATOM 5378 N N . MET B 1 281 ? -20.625 -9.242 -2.455 1 98.75 281 MET B N 1
ATOM 5379 C CA . MET B 1 281 ? -20.766 -10.57 -1.859 1 98.75 281 MET B CA 1
ATOM 5380 C C . MET B 1 281 ? -22.109 -10.703 -1.154 1 98.75 281 MET B C 1
ATOM 5382 O O . MET B 1 281 ? -22.578 -11.82 -0.9 1 98.75 281 MET B O 1
ATOM 5386 N N . ASP B 1 282 ? -22.703 -9.602 -0.748 1 98.44 282 ASP B N 1
ATOM 5387 C CA . ASP B 1 282 ? -24.047 -9.625 -0.183 1 98.44 282 ASP B CA 1
ATOM 5388 C C . ASP B 1 282 ? -25.094 -9.883 -1.266 1 98.44 282 ASP B C 1
ATOM 5390 O O . ASP B 1 282 ? -26.125 -10.523 -1.009 1 98.44 282 ASP B O 1
ATOM 5394 N N . GLU B 1 283 ? -24.828 -9.375 -2.465 1 98.25 283 GLU B N 1
ATOM 5395 C CA . GLU B 1 283 ? -25.875 -9.297 -3.475 1 98.25 283 GLU B CA 1
ATOM 5396 C C . GLU B 1 283 ? -25.703 -10.367 -4.543 1 98.25 283 GLU B C 1
ATOM 5398 O O . GLU B 1 283 ? -26.656 -10.758 -5.211 1 98.25 283 GLU B O 1
ATOM 5403 N N . TYR B 1 284 ? -24.484 -10.766 -4.738 1 98.5 284 TYR B N 1
ATOM 5404 C CA . TYR B 1 284 ? -24.172 -11.75 -5.77 1 98.5 284 TYR B CA 1
ATOM 5405 C C . TYR B 1 284 ? -23.375 -12.906 -5.188 1 98.5 284 TYR B C 1
ATOM 5407 O O . TYR B 1 284 ? -22.859 -12.82 -4.074 1 98.5 284 TYR B O 1
ATOM 5415 N N . SER B 1 285 ? -23.328 -14 -5.922 1 98.38 285 SER B N 1
ATOM 5416 C CA . SER B 1 285 ? -22.609 -15.188 -5.465 1 98.38 285 SER B CA 1
ATOM 5417 C C . SER B 1 285 ? -21.188 -15.203 -6.004 1 98.38 285 SER B C 1
ATOM 5419 O O . SER B 1 285 ? -20.969 -15.484 -7.184 1 98.38 285 SER B O 1
ATOM 5421 N N . LEU B 1 286 ? -20.281 -14.969 -5.156 1 98.44 286 LEU B N 1
ATOM 5422 C CA . LEU B 1 286 ? -18.891 -15.094 -5.559 1 98.44 286 LEU B CA 1
ATOM 5423 C C . LEU B 1 286 ? -18.562 -16.531 -5.957 1 98.44 286 LEU B C 1
ATOM 5425 O O . LEU B 1 286 ? -17.766 -16.766 -6.867 1 98.44 286 LEU B O 1
ATOM 5429 N N . ASP B 1 287 ? -19.188 -17.469 -5.336 1 98.38 287 ASP B N 1
ATOM 5430 C CA . ASP B 1 287 ? -19 -18.875 -5.676 1 98.38 287 ASP B CA 1
ATOM 5431 C C . ASP B 1 287 ? -19.391 -19.141 -7.125 1 98.38 287 ASP B C 1
ATOM 5433 O O . ASP B 1 287 ? -18.688 -19.844 -7.848 1 98.38 287 ASP B O 1
ATOM 5437 N N . GLU B 1 288 ? -20.5 -18.641 -7.527 1 98.5 288 GLU B N 1
ATOM 5438 C CA . GLU B 1 288 ? -20.938 -18.812 -8.906 1 98.5 288 GLU B CA 1
ATOM 5439 C C . GLU B 1 288 ? -19.984 -18.141 -9.883 1 98.5 288 GLU B C 1
ATOM 5441 O O . GLU B 1 288 ? -19.688 -18.672 -10.961 1 98.5 288 GLU B O 1
ATOM 5446 N N . HIS B 1 289 ? -19.562 -17.016 -9.484 1 98.5 289 HIS B N 1
ATOM 5447 C CA . HIS B 1 289 ? -18.594 -16.312 -10.32 1 98.5 289 HIS B CA 1
ATOM 5448 C C . HIS B 1 289 ? -17.328 -17.125 -10.492 1 98.5 289 HIS B C 1
ATOM 5450 O O . HIS B 1 289 ? -16.812 -17.266 -11.609 1 98.5 289 HIS B O 1
ATOM 5456 N N . VAL B 1 290 ? -16.781 -17.641 -9.414 1 98.44 290 VAL B N 1
ATOM 5457 C CA . VAL B 1 290 ? -15.57 -18.453 -9.445 1 98.44 290 VAL B CA 1
ATOM 5458 C C . VAL B 1 290 ? -15.805 -19.703 -10.281 1 98.44 290 VAL B C 1
ATOM 5460 O O . VAL B 1 290 ? -14.906 -20.156 -11.008 1 98.44 290 VAL B O 1
ATOM 5463 N N . ALA B 1 291 ? -16.969 -20.234 -10.164 1 98.19 291 ALA B N 1
ATOM 5464 C CA . ALA B 1 291 ? -17.297 -21.422 -10.969 1 98.19 291 ALA B CA 1
ATOM 5465 C C . ALA B 1 291 ? -17.203 -21.109 -12.461 1 98.19 291 ALA B C 1
ATOM 5467 O O . ALA B 1 291 ? -16.766 -21.938 -13.25 1 98.19 291 ALA B O 1
ATOM 5468 N N . GLU B 1 292 ? -17.672 -19.938 -12.836 1 98.19 292 GLU B N 1
ATOM 5469 C CA . GLU B 1 292 ? -17.562 -19.516 -14.234 1 98.19 292 GLU B CA 1
ATOM 5470 C C . GLU B 1 292 ? -16.109 -19.359 -14.664 1 98.19 292 GLU B C 1
ATOM 5472 O O . GLU B 1 292 ? -15.742 -19.734 -15.773 1 98.19 292 GLU B O 1
ATOM 5477 N N . ILE B 1 293 ? -15.367 -18.812 -13.805 1 98.25 293 ILE B N 1
ATOM 5478 C CA . ILE B 1 293 ? -13.938 -18.656 -14.07 1 98.25 293 ILE B CA 1
ATOM 5479 C C . ILE B 1 293 ? -13.297 -20.031 -14.266 1 98.25 293 ILE B C 1
ATOM 5481 O O . ILE B 1 293 ? -12.57 -20.25 -15.234 1 98.25 293 ILE B O 1
ATOM 5485 N N . ASN B 1 294 ? -13.609 -20.922 -13.352 1 98.38 294 ASN B N 1
ATOM 5486 C CA . ASN B 1 294 ? -13.039 -22.266 -13.414 1 98.38 294 ASN B CA 1
ATOM 5487 C C . ASN B 1 294 ? -13.422 -22.984 -14.711 1 98.38 294 ASN B C 1
ATOM 5489 O O . ASN B 1 294 ? -12.602 -23.688 -15.297 1 98.38 294 ASN B O 1
ATOM 5493 N N . LYS B 1 295 ? -14.633 -22.812 -15.125 1 98.31 295 LYS B N 1
ATOM 5494 C CA . LYS B 1 295 ? -15.078 -23.422 -16.375 1 98.31 295 LYS B CA 1
ATOM 5495 C C . LYS B 1 295 ? -14.266 -22.922 -17.562 1 98.31 295 LYS B C 1
ATOM 5497 O O . LYS B 1 295 ? -13.82 -23.703 -18.391 1 98.31 295 LYS B O 1
ATOM 5502 N N . LEU B 1 296 ? -14.094 -21.656 -17.625 1 98.19 296 LEU B N 1
ATOM 5503 C CA . LEU B 1 296 ? -13.352 -21.047 -18.734 1 98.19 296 LEU B CA 1
ATOM 5504 C C . LEU B 1 296 ? -11.891 -21.469 -18.703 1 98.19 296 LEU B C 1
ATOM 5506 O O . LEU B 1 296 ? -11.328 -21.859 -19.719 1 98.19 296 LEU B O 1
ATOM 5510 N N . TYR B 1 297 ? -11.281 -21.344 -17.531 1 98.06 297 TYR B N 1
ATOM 5511 C CA . TYR B 1 297 ? -9.859 -21.641 -17.422 1 98.06 297 TYR B CA 1
ATOM 5512 C C . TYR B 1 297 ? -9.586 -23.125 -17.641 1 98.06 297 TYR B C 1
ATOM 5514 O O . TYR B 1 297 ? -8.555 -23.484 -18.203 1 98.06 297 TYR B O 1
ATOM 5522 N N . LYS B 1 298 ? -10.492 -23.969 -17.156 1 98.38 298 LYS B N 1
ATOM 5523 C CA . LYS B 1 298 ? -10.367 -25.391 -17.484 1 98.38 298 LYS B CA 1
ATOM 5524 C C . LYS B 1 298 ? -10.367 -25.625 -18.984 1 98.38 298 LYS B C 1
ATOM 5526 O O . LYS B 1 298 ? -9.547 -26.391 -19.5 1 98.38 298 LYS B O 1
ATOM 5531 N N . HIS B 1 299 ? -11.305 -25.062 -19.656 1 98.5 299 HIS B N 1
ATOM 5532 C CA . HIS B 1 299 ? -11.398 -25.172 -21.109 1 98.5 299 HIS B CA 1
ATOM 5533 C C . HIS B 1 299 ? -10.109 -24.719 -21.781 1 98.5 299 HIS B C 1
ATOM 5535 O O . HIS B 1 299 ? -9.57 -25.422 -22.641 1 98.5 299 HIS B O 1
ATOM 5541 N N . ARG B 1 300 ? -9.617 -23.547 -21.406 1 98.12 300 ARG B N 1
ATOM 5542 C CA . ARG B 1 300 ? -8.414 -22.984 -22.016 1 98.12 300 ARG B CA 1
ATOM 5543 C C . ARG B 1 300 ? -7.191 -23.844 -21.703 1 98.12 300 ARG B C 1
ATOM 5545 O O . ARG B 1 300 ? -6.336 -24.047 -22.578 1 98.12 300 ARG B O 1
ATOM 5552 N N . ARG B 1 301 ? -7.105 -24.281 -20.453 1 97.94 301 ARG B N 1
ATOM 5553 C CA . ARG B 1 301 ? -6.035 -25.203 -20.078 1 97.94 301 ARG B CA 1
ATOM 5554 C C . ARG B 1 301 ? -6.078 -26.469 -20.938 1 97.94 301 ARG B C 1
ATOM 5556 O O . ARG B 1 301 ? -5.051 -26.891 -21.469 1 97.94 301 ARG B O 1
ATOM 5563 N N . ASP B 1 302 ? -7.215 -27.062 -21.094 1 98.56 302 ASP B N 1
ATOM 5564 C CA . ASP B 1 302 ? -7.367 -28.281 -21.891 1 98.56 302 ASP B CA 1
ATOM 5565 C C . ASP B 1 302 ? -6.98 -28.047 -23.344 1 98.56 302 ASP B C 1
ATOM 5567 O O . ASP B 1 302 ? -6.332 -28.891 -23.969 1 98.56 302 ASP B O 1
ATOM 5571 N N . LEU B 1 303 ? -7.43 -26.922 -23.875 1 98.62 303 LEU B N 1
ATOM 5572 C CA . LEU B 1 303 ? -7.105 -26.562 -25.25 1 98.62 303 LEU B CA 1
ATOM 5573 C C . LEU B 1 303 ? -5.598 -26.406 -25.438 1 98.62 303 LEU B C 1
ATOM 5575 O O . LEU B 1 303 ? -5.035 -26.891 -26.422 1 98.62 303 LEU B O 1
ATOM 5579 N N . LEU B 1 304 ? -4.988 -25.719 -24.531 1 98.31 304 LEU B N 1
ATOM 5580 C CA . LEU B 1 304 ? -3.545 -25.516 -24.578 1 98.31 304 LEU B CA 1
ATOM 5581 C C . LEU B 1 304 ? -2.805 -26.844 -24.531 1 98.31 304 LEU B C 1
ATOM 5583 O O . LEU B 1 304 ? -1.914 -27.094 -25.344 1 98.31 304 LEU B O 1
ATOM 5587 N N . LEU B 1 305 ? -3.16 -27.719 -23.609 1 98.25 305 LEU B N 1
ATOM 5588 C CA . LEU B 1 305 ? -2.529 -29.031 -23.438 1 98.25 305 LEU B CA 1
ATOM 5589 C C . LEU B 1 305 ? -2.709 -29.891 -24.688 1 98.25 305 LEU B C 1
ATOM 5591 O O . LEU B 1 305 ? -1.758 -30.516 -25.156 1 98.25 305 LEU B O 1
ATOM 5595 N N . LYS B 1 306 ? -3.895 -29.891 -25.156 1 98.5 306 LYS B N 1
ATOM 5596 C CA . LYS B 1 306 ? -4.18 -30.656 -26.359 1 98.5 306 LYS B CA 1
ATOM 5597 C C . LYS B 1 306 ? -3.336 -30.188 -27.531 1 98.5 306 LYS B C 1
ATOM 5599 O O . LYS B 1 306 ? -2.758 -31 -28.25 1 98.5 306 LYS B O 1
ATOM 5604 N N . THR B 1 307 ? -3.34 -28.875 -27.719 1 98.56 307 THR B N 1
ATOM 5605 C CA . THR B 1 307 ? -2.576 -28.297 -28.828 1 98.56 307 THR B CA 1
ATOM 5606 C C . THR B 1 307 ? -1.092 -28.609 -28.688 1 98.56 307 THR B C 1
ATOM 5608 O O . THR B 1 307 ? -0.418 -28.922 -29.672 1 98.56 307 THR B O 1
ATOM 5611 N N . MET B 1 308 ? -0.549 -28.531 -27.531 1 98.31 308 MET B N 1
ATOM 5612 C CA . MET B 1 308 ? 0.853 -28.859 -27.281 1 98.31 308 MET B CA 1
ATOM 5613 C C . MET B 1 308 ? 1.136 -30.328 -27.562 1 98.31 308 MET B C 1
ATOM 5615 O O . MET B 1 308 ? 2.146 -30.656 -28.188 1 98.31 308 MET B O 1
ATOM 5619 N N . GLU B 1 309 ? 0.293 -31.203 -27.109 1 98 309 GLU B N 1
ATOM 5620 C CA . GLU B 1 309 ? 0.444 -32.625 -27.359 1 98 309 GLU B CA 1
ATOM 5621 C C . GLU B 1 309 ? 0.5 -32.938 -28.844 1 98 309 GLU B C 1
ATOM 5623 O O . GLU B 1 309 ? 1.238 -33.812 -29.281 1 98 309 GLU B O 1
ATOM 5628 N N . GLU B 1 310 ? -0.194 -32.156 -29.562 1 97.81 310 GLU B N 1
ATOM 5629 C CA . GLU B 1 310 ? -0.307 -32.375 -31 1 97.81 310 GLU B CA 1
ATOM 5630 C C . GLU B 1 310 ? 0.862 -31.75 -31.75 1 97.81 310 GLU B C 1
ATOM 5632 O O . GLU B 1 310 ? 1.178 -32.156 -32.875 1 97.81 310 GLU B O 1
ATOM 5637 N N . THR B 1 311 ? 1.476 -30.781 -31.156 1 97.69 311 THR B N 1
ATOM 5638 C CA . THR B 1 311 ? 2.363 -29.984 -31.984 1 97.69 311 THR B CA 1
ATOM 5639 C C . THR B 1 311 ? 3.801 -30.062 -31.484 1 97.69 311 THR B C 1
ATOM 5641 O O . THR B 1 311 ? 4.746 -29.891 -32.25 1 97.69 311 THR B O 1
ATOM 5644 N N . PHE B 1 312 ? 3.996 -30.188 -30.172 1 96.44 312 PHE B N 1
ATOM 5645 C CA . PHE B 1 312 ? 5.348 -30.266 -29.641 1 96.44 312 PHE B CA 1
ATOM 5646 C C . PHE B 1 312 ? 5.945 -31.656 -29.875 1 96.44 312 PHE B C 1
ATOM 5648 O O . PHE B 1 312 ? 5.422 -32.656 -29.391 1 96.44 312 PHE B O 1
ATOM 5655 N N . THR B 1 313 ? 7.027 -31.781 -30.688 1 91.62 313 THR B N 1
ATOM 5656 C CA . THR B 1 313 ? 7.602 -33.062 -31.047 1 91.62 313 THR B CA 1
ATOM 5657 C C . THR B 1 313 ? 9.094 -33.094 -30.734 1 91.62 313 THR B C 1
ATOM 5659 O O . THR B 1 313 ? 9.789 -34.062 -31.078 1 91.62 313 THR B O 1
ATOM 5662 N N . ASP B 1 314 ? 9.562 -32.188 -29.984 1 91.25 314 ASP B N 1
ATOM 5663 C CA . ASP B 1 314 ? 11 -32 -29.812 1 91.25 314 ASP B CA 1
ATOM 5664 C C . ASP B 1 314 ? 11.484 -32.656 -28.516 1 91.25 314 ASP B C 1
ATOM 5666 O O . ASP B 1 314 ? 12.695 -32.812 -28.312 1 91.25 314 ASP B O 1
ATOM 5670 N N . GLY B 1 315 ? 10.617 -33.125 -27.688 1 94.88 315 GLY B N 1
ATOM 5671 C CA . GLY B 1 315 ? 11.008 -33.719 -26.422 1 94.88 315 GLY B CA 1
ATOM 5672 C C . GLY B 1 315 ? 10.711 -32.844 -25.234 1 94.88 315 GLY B C 1
ATOM 5673 O O . GLY B 1 315 ? 10.961 -33.219 -24.094 1 94.88 315 GLY B O 1
ATOM 5674 N N . THR B 1 316 ? 10.164 -31.641 -25.484 1 97.31 316 THR B N 1
ATOM 5675 C CA . THR B 1 316 ? 9.742 -30.766 -24.406 1 97.31 316 THR B CA 1
ATOM 5676 C C . THR B 1 316 ? 8.648 -31.422 -23.562 1 97.31 316 THR B C 1
ATOM 5678 O O . THR B 1 316 ? 7.742 -32.062 -24.094 1 97.31 316 THR B O 1
ATOM 5681 N N . THR B 1 317 ? 8.805 -31.344 -22.25 1 97.56 317 THR B N 1
ATOM 5682 C CA . THR B 1 317 ? 7.766 -31.797 -21.328 1 97.56 317 THR B CA 1
ATOM 5683 C C . THR B 1 317 ? 7.141 -30.625 -20.594 1 97.56 317 THR B C 1
ATOM 5685 O O . THR B 1 317 ? 7.66 -29.5 -20.641 1 97.56 317 THR B O 1
ATOM 5688 N N . TRP B 1 318 ? 6.012 -30.859 -19.984 1 98 318 TRP B N 1
ATOM 5689 C CA . TRP B 1 318 ? 5.328 -29.781 -19.266 1 98 318 TRP B CA 1
ATOM 5690 C C . TRP B 1 318 ? 4.457 -30.344 -18.141 1 98 318 TRP B C 1
ATOM 5692 O O . TRP B 1 318 ? 4.117 -31.531 -18.156 1 98 318 TRP B O 1
ATOM 5702 N N . THR B 1 319 ? 4.188 -29.547 -17.125 1 97.75 319 THR B N 1
ATOM 5703 C CA . THR B 1 319 ? 3.248 -29.906 -16.078 1 97.75 319 THR B CA 1
ATOM 5704 C C . THR B 1 319 ? 1.819 -29.922 -16.609 1 97.75 319 THR B C 1
ATOM 5706 O O . THR B 1 319 ? 1.538 -29.359 -17.672 1 97.75 319 THR B O 1
ATOM 5709 N N . ARG B 1 320 ? 0.975 -30.656 -15.961 1 96.94 320 ARG B N 1
ATOM 5710 C CA . ARG B 1 320 ? -0.456 -30.734 -16.234 1 96.94 320 ARG B CA 1
ATOM 5711 C C . ARG B 1 320 ? -1.272 -30.312 -15.016 1 96.94 320 ARG B C 1
ATOM 5713 O O . ARG B 1 320 ? -1.798 -31.156 -14.289 1 96.94 320 ARG B O 1
ATOM 5720 N N . PRO B 1 321 ? -1.447 -29.031 -14.836 1 96.75 321 PRO B N 1
ATOM 5721 C CA . PRO B 1 321 ? -2.061 -28.516 -13.609 1 96.75 321 PRO B CA 1
ATOM 5722 C C . PRO B 1 321 ? -3.537 -28.891 -13.492 1 96.75 321 PRO B C 1
ATOM 5724 O O . PRO B 1 321 ? -4.262 -28.891 -14.492 1 96.75 321 PRO B O 1
ATOM 5727 N N . GLU B 1 322 ? -3.928 -29.141 -12.273 1 97.31 322 GLU B N 1
ATOM 5728 C CA . GLU B 1 322 ? -5.328 -29.406 -11.953 1 97.31 322 GLU B CA 1
ATOM 5729 C C . GLU B 1 322 ? -6.082 -28.109 -11.672 1 97.31 322 GLU B C 1
ATOM 5731 O O . GLU B 1 322 ? -7.289 -28.125 -11.414 1 97.31 322 GLU B O 1
ATOM 5736 N N . GLY B 1 323 ? -5.465 -27.016 -11.703 1 97.69 323 GLY B N 1
ATOM 5737 C CA . GLY B 1 323 ? -5.984 -25.688 -11.445 1 97.69 323 GLY B CA 1
ATOM 5738 C C . GLY B 1 323 ? -4.945 -24.594 -11.625 1 97.69 323 GLY B C 1
ATOM 5739 O O . GLY B 1 323 ? -3.85 -24.844 -12.125 1 97.69 323 GLY B O 1
ATOM 5740 N N . GLY B 1 324 ? -5.332 -23.375 -11.312 1 97.5 324 GLY B N 1
ATOM 5741 C CA . GLY B 1 324 ? -4.414 -22.25 -11.391 1 97.5 324 GLY B CA 1
ATOM 5742 C C . GLY B 1 324 ? -4.363 -21.609 -12.766 1 97.5 324 GLY B C 1
ATOM 5743 O O . GLY B 1 324 ? -5.359 -21.594 -13.492 1 97.5 324 GLY B O 1
ATOM 5744 N N . LEU B 1 325 ? -3.203 -21.016 -13.062 1 97.38 325 LEU B N 1
ATOM 5745 C CA . LEU B 1 325 ? -3.127 -20.203 -14.266 1 97.38 325 LEU B CA 1
ATOM 5746 C C . LEU B 1 325 ? -1.94 -20.609 -15.133 1 97.38 325 LEU B C 1
ATOM 5748 O O . LEU B 1 325 ? -1.824 -20.188 -16.281 1 97.38 325 LEU B O 1
ATOM 5752 N N . PHE B 1 326 ? -1.072 -21.547 -14.617 1 97.12 326 PHE B N 1
ATOM 5753 C CA . PHE B 1 326 ? 0.241 -21.625 -15.242 1 97.12 326 PHE B CA 1
ATOM 5754 C C . PHE B 1 326 ? 0.583 -23.078 -15.586 1 97.12 326 PHE B C 1
ATOM 5756 O O . PHE B 1 326 ? 0.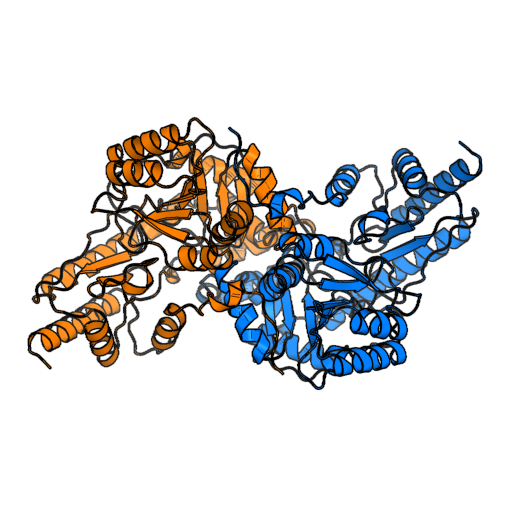058 -24 -14.969 1 97.12 326 PHE B O 1
ATOM 5763 N N . LEU B 1 327 ? 1.433 -23.172 -16.594 1 96.06 327 LEU B N 1
ATOM 5764 C CA . LEU B 1 327 ? 2.145 -24.406 -16.922 1 96.06 327 LEU B CA 1
ATOM 5765 C C . LEU B 1 327 ? 3.648 -24.156 -17 1 96.06 327 LEU B C 1
ATOM 5767 O O . LEU B 1 327 ? 4.09 -23.047 -17.281 1 96.06 327 LEU B O 1
ATOM 5771 N N . TRP B 1 328 ? 4.352 -25.172 -16.734 1 97.75 328 TRP B N 1
ATOM 5772 C CA . TRP B 1 328 ? 5.809 -25.141 -16.656 1 97.75 328 TRP B CA 1
ATOM 5773 C C . TRP B 1 328 ? 6.438 -26.047 -17.703 1 97.75 328 TRP B C 1
ATOM 5775 O O . TRP B 1 328 ? 6.262 -27.266 -17.656 1 97.75 328 TRP B O 1
ATOM 5785 N N . LEU B 1 329 ? 7.129 -25.438 -18.609 1 98.19 329 LEU B N 1
ATOM 5786 C CA . LEU B 1 329 ? 7.801 -26.188 -19.656 1 98.19 329 LEU B CA 1
ATOM 5787 C C . LEU B 1 329 ? 9.219 -26.562 -19.234 1 98.19 329 LEU B C 1
ATOM 5789 O O . LEU B 1 329 ? 9.914 -25.766 -18.609 1 98.19 329 LEU B O 1
ATOM 5793 N N . THR B 1 330 ? 9.602 -27.703 -19.562 1 97.94 330 THR B N 1
ATOM 5794 C CA . THR B 1 330 ? 10.977 -28.172 -19.438 1 97.94 330 THR B CA 1
ATOM 5795 C C . THR B 1 330 ? 11.531 -28.594 -20.781 1 97.94 330 THR B C 1
ATOM 5797 O O . THR B 1 330 ? 11.055 -29.562 -21.391 1 97.94 330 THR B O 1
ATOM 5800 N N . PHE B 1 331 ? 12.516 -27.906 -21.203 1 97.88 331 PHE B N 1
ATOM 5801 C CA . PHE B 1 331 ? 13.117 -28.203 -22.5 1 97.88 331 PHE B CA 1
ATOM 5802 C C . PHE B 1 331 ? 14.117 -29.344 -22.375 1 97.88 331 PHE B C 1
ATOM 5804 O O . PHE B 1 331 ? 14.641 -29.609 -21.297 1 97.88 331 PHE B O 1
ATOM 5811 N N . PRO B 1 332 ? 14.367 -29.984 -23.516 1 95.31 332 PRO B N 1
ATOM 5812 C CA . PRO B 1 332 ? 15.32 -31.109 -23.484 1 95.31 332 PRO B CA 1
ATOM 5813 C C . PRO B 1 332 ? 16.719 -30.672 -23.078 1 95.31 332 PRO B C 1
ATOM 5815 O O . PRO B 1 332 ? 17.047 -29.484 -23.125 1 95.31 332 PRO B O 1
ATOM 5818 N N . GLU B 1 333 ? 17.5 -31.656 -22.703 1 94 333 GLU B N 1
ATOM 5819 C CA . GLU B 1 333 ? 18.891 -31.391 -22.344 1 94 333 GLU B CA 1
ATOM 5820 C C . GLU B 1 333 ? 19.625 -30.688 -23.484 1 94 333 GLU B C 1
ATOM 5822 O O . GLU B 1 333 ? 19.469 -31.062 -24.656 1 94 333 GLU B O 1
ATOM 5827 N N . GLY B 1 334 ? 20.328 -29.672 -23.125 1 91.44 334 GLY B N 1
ATOM 5828 C CA . GLY B 1 334 ? 21.125 -28.969 -24.109 1 91.44 334 GLY B CA 1
ATOM 5829 C C . GLY B 1 334 ? 20.375 -27.812 -24.766 1 91.44 334 GLY B C 1
ATOM 5830 O O . GLY B 1 334 ? 20.984 -27 -25.469 1 91.44 334 GLY B O 1
ATOM 5831 N N . VAL B 1 335 ? 19.125 -27.797 -24.562 1 94.88 335 VAL B N 1
ATOM 5832 C CA . VAL B 1 335 ? 18.344 -26.719 -25.156 1 94.88 335 VAL B CA 1
ATOM 5833 C C . VAL B 1 335 ? 18.172 -25.594 -24.156 1 94.88 335 VAL B C 1
ATOM 5835 O O . VAL B 1 335 ? 17.562 -25.797 -23.094 1 94.88 335 VAL B O 1
ATOM 5838 N N . SER B 1 336 ? 18.641 -24.453 -24.531 1 95.38 336 SER B N 1
ATOM 5839 C CA . SER B 1 336 ? 18.562 -23.266 -23.672 1 95.38 336 SER B CA 1
ATOM 5840 C C . SER B 1 336 ? 17.188 -22.609 -23.781 1 95.38 336 SER B C 1
ATOM 5842 O O . SER B 1 336 ? 16.719 -22.297 -24.891 1 95.38 336 SER B O 1
ATOM 5844 N N . ALA B 1 337 ? 16.594 -22.359 -22.609 1 95.69 337 ALA B N 1
ATOM 5845 C CA . ALA B 1 337 ? 15.312 -21.641 -22.578 1 95.69 337 ALA B CA 1
ATOM 5846 C C . ALA B 1 337 ? 15.461 -20.25 -23.188 1 95.69 337 ALA B C 1
ATOM 5848 O O . ALA B 1 337 ? 14.539 -19.75 -23.828 1 95.69 337 ALA B O 1
ATOM 5849 N N . ARG B 1 338 ? 16.562 -19.594 -22.953 1 94 338 ARG B N 1
ATOM 5850 C CA . ARG B 1 338 ? 16.812 -18.281 -23.516 1 94 338 ARG B CA 1
ATOM 5851 C C . ARG B 1 338 ? 16.781 -18.328 -25.047 1 94 338 ARG B C 1
ATOM 5853 O O . ARG B 1 338 ? 16.203 -17.438 -25.688 1 94 338 ARG B O 1
ATOM 5860 N N . LYS B 1 339 ? 17.406 -19.312 -25.609 1 95.06 339 LYS B N 1
ATOM 5861 C CA . LYS B 1 339 ? 17.375 -19.469 -27.062 1 95.06 339 LYS B CA 1
ATOM 5862 C C . LYS B 1 339 ? 15.945 -19.688 -27.562 1 95.06 339 LYS B C 1
ATOM 5864 O O . LYS B 1 339 ? 15.555 -19.125 -28.594 1 95.06 339 LYS B O 1
ATOM 5869 N N . VAL B 1 340 ? 15.281 -20.547 -26.859 1 96.12 340 VAL B N 1
ATOM 5870 C CA . VAL B 1 340 ? 13.891 -20.797 -27.219 1 96.12 340 VAL B CA 1
ATOM 5871 C C . VAL B 1 340 ? 13.094 -19.5 -27.156 1 96.12 340 VAL B C 1
ATOM 5873 O O . VAL B 1 340 ? 12.305 -19.188 -28.047 1 96.12 340 VAL B O 1
ATOM 5876 N N . PHE B 1 341 ? 13.258 -18.766 -26.062 1 93.88 341 PHE B N 1
ATOM 5877 C CA . PHE B 1 341 ? 12.562 -17.484 -25.859 1 93.88 341 PHE B CA 1
ATOM 5878 C C . PHE B 1 341 ? 12.82 -16.547 -27.031 1 93.88 341 PHE B C 1
ATOM 5880 O O . PHE B 1 341 ? 11.891 -15.969 -27.578 1 93.88 341 PHE B O 1
ATOM 5887 N N . ASP B 1 342 ? 14.055 -16.359 -27.375 1 93.62 342 ASP B N 1
ATOM 5888 C CA . ASP B 1 342 ? 14.43 -15.453 -28.453 1 93.62 342 ASP B CA 1
ATOM 5889 C C . ASP B 1 342 ? 13.773 -15.867 -29.766 1 93.62 342 ASP B C 1
ATOM 5891 O O . ASP B 1 342 ? 13.273 -15.023 -30.516 1 93.62 342 ASP B O 1
ATOM 5895 N N . LYS B 1 343 ? 13.812 -17.125 -30.047 1 95.81 343 LYS B N 1
ATOM 5896 C CA . LYS B 1 343 ? 13.18 -17.641 -31.266 1 95.81 343 LYS B CA 1
ATOM 5897 C C . LYS B 1 343 ? 11.672 -17.422 -31.234 1 95.81 343 LYS B C 1
ATOM 5899 O O . LYS B 1 343 ? 11.062 -17.125 -32.25 1 95.81 343 LYS B O 1
ATOM 5904 N N . CYS B 1 344 ? 11.047 -17.672 -30.109 1 95.62 344 CYS B N 1
ATOM 5905 C CA . CYS B 1 344 ? 9.617 -17.438 -29.953 1 95.62 344 CYS B CA 1
ATOM 5906 C C . CYS B 1 344 ? 9.273 -15.977 -30.219 1 95.62 344 CYS B C 1
ATOM 5908 O O . CYS B 1 344 ? 8.273 -15.68 -30.875 1 95.62 344 CYS B O 1
ATOM 5910 N N . ILE B 1 345 ? 10.094 -15.086 -29.719 1 93.12 345 ILE B N 1
ATOM 5911 C CA . ILE B 1 345 ? 9.859 -13.656 -29.906 1 93.12 345 ILE B CA 1
ATOM 5912 C C . ILE B 1 345 ? 9.898 -13.328 -31.406 1 93.12 345 ILE B C 1
ATOM 5914 O O . ILE B 1 345 ? 9.109 -12.508 -31.875 1 93.12 345 ILE B O 1
ATOM 5918 N N . GLU B 1 346 ? 10.812 -13.938 -32.062 1 94.12 346 GLU B N 1
ATOM 5919 C CA . GLU B 1 346 ? 10.875 -13.75 -33.5 1 94.12 346 GLU B CA 1
ATOM 5920 C C . GLU B 1 346 ? 9.555 -14.141 -34.188 1 94.12 346 GLU B C 1
ATOM 5922 O O . GLU B 1 346 ? 9.195 -13.586 -35.219 1 94.12 346 GLU B O 1
ATOM 5927 N N . LYS B 1 347 ? 8.914 -15.016 -33.562 1 96.25 347 LYS B N 1
ATOM 5928 C CA . LYS B 1 347 ? 7.664 -15.523 -34.125 1 96.25 347 LYS B CA 1
ATOM 5929 C C . LYS B 1 347 ? 6.461 -14.875 -33.438 1 96.25 347 LYS B C 1
ATOM 5931 O O . LYS B 1 347 ? 5.336 -15.367 -33.562 1 96.25 347 LYS B O 1
ATOM 5936 N N . ASN B 1 348 ? 6.66 -13.922 -32.656 1 94.56 348 ASN B N 1
ATOM 5937 C CA . ASN B 1 348 ? 5.645 -13.102 -32 1 94.56 348 ASN B CA 1
ATOM 5938 C C . ASN B 1 348 ? 4.844 -13.898 -30.984 1 94.56 348 ASN B C 1
ATOM 5940 O O . ASN B 1 348 ? 3.615 -13.82 -30.953 1 94.56 348 ASN B O 1
ATOM 5944 N N . VAL B 1 349 ? 5.469 -14.68 -30.25 1 95 349 VAL B N 1
ATOM 5945 C CA . VAL B 1 349 ? 4.891 -15.352 -29.094 1 95 349 VAL B CA 1
ATOM 5946 C C . VAL B 1 349 ? 5.863 -15.305 -27.922 1 95 349 VAL B C 1
ATOM 5948 O O . VAL B 1 349 ? 7.078 -15.25 -28.125 1 95 349 VAL B O 1
ATOM 5951 N N . ALA B 1 350 ? 5.305 -15.227 -26.734 1 92.19 350 ALA B N 1
ATOM 5952 C CA . ALA B 1 350 ? 6.199 -15.031 -25.594 1 92.19 350 ALA B CA 1
ATOM 5953 C C . ALA B 1 350 ? 5.695 -15.781 -24.359 1 92.19 350 ALA B C 1
ATOM 5955 O O . ALA B 1 350 ? 4.488 -15.836 -24.109 1 92.19 350 ALA B O 1
ATOM 5956 N N . GLY B 1 351 ? 6.609 -16.406 -23.641 1 93.62 351 GLY B N 1
ATOM 5957 C CA . GLY B 1 351 ? 6.453 -16.859 -22.266 1 93.62 351 GLY B CA 1
ATOM 5958 C C . GLY B 1 351 ? 7.398 -16.156 -21.297 1 93.62 351 GLY B C 1
ATOM 5959 O O . GLY B 1 351 ? 7.891 -15.07 -21.578 1 93.62 351 GLY B O 1
ATOM 5960 N N . VAL B 1 352 ? 7.551 -16.766 -20.109 1 93.12 352 VAL B N 1
ATOM 5961 C CA . VAL B 1 352 ? 8.484 -16.172 -19.141 1 93.12 352 VAL B CA 1
ATOM 5962 C C . VAL B 1 352 ? 9.625 -17.156 -18.875 1 93.12 352 VAL B C 1
ATOM 5964 O O . VAL B 1 352 ? 9.391 -18.328 -18.594 1 93.12 352 VAL B O 1
ATOM 5967 N N . LEU B 1 353 ? 10.82 -16.609 -18.969 1 93.56 353 LEU B N 1
ATOM 5968 C CA . LEU B 1 353 ? 12 -17.422 -18.703 1 93.56 353 LEU B CA 1
ATOM 5969 C C . LEU B 1 353 ? 11.984 -17.953 -17.281 1 93.56 353 LEU B C 1
ATOM 5971 O O . LEU B 1 353 ? 11.734 -17.203 -16.328 1 93.56 353 LEU B O 1
ATOM 5975 N N . GLY B 1 354 ? 12.273 -19.25 -17.156 1 94.69 354 GLY B N 1
ATOM 5976 C CA . GLY B 1 354 ? 12.234 -19.906 -15.859 1 94.69 354 GLY B CA 1
ATOM 5977 C C . GLY B 1 354 ? 13.281 -19.375 -14.898 1 94.69 354 GLY B C 1
ATOM 5978 O O . GLY B 1 354 ? 13.086 -19.406 -13.688 1 94.69 354 GLY B O 1
ATOM 5979 N N . GLU B 1 355 ? 14.391 -18.875 -15.406 1 93.19 355 GLU B N 1
ATOM 5980 C CA . GLU B 1 355 ? 15.516 -18.453 -14.578 1 93.19 355 GLU B CA 1
ATOM 5981 C C . GLU B 1 355 ? 15.102 -17.375 -13.578 1 93.19 355 GLU B C 1
ATOM 5983 O O . GLU B 1 355 ? 15.688 -17.266 -12.5 1 93.19 355 GLU B O 1
ATOM 5988 N N . PHE B 1 356 ? 14.039 -16.703 -13.836 1 91.56 356 PHE B N 1
ATOM 5989 C CA . PHE B 1 356 ? 13.609 -15.594 -12.984 1 91.56 356 PHE B CA 1
ATOM 5990 C C . PHE B 1 356 ? 12.898 -16.109 -11.742 1 91.56 356 PHE B C 1
ATOM 5992 O O . PHE B 1 356 ? 12.695 -15.352 -10.781 1 91.56 356 PHE B O 1
ATOM 5999 N N . PHE B 1 357 ? 12.547 -17.359 -11.734 1 95 357 PHE B N 1
ATOM 6000 C CA . PHE B 1 357 ? 11.742 -17.906 -10.648 1 95 357 PHE B CA 1
ATOM 6001 C C . PHE B 1 357 ? 12.625 -18.641 -9.641 1 95 357 PHE B C 1
ATOM 6003 O O . PHE B 1 357 ? 12.117 -19.281 -8.719 1 95 357 PHE B O 1
ATOM 6010 N N . TYR B 1 358 ? 13.945 -18.562 -9.844 1 95.06 358 TYR B N 1
ATOM 6011 C CA . TYR B 1 358 ? 14.875 -19.188 -8.914 1 95.06 358 TYR B CA 1
ATOM 6012 C C . TYR B 1 358 ? 15.547 -18.125 -8.031 1 95.06 358 TYR B C 1
ATOM 6014 O O . TYR B 1 358 ? 16.062 -17.141 -8.539 1 95.06 358 TYR B O 1
ATOM 6022 N N . PRO B 1 359 ? 15.531 -18.375 -6.73 1 93.12 359 PRO B N 1
ATOM 6023 C CA . PRO B 1 359 ? 16.203 -17.406 -5.855 1 93.12 359 PRO B CA 1
ATOM 6024 C C . PRO B 1 359 ? 17.703 -17.328 -6.113 1 93.12 359 PRO B C 1
ATOM 6026 O O . PRO B 1 359 ? 18.281 -16.25 -6.059 1 93.12 359 PRO B O 1
ATOM 6029 N N . ASN B 1 360 ? 18.359 -18.5 -6.312 1 92.38 360 ASN B N 1
ATOM 6030 C CA . ASN B 1 360 ? 19.812 -18.531 -6.453 1 92.38 360 ASN B CA 1
ATOM 6031 C C . ASN B 1 360 ? 20.234 -19.297 -7.695 1 92.38 360 ASN B C 1
ATOM 6033 O O . ASN B 1 360 ? 20.969 -18.781 -8.539 1 92.38 360 ASN B O 1
ATOM 6037 N N . ILE B 1 361 ? 19.719 -20.5 -7.871 1 83.25 361 ILE B N 1
ATOM 6038 C CA . ILE B 1 361 ? 20.188 -21.438 -8.891 1 83.25 361 ILE B CA 1
ATOM 6039 C C . ILE B 1 361 ? 19.438 -21.172 -10.203 1 83.25 361 ILE B C 1
ATOM 6041 O O . ILE B 1 361 ? 18.234 -21.406 -10.289 1 83.25 361 ILE B O 1
ATOM 6045 N N . LYS B 1 362 ? 20.219 -20.75 -11.125 1 86.5 362 LYS B N 1
ATOM 6046 C CA . LYS B 1 362 ? 19.578 -20.484 -12.414 1 86.5 362 LYS B CA 1
ATOM 6047 C C . LYS B 1 362 ? 19.547 -21.75 -13.273 1 86.5 362 LYS B C 1
ATOM 6049 O O . LYS B 1 362 ? 20.547 -22.453 -13.375 1 86.5 362 LYS B O 1
ATOM 6054 N N . ASN B 1 363 ? 18.391 -22.125 -13.57 1 89.75 363 ASN B N 1
ATOM 6055 C CA . ASN B 1 363 ? 18.141 -23.203 -14.539 1 89.75 363 ASN B CA 1
ATOM 6056 C C . ASN B 1 363 ? 17.656 -22.641 -15.875 1 89.75 363 ASN B C 1
ATOM 6058 O O . ASN B 1 363 ? 16.703 -21.875 -15.914 1 89.75 363 ASN B O 1
ATOM 6062 N N . ASP B 1 364 ? 18.297 -23.016 -16.922 1 93.94 364 ASP B N 1
ATOM 6063 C CA . ASP B 1 364 ? 18 -22.422 -18.219 1 93.94 364 ASP B CA 1
ATOM 6064 C C . ASP B 1 364 ? 17.203 -23.391 -19.094 1 93.94 364 ASP B C 1
ATOM 6066 O O . ASP B 1 364 ? 17.375 -23.406 -20.312 1 93.94 364 ASP B O 1
ATOM 6070 N N . ARG B 1 365 ? 16.406 -24.188 -18.516 1 96.38 365 ARG B N 1
ATOM 6071 C CA . ARG B 1 365 ? 15.688 -25.156 -19.328 1 96.38 365 ARG B CA 1
ATOM 6072 C C . ARG B 1 365 ? 14.18 -25 -19.172 1 96.38 365 ARG B C 1
ATOM 6074 O O . ARG B 1 365 ? 13.406 -25.844 -19.625 1 96.38 365 ARG B O 1
ATOM 6081 N N . HIS B 1 366 ? 13.805 -23.969 -18.516 1 97.19 366 HIS B N 1
ATOM 6082 C CA . HIS B 1 366 ? 12.391 -23.906 -18.188 1 97.19 366 HIS B CA 1
ATOM 6083 C C . HIS B 1 366 ? 11.773 -22.594 -18.672 1 97.19 366 HIS B C 1
ATOM 6085 O O . HIS B 1 366 ? 12.469 -21.594 -18.844 1 97.19 366 HIS B O 1
ATOM 6091 N N . MET B 1 367 ? 10.5 -22.625 -18.906 1 96.44 367 MET B N 1
ATOM 6092 C CA . MET B 1 367 ? 9.672 -21.469 -19.25 1 96.44 367 MET B CA 1
ATOM 6093 C C . MET B 1 367 ? 8.273 -21.609 -18.672 1 96.44 367 MET B C 1
ATOM 6095 O O . MET B 1 367 ? 7.691 -22.688 -18.672 1 96.44 367 MET B O 1
ATOM 6099 N N . ARG B 1 368 ? 7.742 -20.562 -18.125 1 96.62 368 ARG B N 1
ATOM 6100 C CA . ARG B 1 368 ? 6.363 -20.547 -17.641 1 96.62 368 ARG B CA 1
ATOM 6101 C C . ARG B 1 368 ? 5.422 -19.969 -18.688 1 96.62 368 ARG B C 1
ATOM 6103 O O . ARG B 1 368 ? 5.734 -18.953 -19.328 1 96.62 368 ARG B O 1
ATOM 6110 N N . ILE B 1 369 ? 4.324 -20.547 -18.875 1 96 369 ILE B N 1
ATOM 611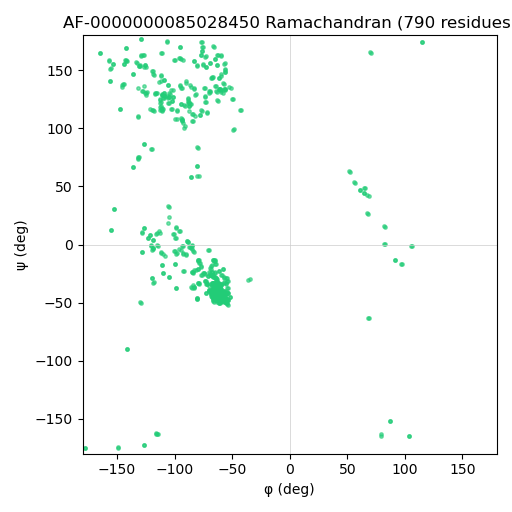1 C CA . ILE B 1 369 ? 3.311 -19.984 -19.766 1 96 369 ILE B CA 1
ATOM 6112 C C . ILE B 1 369 ? 1.962 -19.953 -19.047 1 96 369 ILE B C 1
ATOM 6114 O O . ILE B 1 369 ? 1.714 -20.75 -18.141 1 96 369 ILE B O 1
ATOM 6118 N N . ASN B 1 370 ? 1.138 -19.109 -19.422 1 95.25 370 ASN B N 1
ATOM 6119 C CA . ASN B 1 370 ? -0.189 -18.859 -18.859 1 95.25 370 ASN B CA 1
ATOM 6120 C C . ASN B 1 370 ? -1.284 -19.094 -19.891 1 95.25 370 ASN B C 1
ATOM 6122 O O . ASN B 1 370 ? -1.079 -18.859 -21.078 1 95.25 370 ASN B O 1
ATOM 6126 N N . TYR B 1 371 ? -2.449 -19.562 -19.516 1 95.06 371 TYR B N 1
ATOM 6127 C CA . TYR B 1 371 ? -3.508 -19.859 -20.469 1 95.06 371 TYR B CA 1
ATOM 6128 C C . TYR B 1 371 ? -4.762 -19.047 -20.172 1 95.06 371 TYR B C 1
ATOM 6130 O O . TYR B 1 371 ? -5.742 -19.109 -20.922 1 95.06 371 TYR B O 1
ATOM 6138 N N . SER B 1 372 ? -4.758 -18.25 -19.141 1 92.81 372 SER B N 1
ATOM 6139 C CA . SER B 1 372 ? -5.996 -17.641 -18.656 1 92.81 372 SER B CA 1
ATOM 6140 C C . SER B 1 372 ? -6.395 -16.453 -19.531 1 92.81 372 SER B C 1
ATOM 6142 O O . SER B 1 372 ? -7.582 -16.156 -19.688 1 92.81 372 SER B O 1
ATOM 6144 N N . ASN B 1 373 ? -5.43 -15.703 -20.062 1 88.38 373 ASN B N 1
ATOM 6145 C CA . ASN B 1 373 ? -5.699 -14.375 -20.609 1 88.38 373 ASN B CA 1
ATOM 6146 C C . ASN B 1 373 ? -5.688 -14.375 -22.125 1 88.38 373 ASN B C 1
ATOM 6148 O O . ASN B 1 373 ? -5.391 -13.359 -22.75 1 88.38 373 ASN B O 1
ATOM 6152 N N . MET B 1 374 ? -5.914 -15.453 -22.828 1 91.12 374 MET B N 1
ATOM 6153 C CA . MET B 1 374 ? -5.918 -15.531 -24.281 1 91.12 374 MET B CA 1
ATOM 6154 C C . MET B 1 374 ? -7.156 -16.266 -24.797 1 91.12 374 MET B C 1
ATOM 6156 O O . MET B 1 374 ? -7.574 -17.266 -24.203 1 91.12 374 MET B O 1
ATOM 6160 N N . PRO B 1 375 ? -7.746 -15.672 -25.812 1 94 375 PRO B N 1
ATOM 6161 C CA . PRO B 1 375 ? -8.836 -16.438 -26.422 1 94 375 PRO B CA 1
ATOM 6162 C C . PRO B 1 375 ? -8.352 -17.719 -27.094 1 94 375 PRO B C 1
ATOM 6164 O O . PRO B 1 375 ? -7.156 -17.891 -27.328 1 94 375 PRO B O 1
ATOM 6167 N N . ASP B 1 376 ? -9.305 -18.547 -27.469 1 97.19 376 ASP B N 1
ATOM 6168 C CA . ASP B 1 376 ? -9.031 -19.906 -27.938 1 97.19 376 ASP B CA 1
ATOM 6169 C C . ASP B 1 376 ? -8.141 -19.891 -29.188 1 97.19 376 ASP B C 1
ATOM 6171 O O . ASP B 1 376 ? -7.172 -20.641 -29.266 1 97.19 376 ASP B O 1
ATOM 6175 N N . ASP B 1 377 ? -8.484 -19.047 -30.109 1 97.12 377 ASP B N 1
ATOM 6176 C CA . ASP B 1 377 ? -7.754 -19 -31.375 1 97.12 377 ASP B CA 1
ATOM 6177 C C . ASP B 1 377 ? -6.309 -18.562 -31.156 1 97.12 377 ASP B C 1
ATOM 6179 O O . ASP B 1 377 ? -5.395 -19.078 -31.812 1 97.12 377 ASP B O 1
ATOM 6183 N N . ARG B 1 378 ? -6.113 -17.656 -30.281 1 95.69 378 ARG B N 1
ATOM 6184 C CA . ARG B 1 378 ? -4.773 -17.172 -29.984 1 95.69 378 ARG B CA 1
ATOM 6185 C C . ARG B 1 378 ? -3.969 -18.203 -29.203 1 95.69 378 ARG B C 1
ATOM 6187 O O . ARG B 1 378 ? -2.75 -18.297 -29.359 1 95.69 378 ARG B O 1
ATOM 6194 N N . ILE B 1 379 ? -4.652 -18.984 -28.406 1 97.44 379 ILE B N 1
ATOM 6195 C CA . ILE B 1 379 ? -3.988 -20.078 -27.703 1 97.44 379 ILE B CA 1
ATOM 6196 C C . ILE B 1 379 ? -3.441 -21.078 -28.703 1 97.44 379 ILE B C 1
ATOM 6198 O O . ILE B 1 379 ? -2.26 -21.438 -28.672 1 97.44 379 ILE B O 1
ATOM 6202 N N . VAL B 1 380 ? -4.266 -21.453 -29.594 1 98.31 380 VAL B N 1
ATOM 6203 C CA . VAL B 1 380 ? -3.877 -22.453 -30.594 1 98.31 380 VAL B CA 1
ATOM 6204 C C . VAL B 1 380 ? -2.744 -21.906 -31.453 1 98.31 380 VAL B C 1
ATOM 6206 O O . VAL B 1 380 ? -1.719 -22.562 -31.641 1 98.31 380 VAL B O 1
ATOM 6209 N N . GLU B 1 381 ? -2.928 -20.672 -31.906 1 97.81 381 GLU B N 1
ATOM 6210 C CA . GLU B 1 381 ? -1.925 -20.047 -32.75 1 97.81 381 GLU B CA 1
ATOM 6211 C C . GLU B 1 381 ? -0.605 -19.859 -32.031 1 97.81 381 GLU B C 1
ATOM 6213 O O . GLU B 1 381 ? 0.467 -20.109 -32.562 1 97.81 381 GLU B O 1
ATOM 6218 N N . GLY B 1 382 ? -0.698 -19.375 -30.828 1 97.44 382 GLY B N 1
ATOM 6219 C CA . GLY B 1 382 ? 0.505 -19.172 -30.031 1 97.44 382 GLY B CA 1
ATOM 6220 C C . GLY B 1 382 ? 1.289 -20.438 -29.797 1 97.44 382 GLY B C 1
ATOM 6221 O O . GLY B 1 382 ? 2.516 -20.453 -29.922 1 97.44 382 GLY B O 1
ATOM 6222 N N . VAL B 1 383 ? 0.599 -21.484 -29.469 1 98.06 383 VAL B N 1
ATOM 6223 C CA . VAL B 1 383 ? 1.244 -22.766 -29.219 1 98.06 383 VAL B CA 1
ATOM 6224 C C . VAL B 1 383 ? 1.882 -23.281 -30.516 1 98.06 383 VAL B C 1
ATOM 6226 O O . VAL B 1 383 ? 2.984 -23.844 -30.484 1 98.06 383 VAL B O 1
ATOM 6229 N N . ARG B 1 384 ? 1.23 -23.125 -31.578 1 98 384 ARG B N 1
ATOM 6230 C CA . ARG B 1 384 ? 1.78 -23.531 -32.875 1 98 384 ARG B CA 1
ATOM 6231 C C . ARG B 1 384 ? 3.072 -22.797 -33.188 1 98 384 ARG B C 1
ATOM 6233 O O . ARG B 1 384 ? 4.039 -23.391 -33.656 1 98 384 ARG B O 1
ATOM 6240 N N . ARG B 1 385 ? 3.045 -21.547 -32.938 1 97.69 385 ARG B N 1
ATOM 6241 C CA . ARG B 1 385 ? 4.242 -20.75 -33.156 1 97.69 385 ARG B CA 1
ATOM 6242 C C . ARG B 1 385 ? 5.387 -21.203 -32.25 1 97.69 385 ARG B C 1
ATOM 6244 O O . ARG B 1 385 ? 6.543 -21.234 -32.688 1 97.69 385 ARG B O 1
ATOM 6251 N N . MET B 1 386 ? 5.094 -21.5 -31.062 1 97.5 386 MET B N 1
ATOM 6252 C CA . MET B 1 386 ? 6.102 -22.031 -30.141 1 97.5 386 MET B CA 1
ATOM 6253 C C . MET B 1 386 ? 6.66 -23.359 -30.656 1 97.5 386 MET B C 1
ATOM 6255 O O . MET B 1 386 ? 7.871 -23.578 -30.594 1 97.5 386 MET B O 1
ATOM 6259 N N . ALA B 1 387 ? 5.777 -24.156 -31.125 1 97.44 387 ALA B N 1
ATOM 6260 C CA . ALA B 1 387 ? 6.191 -25.453 -31.672 1 97.44 387 ALA B CA 1
ATOM 6261 C C . ALA B 1 387 ? 7.152 -25.266 -32.844 1 97.44 387 ALA B C 1
ATOM 6263 O O . ALA B 1 387 ? 8.125 -26.016 -32.969 1 97.44 387 ALA B O 1
ATOM 6264 N N . GLU B 1 388 ? 6.824 -24.359 -33.656 1 97.06 388 GLU B N 1
ATOM 6265 C CA . GLU B 1 388 ? 7.695 -24.047 -34.781 1 97.06 388 GLU B CA 1
ATOM 6266 C C . GLU B 1 388 ? 9.07 -23.578 -34.312 1 97.06 388 GLU B C 1
ATOM 6268 O O . GLU B 1 388 ? 10.094 -23.984 -34.875 1 97.06 388 GLU B O 1
ATOM 6273 N N . ALA B 1 389 ? 9.055 -22.734 -33.375 1 96.81 389 ALA B N 1
ATOM 6274 C CA . ALA B 1 389 ? 10.312 -22.266 -32.781 1 96.81 389 ALA B CA 1
ATOM 6275 C C . ALA B 1 389 ? 11.148 -23.422 -32.281 1 96.81 389 ALA B C 1
ATOM 6277 O O . ALA B 1 389 ? 12.359 -23.484 -32.5 1 96.81 389 ALA B O 1
ATOM 6278 N N . LEU B 1 390 ? 10.547 -24.297 -31.594 1 96.38 390 LEU B N 1
ATOM 6279 C CA . LEU B 1 390 ? 11.227 -25.453 -31 1 96.38 390 LEU B CA 1
ATOM 6280 C C . LEU B 1 390 ? 11.773 -26.375 -32.094 1 96.38 390 LEU B C 1
ATOM 6282 O O . LEU B 1 390 ? 12.875 -26.906 -31.953 1 96.38 390 LEU B O 1
ATOM 6286 N N . LYS B 1 391 ? 11.008 -26.516 -33.094 1 94.75 391 LYS B N 1
ATOM 6287 C CA . LYS B 1 391 ? 11.445 -27.328 -34.219 1 94.75 391 LYS B CA 1
ATOM 6288 C C . LYS B 1 391 ? 12.695 -26.734 -34.844 1 94.75 391 LYS B C 1
ATOM 6290 O O . LYS B 1 391 ? 13.633 -27.469 -35.188 1 94.75 391 LYS B O 1
ATOM 6295 N N . GLU B 1 392 ? 12.602 -25.5 -35 1 95.12 392 GLU B N 1
ATOM 6296 C CA . GLU B 1 392 ? 13.742 -24.828 -35.625 1 95.12 392 GLU B CA 1
ATOM 6297 C C . GLU B 1 392 ? 14.984 -24.953 -34.75 1 95.12 392 GLU B C 1
ATOM 6299 O O . GLU B 1 392 ? 16.094 -25.156 -35.281 1 95.12 392 GLU B O 1
ATOM 6304 N N . ILE B 1 393 ? 14.891 -24.828 -33.531 1 94.44 393 ILE B N 1
ATOM 6305 C CA . ILE B 1 393 ? 16.016 -24.969 -32.625 1 94.44 393 ILE B CA 1
ATOM 6306 C C . ILE B 1 393 ? 16.578 -26.391 -32.688 1 94.44 393 ILE B C 1
ATOM 6308 O O . ILE B 1 393 ? 17.797 -26.578 -32.719 1 94.44 393 ILE B O 1
ATOM 6312 N N . LYS B 1 394 ? 15.719 -27.297 -32.688 1 90.56 394 LYS B N 1
ATOM 6313 C CA . LYS B 1 394 ? 16.125 -28.703 -32.75 1 90.56 394 LYS B CA 1
ATOM 6314 C C . LYS B 1 394 ? 16.906 -28.969 -34.031 1 90.56 394 LYS B C 1
ATOM 6316 O O . LYS B 1 394 ? 17.828 -29.781 -34.062 1 90.56 394 LYS B O 1
ATOM 6321 N N . GLU B 1 395 ? 16.5 -28.266 -35.094 1 90.38 395 GLU B N 1
ATOM 6322 C CA . GLU B 1 395 ? 17.141 -28.438 -36.406 1 90.38 395 GLU B CA 1
ATOM 6323 C C . GLU B 1 395 ? 18.391 -27.562 -36.531 1 90.38 395 GLU B C 1
ATOM 6325 O O . GLU B 1 395 ? 19.094 -27.609 -37.531 1 90.38 395 GLU B O 1
ATOM 6330 N N . GLY B 1 396 ? 18.719 -26.766 -35.469 1 84.19 396 GLY B N 1
ATOM 6331 C CA . GLY B 1 396 ? 19.922 -25.938 -35.438 1 84.19 396 GLY B CA 1
ATOM 6332 C C . GLY B 1 396 ? 19.75 -24.609 -36.156 1 84.19 396 GLY B C 1
ATOM 6333 O O . GLY B 1 396 ? 20.719 -24 -36.594 1 84.19 396 GLY B O 1
ATOM 6334 N N . LYS B 1 397 ? 18.562 -24.109 -36.5 1 79 397 LYS B N 1
ATOM 6335 C CA . LYS B 1 397 ? 18.312 -22.828 -37.156 1 79 397 LYS B CA 1
ATOM 6336 C C . LYS B 1 397 ? 18.141 -21.703 -36.125 1 79 397 LYS B C 1
ATOM 6338 O O . LYS B 1 397 ? 17.656 -21.938 -35.031 1 79 397 LYS B O 1
#

InterPro domains:
  IPR004839 Aminotransferase, class I/classII, large domain [PF00155] (41-385)
  IPR015421 Pyridoxal phosphate-dependent transferase, major domain [G3DSA:3.40.640.10] (64-285)
  IPR015422 Pyridoxal phosphate-dependent transferase, small domain [G3DSA:3.90.1150.10] (15-389)
  IPR015424 Pyridoxal phosphate-dependent transferase [SSF53383] (2-393)
  IPR050859 Class-I pyridoxal-phosphate-dependent aminotransferase-like [PTHR42790] (5-393)

Organism: Acidaminococcus fermentans (strain ATCC 25085 / DSM 20731 / CCUG 9996 / CIP 106432 / VR4) (NCBI:txid591001)

Nearest PDB structures (foldseek):
  3av7-assembly1_C  TM=9.597E-01  e=6.148E-47  Pyrococcus horikoshii OT3
  1wst-assembly1_A-2  TM=9.462E-01  e=4.803E-46  Thermococcus profundus
  1bkg-assembly1_B  TM=8.884E-01  e=3.529E-29  Thermus thermophilus HB8
  1b5o-assembly1_B  TM=8.935E-01  e=9.076E-29  Thermus thermophilus HB8
  1b5p-assembly1_B  TM=8.923E-01  e=1.415E-28  Thermus thermophilus HB8

Foldseek 3Di:
DDDDDDPLVVQFDDQPLVVVVVLLVDPLFLEQADQAFAPVLAPVVLLVVLLVVCCVPPVVPLVDADAAQADQLLLQVVQVVLCVQFVADAGSLQKRKDLALLVVLLLCLVLWDAAAAEEEEEVQADLSSLNSNSSRHYHYDYAYADLQGGDLVSVLVVLVVHVRHAEYEGEQALGVFAGHHHDPVRLVSNLVSCVVNVHAYEYEYAKQLFFQDDGRYHDNNRVDDPQRYKYKYACVHLHNCVQRIIIIRGPSVVSVSSSVSSCVVPNHGNSSSSSSVSSCVVPDPSNVSSVVLSVLQVVQLVLLVVLLVVQADLPKDKDRHRGRWKMKIFADPPDFQVQLQVLLVVLNYHWAQSQSSGSPDGDGGMTMGTRRHDDSVSSNVSSNSSSVSSVCVSVVD/DDDDDDPLVVQFDDQPLVVVVVLLVDPLFLEQADQAFAPVLAPVVLLVVLLVVCCVPPVVPLVDADAAQADQLLLQVVQVVLCVQFVADAGSLQKRKDLALLVVLLLCLVLWDAAAAEEEEEVQADLSSLNSNSSRHYHYDYAYADLQGGDLVSVLVVLVVHVRHAEYEGEQALGVFAGHHHDPVRLVSNLVSCVVNVHAYEYEYAKQLFFQDDGRYHDNNRVDDPQRYKYKYACVHLHNCVQRIIIIRGPSVVSVSSSVSSCVVPNHGNSSSSSSVSSCVVVDPSNVSSVVLSVLQVVQLVLLVVLLVVQADLPKDKDRHRGRWKMKIFADPPDFQVQLQVLLVVLNYHWAQSQSSGSPDGDGGMTMGTRRHDDSVSSNVSSNSSSVSSVVVSVVD